Protein AF-0000000074106379 (afdb_homodimer)

Secondary structure (DSSP, 8-state):
-HHHHHHHHHHHHHHHHHHHHHHHS---HHHHHHHHHHHHHHHHHT-HHHHHHHHHHHHHHHHHTTTTS-HHHHH---HHHHHHHHHHHHHHHHHHHHHHHHHT------GGG--PPPPPS--GGG--TTS---PPPTTS--TTHHHHHHHHHHHHHHHHHHHHSSSSPPBHHHHHHHHHHHHHHHHTS-GGGSTT--S--S-THHHHHHHHHHHHHHHHHHHHHGGGTSGGGS----STTHHHHHHHHHHHHHHHHHHHHHHHHHHHHHHTTS-GGG--THHHHHHHHHHT-TTSTTHHHHHHHHHHHHHHHHHHHTT-HHHHHHHHHHHHHHHHHHHHTTPPPPPSSSS-S-------------TT-------HHHHHHHHHHHHHHHSPPPPHHHHH-HHHHT-GGGGTSB-THHHH-----HHHHHHS---HHHHHHHH-/-HHHHHHHHHHHHHHHHHHHHHHHS---HHHHHHHHHHHHHHHHHT-HHHHHHHHHHHHHHHHHTTTTS-HHHHH---HHHHHHHHHHHHHHHHHHHHHHHHHT------GGG--PPPPPS--GGG--TTS---PPPTTS--TTHHHHHHHHHHHHHHHHHHHHSSSSPPBHHHHHHHHHHHHHHHHTS-GGGSTTTTTT-S-THHHHHHHHHHHHHHHHHHHHHGGGTSGGGS----STTHHHHHHHHHHHHHHHHHHHHHHHHHHHHHHTTS-GGG--THHHHHHHHHHT-TTSTTHHHHHHHHHHHHHHHHHHTTT-HHHHHHHHHHHHHHHHHHHHTTPPPPPSSSS-S-------------TT-------HHHHHHHHHHHHHHHSPPPPHHHHH-HHHHT-GGGGTSB-GGGTS-----HHHHHHS---HHHHHHHH-

InterPro domains:
  IPR007219 Xylanolytic transcriptional activator, regulatory domain [PF04082] (18-172)
  IPR007219 Xylanolytic transcriptional activator, regulatory domain [SM00906] (51-125)

Organism: Thanatephorus cucumeris (strain AG1-IA) (NCBI:txid983506)

Solvent-accessible surface area (backbone atoms only — not comparable to full-atom values): 48900 Å² total; per-residue (Å²): 118,64,60,61,48,45,52,50,46,52,48,51,47,53,48,51,48,50,64,54,37,50,78,73,44,69,82,49,70,67,54,42,49,49,39,49,52,49,26,52,50,27,51,68,66,29,41,52,68,57,23,54,38,37,50,52,40,33,49,44,41,40,45,74,69,44,46,40,39,32,39,40,79,72,66,64,38,56,65,52,61,30,43,54,44,27,45,53,44,47,50,50,50,28,50,36,26,47,47,19,56,54,57,71,39,84,51,45,83,51,68,79,65,44,66,45,59,79,56,58,33,37,42,75,88,62,67,43,78,92,48,86,80,68,59,46,59,79,77,54,80,38,80,29,38,60,56,54,51,44,41,55,48,23,53,50,40,43,50,44,35,63,48,53,64,38,79,56,69,19,26,49,33,51,52,55,50,48,54,49,51,51,49,52,51,62,70,64,45,40,67,76,53,33,89,83,48,67,69,82,56,96,49,73,64,45,58,56,50,32,50,53,51,48,51,52,52,45,48,51,52,37,64,70,27,48,42,44,53,64,49,81,77,58,70,77,66,60,82,77,63,38,69,59,48,53,52,50,37,50,44,34,28,52,36,29,50,51,48,42,50,36,46,51,25,47,49,53,55,41,58,74,74,42,67,60,89,68,66,74,75,62,56,53,51,40,41,54,60,53,45,65,40,53,82,41,94,54,28,68,62,42,48,50,51,43,49,52,43,41,51,53,29,52,72,35,24,88,80,27,64,51,32,40,54,39,26,38,44,49,38,54,48,46,32,48,30,26,47,75,65,71,40,82,62,74,83,77,60,58,72,76,54,80,70,75,79,65,77,66,71,87,68,76,87,59,93,73,72,79,70,77,62,63,48,68,70,47,46,55,52,46,51,50,22,50,54,53,62,67,47,82,84,68,47,54,52,65,71,57,29,72,69,60,55,67,40,72,65,31,65,74,39,68,37,62,54,58,62,68,61,70,51,64,25,56,58,60,55,55,44,48,94,52,52,59,67,58,50,43,60,68,67,102,119,65,61,61,49,45,52,49,47,51,47,51,46,54,48,50,49,49,64,56,39,48,78,73,44,68,83,48,70,66,54,41,50,50,39,49,53,49,25,53,50,26,51,66,63,28,41,53,69,59,22,52,38,37,50,52,39,34,48,45,43,40,46,74,68,43,45,41,40,31,39,42,80,74,67,64,39,56,65,52,60,28,44,55,44,30,46,52,44,47,51,48,50,28,51,38,26,46,44,19,56,53,56,71,38,84,51,46,84,52,69,80,65,44,67,45,59,80,57,58,32,36,41,75,86,62,68,43,79,89,47,85,81,66,60,47,58,78,76,53,80,38,82,29,38,62,55,55,51,44,40,56,50,26,53,50,42,42,50,45,35,63,49,53,65,39,79,54,68,20,26,50,34,49,54,55,49,48,53,49,50,52,49,52,51,63,70,64,47,40,67,74,55,34,89,83,44,69,80,76,60,96,49,72,64,46,58,56,50,32,50,52,53,50,50,51,52,47,49,50,52,36,65,71,28,47,41,44,54,63,49,78,76,55,69,79,66,58,79,76,62,38,71,60,49,51,50,50,36,49,45,35,29,51,35,30,52,52,48,42,50,38,45,51,24,48,47,55,55,40,57,73,74,41,66,63,88,68,64,76,72,63,56,51,50,41,41,54,60,50,45,66,41,51,83,40,94,54,27,68,63,41,49,49,50,41,49,50,47,42,50,54,28,52,72,36,23,87,80,26,63,48,31,40,53,40,27,38,43,49,39,54,48,46,32,48,29,26,47,74,66,72,41,82,62,74,83,77,60,59,71,76,55,80,69,74,78,68,78,67,71,86,68,73,88,59,91,75,71,78,71,78,66,64,48,68,72,46,47,57,51,45,50,51,20,48,53,53,61,68,45,82,85,68,47,57,51,65,72,56,29,73,70,60,56,68,40,70,66,31,65,73,39,68,37,61,52,61,63,56,67,71,60,63,25,55,59,61,55,55,44,48,94,52,53,61,65,58,52,42,64,68,69,101

Foldseek 3Di:
DVVVVVVVVVLVVLVVCLVVCCVVDQQDPVSLVSLVVSLVVCVQQLVLVVNLVSLVVSLVSLVVVVLLEQCCVPVVDQPLVSLSSQLSNLSSLLSQLVSCLQQVDHGDDDNVSHDRDHHAQAEPVQSDRVDDDHHDDLLDHYPCSLSVLSSVVSVLSNVLSVQPQDPDFHFLLSLLVSLVVLVVSQVPHHLLLHPPNPDPPPDVCSVVSSLVVVLVSLLSLLVSLLLLLQCPPPPQDDPPCRVLVVLLSVLSLVLSLLSLLLSLLSLLVVVLPDPLSPRDPSLLVSLLSLLSCLPDPCNVVSLVSLLSSLVSLLVNVVPGVLSVLSNQLSLVSSQVSCVVVVHDRDDDSNNPDPPPPLPPPPDDPPVPDSPPSCDVVSVVSNVVSVVSNPDDRDDSCNSCDVVSSPPPVRNVHGPCSSVPAPLRSPSNCSSDPDDSVVSVVNVD/DVVVVVVVVVLVVLVVCLVVCCVVDQQDPVSLVSLVVSLVVCVQQLVLVVNLVSLVVSLVSLVVVVLLEQCCVPVVDQPLVSLSSQLSNLSSLLSQLVSCLQQVDHGDDDNVSHDRDHHAQAEPVQSDRVDDDHHDDLLDHYPCSLSVLSSVVSVLSNVLSVQPQDPDFHFLLSLLVSLVVLVVSQVPHHLLLHPPVCPDDPDNCSVVSSLVVVLVSLLSLLVSLLLLLQPPPDPQDPPPCRVLVVLLSVLSLVLSLLSLLLSLLSLLVVVLPDPLSPRDPSLLVSLLSLLSCLPDPCNVVSLVSLLSSLVSLLVSVVPGVLSVLSNQLSLVSSQVSCVVVVHDRDDDSNNPDPPPPQPPPPDDPPVDDSPPSQDPVSVVSNVVSVVSNPDDRDDSCNSCDVVSSPPPVRNVHGDCSSVQDPLRSPSNCSSDPDDSVVSVVSVD

Sequence (888 aa):
MDKDNLRRKMFDFARTMLAHSERIQGPTLERITAMILIAIYLENEGIVNEYYGTIGSAIRTAQSMGMHRDGEKKWCMNPVEAEQRRRLWWILYTHDRLQNFVLCRPYVIHDQHCDTDLPLNADQAELIEERELVSHPINQPTEHTFQLLEISWSQLLGQMSDSCFNIITPSYGAVIHMENQIRLFESGLPNAFKHGATEGSARPYIMFQTQLLNLQIYHARVLLLRPFIYKRDVPPYTEEHRALRETFDQHACDVCIQVCKRLLAFQQVMHSQIPRHQLRWFLLTLASVLVLQPHHPLADDIDYWIRAGQNLLRSVASFHHVASESVKALHTVRNRALAARGLPVVEGDGHNLTPISVNVPAQHYTHSQTHNLFDPLLTAELDRAHRTLGQSQILLADSLGSAEANNPVWEHISATMFETGVLPSSVEMLSGDFDAEELFERFLMDKDNLRRKMFDFARTMLAHSERIQGPTLERITAMILIAIYLENEGIVNEYYGTIGSAIRTAQSMGMHRDGEKKWCMNPVEAEQRRRLWWILYTHDRLQNFVLCRPYVIHDQHCDTDLPLNADQAELIEERELVSHPINQPTEHTFQLLEISWSQLLGQMSDSCFNIITPSYGAVIHMENQIRLFESGLPNAFKHGATEGSARPYIMFQTQLLNLQIYHARVLLLRPFIYKRDVPPYTEEHRALRETFDQHACDVCIQVCKRLLAFQQVMHSQIPRHQLRWFLLTLASVLVLQPHHPLADDIDYWIRAGQNLLRSVASFHHVASESVKALHTVRNRALAARGLPVVEGDGHNLTPISVNVPAQHYTHSQTHNLFDPLLTAELDRAHRTLGQSQILLADSLGSAEANNPVWEHISATMFETGVLPSSVEMLSGDFDAEELFERFL

Radius of gyration: 31.38 Å; Cα contacts (8 Å, |Δi|>4): 977; chains: 2; bounding box: 72×92×76 Å

Structure (mmCIF, N/CA/C/O backbone):
data_AF-0000000074106379-model_v1
#
loop_
_entity.id
_entity.type
_entity.pdbx_description
1 polymer 'Fungal specific transcription factor domain-containing protein'
#
loop_
_atom_site.group_PDB
_atom_site.id
_atom_site.type_symbol
_atom_site.label_atom_id
_atom_site.label_alt_id
_atom_site.label_comp_id
_atom_site.label_asym_id
_atom_site.label_entity_id
_atom_site.label_seq_id
_atom_site.pdbx_PDB_ins_code
_atom_site.Cartn_x
_atom_site.Cartn_y
_atom_site.Cartn_z
_atom_site.occupancy
_atom_site.B_iso_or_equiv
_atom_site.auth_seq_id
_atom_site.auth_comp_id
_atom_site.auth_asym_id
_atom_site.auth_atom_id
_atom_site.pdbx_PDB_model_num
ATOM 1 N N . MET A 1 1 ? 8.938 -35 17.109 1 43.28 1 MET A N 1
ATOM 2 C CA . MET A 1 1 ? 7.91 -34.312 17.875 1 43.28 1 MET A CA 1
ATOM 3 C C . MET A 1 1 ? 8.484 -33.094 18.578 1 43.28 1 MET A C 1
ATOM 5 O O . MET A 1 1 ? 7.863 -32.031 18.594 1 43.28 1 MET A O 1
ATOM 9 N N . ASP A 1 2 ? 9.758 -33.25 19.016 1 49.94 2 ASP A N 1
ATOM 10 C CA . ASP A 1 2 ? 10.469 -32.281 19.859 1 49.94 2 ASP A CA 1
ATOM 11 C C . ASP A 1 2 ? 11.031 -31.141 19.031 1 49.94 2 ASP A C 1
ATOM 13 O O . ASP A 1 2 ? 11.008 -29.984 19.469 1 49.94 2 ASP A O 1
ATOM 17 N N . LYS A 1 3 ? 11.484 -31.531 17.891 1 52.03 3 LYS A N 1
ATOM 18 C CA . LYS A 1 3 ? 12.109 -30.5 17.047 1 52.03 3 LYS A CA 1
ATOM 19 C C . LYS A 1 3 ? 11.07 -29.547 16.484 1 52.03 3 LYS A C 1
ATOM 21 O O . LYS A 1 3 ? 11.305 -28.344 16.391 1 52.03 3 LYS A O 1
ATOM 26 N N . ASP A 1 4 ? 9.969 -30.109 16.203 1 55.88 4 ASP A N 1
ATOM 27 C CA . ASP A 1 4 ? 8.898 -29.266 15.672 1 55.88 4 ASP A CA 1
ATOM 28 C C . ASP A 1 4 ? 8.414 -28.266 16.719 1 55.88 4 ASP A C 1
ATOM 30 O O . ASP A 1 4 ? 8.133 -27.109 16.406 1 55.88 4 ASP A O 1
ATOM 34 N N . ASN A 1 5 ? 8.422 -28.781 17.922 1 54.5 5 ASN A N 1
ATOM 35 C CA . ASN A 1 5 ? 8.047 -27.891 19.016 1 54.5 5 ASN A CA 1
ATOM 36 C C . ASN A 1 5 ? 9.094 -26.812 19.234 1 54.5 5 ASN A C 1
ATOM 38 O O . ASN A 1 5 ? 8.758 -25.656 19.516 1 54.5 5 ASN A O 1
ATOM 42 N N . LEU A 1 6 ? 10.258 -27.266 19.141 1 49.47 6 LEU A N 1
ATOM 43 C CA . LEU A 1 6 ? 11.336 -26.312 19.328 1 49.47 6 LEU A CA 1
ATOM 44 C C . LEU A 1 6 ? 11.344 -25.266 18.219 1 49.47 6 LEU A C 1
ATOM 46 O O . LEU A 1 6 ? 11.531 -24.078 18.469 1 49.47 6 LEU A O 1
ATOM 50 N N . ARG A 1 7 ? 11.195 -25.875 17.047 1 54.59 7 ARG A N 1
ATOM 51 C CA . ARG A 1 7 ? 11.141 -24.969 15.906 1 54.59 7 ARG A CA 1
ATOM 52 C C . ARG A 1 7 ? 10.031 -23.922 16.078 1 54.59 7 ARG A C 1
ATOM 54 O O . ARG A 1 7 ? 10.25 -22.734 15.859 1 54.59 7 ARG A O 1
ATOM 61 N N . ARG A 1 8 ? 8.977 -24.406 16.547 1 61.94 8 ARG A N 1
ATOM 62 C CA . ARG A 1 8 ? 7.855 -23.5 16.766 1 61.94 8 ARG A CA 1
ATOM 63 C C . ARG A 1 8 ? 8.156 -22.516 17.906 1 61.94 8 ARG A C 1
ATOM 65 O O . ARG A 1 8 ? 7.836 -21.328 17.812 1 61.94 8 ARG A O 1
ATOM 72 N N . LYS A 1 9 ? 8.781 -23.016 18.859 1 53.84 9 LYS A N 1
ATOM 73 C CA . LYS A 1 9 ? 9.109 -22.156 19.984 1 53.84 9 LYS A CA 1
ATOM 74 C C . LYS A 1 9 ? 10.109 -21.078 19.594 1 53.84 9 LYS A C 1
ATOM 76 O O . LYS A 1 9 ? 9.977 -19.922 20 1 53.84 9 LYS A O 1
ATOM 81 N N . MET A 1 10 ? 11.07 -21.484 18.844 1 50.97 10 MET A N 1
ATOM 82 C CA . MET A 1 10 ? 12.102 -20.531 18.438 1 50.97 10 MET A CA 1
ATOM 83 C C . MET A 1 10 ? 11.523 -19.5 17.484 1 50.97 10 MET A C 1
ATOM 85 O O . MET A 1 10 ? 11.867 -18.312 17.562 1 50.97 10 MET A O 1
ATOM 89 N N . PHE A 1 11 ? 10.711 -20.047 16.859 1 53.78 11 PHE A N 1
ATOM 90 C CA . PHE A 1 11 ? 10.047 -19.125 15.953 1 53.78 11 PHE A CA 1
ATOM 91 C C . PHE A 1 11 ? 9.195 -18.125 16.734 1 53.78 11 PHE A C 1
ATOM 93 O O . PHE A 1 11 ? 9.25 -16.922 16.469 1 53.78 11 PHE A O 1
ATOM 100 N N . ASP A 1 12 ? 8.5 -18.625 17.672 1 56.59 12 ASP A N 1
ATOM 101 C CA . ASP A 1 12 ? 7.648 -17.75 18.469 1 56.59 12 ASP A CA 1
ATOM 102 C C . ASP A 1 12 ? 8.484 -16.75 19.266 1 56.59 12 ASP A C 1
ATOM 104 O O . ASP A 1 12 ? 8.086 -15.586 19.422 1 56.59 12 ASP A O 1
ATOM 108 N N . PHE A 1 13 ? 9.562 -17.219 19.625 1 50.22 13 PHE A N 1
ATOM 109 C CA . PHE A 1 13 ? 10.477 -16.344 20.359 1 50.22 13 PHE A CA 1
ATOM 110 C C . PHE A 1 13 ? 11.008 -15.242 19.438 1 50.22 13 PHE A C 1
ATOM 112 O O . PHE A 1 13 ? 10.992 -14.062 19.797 1 50.22 13 PHE A O 1
ATOM 119 N N . ALA A 1 14 ? 11.469 -15.641 18.359 1 53.34 14 ALA A N 1
ATOM 120 C CA . ALA A 1 14 ? 12.031 -14.664 17.422 1 53.34 14 ALA A CA 1
ATOM 121 C C . ALA A 1 14 ? 10.984 -13.633 17.016 1 53.34 14 ALA A C 1
ATOM 123 O O . ALA A 1 14 ? 11.273 -12.438 16.953 1 53.34 14 ALA A O 1
ATOM 124 N N . ARG A 1 15 ? 9.883 -14.156 16.984 1 56.28 15 ARG A N 1
ATOM 125 C CA . ARG A 1 15 ? 8.781 -13.281 16.594 1 56.28 15 ARG A CA 1
ATOM 126 C C . ARG A 1 15 ? 8.469 -12.281 17.703 1 56.28 15 ARG A C 1
ATOM 128 O O . ARG A 1 15 ? 8.258 -11.094 17.422 1 56.28 15 ARG A O 1
ATOM 135 N N . THR A 1 16 ? 8.336 -12.773 18.797 1 54.22 16 THR A N 1
ATOM 136 C CA . THR A 1 16 ? 8.039 -11.914 19.953 1 54.22 16 THR A CA 1
ATOM 137 C C . THR A 1 16 ? 9.148 -10.891 20.156 1 54.22 16 THR A C 1
ATOM 139 O O . THR A 1 16 ? 8.883 -9.727 20.453 1 54.22 16 THR A O 1
ATOM 142 N N . MET A 1 17 ? 10.336 -11.359 19.922 1 49.31 17 MET A N 1
ATOM 143 C CA . MET A 1 17 ? 11.469 -10.453 20.109 1 49.31 17 MET A CA 1
ATOM 144 C C . MET A 1 17 ? 11.445 -9.344 19.062 1 49.31 17 MET A C 1
ATOM 146 O O . MET A 1 17 ? 11.766 -8.195 19.375 1 49.31 17 MET A O 1
ATOM 150 N N . LEU A 1 18 ? 11.047 -9.734 18.031 1 52.16 18 LEU A N 1
ATOM 151 C CA . LEU A 1 18 ? 10.992 -8.758 16.953 1 52.16 18 LEU A CA 1
ATOM 152 C C . LEU A 1 18 ? 9.93 -7.703 17.219 1 52.16 18 LEU A C 1
ATOM 154 O O . LEU A 1 18 ? 10.148 -6.512 16.984 1 52.16 18 LEU A O 1
ATOM 158 N N . ALA A 1 19 ? 8.859 -8.18 17.656 1 57.84 19 ALA A N 1
ATOM 159 C CA . ALA A 1 19 ? 7.77 -7.266 17.969 1 57.84 19 ALA A CA 1
ATOM 160 C C . ALA A 1 19 ? 8.148 -6.324 19.109 1 57.84 19 ALA A C 1
ATOM 162 O O . ALA A 1 19 ? 7.824 -5.133 19.078 1 57.84 19 ALA A O 1
ATOM 163 N N . HIS A 1 20 ? 8.891 -6.891 20 1 49.47 20 HIS A N 1
ATOM 164 C CA . HIS A 1 20 ? 9.281 -6.117 21.172 1 49.47 20 HIS A CA 1
ATOM 165 C C . HIS A 1 20 ? 10.422 -5.16 20.828 1 49.47 20 HIS A C 1
ATOM 167 O O . HIS A 1 20 ? 10.5 -4.062 21.391 1 49.47 20 HIS A O 1
ATOM 173 N N . SER A 1 21 ? 11.234 -5.602 20.062 1 48.19 21 SER A N 1
ATOM 174 C CA . SER A 1 21 ? 12.422 -4.816 19.75 1 48.19 21 SER A CA 1
ATOM 175 C C . SER A 1 21 ? 12.07 -3.576 18.938 1 48.19 21 SER A C 1
ATOM 177 O O . SER A 1 21 ? 12.828 -2.602 18.922 1 48.19 21 SER A O 1
ATOM 179 N N . GLU A 1 22 ? 11.062 -3.611 18.234 1 53.94 22 GLU A N 1
ATOM 180 C CA . GLU A 1 22 ? 10.719 -2.457 17.422 1 53.94 22 GLU A CA 1
ATOM 181 C C . GLU A 1 22 ? 10.609 -1.189 18.266 1 53.94 22 GLU A C 1
ATOM 183 O O . GLU A 1 22 ? 10.977 -0.104 17.812 1 53.94 22 GLU A O 1
ATOM 188 N N . ARG A 1 23 ? 10.156 -1.364 19.438 1 52 23 ARG A N 1
ATOM 189 C CA . ARG A 1 23 ? 9.984 -0.219 20.312 1 52 23 ARG A CA 1
ATOM 190 C C . ARG A 1 23 ? 11.328 0.36 20.734 1 52 23 ARG A C 1
ATOM 192 O O . ARG A 1 23 ? 11.477 1.578 20.859 1 52 23 ARG A O 1
ATOM 199 N N . ILE A 1 24 ? 12.117 -0.628 20.844 1 50.34 24 ILE A N 1
ATOM 200 C CA . ILE A 1 24 ? 13.352 -0.177 21.469 1 50.34 24 ILE A CA 1
ATOM 201 C C . ILE A 1 24 ? 14.336 0.294 20.406 1 50.34 24 ILE A C 1
ATOM 203 O O . ILE A 1 24 ? 15.008 1.312 20.578 1 50.34 24 ILE A O 1
ATOM 207 N N . GLN A 1 25 ? 14.297 -0.653 19.359 1 57.28 25 GLN A N 1
ATOM 208 C CA . GLN A 1 25 ? 15.312 -0.305 18.375 1 57.28 25 GLN A CA 1
ATOM 209 C C . GLN A 1 25 ? 14.68 0.113 17.047 1 57.28 25 GLN A C 1
ATOM 211 O O . GLN A 1 25 ? 13.742 -0.534 16.578 1 57.28 25 GLN A O 1
ATOM 216 N N . GLY A 1 26 ? 14.68 1.336 16.781 1 67.44 26 GLY A N 1
ATOM 217 C CA . GLY A 1 26 ? 14.289 1.894 15.492 1 67.44 26 GLY A CA 1
ATOM 218 C C . GLY A 1 26 ? 14.43 0.908 14.352 1 67.44 26 GLY A C 1
ATOM 219 O O . GLY A 1 26 ? 14.828 -0.241 14.555 1 67.44 26 GLY A O 1
ATOM 220 N N . PRO A 1 27 ? 13.984 1.073 13.203 1 77.56 27 PRO A N 1
ATOM 221 C CA . PRO A 1 27 ? 14.109 0.226 12.016 1 77.56 27 PRO A CA 1
ATOM 222 C C . PRO A 1 27 ? 15.562 0.014 11.586 1 77.56 27 PRO A C 1
ATOM 224 O O . PRO A 1 27 ? 16.344 0.962 11.578 1 77.56 27 PRO A O 1
ATOM 227 N N . THR A 1 28 ? 15.945 -1.289 11.43 1 84.31 28 THR A N 1
ATOM 228 C CA . THR A 1 28 ? 17.281 -1.645 10.953 1 84.31 28 THR A CA 1
ATOM 229 C C . THR A 1 28 ? 17.203 -2.664 9.82 1 84.31 28 THR A C 1
ATOM 231 O O . THR A 1 28 ? 16.156 -3.305 9.633 1 84.31 28 THR A O 1
ATOM 234 N N . LEU A 1 29 ? 18.328 -2.791 9.125 1 87.81 29 LEU A N 1
ATOM 235 C CA . LEU A 1 29 ? 18.406 -3.764 8.039 1 87.81 29 LEU A CA 1
ATOM 236 C C . LEU A 1 29 ? 18.281 -5.188 8.578 1 87.81 29 LEU A C 1
ATOM 238 O O . LEU A 1 29 ? 17.656 -6.039 7.941 1 87.81 29 LEU A O 1
ATOM 242 N N . GLU A 1 30 ? 18.844 -5.379 9.695 1 84.19 30 GLU A N 1
ATOM 243 C CA . GLU A 1 30 ? 18.812 -6.699 10.312 1 84.19 30 GLU A CA 1
ATOM 244 C C . GLU A 1 30 ? 17.375 -7.098 10.672 1 84.19 30 GLU A C 1
ATOM 246 O O . GLU A 1 30 ? 17 -8.258 10.523 1 84.19 30 GLU A O 1
ATOM 251 N N . ARG A 1 31 ? 16.672 -6.16 11.109 1 84.31 31 ARG A N 1
ATOM 252 C CA . ARG A 1 31 ? 15.273 -6.422 11.453 1 84.31 31 ARG A CA 1
ATOM 253 C C . ARG A 1 31 ? 14.461 -6.789 10.211 1 84.31 31 ARG A C 1
ATOM 255 O O . ARG A 1 31 ? 13.68 -7.738 10.234 1 84.31 31 ARG A O 1
ATOM 262 N N . ILE A 1 32 ? 14.648 -6.047 9.211 1 89.5 32 ILE A N 1
ATOM 263 C CA . ILE A 1 32 ? 13.945 -6.312 7.961 1 89.5 32 ILE A CA 1
ATOM 264 C C . ILE A 1 32 ? 14.305 -7.707 7.453 1 89.5 32 ILE A C 1
ATOM 266 O O . ILE A 1 32 ? 13.43 -8.477 7.047 1 89.5 32 ILE A O 1
ATOM 270 N N . THR A 1 33 ? 15.586 -8.023 7.566 1 89.06 33 THR A N 1
ATOM 271 C CA . THR A 1 33 ? 16.047 -9.336 7.129 1 89.06 33 THR A CA 1
ATOM 272 C C . THR A 1 33 ? 15.398 -10.438 7.957 1 89.06 33 THR A C 1
ATOM 274 O O . THR A 1 33 ? 14.945 -11.445 7.414 1 89.06 33 THR A O 1
ATOM 277 N N . ALA A 1 34 ? 15.352 -10.211 9.172 1 86.19 34 ALA A N 1
ATOM 278 C CA . ALA A 1 34 ? 14.719 -11.188 10.062 1 86.19 34 ALA A CA 1
ATOM 279 C C . ALA A 1 34 ? 13.242 -11.367 9.711 1 86.19 34 ALA A C 1
ATOM 281 O O . ALA A 1 34 ? 12.742 -12.492 9.68 1 86.19 34 ALA A O 1
ATOM 282 N N . MET A 1 35 ? 12.531 -10.289 9.461 1 87.38 35 MET A N 1
ATOM 283 C CA . MET A 1 35 ? 11.117 -10.344 9.102 1 87.38 35 MET A CA 1
ATOM 284 C C . MET A 1 35 ? 10.914 -11.125 7.801 1 87.38 35 MET A C 1
ATOM 286 O O . MET A 1 35 ? 9.969 -11.898 7.676 1 87.38 35 MET A O 1
ATOM 290 N N . ILE A 1 36 ? 11.82 -10.945 6.891 1 88.19 36 ILE A N 1
ATOM 291 C CA . ILE A 1 36 ? 11.742 -11.641 5.613 1 88.19 36 ILE A CA 1
ATOM 292 C C . ILE A 1 36 ? 11.922 -13.141 5.836 1 88.19 36 ILE A C 1
ATOM 294 O O . ILE A 1 36 ? 11.18 -13.953 5.285 1 88.19 36 ILE A O 1
ATOM 298 N N . LEU A 1 37 ? 12.906 -13.453 6.637 1 84.62 37 LEU A N 1
ATOM 299 C CA . LEU A 1 37 ? 13.156 -14.867 6.918 1 84.62 37 LEU A CA 1
ATOM 300 C C . LEU A 1 37 ? 11.969 -15.5 7.629 1 84.62 37 LEU A C 1
ATOM 302 O O . LEU A 1 37 ? 11.586 -16.641 7.328 1 84.62 37 LEU A O 1
ATOM 306 N N . ILE A 1 38 ? 11.375 -14.789 8.516 1 81.81 38 ILE A N 1
ATOM 307 C CA . ILE A 1 38 ? 10.172 -15.258 9.203 1 81.81 38 ILE A CA 1
ATOM 308 C C . ILE A 1 38 ? 9.039 -15.438 8.195 1 81.81 38 ILE A C 1
ATOM 310 O O . ILE A 1 38 ? 8.312 -16.438 8.242 1 81.81 38 ILE A O 1
ATOM 314 N N . ALA A 1 39 ? 8.922 -14.477 7.34 1 84.5 39 ALA A N 1
ATOM 315 C CA . ALA A 1 39 ? 7.867 -14.539 6.328 1 84.5 39 ALA A CA 1
ATOM 316 C C . ALA A 1 39 ? 8.031 -15.773 5.445 1 84.5 39 ALA A C 1
ATOM 318 O O . ALA A 1 39 ? 7.051 -16.453 5.117 1 84.5 39 ALA A O 1
ATOM 319 N N . ILE A 1 40 ? 9.258 -16.047 5.086 1 79.5 40 ILE A N 1
ATOM 320 C CA . ILE A 1 40 ? 9.531 -17.219 4.262 1 79.5 40 ILE A CA 1
ATOM 321 C C . ILE A 1 40 ? 9.133 -18.484 5.016 1 79.5 40 ILE A C 1
ATOM 323 O O . ILE A 1 40 ? 8.523 -19.391 4.441 1 79.5 40 ILE A O 1
ATOM 327 N N . TYR A 1 41 ? 9.477 -18.5 6.23 1 75.94 41 TYR A N 1
ATOM 328 C CA . TYR A 1 41 ? 9.094 -19.625 7.066 1 75.94 41 TYR A CA 1
ATOM 329 C C . TYR A 1 41 ? 7.582 -19.766 7.133 1 75.94 41 TYR A C 1
ATOM 331 O O . TYR A 1 41 ? 7.047 -20.875 6.992 1 75.94 41 TYR A O 1
ATOM 339 N N . LEU A 1 42 ? 6.828 -18.703 7.363 1 76.06 42 LEU A N 1
ATOM 340 C CA . LEU A 1 42 ? 5.371 -18.703 7.461 1 76.06 42 LEU A CA 1
ATOM 341 C C . LEU A 1 42 ? 4.738 -19.172 6.152 1 76.06 42 LEU A C 1
ATOM 343 O O . LEU A 1 42 ? 3.764 -19.922 6.16 1 76.06 42 LEU A O 1
ATOM 347 N N . GLU A 1 43 ? 5.301 -18.734 5.137 1 75.25 43 GLU A N 1
ATOM 348 C CA . GLU A 1 43 ? 4.816 -19.156 3.824 1 75.25 43 GLU A CA 1
ATOM 349 C C . GLU A 1 43 ? 4.934 -20.672 3.652 1 75.25 43 GLU A C 1
ATOM 351 O O . GLU A 1 43 ? 3.998 -21.328 3.186 1 75.25 43 GLU A O 1
ATOM 356 N N . ASN A 1 44 ? 6.035 -21.125 4.082 1 68.12 44 ASN A N 1
ATOM 357 C CA . ASN A 1 44 ? 6.293 -22.562 3.943 1 68.12 44 ASN A CA 1
ATOM 358 C C . ASN A 1 44 ? 5.387 -23.391 4.852 1 68.12 44 ASN A C 1
ATOM 360 O O . ASN A 1 44 ? 5.016 -24.516 4.512 1 68.12 44 ASN A O 1
ATOM 364 N N . GLU A 1 45 ? 5.012 -22.812 5.973 1 67.81 45 GLU A N 1
ATOM 365 C CA . GLU A 1 45 ? 4.152 -23.5 6.926 1 67.81 45 GLU A CA 1
ATOM 366 C C . GLU A 1 45 ? 2.68 -23.328 6.566 1 67.81 45 GLU A C 1
ATOM 368 O O . GLU A 1 45 ? 1.809 -23.953 7.176 1 67.81 45 GLU A O 1
ATOM 373 N N . GLY A 1 46 ? 2.439 -22.469 5.672 1 69 46 GLY A N 1
ATOM 374 C CA . GLY A 1 46 ? 1.074 -22.281 5.207 1 69 46 GLY A CA 1
ATOM 375 C C . GLY A 1 46 ? 0.283 -21.312 6.066 1 69 46 GLY A C 1
ATOM 376 O O . GLY A 1 46 ? -0.949 -21.312 6.035 1 69 46 GLY A O 1
ATOM 377 N N . ILE A 1 47 ? 0.942 -20.594 6.852 1 76.44 47 ILE A N 1
ATOM 378 C CA . ILE A 1 47 ? 0.271 -19.578 7.652 1 76.44 47 ILE A CA 1
ATOM 379 C C . ILE A 1 47 ? 0.186 -18.266 6.867 1 76.44 47 ILE A C 1
ATOM 381 O O . ILE A 1 47 ? 0.973 -17.344 7.098 1 76.44 47 ILE A O 1
ATOM 385 N N . VAL A 1 48 ? -0.772 -18.172 6.062 1 76.25 48 VAL A N 1
ATOM 386 C CA . VAL A 1 48 ? -0.831 -17.203 4.973 1 76.25 48 VAL A CA 1
ATOM 387 C C . VAL A 1 48 ? -1.125 -15.82 5.531 1 76.25 48 VAL A C 1
ATOM 389 O O . VAL A 1 48 ? -0.553 -14.828 5.078 1 76.25 48 VAL A O 1
ATOM 392 N N . ASN A 1 49 ? -2.025 -15.719 6.488 1 78.31 49 ASN A N 1
ATOM 393 C CA . ASN A 1 49 ? -2.4 -14.406 7.008 1 78.31 49 ASN A CA 1
ATOM 394 C C . ASN A 1 49 ? -1.227 -13.727 7.699 1 78.31 49 ASN A C 1
ATOM 396 O O . ASN A 1 49 ? -1 -12.523 7.508 1 78.31 49 ASN A O 1
ATOM 400 N N . GLU A 1 50 ? -0.542 -14.5 8.422 1 80.5 50 GLU A N 1
ATOM 401 C CA . GLU A 1 50 ? 0.63 -13.93 9.078 1 80.5 50 GLU A CA 1
ATOM 402 C C . GLU A 1 50 ? 1.73 -13.609 8.07 1 80.5 50 GLU A C 1
ATOM 404 O O . GLU A 1 50 ? 2.465 -12.633 8.234 1 80.5 50 GLU A O 1
ATOM 409 N N . TYR A 1 51 ? 1.873 -14.586 7.172 1 82.88 51 TYR A N 1
ATOM 410 C CA . TYR A 1 51 ? 2.809 -14.328 6.082 1 82.88 51 TYR A CA 1
ATOM 411 C C . TYR A 1 51 ? 2.508 -12.992 5.41 1 82.88 51 TYR A C 1
ATOM 413 O O . TYR A 1 51 ? 3.402 -12.164 5.238 1 82.88 51 TYR A O 1
ATOM 421 N N . TYR A 1 52 ? 1.242 -12.719 5.121 1 88.81 52 TYR A N 1
ATOM 422 C CA . TYR A 1 52 ? 0.764 -11.508 4.477 1 88.81 52 TYR A CA 1
ATOM 423 C C . TYR A 1 52 ? 1.05 -10.281 5.336 1 88.81 52 TYR A C 1
ATOM 425 O O . TYR A 1 52 ? 1.613 -9.297 4.855 1 88.81 52 TYR A O 1
ATOM 433 N N . GLY A 1 53 ? 0.747 -10.398 6.543 1 88.06 53 GLY A N 1
ATOM 434 C CA . GLY A 1 53 ? 0.938 -9.289 7.469 1 88.06 53 GLY A CA 1
ATOM 435 C C . GLY A 1 53 ? 2.398 -8.984 7.734 1 88.06 53 GLY A C 1
ATOM 436 O O . GLY A 1 53 ? 2.779 -7.816 7.852 1 88.06 53 GLY A O 1
ATOM 437 N N . THR A 1 54 ? 3.215 -9.953 7.797 1 88 54 THR A N 1
ATOM 438 C CA . THR A 1 54 ? 4.629 -9.781 8.109 1 88 54 THR A CA 1
ATOM 439 C C . THR A 1 54 ? 5.344 -9.039 6.98 1 88 54 THR A C 1
ATOM 441 O O . THR A 1 54 ? 6.141 -8.133 7.23 1 88 54 THR A O 1
ATOM 444 N N . ILE A 1 55 ? 5.066 -9.438 5.793 1 92.75 55 ILE A N 1
ATOM 445 C CA . ILE A 1 55 ? 5.668 -8.742 4.656 1 92.75 55 ILE A CA 1
ATOM 446 C C . ILE A 1 55 ? 5.211 -7.285 4.637 1 92.75 55 ILE A C 1
ATOM 448 O O . ILE A 1 55 ? 6.012 -6.383 4.395 1 92.75 55 ILE A O 1
ATOM 452 N N . GLY A 1 56 ? 3.918 -7.105 4.883 1 93.5 56 GLY A N 1
ATOM 453 C CA . GLY A 1 56 ? 3.432 -5.738 4.98 1 93.5 56 GLY A CA 1
ATOM 454 C C . GLY A 1 56 ? 4.18 -4.91 6.008 1 93.5 56 GLY A C 1
ATOM 455 O O . GLY A 1 56 ? 4.566 -3.771 5.73 1 93.5 56 GLY A O 1
ATOM 456 N N . SER A 1 57 ? 4.355 -5.488 7.121 1 89.88 57 SER A N 1
ATOM 457 C CA . SER A 1 57 ? 5.078 -4.809 8.188 1 89.88 57 SER A CA 1
ATOM 458 C C . SER A 1 57 ? 6.527 -4.543 7.797 1 89.88 57 SER A C 1
ATOM 460 O O . SER A 1 57 ? 7.074 -3.484 8.109 1 89.88 57 SER A O 1
ATOM 462 N N . ALA A 1 58 ? 7.137 -5.484 7.203 1 92.38 58 ALA A N 1
ATOM 463 C CA . ALA A 1 58 ? 8.516 -5.324 6.75 1 92.38 58 ALA A CA 1
ATOM 464 C C . ALA A 1 58 ? 8.633 -4.176 5.754 1 92.38 58 ALA A C 1
ATOM 466 O O . ALA A 1 58 ? 9.594 -3.396 5.805 1 92.38 58 ALA A O 1
ATOM 467 N N . ILE A 1 59 ? 7.703 -4.09 4.871 1 96.25 59 ILE A N 1
ATOM 468 C CA . ILE A 1 59 ? 7.707 -3.029 3.871 1 96.25 59 ILE A CA 1
ATOM 469 C C . ILE A 1 59 ? 7.586 -1.671 4.559 1 96.25 59 ILE A C 1
ATOM 471 O O . ILE A 1 59 ? 8.312 -0.732 4.223 1 96.25 59 ILE A O 1
ATOM 475 N N . ARG A 1 60 ? 6.691 -1.598 5.531 1 92.88 60 ARG A N 1
ATOM 476 C CA . ARG A 1 60 ? 6.527 -0.338 6.25 1 92.88 60 ARG A CA 1
ATOM 477 C C . ARG A 1 60 ? 7.805 0.041 6.992 1 92.88 60 ARG A C 1
ATOM 479 O O . ARG A 1 60 ? 8.18 1.215 7.031 1 92.88 60 ARG A O 1
ATOM 486 N N . THR A 1 61 ? 8.391 -0.906 7.57 1 89.31 61 THR A N 1
ATOM 487 C CA . THR A 1 61 ? 9.664 -0.667 8.25 1 89.31 61 THR A CA 1
ATOM 488 C C . THR A 1 61 ? 10.719 -0.173 7.266 1 89.31 61 THR A C 1
ATOM 490 O O . THR A 1 61 ? 11.453 0.774 7.559 1 89.31 61 THR A O 1
ATOM 493 N N . ALA A 1 62 ? 10.797 -0.808 6.156 1 94.25 62 ALA A N 1
ATOM 494 C CA . ALA A 1 62 ? 11.742 -0.391 5.121 1 94.25 62 ALA A CA 1
ATOM 495 C C . ALA A 1 62 ? 11.453 1.033 4.656 1 94.25 62 ALA A C 1
ATOM 497 O O . ALA A 1 62 ? 12.383 1.822 4.445 1 94.25 62 ALA A O 1
ATOM 498 N N . GLN A 1 63 ? 10.211 1.392 4.523 1 93.06 63 GLN A N 1
ATOM 499 C CA . GLN A 1 63 ? 9.82 2.732 4.102 1 93.06 63 GLN A CA 1
ATOM 500 C C . GLN A 1 63 ? 10.164 3.768 5.168 1 93.06 63 GLN A C 1
ATOM 502 O O . GLN A 1 63 ? 10.516 4.906 4.844 1 93.06 63 GLN A O 1
ATOM 507 N N . SER A 1 64 ? 10.023 3.293 6.387 1 87.38 64 SER A N 1
ATOM 508 C CA . SER A 1 64 ? 10.414 4.188 7.469 1 87.38 64 SER A CA 1
ATOM 509 C C . SER A 1 64 ? 11.898 4.516 7.41 1 87.38 64 SER A C 1
ATOM 511 O O . SER A 1 64 ? 12.328 5.582 7.859 1 87.38 64 SER A O 1
ATOM 513 N N . MET A 1 65 ? 12.648 3.637 6.789 1 87.56 65 MET A N 1
ATOM 514 C CA . MET A 1 65 ? 14.086 3.848 6.633 1 87.56 65 MET A CA 1
ATOM 515 C C . MET A 1 65 ? 14.398 4.543 5.312 1 87.56 65 MET A C 1
ATOM 517 O O . MET A 1 65 ? 15.562 4.773 4.98 1 87.56 65 MET A O 1
ATOM 521 N N . GLY A 1 66 ? 13.391 4.77 4.543 1 89.94 66 GLY A N 1
ATOM 522 C CA . GLY A 1 66 ? 13.562 5.461 3.277 1 89.94 66 GLY A CA 1
ATOM 523 C C . GLY A 1 66 ? 14.078 4.562 2.17 1 89.94 66 GLY A C 1
ATOM 524 O O . GLY A 1 66 ? 14.656 5.043 1.191 1 89.94 66 GLY A O 1
ATOM 525 N N . MET A 1 67 ? 13.867 3.287 2.246 1 94.25 67 MET A N 1
ATOM 526 C CA . MET A 1 67 ? 14.461 2.352 1.299 1 94.25 67 MET A CA 1
ATOM 527 C C . MET A 1 67 ? 13.734 2.395 -0.042 1 94.25 67 MET A C 1
ATOM 529 O O . MET A 1 67 ? 14.227 1.856 -1.036 1 94.25 67 MET A O 1
ATOM 533 N N . HIS A 1 68 ? 12.609 3.016 -0.114 1 94.62 68 HIS A N 1
ATOM 534 C CA . HIS A 1 68 ? 11.898 3.182 -1.374 1 94.62 68 HIS A CA 1
ATOM 535 C C . HIS A 1 68 ? 12.555 4.246 -2.244 1 94.62 68 HIS A C 1
ATOM 537 O O . HIS A 1 68 ? 12.203 4.398 -3.416 1 94.62 68 HIS A O 1
ATOM 543 N N . ARG A 1 69 ? 13.492 4.926 -1.64 1 92.44 69 ARG A N 1
ATOM 544 C CA . ARG A 1 69 ? 14.328 5.875 -2.361 1 92.44 69 ARG A CA 1
ATOM 545 C C . ARG A 1 69 ? 15.758 5.367 -2.473 1 92.44 69 ARG A C 1
ATOM 547 O O . ARG A 1 69 ? 16.281 4.758 -1.538 1 92.44 69 ARG A O 1
ATOM 554 N N . ASP A 1 70 ? 16.344 5.707 -3.559 1 93.62 70 ASP A N 1
ATOM 555 C CA . ASP A 1 70 ? 17.719 5.238 -3.713 1 93.62 70 ASP A CA 1
ATOM 556 C C . ASP A 1 70 ? 18.672 6.016 -2.803 1 93.62 70 ASP A C 1
ATOM 558 O O . ASP A 1 70 ? 18.828 7.23 -2.947 1 93.62 70 ASP A O 1
ATOM 562 N N . GLY A 1 71 ? 19.328 5.332 -1.98 1 88.62 71 GLY A N 1
ATOM 563 C CA . GLY A 1 71 ? 20.172 5.949 -0.967 1 88.62 71 GLY A CA 1
ATOM 564 C C . GLY A 1 71 ? 21.391 6.652 -1.545 1 88.62 71 GLY A C 1
ATOM 565 O O . GLY A 1 71 ? 21.844 7.66 -1.003 1 88.62 71 GLY A O 1
ATOM 566 N N . GLU A 1 72 ? 21.922 6.113 -2.576 1 89 72 GLU A N 1
ATOM 567 C CA . GLU A 1 72 ? 23.094 6.715 -3.199 1 89 72 GLU A CA 1
ATOM 568 C C . GLU A 1 72 ? 22.75 8.047 -3.863 1 89 72 GLU A C 1
ATOM 570 O O . GLU A 1 72 ? 23.484 9.031 -3.723 1 89 72 GLU A O 1
ATOM 575 N N . LYS A 1 73 ? 21.703 8.094 -4.449 1 84.75 73 LYS A N 1
ATOM 576 C CA . LYS A 1 73 ? 21.297 9.281 -5.199 1 84.75 73 LYS A CA 1
ATOM 577 C C . LYS A 1 73 ? 20.703 10.336 -4.273 1 84.75 73 LYS A C 1
ATOM 579 O O . LYS A 1 73 ? 20.969 11.531 -4.43 1 84.75 73 LYS A O 1
ATOM 584 N N . LYS A 1 74 ? 20 9.891 -3.359 1 80.5 74 LYS A N 1
ATOM 585 C CA . LYS A 1 74 ? 19.25 10.836 -2.535 1 80.5 74 LYS A CA 1
ATOM 586 C C . LYS A 1 74 ? 20.078 11.328 -1.362 1 80.5 74 LYS A C 1
ATOM 588 O O . LYS A 1 74 ? 20.078 12.516 -1.047 1 80.5 74 LYS A O 1
ATOM 593 N N . TRP A 1 75 ? 20.844 10.375 -0.734 1 79.44 75 TRP A N 1
ATOM 594 C CA . TRP A 1 75 ? 21.547 10.75 0.492 1 79.44 75 TRP A CA 1
ATOM 595 C C . TRP A 1 75 ? 23.047 10.547 0.347 1 79.44 75 TRP A C 1
ATOM 597 O O . TRP A 1 75 ? 23.781 10.57 1.338 1 79.44 75 TRP A O 1
ATOM 607 N N . CYS A 1 76 ? 23.516 10.242 -0.82 1 85.88 76 CYS A N 1
ATOM 608 C CA . CYS A 1 76 ? 24.938 10.039 -1.098 1 85.88 76 CYS A CA 1
ATOM 609 C C . CYS A 1 76 ? 25.516 8.953 -0.196 1 85.88 76 CYS A C 1
ATOM 611 O O . CYS A 1 76 ? 26.625 9.117 0.344 1 85.88 76 CYS A O 1
ATOM 613 N N . MET A 1 77 ? 24.781 7.977 -0.001 1 87.12 77 MET A N 1
ATOM 614 C CA . MET A 1 77 ? 25.203 6.832 0.802 1 87.12 77 MET A CA 1
ATOM 615 C C . MET A 1 77 ? 26.328 6.078 0.118 1 87.12 77 MET A C 1
ATOM 617 O O . MET A 1 77 ? 26.469 6.129 -1.105 1 87.12 77 MET A O 1
ATOM 621 N N . ASN A 1 78 ? 27.078 5.363 0.952 1 90.44 78 ASN A N 1
ATOM 622 C CA . ASN A 1 78 ? 28.094 4.457 0.419 1 90.44 78 ASN A CA 1
ATOM 623 C C . ASN A 1 78 ? 27.484 3.451 -0.556 1 90.44 78 ASN A C 1
ATOM 625 O O . ASN A 1 78 ? 26.438 2.869 -0.281 1 90.44 78 ASN A O 1
ATOM 629 N N . PRO A 1 79 ? 28.156 3.283 -1.656 1 91.75 79 PRO A N 1
ATOM 630 C CA . PRO A 1 79 ? 27.578 2.438 -2.707 1 91.75 79 PRO A CA 1
ATOM 631 C C . PRO A 1 79 ? 27.297 1.016 -2.23 1 91.75 79 PRO A C 1
ATOM 633 O O . PRO A 1 79 ? 26.312 0.403 -2.66 1 91.75 79 PRO A O 1
ATOM 636 N N . VAL A 1 80 ? 28.156 0.519 -1.427 1 92.62 80 VAL A N 1
ATOM 637 C CA . VAL A 1 80 ? 27.953 -0.847 -0.953 1 92.62 80 VAL A CA 1
ATOM 638 C C . VAL A 1 80 ? 26.719 -0.915 -0.065 1 92.62 80 VAL A C 1
ATOM 640 O O . VAL A 1 80 ? 25.906 -1.83 -0.196 1 92.62 80 VAL A O 1
ATOM 643 N N . GLU A 1 81 ? 26.594 0.028 0.801 1 90.5 81 GLU A N 1
ATOM 644 C CA . GLU A 1 81 ? 25.422 0.091 1.664 1 90.5 81 GLU A CA 1
ATOM 645 C C . GLU A 1 81 ? 24.141 0.312 0.849 1 90.5 81 GLU A C 1
ATOM 647 O O . GLU A 1 81 ? 23.109 -0.307 1.118 1 90.5 81 GLU A O 1
ATOM 652 N N . ALA A 1 82 ? 24.266 1.152 -0.1 1 94 82 ALA A N 1
ATOM 653 C CA . ALA A 1 82 ? 23.125 1.414 -0.979 1 94 82 ALA A CA 1
ATOM 654 C C . ALA A 1 82 ? 22.703 0.151 -1.727 1 94 82 ALA A C 1
ATOM 656 O O . ALA A 1 82 ? 21.516 -0.122 -1.877 1 94 82 ALA A O 1
ATOM 657 N N . GLU A 1 83 ? 23.703 -0.598 -2.145 1 95.5 83 GLU A N 1
ATOM 658 C CA . GLU A 1 83 ? 23.422 -1.833 -2.867 1 95.5 83 GLU A CA 1
ATOM 659 C C . GLU A 1 83 ? 22.719 -2.85 -1.972 1 95.5 83 GLU A C 1
ATOM 661 O O . GLU A 1 83 ? 21.797 -3.537 -2.41 1 95.5 83 GLU A O 1
ATOM 666 N N . GLN A 1 84 ? 23.141 -2.947 -0.79 1 93.31 84 GLN A N 1
ATOM 667 C CA . GLN A 1 84 ? 22.484 -3.844 0.156 1 93.31 84 GLN A CA 1
ATOM 668 C C . GLN A 1 84 ? 21.016 -3.453 0.363 1 93.31 84 GLN A C 1
ATOM 670 O O . GLN A 1 84 ? 20.141 -4.316 0.406 1 93.31 84 GLN A O 1
ATOM 675 N N . ARG A 1 85 ? 20.766 -2.182 0.465 1 95.62 85 ARG A N 1
ATOM 676 C CA . ARG A 1 85 ? 19.406 -1.677 0.625 1 95.62 85 ARG A CA 1
ATOM 677 C C . ARG A 1 85 ? 18.562 -1.966 -0.613 1 95.62 85 ARG A C 1
ATOM 679 O O . ARG A 1 85 ? 17.391 -2.34 -0.502 1 95.62 85 ARG A O 1
ATOM 686 N N . ARG A 1 86 ? 19.203 -1.805 -1.745 1 97.06 86 ARG A N 1
ATOM 687 C CA . ARG A 1 86 ? 18.5 -2.098 -2.992 1 97.06 86 ARG A CA 1
ATOM 688 C C . ARG A 1 86 ? 18.047 -3.553 -3.039 1 97.06 86 ARG A C 1
ATOM 690 O O . ARG A 1 86 ? 16.891 -3.838 -3.34 1 97.06 86 ARG A O 1
ATOM 697 N N . ARG A 1 87 ? 18.938 -4.383 -2.723 1 96.56 87 ARG A N 1
ATOM 698 C CA . ARG A 1 87 ? 18.656 -5.812 -2.779 1 96.56 87 ARG A CA 1
ATOM 699 C C . ARG A 1 87 ? 17.516 -6.188 -1.835 1 96.56 87 ARG A C 1
ATOM 701 O O . ARG A 1 87 ? 16.594 -6.906 -2.221 1 96.56 87 ARG A O 1
ATOM 708 N N . LEU A 1 88 ? 17.578 -5.676 -0.694 1 96.31 88 LEU A N 1
ATOM 709 C CA . LEU A 1 88 ? 16.547 -5.992 0.29 1 96.31 88 LEU A CA 1
ATOM 710 C C . LEU A 1 88 ? 15.203 -5.398 -0.118 1 96.31 88 LEU A C 1
ATOM 712 O O . LEU A 1 88 ? 14.172 -6.055 -0.004 1 96.31 88 LEU A O 1
ATOM 716 N N . TRP A 1 89 ? 15.188 -4.176 -0.557 1 98.12 89 TRP A N 1
ATOM 717 C CA . TRP A 1 89 ? 13.953 -3.518 -0.987 1 98.12 89 TRP A CA 1
ATOM 718 C C . TRP A 1 89 ? 13.258 -4.328 -2.072 1 98.12 89 TRP A C 1
ATOM 720 O O . TRP A 1 89 ? 12.055 -4.574 -1.994 1 98.12 89 TRP A O 1
ATOM 730 N N . TRP A 1 90 ? 14.031 -4.762 -2.955 1 98.31 90 TRP A N 1
ATOM 731 C CA . TRP A 1 90 ? 13.43 -5.434 -4.102 1 98.31 90 TRP A CA 1
ATOM 732 C C . TRP A 1 90 ? 13.016 -6.855 -3.744 1 98.31 90 TRP A C 1
ATOM 734 O O . TRP A 1 90 ? 12.164 -7.445 -4.41 1 98.31 90 TRP A O 1
ATOM 744 N N . ILE A 1 91 ? 13.641 -7.414 -2.744 1 97.62 91 ILE A N 1
ATOM 745 C CA . ILE A 1 91 ? 13.102 -8.664 -2.211 1 97.62 91 ILE A CA 1
ATOM 746 C C . ILE A 1 91 ? 11.703 -8.43 -1.659 1 97.62 91 ILE A C 1
ATOM 748 O O . ILE A 1 91 ? 10.789 -9.219 -1.918 1 97.62 91 ILE A O 1
ATOM 752 N N . LEU A 1 92 ? 11.531 -7.375 -0.948 1 97.81 92 LEU A N 1
ATOM 753 C CA . LEU A 1 92 ? 10.227 -7.027 -0.394 1 97.81 92 LEU A CA 1
ATOM 754 C C . LEU A 1 92 ? 9.219 -6.75 -1.505 1 97.81 92 LEU A C 1
ATOM 756 O O . LEU A 1 92 ? 8.07 -7.191 -1.431 1 97.81 92 LEU A O 1
ATOM 760 N N . TYR A 1 93 ? 9.68 -6.062 -2.48 1 98.25 93 TYR A N 1
ATOM 761 C CA . TYR A 1 93 ? 8.828 -5.785 -3.633 1 98.25 93 TYR A CA 1
ATOM 762 C C . TYR A 1 93 ? 8.32 -7.074 -4.262 1 98.25 93 TYR A C 1
ATOM 764 O O . TYR A 1 93 ? 7.133 -7.203 -4.562 1 98.25 93 TYR A O 1
ATOM 772 N N . THR A 1 94 ? 9.188 -7.961 -4.438 1 97.5 94 THR A N 1
ATOM 773 C CA . THR A 1 94 ? 8.844 -9.234 -5.062 1 97.5 94 THR A CA 1
ATOM 774 C C . THR A 1 94 ? 7.828 -10 -4.211 1 97.5 94 THR A C 1
ATOM 776 O O . THR A 1 94 ? 6.84 -10.516 -4.73 1 97.5 94 THR A O 1
ATOM 779 N N . HIS A 1 95 ? 8.047 -10.055 -2.99 1 95.38 95 HIS A N 1
ATOM 780 C CA . HIS A 1 95 ? 7.105 -10.734 -2.107 1 95.38 95 HIS A CA 1
ATOM 781 C C . HIS A 1 95 ? 5.746 -10.047 -2.115 1 95.38 95 HIS A C 1
ATOM 783 O O . HIS A 1 95 ? 4.707 -10.703 -2.051 1 95.38 95 HIS A O 1
ATOM 789 N N . ASP A 1 96 ? 5.758 -8.781 -2.158 1 96.69 96 ASP A N 1
ATOM 790 C CA . ASP A 1 96 ? 4.523 -8 -2.18 1 96.69 96 ASP A CA 1
ATOM 791 C C . ASP A 1 96 ? 3.66 -8.375 -3.383 1 96.69 96 ASP A C 1
ATOM 793 O O . ASP A 1 96 ? 2.459 -8.609 -3.242 1 96.69 96 ASP A O 1
ATOM 797 N N . ARG A 1 97 ? 4.297 -8.461 -4.5 1 95.81 97 ARG A N 1
ATOM 798 C CA . ARG A 1 97 ? 3.568 -8.781 -5.727 1 95.81 97 ARG A CA 1
ATOM 799 C C . ARG A 1 97 ? 3.176 -10.258 -5.758 1 95.81 97 ARG A C 1
ATOM 801 O O . ARG A 1 97 ? 2.092 -10.602 -6.23 1 95.81 97 ARG A O 1
ATOM 808 N N . LEU A 1 98 ? 4.078 -11.023 -5.266 1 90.38 98 LEU A N 1
ATOM 809 C CA . LEU A 1 98 ? 3.777 -12.453 -5.234 1 90.38 98 LEU A CA 1
ATOM 810 C C . LEU A 1 98 ? 2.576 -12.742 -4.34 1 90.38 98 LEU A C 1
ATOM 812 O O . LEU A 1 98 ? 1.678 -13.492 -4.719 1 90.38 98 LEU A O 1
ATOM 816 N N . GLN A 1 99 ? 2.539 -12.125 -3.191 1 89.38 99 GLN A N 1
ATOM 817 C CA . GLN A 1 99 ? 1.397 -12.289 -2.297 1 89.38 99 GLN A CA 1
ATOM 818 C C . GLN A 1 99 ? 0.11 -11.797 -2.951 1 89.38 99 GLN A C 1
ATOM 820 O O . GLN A 1 99 ? -0.944 -12.422 -2.805 1 89.38 99 GLN A O 1
ATOM 825 N N . ASN A 1 100 ? 0.243 -10.664 -3.545 1 90.44 100 ASN A N 1
ATOM 826 C CA . ASN A 1 100 ? -0.907 -10.125 -4.258 1 90.44 100 ASN A CA 1
ATOM 827 C C . ASN A 1 100 ? -1.462 -11.117 -5.27 1 90.44 100 ASN A C 1
ATOM 829 O O . ASN A 1 100 ? -2.668 -11.375 -5.301 1 90.44 100 ASN A O 1
ATOM 833 N N . PHE A 1 101 ? -0.608 -11.703 -5.969 1 85 101 PHE A N 1
ATOM 834 C CA . PHE A 1 101 ? -1.012 -12.602 -7.047 1 85 101 PHE A CA 1
ATOM 835 C C . PHE A 1 101 ? -1.566 -13.906 -6.492 1 85 101 PHE A C 1
ATOM 837 O O . PHE A 1 101 ? -2.609 -14.383 -6.945 1 85 101 PHE A O 1
ATOM 844 N N . VAL A 1 102 ? -0.906 -14.445 -5.523 1 78.12 102 VAL A N 1
ATOM 845 C CA . VAL A 1 102 ? -1.251 -15.773 -5.027 1 78.12 102 VAL A CA 1
ATOM 846 C C . VAL A 1 102 ? -2.465 -15.68 -4.105 1 78.12 102 VAL A C 1
ATOM 848 O O . VAL A 1 102 ? -3.32 -16.562 -4.105 1 78.12 102 VAL A O 1
ATOM 851 N N . LEU A 1 103 ? -2.582 -14.641 -3.355 1 79.94 103 LEU A N 1
ATOM 852 C CA . LEU A 1 103 ? -3.652 -14.523 -2.369 1 79.94 103 LEU A CA 1
ATOM 853 C C . LEU A 1 103 ? -4.797 -13.672 -2.906 1 79.94 103 LEU A C 1
ATOM 855 O O . LEU A 1 103 ? -5.875 -13.625 -2.309 1 79.94 103 LEU A O 1
ATOM 859 N N . CYS A 1 104 ? -4.531 -12.977 -4.004 1 80.62 104 CYS A N 1
ATOM 860 C CA . CYS A 1 104 ? -5.516 -12.07 -4.59 1 80.62 104 CYS A CA 1
ATOM 861 C C . CYS A 1 104 ? -5.867 -10.945 -3.617 1 80.62 104 CYS A C 1
ATOM 863 O O . CYS A 1 104 ? -7.043 -10.633 -3.428 1 80.62 104 CYS A O 1
ATOM 865 N N . ARG A 1 105 ? -4.926 -10.516 -2.951 1 87.62 105 ARG A N 1
ATOM 866 C CA . ARG A 1 105 ? -5.023 -9.367 -2.057 1 87.62 105 ARG A CA 1
ATOM 867 C C . ARG A 1 105 ? -4.191 -8.203 -2.572 1 87.62 105 ARG A C 1
ATOM 869 O O . ARG A 1 105 ? -3.225 -8.398 -3.314 1 87.62 105 ARG A O 1
ATOM 876 N N . PRO A 1 106 ? -4.574 -7.004 -2.197 1 92.62 106 PRO A N 1
ATOM 877 C CA . PRO A 1 106 ? -3.85 -5.855 -2.746 1 92.62 106 PRO A CA 1
ATOM 878 C C . PRO A 1 106 ? -2.385 -5.824 -2.316 1 92.62 106 PRO A C 1
ATOM 880 O O . PRO A 1 106 ? -2.057 -6.23 -1.199 1 92.62 106 PRO A O 1
ATOM 883 N N . TYR A 1 107 ? -1.559 -5.422 -3.211 1 95.38 107 TYR A N 1
ATOM 884 C CA . TYR A 1 107 ? -0.185 -5.121 -2.824 1 95.38 107 TYR A CA 1
ATOM 885 C C . TYR A 1 107 ? -0.079 -3.721 -2.232 1 95.38 107 TYR A C 1
ATOM 887 O O . TYR A 1 107 ? -1.001 -2.914 -2.365 1 95.38 107 TYR A O 1
ATOM 895 N N . VAL A 1 108 ? 1.052 -3.395 -1.588 1 95.62 108 VAL A N 1
ATOM 896 C CA . VAL A 1 108 ? 1.086 -2.16 -0.81 1 95.62 108 VAL A CA 1
ATOM 897 C C . VAL A 1 108 ? 2.092 -1.19 -1.425 1 95.62 108 VAL A C 1
ATOM 899 O O . VAL A 1 108 ? 1.985 0.024 -1.24 1 95.62 108 VAL A O 1
ATOM 902 N N . ILE A 1 109 ? 3.094 -1.654 -2.105 1 97.12 109 ILE A N 1
ATOM 903 C CA . ILE A 1 109 ? 4.121 -0.767 -2.639 1 97.12 109 ILE A CA 1
ATOM 904 C C . ILE A 1 109 ? 3.604 -0.077 -3.898 1 97.12 109 ILE A C 1
ATOM 906 O O . ILE A 1 109 ? 3.223 -0.74 -4.867 1 97.12 109 ILE A O 1
ATOM 910 N N . HIS A 1 110 ? 3.559 1.192 -3.887 1 95.06 110 HIS A N 1
ATOM 911 C CA . HIS A 1 110 ? 3.246 2.002 -5.059 1 95.06 110 HIS A CA 1
ATOM 912 C C . HIS A 1 110 ? 4.496 2.281 -5.883 1 95.06 110 HIS A C 1
ATOM 914 O O . HIS A 1 110 ? 5.453 2.885 -5.387 1 95.06 110 HIS A O 1
ATOM 920 N N . ASP A 1 111 ? 4.414 1.936 -7.117 1 93.44 111 ASP A N 1
ATOM 921 C CA . ASP A 1 111 ? 5.578 2.148 -7.973 1 93.44 111 ASP A CA 1
ATOM 922 C C . ASP A 1 111 ? 5.895 3.635 -8.117 1 93.44 111 ASP A C 1
ATOM 924 O O . ASP A 1 111 ? 7.059 4.02 -8.227 1 93.44 111 ASP A O 1
ATOM 928 N N . GLN A 1 112 ? 4.941 4.441 -8.039 1 90.88 112 GLN A N 1
ATOM 929 C CA . GLN A 1 112 ? 5.125 5.875 -8.234 1 90.88 112 GLN A CA 1
ATOM 930 C C . GLN A 1 112 ? 5.879 6.5 -7.062 1 90.88 112 GLN A C 1
ATOM 932 O O . GLN A 1 112 ? 6.379 7.621 -7.168 1 90.88 112 GLN A O 1
ATOM 937 N N . HIS A 1 113 ? 5.891 5.77 -5.98 1 92.31 113 HIS A N 1
ATOM 938 C CA . HIS A 1 113 ? 6.566 6.289 -4.797 1 92.31 113 HIS A CA 1
ATOM 939 C C . HIS A 1 113 ? 7.973 5.711 -4.664 1 92.31 113 HIS A C 1
ATOM 941 O O . HIS A 1 113 ? 8.641 5.926 -3.65 1 92.31 113 HIS A O 1
ATOM 947 N N . CYS A 1 114 ? 8.406 4.957 -5.645 1 93.56 114 CYS A N 1
ATOM 948 C CA . CYS A 1 114 ? 9.68 4.258 -5.559 1 93.56 114 CYS A CA 1
ATOM 949 C C . CYS A 1 114 ? 10.617 4.691 -6.68 1 93.56 114 CYS A C 1
ATOM 951 O O . CYS A 1 114 ? 10.234 4.699 -7.848 1 93.56 114 CYS A O 1
ATOM 953 N N . ASP A 1 115 ? 11.867 5.109 -6.34 1 93.38 115 ASP A N 1
ATOM 954 C CA . ASP A 1 115 ? 12.875 5.398 -7.355 1 93.38 115 ASP A CA 1
ATOM 955 C C . ASP A 1 115 ? 14.18 4.668 -7.051 1 93.38 115 ASP A C 1
ATOM 957 O O . ASP A 1 115 ? 15.258 5.102 -7.477 1 93.38 115 ASP A O 1
ATOM 961 N N . THR A 1 116 ? 14.031 3.676 -6.27 1 96 116 THR A N 1
ATOM 962 C CA . THR A 1 116 ? 15.188 2.84 -5.977 1 96 116 THR A CA 1
ATOM 963 C C . THR A 1 116 ? 15.656 2.1 -7.23 1 96 116 THR A C 1
ATOM 965 O O . THR A 1 116 ? 14.844 1.463 -7.914 1 96 116 THR A O 1
ATOM 968 N N . ASP A 1 117 ? 16.906 2.182 -7.457 1 96.56 117 ASP A N 1
ATOM 969 C CA . ASP A 1 117 ? 17.453 1.498 -8.625 1 96.56 117 ASP A CA 1
ATOM 970 C C . ASP A 1 117 ? 17.422 -0.017 -8.438 1 96.56 117 ASP A C 1
ATOM 972 O O . ASP A 1 117 ? 17.375 -0.509 -7.309 1 96.56 117 ASP A O 1
ATOM 976 N N . LEU A 1 118 ? 17.469 -0.702 -9.516 1 97.56 118 LEU A N 1
ATOM 977 C CA . LEU A 1 118 ? 17.578 -2.156 -9.469 1 97.56 118 LEU A CA 1
ATOM 978 C C . LEU A 1 118 ? 18.922 -2.582 -8.898 1 97.56 118 LEU A C 1
ATOM 980 O O . LEU A 1 118 ? 19.922 -1.865 -9.039 1 97.56 118 LEU A O 1
ATOM 984 N N . PRO A 1 119 ? 18.953 -3.695 -8.219 1 97.25 119 PRO A N 1
ATOM 985 C CA . PRO A 1 119 ? 20.234 -4.211 -7.746 1 97.25 119 PRO A CA 1
ATOM 986 C C . PRO A 1 119 ? 21.203 -4.539 -8.883 1 97.25 119 PRO A C 1
ATOM 988 O O . PRO A 1 119 ? 20.766 -4.82 -10.008 1 97.25 119 PRO A O 1
ATOM 991 N N . LEU A 1 120 ? 22.406 -4.562 -8.539 1 96.62 120 LEU A N 1
ATOM 992 C CA . LEU A 1 120 ? 23.438 -4.906 -9.508 1 96.62 120 LEU A CA 1
ATOM 993 C C . LEU A 1 120 ? 23.484 -6.414 -9.75 1 96.62 120 LEU A C 1
ATOM 995 O O . LEU A 1 120 ? 23.312 -7.199 -8.82 1 96.62 120 LEU A O 1
ATOM 999 N N . ASN A 1 121 ? 23.688 -6.73 -11.031 1 96.94 121 ASN A N 1
ATOM 1000 C CA . ASN A 1 121 ? 24.031 -8.117 -11.32 1 96.94 121 ASN A CA 1
ATOM 1001 C C . ASN A 1 121 ? 25.484 -8.422 -10.961 1 96.94 121 ASN A C 1
ATOM 1003 O O . ASN A 1 121 ? 26.359 -8.422 -11.836 1 96.94 121 ASN A O 1
ATOM 1007 N N . ALA A 1 122 ? 25.734 -8.695 -9.727 1 95.38 122 ALA A N 1
ATOM 1008 C CA . ALA A 1 122 ? 27.094 -8.922 -9.203 1 95.38 122 ALA A CA 1
ATOM 1009 C C . ALA A 1 122 ? 27.078 -9.938 -8.07 1 95.38 122 ALA A C 1
ATOM 1011 O O . ALA A 1 122 ? 26.078 -10.07 -7.359 1 95.38 122 ALA A O 1
ATOM 1012 N N . ASP A 1 123 ? 28.172 -10.594 -7.984 1 92.88 123 ASP A N 1
ATOM 1013 C CA . ASP A 1 123 ? 28.328 -11.508 -6.855 1 92.88 123 ASP A CA 1
ATOM 1014 C C . ASP A 1 123 ? 28.594 -10.742 -5.562 1 92.88 123 ASP A C 1
ATOM 1016 O O . ASP A 1 123 ? 29.125 -9.625 -5.594 1 92.88 123 ASP A O 1
ATOM 1020 N N . GLN A 1 124 ? 28.203 -11.383 -4.504 1 89.44 124 GLN A N 1
ATOM 1021 C CA . GLN A 1 124 ? 28.391 -10.75 -3.197 1 89.44 124 GLN A CA 1
ATOM 1022 C C . GLN A 1 124 ? 29.844 -10.391 -2.957 1 89.44 124 GLN A C 1
ATOM 1024 O O . GLN A 1 124 ? 30.141 -9.352 -2.365 1 89.44 124 GLN A O 1
ATOM 1029 N N . ALA A 1 125 ? 30.719 -11.172 -3.434 1 88.25 125 ALA A N 1
ATOM 1030 C CA . ALA A 1 125 ? 32.156 -10.984 -3.223 1 88.25 125 ALA A CA 1
ATOM 1031 C C . ALA A 1 125 ? 32.656 -9.75 -3.955 1 88.25 125 ALA A C 1
ATOM 1033 O O . ALA A 1 125 ? 33.719 -9.203 -3.615 1 88.25 125 ALA A O 1
ATOM 1034 N N . GLU A 1 126 ? 31.906 -9.344 -4.84 1 90.75 126 GLU A N 1
ATOM 1035 C CA . GLU A 1 126 ? 32.344 -8.211 -5.648 1 90.75 126 GLU A CA 1
ATOM 1036 C C . GLU A 1 126 ? 31.922 -6.887 -5.004 1 90.75 126 GLU A C 1
ATOM 1038 O O . GLU A 1 126 ? 32.344 -5.816 -5.441 1 90.75 126 GLU A O 1
ATOM 1043 N N . LEU A 1 127 ? 31.062 -6.941 -3.986 1 90.19 127 LEU A N 1
ATOM 1044 C CA . LEU A 1 127 ? 30.625 -5.734 -3.295 1 90.19 127 LEU A CA 1
ATOM 1045 C C . LEU A 1 127 ? 31.672 -5.266 -2.295 1 90.19 127 LEU A C 1
ATOM 1047 O O . LEU A 1 127 ? 31.531 -5.461 -1.088 1 90.19 127 LEU A O 1
ATOM 1051 N N . ILE A 1 128 ? 32.688 -4.602 -2.859 1 83.12 128 ILE A N 1
ATOM 1052 C CA . ILE A 1 128 ? 33.812 -4.102 -2.055 1 83.12 128 ILE A CA 1
ATOM 1053 C C . ILE A 1 128 ? 33.812 -2.576 -2.092 1 83.12 128 ILE A C 1
ATOM 1055 O O . ILE A 1 128 ? 33.75 -1.973 -3.164 1 83.12 128 ILE A O 1
ATOM 1059 N N . GLU A 1 129 ? 33.875 -1.947 -0.958 1 78.81 129 GLU A N 1
ATOM 1060 C CA . GLU A 1 129 ? 33.75 -0.502 -0.782 1 78.81 129 GLU A CA 1
ATOM 1061 C C . GLU A 1 129 ? 34.844 0.231 -1.576 1 78.81 129 GLU A C 1
ATOM 1063 O O . GLU A 1 129 ? 34.594 1.312 -2.115 1 78.81 129 GLU A O 1
ATOM 1068 N N . GLU A 1 130 ? 35.938 -0.249 -1.737 1 71.19 130 GLU A N 1
ATOM 1069 C CA . GLU A 1 130 ? 37.062 0.446 -2.318 1 71.19 130 GLU A CA 1
ATOM 1070 C C . GLU A 1 130 ? 37 0.432 -3.842 1 71.19 130 GLU A C 1
ATOM 1072 O O . GLU A 1 130 ? 37.781 1.124 -4.508 1 71.19 130 GLU A O 1
ATOM 1077 N N . ARG A 1 131 ? 36 -0.196 -4.305 1 72.25 131 ARG A N 1
ATOM 1078 C CA . ARG A 1 131 ? 35.969 -0.334 -5.758 1 72.25 131 ARG A CA 1
ATOM 1079 C C . ARG A 1 131 ? 34.656 0.188 -6.316 1 72.25 131 ARG A C 1
ATOM 1081 O O . ARG A 1 131 ? 33.656 0.284 -5.594 1 72.25 131 ARG A O 1
ATOM 1088 N N . GLU A 1 132 ? 34.719 0.581 -7.496 1 84.62 132 GLU A N 1
ATOM 1089 C CA . GLU A 1 132 ? 33.5 0.922 -8.211 1 84.62 132 GLU A CA 1
ATOM 1090 C C . GLU A 1 132 ? 32.656 -0.316 -8.461 1 84.62 132 GLU A C 1
ATOM 1092 O O . GLU A 1 132 ? 33.156 -1.354 -8.891 1 84.62 132 GLU A O 1
ATOM 1097 N N . LEU A 1 133 ? 31.453 -0.263 -8.094 1 90.06 133 LEU A N 1
ATOM 1098 C CA . LEU A 1 133 ? 30.547 -1.39 -8.289 1 90.06 133 LEU A CA 1
ATOM 1099 C C . LEU A 1 133 ? 30.031 -1.431 -9.727 1 90.06 133 LEU A C 1
ATOM 1101 O O . LEU A 1 133 ? 29.531 -0.429 -10.234 1 90.06 133 LEU A O 1
ATOM 1105 N N . VAL A 1 134 ? 30.25 -2.553 -10.328 1 90.12 134 VAL A N 1
ATOM 1106 C CA . VAL A 1 134 ? 29.859 -2.699 -11.727 1 90.12 134 VAL A CA 1
ATOM 1107 C C . VAL A 1 134 ? 28.828 -3.83 -11.852 1 90.12 134 VAL A C 1
ATOM 1109 O O . VAL A 1 134 ? 28.969 -4.871 -11.211 1 90.12 134 VAL A O 1
ATOM 1112 N N . SER A 1 135 ? 27.844 -3.596 -12.625 1 94.5 135 SER A N 1
ATOM 1113 C CA . SER A 1 135 ? 26.828 -4.605 -12.898 1 94.5 135 SER A CA 1
ATOM 1114 C C . SER A 1 135 ? 27.188 -5.426 -14.141 1 94.5 135 SER A C 1
ATOM 1116 O O . SER A 1 135 ? 27.422 -4.863 -15.211 1 94.5 135 SER A O 1
ATOM 1118 N N . HIS A 1 136 ? 27.219 -6.695 -14.039 1 95.19 136 HIS A N 1
ATOM 1119 C CA . HIS A 1 136 ? 27.438 -7.562 -15.188 1 95.19 136 HIS A CA 1
ATOM 1120 C C . HIS A 1 136 ? 26.188 -7.645 -16.062 1 95.19 136 HIS A C 1
ATOM 1122 O O . HIS A 1 136 ? 25.078 -7.418 -15.594 1 95.19 136 HIS A O 1
ATOM 1128 N N . PRO A 1 137 ? 26.438 -7.902 -17.344 1 94.38 137 PRO A N 1
ATOM 1129 C CA . PRO A 1 137 ? 25.266 -8.125 -18.188 1 94.38 137 PRO A CA 1
ATOM 1130 C C . PRO A 1 137 ? 24.391 -9.281 -17.719 1 94.38 137 PRO A C 1
ATOM 1132 O O . PRO A 1 137 ? 24.891 -10.219 -17.078 1 94.38 137 PRO A O 1
ATOM 1135 N N . ILE A 1 138 ? 23.172 -9.273 -18.062 1 92.88 138 ILE A N 1
ATOM 1136 C CA . ILE A 1 138 ? 22.188 -10.211 -17.547 1 92.88 138 ILE A CA 1
ATOM 1137 C C . ILE A 1 138 ? 22.5 -11.617 -18.047 1 92.88 138 ILE A C 1
ATOM 1139 O O . ILE A 1 138 ? 22.109 -12.609 -17.422 1 92.88 138 ILE A O 1
ATOM 1143 N N . ASN A 1 139 ? 23.219 -11.719 -19.141 1 90.38 139 ASN A N 1
ATOM 1144 C CA . ASN A 1 139 ? 23.562 -13.008 -19.719 1 90.38 139 ASN A CA 1
ATOM 1145 C C . ASN A 1 139 ? 24.75 -13.656 -19.016 1 90.38 139 ASN A C 1
ATOM 1147 O O . ASN A 1 139 ? 25.062 -14.828 -19.25 1 90.38 139 ASN A O 1
ATOM 1151 N N . GLN A 1 140 ? 25.406 -12.914 -18.125 1 91.06 140 GLN A N 1
ATOM 1152 C CA . GLN A 1 140 ? 26.422 -13.469 -17.234 1 91.06 140 GLN A CA 1
ATOM 1153 C C . GLN A 1 140 ? 25.859 -13.727 -15.836 1 91.06 140 GLN A C 1
ATOM 1155 O O . GLN A 1 140 ? 25.812 -12.82 -15.008 1 91.06 140 GLN A O 1
ATOM 1160 N N . PRO A 1 141 ? 25.578 -14.945 -15.602 1 91.19 141 PRO A N 1
ATOM 1161 C CA . PRO A 1 141 ? 24.891 -15.266 -14.344 1 91.19 141 PRO A CA 1
ATOM 1162 C C . PRO A 1 141 ? 25.734 -14.961 -13.109 1 91.19 141 PRO A C 1
ATOM 1164 O O . PRO A 1 141 ? 26.953 -15.211 -13.117 1 91.19 141 PRO A O 1
ATOM 1167 N N . THR A 1 142 ? 25.141 -14.297 -12.211 1 92.88 142 THR A N 1
ATOM 1168 C CA . THR A 1 142 ? 25.703 -14.047 -10.883 1 92.88 142 THR A CA 1
ATOM 1169 C C . THR A 1 142 ? 24.719 -14.508 -9.805 1 92.88 142 THR A C 1
ATOM 1171 O O . THR A 1 142 ? 23.656 -15.055 -10.109 1 92.88 142 THR A O 1
ATOM 1174 N N . GLU A 1 143 ? 25.062 -14.344 -8.586 1 91.19 143 GLU A N 1
ATOM 1175 C CA . GLU A 1 143 ? 24.203 -14.719 -7.469 1 91.19 143 GLU A CA 1
ATOM 1176 C C . GLU A 1 143 ? 22.922 -13.883 -7.457 1 91.19 143 GLU A C 1
ATOM 1178 O O . GLU A 1 143 ? 21.922 -14.281 -6.844 1 91.19 143 GLU A O 1
ATOM 1183 N N . HIS A 1 144 ? 22.922 -12.805 -8.219 1 94.06 144 HIS A N 1
ATOM 1184 C CA . HIS A 1 144 ? 21.781 -11.898 -8.117 1 94.06 144 HIS A CA 1
ATOM 1185 C C . HIS A 1 144 ? 21.031 -11.805 -9.438 1 94.06 144 HIS A C 1
ATOM 1187 O O . HIS A 1 144 ? 20.094 -11.016 -9.57 1 94.06 144 HIS A O 1
ATOM 1193 N N . THR A 1 145 ? 21.438 -12.602 -10.375 1 94.88 145 THR A N 1
ATOM 1194 C CA . THR A 1 145 ? 20.719 -12.633 -11.648 1 94.88 145 THR A CA 1
ATOM 1195 C C . THR A 1 145 ? 19.266 -13.062 -11.438 1 94.88 145 THR A C 1
ATOM 1197 O O . THR A 1 145 ? 18.344 -12.461 -12 1 94.88 145 THR A O 1
ATOM 1200 N N . PHE A 1 146 ? 19.125 -14.055 -10.578 1 94.88 146 PHE A N 1
ATOM 1201 C CA . PHE A 1 146 ? 17.781 -14.555 -10.305 1 94.88 146 PHE A CA 1
ATOM 1202 C C . PHE A 1 146 ? 16.922 -13.469 -9.688 1 94.88 146 PHE A C 1
ATOM 1204 O O . PHE A 1 146 ? 15.734 -13.336 -10.023 1 94.88 146 PHE A O 1
ATOM 1211 N N . GLN A 1 147 ? 17.453 -12.758 -8.797 1 96.25 147 GLN A N 1
ATOM 1212 C CA . GLN A 1 147 ? 16.688 -11.68 -8.18 1 96.25 147 GLN A CA 1
ATOM 1213 C C . GLN A 1 147 ? 16.188 -10.68 -9.219 1 96.25 147 GLN A C 1
ATOM 1215 O O . GLN A 1 147 ? 15.047 -10.242 -9.172 1 96.25 147 GLN A O 1
ATOM 1220 N N . LEU A 1 148 ? 17.016 -10.344 -10.102 1 97.88 148 LEU A N 1
ATOM 1221 C CA . LEU A 1 148 ? 16.641 -9.406 -11.156 1 97.88 148 LEU A CA 1
ATOM 1222 C C . LEU A 1 148 ? 15.5 -9.969 -11.992 1 97.88 148 LEU A C 1
ATOM 1224 O O . LEU A 1 148 ? 14.562 -9.242 -12.336 1 97.88 148 LEU A O 1
ATOM 1228 N N . LEU A 1 149 ? 15.609 -11.172 -12.305 1 97.06 149 LEU A N 1
ATOM 1229 C CA . LEU A 1 149 ? 14.555 -11.812 -13.07 1 97.06 149 LEU A CA 1
ATOM 1230 C C . LEU A 1 149 ? 13.258 -11.867 -12.273 1 97.06 149 LEU A C 1
ATOM 1232 O O . LEU A 1 149 ? 12.172 -11.648 -12.828 1 97.06 149 LEU A O 1
ATOM 1236 N N . GLU A 1 150 ? 13.398 -12.148 -11 1 96.81 150 GLU A N 1
ATOM 1237 C CA . GLU A 1 150 ? 12.234 -12.188 -10.125 1 96.81 150 GLU A CA 1
ATOM 1238 C C . GLU A 1 150 ? 11.547 -10.828 -10.047 1 96.81 150 GLU A C 1
ATOM 1240 O O . GLU A 1 150 ? 10.32 -10.742 -9.953 1 96.81 150 GLU A O 1
ATOM 1245 N N . ILE A 1 151 ? 12.344 -9.836 -10.008 1 97.94 151 ILE A N 1
ATOM 1246 C CA . ILE A 1 151 ? 11.789 -8.484 -9.977 1 97.94 151 ILE A CA 1
ATOM 1247 C C . ILE A 1 151 ? 10.961 -8.242 -11.242 1 97.94 151 ILE A C 1
ATOM 1249 O O . ILE A 1 151 ? 9.812 -7.801 -11.156 1 97.94 151 ILE A O 1
ATOM 1253 N N . SER A 1 152 ? 11.539 -8.531 -12.336 1 97.81 152 SER A N 1
ATOM 1254 C CA . SER A 1 152 ? 10.836 -8.359 -13.602 1 97.81 152 SER A CA 1
ATOM 1255 C C . SER A 1 152 ? 9.562 -9.195 -13.648 1 97.81 152 SER A C 1
ATOM 1257 O O . SER A 1 152 ? 8.516 -8.719 -14.086 1 97.81 152 SER A O 1
ATOM 1259 N N . TRP A 1 153 ? 9.688 -10.375 -13.219 1 97.62 153 TRP A N 1
ATOM 1260 C CA . TRP A 1 153 ? 8.531 -11.258 -13.172 1 97.62 153 TRP A CA 1
ATOM 1261 C C . TRP A 1 153 ? 7.457 -10.703 -12.242 1 97.62 153 TRP A C 1
ATOM 1263 O O . TRP A 1 153 ? 6.273 -10.695 -12.586 1 97.62 153 TRP A O 1
ATOM 1273 N N . SER A 1 154 ? 7.891 -10.242 -11.125 1 97.5 154 SER A N 1
ATOM 1274 C CA . SER A 1 154 ? 6.957 -9.695 -10.156 1 97.5 154 SER A CA 1
ATOM 1275 C C . SER A 1 154 ? 6.246 -8.461 -10.703 1 97.5 154 SER A C 1
ATOM 1277 O O . SER A 1 154 ? 5.074 -8.227 -10.398 1 97.5 154 SER A O 1
ATOM 1279 N N . GLN A 1 155 ? 6.922 -7.676 -11.422 1 97.31 155 GLN A N 1
ATOM 1280 C CA . GLN A 1 155 ? 6.289 -6.535 -12.07 1 97.31 155 GLN A CA 1
ATOM 1281 C C . GLN A 1 155 ? 5.195 -6.984 -13.031 1 97.31 155 GLN A C 1
ATOM 1283 O O . GLN A 1 155 ? 4.113 -6.395 -13.07 1 97.31 155 GLN A O 1
ATOM 1288 N N . LEU A 1 156 ? 5.484 -7.984 -13.711 1 97.69 156 LEU A N 1
ATOM 1289 C CA . LEU A 1 156 ? 4.492 -8.539 -14.625 1 97.69 156 LEU A CA 1
ATOM 1290 C C . LEU A 1 156 ? 3.295 -9.094 -13.859 1 97.69 156 LEU A C 1
ATOM 1292 O O . LEU A 1 156 ? 2.148 -8.906 -14.273 1 97.69 156 LEU A O 1
ATOM 1296 N N . LEU A 1 157 ? 3.57 -9.773 -12.773 1 95.75 157 LEU A N 1
ATOM 1297 C CA . LEU A 1 157 ? 2.49 -10.289 -11.938 1 95.75 157 LEU A CA 1
ATOM 1298 C C . LEU A 1 157 ? 1.603 -9.148 -11.445 1 95.75 157 LEU A C 1
ATOM 1300 O O . LEU A 1 157 ? 0.377 -9.289 -11.406 1 95.75 157 LEU A O 1
ATOM 1304 N N . GLY A 1 158 ? 2.27 -8.102 -11.07 1 94.69 158 GLY A N 1
ATOM 1305 C CA . GLY A 1 158 ? 1.495 -6.941 -10.656 1 94.69 158 GLY A CA 1
ATOM 1306 C C . GLY A 1 158 ? 0.582 -6.414 -11.75 1 94.69 158 GLY A C 1
ATOM 1307 O O . GLY A 1 158 ? -0.583 -6.102 -11.492 1 94.69 158 GLY A O 1
ATOM 1308 N N . GLN A 1 159 ? 1.025 -6.367 -12.906 1 95.38 159 GLN A N 1
ATOM 1309 C CA . GLN A 1 159 ? 0.231 -5.922 -14.039 1 95.38 159 GLN A CA 1
ATOM 1310 C C . GLN A 1 159 ? -0.935 -6.871 -14.305 1 95.38 159 GLN A C 1
ATOM 1312 O O . GLN A 1 159 ? -2.045 -6.43 -14.609 1 95.38 159 GLN A O 1
ATOM 1317 N N . MET A 1 160 ? -0.613 -8.086 -14.188 1 94.31 160 MET A N 1
ATOM 1318 C CA . MET A 1 160 ? -1.654 -9.094 -14.391 1 94.31 160 MET A CA 1
ATOM 1319 C C . MET A 1 160 ? -2.756 -8.953 -13.344 1 94.31 160 MET A C 1
ATOM 1321 O O . MET A 1 160 ? -3.939 -9.039 -13.664 1 94.31 160 MET A O 1
ATOM 1325 N N . SER A 1 161 ? -2.34 -8.773 -12.172 1 91.75 161 SER A N 1
ATOM 1326 C CA . SER A 1 161 ? -3.307 -8.594 -11.094 1 91.75 161 SER A CA 1
ATOM 1327 C C . SER A 1 161 ? -4.18 -7.371 -11.336 1 91.75 161 SER A C 1
ATOM 1329 O O . SER A 1 161 ? -5.398 -7.422 -11.148 1 91.75 161 SER A O 1
ATOM 1331 N N . ASP A 1 162 ? -3.615 -6.332 -11.82 1 92.69 162 ASP A N 1
ATOM 1332 C CA . ASP A 1 162 ? -4.336 -5.082 -12.039 1 92.69 162 ASP A CA 1
ATOM 1333 C C . ASP A 1 162 ? -5.258 -5.188 -13.25 1 92.69 162 ASP A C 1
ATOM 1335 O O . ASP A 1 162 ? -6.328 -4.574 -13.281 1 92.69 162 ASP A O 1
ATOM 1339 N N . SER A 1 163 ? -4.906 -5.977 -14.156 1 92 163 SER A N 1
ATOM 1340 C CA . SER A 1 163 ? -5.648 -6.031 -15.414 1 92 163 SER A CA 1
ATOM 1341 C C . SER A 1 163 ? -6.719 -7.117 -15.383 1 92 163 SER A C 1
ATOM 1343 O O . SER A 1 163 ? -7.766 -6.98 -16.016 1 92 163 SER A O 1
ATOM 1345 N N . CYS A 1 164 ? -6.438 -8.164 -14.586 1 90.12 164 CYS A N 1
ATOM 1346 C CA . CYS A 1 164 ? -7.328 -9.312 -14.734 1 90.12 164 CYS A CA 1
ATOM 1347 C C . CYS A 1 164 ? -7.984 -9.672 -13.406 1 90.12 164 CYS A C 1
ATOM 1349 O O . CYS A 1 164 ? -9.031 -10.32 -13.383 1 90.12 164 CYS A O 1
ATOM 1351 N N . PHE A 1 165 ? -7.391 -9.32 -12.391 1 84.19 165 PHE A N 1
ATOM 1352 C CA . PHE A 1 165 ? -7.898 -9.82 -11.117 1 84.19 165 PHE A CA 1
ATOM 1353 C C . PHE A 1 165 ? -8.289 -8.672 -10.195 1 84.19 165 PHE A C 1
ATOM 1355 O O . PHE A 1 165 ? -8.484 -8.867 -9 1 84.19 165 PHE A O 1
ATOM 1362 N N . ASN A 1 166 ? -8.312 -7.562 -10.688 1 78.81 166 ASN A N 1
ATOM 1363 C CA . ASN A 1 166 ? -8.68 -6.383 -9.906 1 78.81 166 ASN A CA 1
ATOM 1364 C C . ASN A 1 166 ? -10.195 -6.27 -9.742 1 78.81 166 ASN A C 1
ATOM 1366 O O . ASN A 1 166 ? -10.922 -7.234 -9.977 1 78.81 166 ASN A O 1
ATOM 1370 N N . ILE A 1 167 ? -10.672 -5.164 -9.367 1 82.94 167 ILE A N 1
ATOM 1371 C CA . ILE A 1 167 ? -12.07 -4.867 -9.102 1 82.94 167 ILE A CA 1
ATOM 1372 C C . ILE A 1 167 ? -12.852 -4.848 -10.414 1 82.94 167 ILE A C 1
ATOM 1374 O O . ILE A 1 167 ? -13.992 -5.32 -10.469 1 82.94 167 ILE A O 1
ATOM 1378 N N . ILE A 1 168 ? -12.227 -4.484 -11.414 1 83.12 168 ILE A N 1
ATOM 1379 C CA . ILE A 1 168 ? -12.898 -4.363 -12.703 1 83.12 168 ILE A CA 1
ATOM 1380 C C . ILE A 1 168 ? -12.766 -5.676 -13.477 1 83.12 168 ILE A C 1
ATOM 1382 O O . ILE A 1 168 ? -11.68 -6.254 -13.539 1 83.12 168 ILE A O 1
ATOM 1386 N N . THR A 1 169 ? -13.867 -6.148 -13.961 1 85.88 169 THR A N 1
ATOM 1387 C CA . THR A 1 169 ? -13.852 -7.355 -14.789 1 85.88 169 THR A CA 1
ATOM 1388 C C . THR A 1 169 ? -13.008 -7.145 -16.047 1 85.88 169 THR A C 1
ATOM 1390 O O . THR A 1 169 ? -13.18 -6.152 -16.75 1 85.88 169 THR A O 1
ATOM 1393 N N . PRO A 1 170 ? -12.164 -8.047 -16.25 1 92.31 170 PRO A N 1
ATOM 1394 C CA . PRO A 1 170 ? -11.312 -7.887 -17.438 1 92.31 170 PRO A CA 1
ATOM 1395 C C . PRO A 1 170 ? -12.039 -8.203 -18.734 1 92.31 170 PRO A C 1
ATOM 1397 O O . PRO A 1 170 ? -13.07 -8.883 -18.734 1 92.31 170 PRO A O 1
ATOM 1400 N N . SER A 1 171 ? -11.5 -7.68 -19.766 1 93.56 171 SER A N 1
ATOM 1401 C CA . SER A 1 171 ? -11.961 -8.055 -21.094 1 93.56 171 SER A CA 1
ATOM 1402 C C . SER A 1 171 ? -11.258 -9.312 -21.594 1 93.56 171 SER A C 1
ATOM 1404 O O . SER A 1 171 ? -10.219 -9.703 -21.047 1 93.56 171 SER A O 1
ATOM 1406 N N . TYR A 1 172 ? -11.859 -10 -22.578 1 93.56 172 TYR A N 1
ATOM 1407 C CA . TYR A 1 172 ? -11.18 -11.125 -23.219 1 93.56 172 TYR A CA 1
ATOM 1408 C C . TYR A 1 172 ? -9.844 -10.695 -23.797 1 93.56 172 TYR A C 1
ATOM 1410 O O . TYR A 1 172 ? -8.875 -11.453 -23.766 1 93.56 172 TYR A O 1
ATOM 1418 N N . GLY A 1 173 ? -9.828 -9.453 -24.234 1 94.62 173 GLY A N 1
ATOM 1419 C CA . GLY A 1 173 ? -8.594 -8.914 -24.781 1 94.62 173 GLY A CA 1
ATOM 1420 C C . GLY A 1 173 ? -7.484 -8.797 -23.766 1 94.62 173 GLY A C 1
ATOM 1421 O O . GLY A 1 173 ? -6.312 -9.008 -24.078 1 94.62 173 GLY A O 1
ATOM 1422 N N . ALA A 1 174 ? -7.852 -8.453 -22.562 1 95.62 174 ALA A N 1
ATOM 1423 C CA . ALA A 1 174 ? -6.863 -8.344 -21.5 1 95.62 174 ALA A CA 1
ATOM 1424 C C . ALA A 1 174 ? -6.211 -9.695 -21.219 1 95.62 174 ALA A C 1
ATOM 1426 O O . ALA A 1 174 ? -5.016 -9.758 -20.906 1 95.62 174 ALA A O 1
ATOM 1427 N N . VAL A 1 175 ? -6.941 -10.758 -21.312 1 94.81 175 VAL A N 1
ATOM 1428 C CA . VAL A 1 175 ? -6.43 -12.102 -21.062 1 94.81 175 VAL A CA 1
ATOM 1429 C C . VAL A 1 175 ? -5.414 -12.477 -22.141 1 94.81 175 VAL A C 1
ATOM 1431 O O . VAL A 1 175 ? -4.324 -12.961 -21.844 1 94.81 175 VAL A O 1
ATOM 1434 N N . ILE A 1 176 ? -5.781 -12.195 -23.359 1 95.06 176 ILE A N 1
ATOM 1435 C CA . ILE A 1 176 ? -4.883 -12.477 -24.469 1 95.06 176 ILE A CA 1
ATOM 1436 C C . ILE A 1 176 ? -3.594 -11.672 -24.312 1 95.06 176 ILE A C 1
ATOM 1438 O O . ILE A 1 176 ? -2.496 -12.203 -24.484 1 95.06 176 ILE A O 1
ATOM 1442 N N . HIS A 1 177 ? -3.809 -10.469 -23.938 1 95.44 177 HIS A N 1
ATOM 1443 C CA . HIS A 1 177 ? -2.662 -9.578 -23.781 1 95.44 177 HIS A CA 1
ATOM 1444 C C . HIS A 1 177 ? -1.72 -10.094 -22.703 1 95.44 177 HIS A C 1
ATOM 1446 O O . HIS A 1 177 ? -0.503 -10.133 -22.891 1 95.44 177 HIS A O 1
ATOM 1452 N N . MET A 1 178 ? -2.236 -10.477 -21.594 1 95.62 178 MET A N 1
ATOM 1453 C CA . MET A 1 178 ? -1.402 -10.93 -20.484 1 95.62 178 MET A CA 1
ATOM 1454 C C . MET A 1 178 ? -0.703 -12.242 -20.844 1 95.62 178 MET A C 1
ATOM 1456 O O . MET A 1 178 ? 0.447 -12.461 -20.453 1 95.62 178 MET A O 1
ATOM 1460 N N . GLU A 1 179 ? -1.333 -13.109 -21.484 1 94.81 179 GLU A N 1
ATOM 1461 C CA . GLU A 1 179 ? -0.675 -14.336 -21.922 1 94.81 179 GLU A CA 1
ATOM 1462 C C . GLU A 1 179 ? 0.518 -14.031 -22.828 1 94.81 179 GLU A C 1
ATOM 1464 O O . GLU A 1 179 ? 1.564 -14.672 -22.719 1 94.81 179 GLU A O 1
ATOM 1469 N N . ASN A 1 180 ? 0.246 -13.109 -23.656 1 94.12 180 ASN A N 1
ATOM 1470 C CA . ASN A 1 180 ? 1.336 -12.703 -24.547 1 94.12 180 ASN A CA 1
ATOM 1471 C C . ASN A 1 180 ? 2.496 -12.102 -23.75 1 94.12 180 ASN A C 1
ATOM 1473 O O . ASN A 1 180 ? 3.66 -12.312 -24.094 1 94.12 180 ASN A O 1
ATOM 1477 N N . GLN A 1 181 ? 2.156 -11.32 -22.75 1 96.75 181 GLN A N 1
ATOM 1478 C CA . GLN A 1 181 ? 3.211 -10.742 -21.922 1 96.75 181 GLN A CA 1
ATOM 1479 C C . GLN A 1 181 ? 4.023 -11.828 -21.234 1 96.75 181 GLN A C 1
ATOM 1481 O O . GLN A 1 181 ? 5.242 -11.703 -21.094 1 96.75 181 GLN A O 1
ATOM 1486 N N . ILE A 1 182 ? 3.395 -12.883 -20.812 1 96.19 182 ILE A N 1
ATOM 1487 C CA . ILE A 1 182 ? 4.098 -14.008 -20.203 1 96.19 182 ILE A CA 1
ATOM 1488 C C . ILE A 1 182 ? 5.039 -14.648 -21.203 1 96.19 182 ILE A C 1
ATOM 1490 O O . ILE A 1 182 ? 6.191 -14.945 -20.891 1 96.19 182 ILE A O 1
ATOM 1494 N N . ARG A 1 183 ? 4.582 -14.766 -22.375 1 93.56 183 ARG A N 1
ATOM 1495 C CA . ARG A 1 183 ? 5.406 -15.344 -23.438 1 93.56 183 ARG A CA 1
ATOM 1496 C C . ARG A 1 183 ? 6.637 -14.484 -23.703 1 93.56 183 ARG A C 1
ATOM 1498 O O . ARG A 1 183 ? 7.742 -15.008 -23.875 1 93.56 183 ARG A O 1
ATOM 1505 N N . LEU A 1 184 ? 6.363 -13.219 -23.766 1 95.12 184 LEU A N 1
ATOM 1506 C CA . LEU A 1 184 ? 7.469 -12.297 -24 1 95.12 184 LEU A CA 1
ATOM 1507 C C . LEU A 1 184 ? 8.492 -12.367 -22.875 1 95.12 184 LEU A C 1
ATOM 1509 O O . LEU A 1 184 ? 9.703 -12.32 -23.125 1 95.12 184 LEU A O 1
ATOM 1513 N N . PHE A 1 185 ? 8.078 -12.508 -21.719 1 96.56 185 PHE A N 1
ATOM 1514 C CA . PHE A 1 185 ? 8.984 -12.656 -20.578 1 96.56 185 PHE A CA 1
ATOM 1515 C C . PHE A 1 185 ? 9.812 -13.93 -20.719 1 96.56 185 PHE A C 1
ATOM 1517 O O . PHE A 1 185 ? 11.031 -13.906 -20.547 1 96.56 185 PHE A O 1
ATOM 1524 N N . GLU A 1 186 ? 9.18 -15.016 -21.031 1 92.75 186 GLU A N 1
ATOM 1525 C CA . GLU A 1 186 ? 9.859 -16.297 -21.188 1 92.75 186 GLU A CA 1
ATOM 1526 C C . GLU A 1 186 ? 10.898 -16.25 -22.312 1 92.75 186 GLU A C 1
ATOM 1528 O O . GLU A 1 186 ? 12 -16.781 -22.172 1 92.75 186 GLU A O 1
ATOM 1533 N N . SER A 1 187 ? 10.5 -15.578 -23.344 1 91.62 187 SER A N 1
ATOM 1534 C CA . SER A 1 187 ? 11.398 -15.492 -24.484 1 91.62 187 SER A CA 1
ATOM 1535 C C . SER A 1 187 ? 12.594 -14.594 -24.188 1 91.62 187 SER A C 1
ATOM 1537 O O . SER A 1 187 ? 13.656 -14.758 -24.781 1 91.62 187 SER A O 1
ATOM 1539 N N . GLY A 1 188 ? 12.367 -13.727 -23.266 1 92.81 188 GLY A N 1
ATOM 1540 C CA . GLY A 1 188 ? 13.422 -12.766 -22.938 1 92.81 188 GLY A CA 1
ATOM 1541 C C . GLY A 1 188 ? 14.352 -13.258 -21.844 1 92.81 188 GLY A C 1
ATOM 1542 O O . GLY A 1 188 ? 15.305 -12.562 -21.484 1 92.81 188 GLY A O 1
ATOM 1543 N N . LEU A 1 189 ? 14.156 -14.445 -21.375 1 93.81 189 LEU A N 1
ATOM 1544 C CA . LEU A 1 189 ? 15 -14.969 -20.312 1 93.81 189 LEU A CA 1
ATOM 1545 C C . LEU A 1 189 ? 16.422 -15.211 -20.812 1 93.81 189 LEU A C 1
ATOM 1547 O O . LEU A 1 189 ? 16.609 -15.625 -21.953 1 93.81 189 LEU A O 1
ATOM 1551 N N . PRO A 1 190 ? 17.391 -14.914 -19.969 1 92.69 19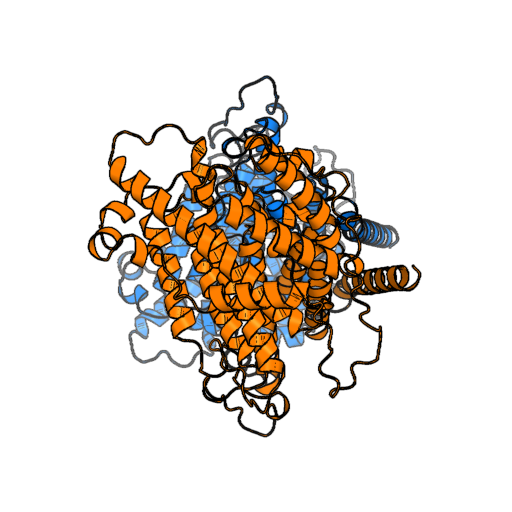0 PRO A N 1
ATOM 1552 C CA . PRO A 1 190 ? 18.766 -15.242 -20.359 1 92.69 190 PRO A CA 1
ATOM 1553 C C . PRO A 1 190 ? 18.969 -16.734 -20.594 1 92.69 190 PRO A C 1
ATOM 1555 O O . PRO A 1 190 ? 18.219 -17.562 -20.062 1 92.69 190 PRO A O 1
ATOM 1558 N N . ASN A 1 191 ? 19.969 -17.094 -21.297 1 87.38 191 ASN A N 1
ATOM 1559 C CA . ASN A 1 191 ? 20.219 -18.469 -21.734 1 87.38 191 ASN A CA 1
ATOM 1560 C C . ASN A 1 191 ? 20.328 -19.422 -20.547 1 87.38 191 ASN A C 1
ATOM 1562 O O . ASN A 1 191 ? 19.844 -20.562 -20.609 1 87.38 191 ASN A O 1
ATOM 1566 N N . ALA A 1 192 ? 20.922 -18.938 -19.562 1 86 192 ALA A N 1
ATOM 1567 C CA . ALA A 1 192 ? 21.141 -19.797 -18.391 1 86 192 ALA A CA 1
ATOM 1568 C C . ALA A 1 192 ? 19.812 -20.172 -17.734 1 86 192 ALA A C 1
ATOM 1570 O O . ALA A 1 192 ? 19.734 -21.156 -16.984 1 86 192 ALA A O 1
ATOM 1571 N N . PHE A 1 193 ? 18.734 -19.406 -18.031 1 88.38 193 PHE A N 1
ATOM 1572 C CA . PHE A 1 193 ? 17.469 -19.609 -17.344 1 88.38 193 PHE A CA 1
ATOM 1573 C C . PHE A 1 193 ? 16.406 -20.141 -18.312 1 88.38 193 PHE A C 1
ATOM 1575 O O . PHE A 1 193 ? 15.242 -20.266 -17.953 1 88.38 193 PHE A O 1
ATOM 1582 N N . LYS A 1 194 ? 16.844 -20.406 -19.453 1 80.44 194 LYS A N 1
ATOM 1583 C CA . LYS A 1 194 ? 15.906 -21 -20.406 1 80.44 194 LYS A CA 1
ATOM 1584 C C . LYS A 1 194 ? 15.75 -22.5 -20.172 1 80.44 194 LYS A C 1
ATOM 1586 O O . LYS A 1 194 ? 16.656 -23.141 -19.625 1 80.44 194 LYS A O 1
ATOM 1591 N N . HIS A 1 195 ? 14.516 -22.922 -20.469 1 65.94 195 HIS A N 1
ATOM 1592 C CA . HIS A 1 195 ? 14.172 -24.328 -20.281 1 65.94 195 HIS A CA 1
ATOM 1593 C C . HIS A 1 195 ? 15.188 -25.25 -20.969 1 65.94 195 HIS A C 1
ATOM 1595 O O . HIS A 1 195 ? 15.531 -25.031 -22.125 1 65.94 195 HIS A O 1
ATOM 1601 N N . GLY A 1 196 ? 15.578 -26.266 -20.219 1 60.38 196 GLY A N 1
ATOM 1602 C CA . GLY A 1 196 ? 16.5 -27.234 -20.781 1 60.38 196 GLY A CA 1
ATOM 1603 C C . GLY A 1 196 ? 17.953 -26.828 -20.641 1 60.38 196 GLY A C 1
ATOM 1604 O O . GLY A 1 196 ? 18.859 -27.562 -21.047 1 60.38 196 GLY A O 1
ATOM 1605 N N . ALA A 1 197 ? 18.094 -25.594 -20.188 1 59.88 197 ALA A N 1
ATOM 1606 C CA . ALA A 1 197 ? 19.469 -25.141 -20.016 1 59.88 197 ALA A CA 1
ATOM 1607 C C . ALA A 1 197 ? 20.203 -25.984 -18.984 1 59.88 197 ALA A C 1
ATOM 1609 O O . ALA A 1 197 ? 19.812 -26.016 -17.812 1 59.88 197 ALA A O 1
ATOM 1610 N N . THR A 1 198 ? 20.109 -27.328 -18.953 1 53.03 198 THR A N 1
ATOM 1611 C CA . THR A 1 198 ? 20.781 -28.25 -18.047 1 53.03 198 THR A CA 1
ATOM 1612 C C . THR A 1 198 ? 22.25 -27.859 -17.844 1 53.03 198 THR A C 1
ATOM 1614 O O . THR A 1 198 ? 23 -28.562 -17.172 1 53.03 198 THR A O 1
ATOM 1617 N N . GLU A 1 199 ? 22.719 -27.219 -18.828 1 49.72 199 GLU A N 1
ATOM 1618 C CA . GLU A 1 199 ? 24.156 -27.453 -18.891 1 49.72 199 GLU A CA 1
ATOM 1619 C C . GLU A 1 199 ? 24.828 -27.078 -17.578 1 49.72 199 GLU A C 1
ATOM 1621 O O . GLU A 1 199 ? 24.266 -26.328 -16.781 1 49.72 199 GLU A O 1
ATOM 1626 N N . GLY A 1 200 ? 26.031 -27.609 -17.312 1 50.31 200 GLY A N 1
ATOM 1627 C CA . GLY A 1 200 ? 27.234 -27.641 -16.484 1 50.31 200 GLY A CA 1
ATOM 1628 C C . GLY A 1 200 ? 27.516 -26.328 -15.797 1 50.31 200 GLY A C 1
ATOM 1629 O O . GLY A 1 200 ? 28.672 -25.984 -15.547 1 50.31 200 GLY A O 1
ATOM 1630 N N . SER A 1 201 ? 26.422 -25.484 -15.812 1 57.88 201 SER A N 1
ATOM 1631 C CA . SER A 1 201 ? 26.969 -24.203 -15.414 1 57.88 201 SER A CA 1
ATOM 1632 C C . SER A 1 201 ? 27.719 -24.297 -14.086 1 57.88 201 SER A C 1
ATOM 1634 O O . SER A 1 201 ? 27.453 -25.188 -13.281 1 57.88 201 SER A O 1
ATOM 1636 N N . ALA A 1 202 ? 28.766 -23.703 -14.031 1 65.38 202 ALA A N 1
ATOM 1637 C CA . ALA A 1 202 ? 29.688 -23.438 -12.93 1 65.38 202 ALA A CA 1
ATOM 1638 C C . ALA A 1 202 ? 28.938 -23.047 -11.664 1 65.38 202 ALA A C 1
ATOM 1640 O O . ALA A 1 202 ? 29.5 -23.078 -10.562 1 65.38 202 ALA A O 1
ATOM 1641 N N . ARG A 1 203 ? 27.516 -22.969 -11.891 1 81.44 203 ARG A N 1
ATOM 1642 C CA . ARG A 1 203 ? 26.766 -22.531 -10.719 1 81.44 203 ARG A CA 1
ATOM 1643 C C . ARG A 1 203 ? 25.531 -23.391 -10.5 1 81.44 203 ARG A C 1
ATOM 1645 O O . ARG A 1 203 ? 24.469 -23.141 -11.094 1 81.44 203 ARG A O 1
ATOM 1652 N N . PRO A 1 204 ? 25.531 -24.328 -9.656 1 75.19 204 PRO A N 1
ATOM 1653 C CA . PRO A 1 204 ? 24.484 -25.344 -9.461 1 75.19 204 PRO A CA 1
ATOM 1654 C C . PRO A 1 204 ? 23.156 -24.734 -9.023 1 75.19 204 PRO A C 1
ATOM 1656 O O . PRO A 1 204 ? 22.094 -25.281 -9.305 1 75.19 204 PRO A O 1
ATOM 1659 N N . TYR A 1 205 ? 23.156 -23.641 -8.383 1 79.5 205 TYR A N 1
ATOM 1660 C CA . TYR A 1 205 ? 21.922 -23.062 -7.863 1 79.5 205 TYR A CA 1
ATOM 1661 C C . TYR A 1 205 ? 21.062 -22.516 -9 1 79.5 205 TYR A C 1
ATOM 1663 O O . TYR A 1 205 ? 19.859 -22.281 -8.82 1 79.5 205 TYR A O 1
ATOM 1671 N N . ILE A 1 206 ? 21.578 -22.344 -10.148 1 84.5 206 ILE A N 1
ATOM 1672 C CA . ILE A 1 206 ? 20.859 -21.781 -11.281 1 84.5 206 ILE A CA 1
ATOM 1673 C C . ILE A 1 206 ? 19.766 -22.75 -11.727 1 84.5 206 ILE A C 1
ATOM 1675 O O . ILE A 1 206 ? 18.672 -22.328 -12.125 1 84.5 206 ILE A O 1
ATOM 1679 N N . MET A 1 207 ? 20.094 -23.969 -11.641 1 80 207 MET A N 1
ATOM 1680 C CA . MET A 1 207 ? 19.094 -24.969 -12.016 1 80 207 MET A CA 1
ATOM 1681 C C . MET A 1 207 ? 17.859 -24.859 -11.133 1 80 207 MET A C 1
ATOM 1683 O O . MET A 1 207 ? 16.734 -24.859 -11.633 1 80 207 MET A O 1
ATOM 1687 N N . PHE A 1 208 ? 18.141 -24.719 -9.891 1 79.75 208 PHE A N 1
ATOM 1688 C CA . PHE A 1 208 ? 17.047 -24.578 -8.945 1 79.75 208 PHE A CA 1
ATOM 1689 C C . PHE A 1 208 ? 16.266 -23.297 -9.195 1 79.75 208 PHE A C 1
ATOM 1691 O O . PHE A 1 208 ? 15.039 -23.281 -9.164 1 79.75 208 PHE A O 1
ATOM 1698 N N . GLN A 1 209 ? 16.922 -22.312 -9.461 1 85.62 209 GLN A N 1
ATOM 1699 C CA . GLN A 1 209 ? 16.328 -21 -9.703 1 85.62 209 GLN A CA 1
ATOM 1700 C C . GLN A 1 209 ? 15.484 -21.016 -10.977 1 85.62 209 GLN A C 1
ATOM 1702 O O . GLN A 1 209 ? 14.406 -20.422 -11.023 1 85.62 209 GLN A O 1
ATOM 1707 N N . THR A 1 210 ? 15.992 -21.672 -11.906 1 84.94 210 THR A N 1
ATOM 1708 C CA . THR A 1 210 ? 15.266 -21.797 -13.164 1 84.94 210 THR A CA 1
ATOM 1709 C C . THR A 1 210 ? 13.969 -22.578 -12.961 1 84.94 210 THR A C 1
ATOM 1711 O O . THR A 1 210 ? 12.922 -22.203 -13.5 1 84.94 210 THR A O 1
ATOM 1714 N N . GLN A 1 211 ? 14.07 -23.594 -12.227 1 81.62 211 GLN A N 1
ATOM 1715 C CA . GLN A 1 211 ? 12.883 -24.391 -11.945 1 81.62 211 GLN A CA 1
ATOM 1716 C C . GLN A 1 211 ? 11.844 -23.578 -11.172 1 81.62 211 GLN A C 1
ATOM 1718 O O . GLN A 1 211 ? 10.648 -23.672 -11.453 1 81.62 211 GLN A O 1
ATOM 1723 N N . LEU A 1 212 ? 12.32 -22.844 -10.242 1 83.25 212 LEU A N 1
ATOM 1724 C CA . LEU A 1 212 ? 11.414 -22.016 -9.461 1 83.25 212 LEU A CA 1
ATOM 1725 C C . LEU A 1 212 ? 10.711 -20.984 -10.344 1 83.25 212 LEU A C 1
ATOM 1727 O O . LEU A 1 212 ? 9.508 -20.781 -10.227 1 83.25 212 LEU A O 1
ATOM 1731 N N . LEU A 1 213 ? 11.445 -20.391 -11.164 1 88.56 213 LEU A N 1
ATOM 1732 C CA . LEU A 1 213 ? 10.883 -19.406 -12.07 1 88.56 213 LEU A CA 1
ATOM 1733 C C . LEU A 1 213 ? 9.852 -20.031 -13 1 88.56 213 LEU A C 1
ATOM 1735 O O . LEU A 1 213 ? 8.766 -19.484 -13.195 1 88.56 213 LEU A O 1
ATOM 1739 N N . ASN A 1 214 ? 10.164 -21.172 -13.492 1 85.81 214 ASN A N 1
ATOM 1740 C CA . ASN A 1 214 ? 9.242 -21.875 -14.391 1 85.81 214 ASN A CA 1
ATOM 1741 C C . ASN A 1 214 ? 7.957 -22.266 -13.672 1 85.81 214 ASN A C 1
ATOM 1743 O O . ASN A 1 214 ? 6.867 -22.172 -14.242 1 85.81 214 ASN A O 1
ATOM 1747 N N . LEU A 1 215 ? 8.156 -22.672 -12.539 1 83.5 215 LEU A N 1
ATOM 1748 C CA . LEU A 1 215 ? 6.98 -23.031 -11.75 1 83.5 215 LEU A CA 1
ATOM 1749 C C . LEU A 1 215 ? 6.062 -21.828 -11.578 1 83.5 215 LEU A C 1
ATOM 1751 O O . LEU A 1 215 ? 4.84 -21.953 -11.695 1 83.5 215 LEU A O 1
ATOM 1755 N N . GLN A 1 216 ? 6.625 -20.75 -11.312 1 86.62 216 GLN A N 1
ATOM 1756 C CA . GLN A 1 216 ? 5.836 -19.531 -11.141 1 86.62 216 GLN A CA 1
ATOM 1757 C C . GLN A 1 216 ? 5.133 -19.141 -12.438 1 86.62 216 GLN A C 1
ATOM 1759 O O . GLN A 1 216 ? 3.977 -18.719 -12.422 1 86.62 216 GLN A O 1
ATOM 1764 N N . ILE A 1 217 ? 5.797 -19.312 -13.461 1 89.69 217 ILE A N 1
ATOM 1765 C CA . ILE A 1 217 ? 5.238 -18.953 -14.758 1 89.69 217 ILE A CA 1
ATOM 1766 C C . ILE A 1 217 ? 4.051 -19.859 -15.078 1 89.69 217 ILE A C 1
ATOM 1768 O O . ILE A 1 217 ? 2.988 -19.375 -15.484 1 89.69 217 ILE A O 1
ATOM 1772 N N . TYR A 1 218 ? 4.211 -21.141 -14.859 1 86.5 218 TYR A N 1
ATOM 1773 C CA . TYR A 1 218 ? 3.105 -22.062 -15.086 1 86.5 218 TYR A CA 1
ATOM 1774 C C . TYR A 1 218 ? 1.921 -21.719 -14.195 1 86.5 218 TYR A C 1
ATOM 1776 O O . TYR A 1 218 ? 0.772 -21.734 -14.641 1 86.5 218 TYR A O 1
ATOM 1784 N N . HIS A 1 219 ? 2.25 -21.438 -13.047 1 84.06 219 HIS A N 1
ATOM 1785 C CA . HIS A 1 219 ? 1.19 -21.109 -12.102 1 84.06 219 HIS A CA 1
ATOM 1786 C C . HIS A 1 219 ? 0.419 -19.875 -12.547 1 84.06 219 HIS A C 1
ATOM 1788 O O . HIS A 1 219 ? -0.809 -19.828 -12.438 1 84.06 219 HIS A O 1
ATOM 1794 N N . ALA A 1 220 ? 1.107 -18.953 -12.953 1 89.12 220 ALA A N 1
ATOM 1795 C CA . ALA A 1 220 ? 0.468 -17.719 -13.406 1 89.12 220 ALA A CA 1
ATOM 1796 C C . ALA A 1 220 ? -0.439 -17.984 -14.602 1 89.12 220 ALA A C 1
ATOM 1798 O O . ALA A 1 220 ? -1.532 -17.422 -14.695 1 89.12 220 ALA A O 1
ATOM 1799 N N . ARG A 1 221 ? 0.02 -18.828 -15.43 1 89.75 221 ARG A N 1
ATOM 1800 C CA . ARG A 1 221 ? -0.788 -19.188 -16.594 1 89.75 221 ARG A CA 1
ATOM 1801 C C . ARG A 1 221 ? -2.078 -19.875 -16.172 1 89.75 221 ARG A C 1
ATOM 1803 O O . ARG A 1 221 ? -3.146 -19.594 -16.734 1 89.75 221 ARG A O 1
ATOM 1810 N N . VAL A 1 222 ? -1.948 -20.703 -15.273 1 85.5 222 VAL A N 1
ATOM 1811 C CA . VAL A 1 222 ? -3.117 -21.438 -14.789 1 85.5 222 VAL A CA 1
ATOM 1812 C C . VAL A 1 222 ? -4.105 -20.469 -14.156 1 85.5 222 VAL A C 1
ATOM 1814 O O . VAL A 1 222 ? -5.305 -20.516 -14.438 1 85.5 222 VAL A O 1
ATOM 1817 N N . LEU A 1 223 ? -3.59 -19.641 -13.391 1 83.75 223 LEU A N 1
ATOM 1818 C CA . LEU A 1 223 ? -4.465 -18.688 -12.703 1 83.75 223 LEU A CA 1
ATOM 1819 C C . LEU A 1 223 ? -5.168 -17.781 -13.703 1 83.75 223 LEU A C 1
ATOM 1821 O O . LEU A 1 223 ? -6.324 -17.391 -13.5 1 83.75 223 LEU A O 1
ATOM 1825 N N . LEU A 1 224 ? -4.504 -17.438 -14.68 1 87.62 224 LEU A N 1
ATOM 1826 C CA . LEU A 1 224 ? -5.059 -16.562 -15.703 1 87.62 224 LEU A CA 1
ATOM 1827 C C . LEU A 1 224 ? -6.195 -17.25 -16.453 1 87.62 224 LEU A C 1
ATOM 1829 O O . LEU A 1 224 ? -7.188 -16.609 -16.812 1 87.62 224 LEU A O 1
ATOM 1833 N N . LEU A 1 225 ? -6.113 -18.547 -16.609 1 86.81 225 LEU A N 1
ATOM 1834 C CA . LEU A 1 225 ? -7.035 -19.234 -17.5 1 86.81 225 LEU A CA 1
ATOM 1835 C C . LEU A 1 225 ? -8.055 -20.047 -16.703 1 86.81 225 LEU A C 1
ATOM 1837 O O . LEU A 1 225 ? -9.078 -20.469 -17.25 1 86.81 225 LEU A O 1
ATOM 1841 N N . ARG A 1 226 ? -7.855 -20.234 -15.508 1 83.12 226 ARG A N 1
ATOM 1842 C CA . ARG A 1 226 ? -8.68 -21.062 -14.648 1 83.12 226 ARG A CA 1
ATOM 1843 C C . ARG A 1 226 ? -10.133 -20.594 -14.656 1 83.12 226 ARG A C 1
ATOM 1845 O O . ARG A 1 226 ? -11.055 -21.422 -14.656 1 83.12 226 ARG A O 1
ATOM 1852 N N . PRO A 1 227 ? -10.398 -19.344 -14.703 1 81.44 227 PRO A N 1
ATOM 1853 C CA . PRO A 1 227 ? -11.797 -18.906 -14.688 1 81.44 227 PRO A CA 1
ATOM 1854 C C . PRO A 1 227 ? -12.609 -19.469 -15.844 1 81.44 227 PRO A C 1
ATOM 1856 O O . PRO A 1 227 ? -13.828 -19.625 -15.734 1 81.44 227 PRO A O 1
ATOM 1859 N N . PHE A 1 228 ? -12.008 -19.859 -16.859 1 83.75 228 PHE A N 1
ATOM 1860 C CA . PHE A 1 228 ? -12.711 -20.359 -18.047 1 83.75 228 PHE A CA 1
ATOM 1861 C C . PHE A 1 228 ? -13.094 -21.828 -17.875 1 83.75 228 PHE A C 1
ATOM 1863 O O . PHE A 1 228 ? -13.906 -22.344 -18.625 1 83.75 228 PHE A O 1
ATOM 1870 N N . ILE A 1 229 ? -12.555 -22.375 -16.906 1 77.94 229 ILE A N 1
ATOM 1871 C CA . ILE A 1 229 ? -12.898 -23.75 -16.625 1 77.94 229 ILE A CA 1
ATOM 1872 C C . ILE A 1 229 ? -14.211 -23.812 -15.844 1 77.94 229 ILE A C 1
ATOM 1874 O O . ILE A 1 229 ? -14.992 -24.75 -15.984 1 77.94 229 ILE A O 1
ATOM 1878 N N . TYR A 1 230 ? -14.5 -22.766 -15.047 1 65 230 TYR A N 1
ATOM 1879 C CA . TYR A 1 230 ? -15.664 -22.719 -14.164 1 65 230 TYR A CA 1
ATOM 1880 C C . TYR A 1 230 ? -16.922 -22.328 -14.938 1 65 230 TYR A C 1
ATOM 1882 O O . TYR A 1 230 ? -18.031 -22.453 -14.43 1 65 230 TYR A O 1
ATOM 1890 N N . LYS A 1 231 ? -16.984 -22.094 -16.25 1 59.78 231 LYS A N 1
ATOM 1891 C CA . LYS A 1 231 ? -18.094 -21.531 -17.016 1 59.78 231 LYS A CA 1
ATOM 1892 C C . LYS A 1 231 ? -19.359 -22.375 -16.859 1 59.78 231 LYS A C 1
ATOM 1894 O O . LYS A 1 231 ? -20.453 -21.969 -17.266 1 59.78 231 LYS A O 1
ATOM 1899 N N . ARG A 1 232 ? -19.359 -23.484 -16.281 1 51.41 232 ARG A N 1
ATOM 1900 C CA . ARG A 1 232 ? -20.531 -24.312 -16.469 1 51.41 232 ARG A CA 1
ATOM 1901 C C . ARG A 1 232 ? -21.797 -23.562 -16.078 1 51.41 232 ARG A C 1
ATOM 1903 O O . ARG A 1 232 ? -22.844 -23.734 -16.719 1 51.41 232 ARG A O 1
ATOM 1910 N N . ASP A 1 233 ? -21.766 -22.812 -14.938 1 48.12 233 ASP A N 1
ATOM 1911 C CA . ASP A 1 233 ? -23.078 -22.391 -14.492 1 48.12 233 ASP A CA 1
ATOM 1912 C C . ASP A 1 233 ? -23.391 -20.953 -14.953 1 48.12 233 ASP A C 1
ATOM 1914 O O . ASP A 1 233 ? -24.266 -20.297 -14.391 1 48.12 233 ASP A O 1
ATOM 1918 N N . VAL A 1 234 ? -22.516 -20.375 -15.703 1 51.12 234 VAL A N 1
ATOM 1919 C CA . VAL A 1 234 ? -22.875 -19 -16.062 1 51.12 234 VAL A CA 1
ATOM 1920 C C . VAL A 1 234 ? -23.984 -19 -17.109 1 51.12 234 VAL A C 1
ATOM 1922 O O . VAL A 1 234 ? -23.922 -19.781 -18.078 1 51.12 234 VAL A O 1
ATOM 1925 N N . PRO A 1 235 ? -25.094 -18.453 -16.734 1 52.94 235 PRO A N 1
ATOM 1926 C CA . PRO A 1 235 ? -26.172 -18.391 -17.703 1 52.94 235 PRO A CA 1
ATOM 1927 C C . PRO A 1 235 ? -25.688 -18.094 -19.125 1 52.94 235 PRO A C 1
ATOM 1929 O O . PRO A 1 235 ? -24.609 -17.531 -19.297 1 52.94 235 PRO A O 1
ATOM 1932 N N . PRO A 1 236 ? -26.5 -18.703 -19.969 1 53.28 236 PRO A N 1
ATOM 1933 C CA . PRO A 1 236 ? -26.266 -18.562 -21.406 1 53.28 236 PRO A CA 1
ATOM 1934 C C . PRO A 1 236 ? -25.859 -17.141 -21.812 1 53.28 236 PRO A C 1
ATOM 1936 O O . PRO A 1 236 ? -26.344 -16.172 -21.234 1 53.28 236 PRO A O 1
ATOM 1939 N N . TYR A 1 237 ? -24.625 -17.047 -22.375 1 57.88 237 TYR A N 1
ATOM 1940 C CA . TYR A 1 237 ? -24.109 -15.836 -23 1 57.88 237 TYR A CA 1
ATOM 1941 C C . TYR A 1 237 ? -25.219 -15 -23.609 1 57.88 237 TYR A C 1
ATOM 1943 O O . TYR A 1 237 ? -26.234 -15.539 -24.047 1 57.88 237 TYR A O 1
ATOM 1951 N N . THR A 1 238 ? -25.297 -13.828 -23.172 1 59.62 238 THR A N 1
ATOM 1952 C CA . THR A 1 238 ? -26.172 -12.984 -23.984 1 59.62 238 THR A CA 1
ATOM 1953 C C . THR A 1 238 ? -25.969 -13.266 -25.469 1 59.62 238 THR A C 1
ATOM 1955 O O . THR A 1 238 ? -24.906 -13.758 -25.875 1 59.62 238 THR A O 1
ATOM 1958 N N . GLU A 1 239 ? -26.859 -13.102 -26.156 1 65.25 239 GLU A N 1
ATOM 1959 C CA . GLU A 1 239 ? -27 -13.406 -27.578 1 65.25 239 GLU A CA 1
ATOM 1960 C C . GLU A 1 239 ? -25.891 -12.734 -28.391 1 65.25 239 GLU A C 1
ATOM 1962 O O . GLU A 1 239 ? -25.406 -13.305 -29.375 1 65.25 239 GLU A O 1
ATOM 1967 N N . GLU A 1 240 ? -25.188 -11.648 -27.734 1 74.75 240 GLU A N 1
ATOM 1968 C CA . GLU A 1 240 ? -24.219 -10.961 -28.578 1 74.75 240 GLU A CA 1
ATOM 1969 C C . GLU A 1 240 ? -22.859 -11.672 -28.547 1 74.75 240 GLU A C 1
ATOM 1971 O O . GLU A 1 240 ? -22.297 -11.914 -27.484 1 74.75 240 GLU A O 1
ATOM 1976 N N . HIS A 1 241 ? -22.344 -12.141 -29.734 1 81.44 241 HIS A N 1
ATOM 1977 C CA . HIS A 1 241 ? -21.062 -12.781 -30.016 1 81.44 241 HIS A CA 1
ATOM 1978 C C . HIS A 1 241 ? -20.938 -14.125 -29.297 1 81.44 241 HIS A C 1
ATOM 1980 O O . HIS A 1 241 ? -19.859 -14.508 -28.859 1 81.44 241 HIS A O 1
ATOM 1986 N N . ARG A 1 242 ? -22.031 -14.758 -29.125 1 84.06 242 ARG A N 1
ATOM 1987 C CA . ARG A 1 242 ? -22.109 -16 -28.375 1 84.06 242 ARG A CA 1
ATOM 1988 C C . ARG A 1 242 ? -21.156 -17.047 -28.953 1 84.06 242 ARG A C 1
ATOM 1990 O O . ARG A 1 242 ? -20.391 -17.672 -28.219 1 84.06 242 ARG A O 1
ATOM 1997 N N . ALA A 1 243 ? -21.188 -17.219 -30.25 1 83.62 243 ALA A N 1
ATOM 1998 C CA . ALA A 1 243 ? -20.359 -18.25 -30.891 1 83.62 243 ALA A CA 1
ATOM 1999 C C . ALA A 1 243 ? -18.875 -17.969 -30.672 1 83.62 243 ALA A C 1
ATOM 2001 O O . ALA A 1 243 ? -18.109 -18.891 -30.391 1 83.62 243 ALA A O 1
ATOM 2002 N N . LEU A 1 244 ? -18.562 -16.734 -30.797 1 86.69 244 LEU A N 1
ATOM 2003 C CA . LEU A 1 244 ? -17.172 -16.344 -30.609 1 86.69 244 LEU A CA 1
ATOM 2004 C C . LEU A 1 244 ? -16.719 -16.594 -29.188 1 86.69 244 LEU A C 1
ATOM 2006 O O . LEU A 1 244 ? -15.625 -17.109 -28.953 1 86.69 244 LEU A O 1
ATOM 2010 N N . ARG A 1 245 ? -17.531 -16.281 -28.25 1 87.88 245 ARG A N 1
ATOM 2011 C CA . ARG A 1 245 ? -17.188 -16.438 -26.844 1 87.88 245 ARG A CA 1
ATOM 2012 C C . ARG A 1 245 ? -17.062 -17.906 -26.469 1 87.88 245 ARG A C 1
ATOM 2014 O O . ARG A 1 245 ? -16.156 -18.297 -25.734 1 87.88 245 ARG A O 1
ATOM 2021 N N . GLU A 1 246 ? -17.953 -18.656 -26.984 1 85.62 246 GLU A N 1
ATOM 2022 C CA . GLU A 1 246 ? -17.922 -20.094 -26.703 1 85.62 246 GLU A CA 1
ATOM 2023 C C . GLU A 1 246 ? -16.641 -20.734 -27.234 1 85.62 246 GLU A C 1
ATOM 2025 O O . GLU A 1 246 ? -16.031 -21.578 -26.578 1 85.62 246 GLU A O 1
ATOM 2030 N N . THR A 1 247 ? -16.297 -20.297 -28.391 1 87 247 THR A N 1
ATOM 2031 C CA . THR A 1 247 ? -15.062 -20.812 -28.969 1 87 247 THR A CA 1
ATOM 2032 C C . THR A 1 247 ? -13.852 -20.406 -28.125 1 87 247 THR A C 1
ATOM 2034 O O . THR A 1 247 ? -12.969 -21.219 -27.859 1 87 247 THR A O 1
ATOM 2037 N N . PHE A 1 248 ? -13.852 -19.172 -27.75 1 91.06 248 PHE A N 1
ATOM 2038 C CA . PHE A 1 248 ? -12.773 -18.688 -26.906 1 91.06 248 PHE A CA 1
ATOM 2039 C C . PHE A 1 248 ? -12.703 -19.469 -25.609 1 91.06 248 PHE A C 1
ATOM 2041 O O . PHE A 1 248 ? -11.625 -19.922 -25.203 1 91.06 248 PHE A O 1
ATOM 2048 N N . ASP A 1 249 ? -13.836 -19.625 -25.047 1 87.69 249 ASP A N 1
ATOM 2049 C CA . ASP A 1 249 ? -13.898 -20.312 -23.75 1 87.69 249 ASP A CA 1
ATOM 2050 C C . ASP A 1 249 ? -13.406 -21.75 -23.875 1 87.69 249 ASP A C 1
ATOM 2052 O O . ASP A 1 249 ? -12.711 -22.25 -22.984 1 87.69 249 ASP A O 1
ATOM 2056 N N . GLN A 1 250 ? -13.766 -22.344 -24.891 1 86 250 GLN A N 1
ATOM 2057 C CA . GLN A 1 250 ? -13.336 -23.719 -25.109 1 86 250 GLN A CA 1
ATOM 2058 C C . GLN A 1 250 ? -11.82 -23.812 -25.281 1 86 250 GLN A C 1
ATOM 2060 O O . GLN A 1 250 ? -11.164 -24.656 -24.688 1 86 250 GLN A O 1
ATOM 2065 N N . HIS A 1 251 ? -11.336 -22.938 -26.109 1 90.31 251 HIS A N 1
ATOM 2066 C CA . HIS A 1 251 ? -9.898 -22.938 -26.328 1 90.31 251 HIS A CA 1
ATOM 2067 C C . HIS A 1 251 ? -9.148 -22.609 -25.047 1 90.31 251 HIS A C 1
ATOM 2069 O O . HIS A 1 251 ? -8.117 -23.203 -24.75 1 90.31 251 HIS A O 1
ATOM 2075 N N . ALA A 1 252 ? -9.641 -21.625 -24.328 1 90.88 252 ALA A N 1
ATOM 2076 C CA . ALA A 1 252 ? -9.016 -21.234 -23.062 1 90.88 252 ALA A CA 1
ATOM 2077 C C . ALA A 1 252 ? -9.008 -22.406 -22.078 1 90.88 252 ALA A C 1
ATOM 2079 O O . ALA A 1 252 ? -8.008 -22.625 -21.391 1 90.88 252 ALA A O 1
ATOM 2080 N N . CYS A 1 253 ? -10.062 -23.094 -22.062 1 86 253 CYS A N 1
ATOM 2081 C CA . CYS A 1 253 ? -10.148 -24.266 -21.203 1 86 253 CYS A CA 1
ATOM 2082 C C . CYS A 1 253 ? -9.133 -25.328 -21.609 1 86 253 CYS A C 1
ATOM 2084 O O . CYS A 1 253 ? -8.422 -25.859 -20.766 1 86 253 CYS A O 1
ATOM 2086 N N . ASP A 1 254 ? -9.055 -25.594 -22.859 1 87 254 ASP A N 1
ATOM 2087 C CA . ASP A 1 254 ? -8.133 -26.594 -23.359 1 87 254 ASP A CA 1
ATOM 2088 C C . ASP A 1 254 ? -6.688 -26.219 -23.047 1 87 254 ASP A C 1
ATOM 2090 O O . ASP A 1 254 ? -5.895 -27.062 -22.625 1 87 254 ASP A O 1
ATOM 2094 N N . VAL A 1 255 ? -6.426 -25.016 -23.281 1 91.06 255 VAL A N 1
ATOM 2095 C CA . VAL A 1 255 ? -5.066 -24.547 -23.031 1 91.06 255 VAL A CA 1
ATOM 2096 C C . VAL A 1 255 ? -4.762 -24.641 -21.531 1 91.06 255 VAL A C 1
ATOM 2098 O O . VAL A 1 255 ? -3.658 -25.016 -21.141 1 91.06 255 VAL A O 1
ATOM 2101 N N . CYS A 1 256 ? -5.699 -24.266 -20.75 1 89.25 256 CYS A N 1
ATOM 2102 C CA . CYS A 1 256 ? -5.5 -24.344 -19.297 1 89.25 256 CYS A CA 1
ATOM 2103 C C . CYS A 1 256 ? -5.188 -25.781 -18.875 1 89.25 256 CYS A C 1
ATOM 2105 O O . CYS A 1 256 ? -4.277 -26 -18.078 1 89.25 256 CYS A O 1
ATOM 2107 N N . ILE A 1 257 ? -5.891 -26.672 -19.406 1 85.69 257 ILE A N 1
ATOM 2108 C CA . ILE A 1 257 ? -5.68 -28.078 -19.078 1 85.69 257 ILE A CA 1
ATOM 2109 C C . ILE A 1 257 ? -4.281 -28.516 -19.516 1 85.69 257 ILE A C 1
ATOM 2111 O O . ILE A 1 257 ? -3.574 -29.188 -18.766 1 85.69 257 ILE A O 1
ATOM 2115 N N . GLN A 1 258 ? -3.928 -28.094 -20.672 1 87.94 258 GLN A N 1
ATOM 2116 C CA . GLN A 1 258 ? -2.6 -28.438 -21.172 1 87.94 258 GLN A CA 1
ATOM 2117 C C . GLN A 1 258 ? -1.51 -27.844 -20.281 1 87.94 258 GLN A C 1
ATOM 2119 O O . GLN A 1 258 ? -0.501 -28.5 -20.016 1 87.94 258 GLN A O 1
ATOM 2124 N N . VAL A 1 259 ? -1.726 -26.656 -19.875 1 89.31 259 VAL A N 1
ATOM 2125 C CA . VAL A 1 259 ? -0.75 -26.016 -19 1 89.31 259 VAL A CA 1
ATOM 2126 C C . VAL A 1 259 ? -0.675 -26.75 -17.672 1 89.31 259 VAL A C 1
ATOM 2128 O O . VAL A 1 259 ? 0.412 -26.938 -17.125 1 89.31 259 VAL A O 1
ATOM 2131 N N . CYS A 1 260 ? -1.778 -27.109 -17.172 1 86.88 260 CYS A N 1
ATOM 2132 C CA . CYS A 1 260 ? -1.803 -27.844 -15.914 1 86.88 260 CYS A CA 1
ATOM 2133 C C . CYS A 1 260 ? -1.041 -29.156 -16.047 1 86.88 260 CYS A C 1
ATOM 2135 O O . CYS A 1 260 ? -0.275 -29.531 -15.148 1 86.88 260 CYS A O 1
ATOM 2137 N N . LYS A 1 261 ? -1.269 -29.844 -17.109 1 85 261 LYS A N 1
ATOM 2138 C CA . LYS A 1 261 ? -0.553 -31.078 -17.359 1 85 261 LYS A CA 1
ATOM 2139 C C . LYS A 1 261 ? 0.953 -30.859 -17.438 1 85 261 LYS A C 1
ATOM 2141 O O . LYS A 1 261 ? 1.734 -31.625 -16.859 1 85 261 LYS A O 1
ATOM 2146 N N . ARG A 1 262 ? 1.295 -29.859 -18.094 1 87.19 262 ARG A N 1
ATOM 2147 C CA . ARG A 1 262 ? 2.713 -29.547 -18.219 1 87.19 262 ARG A CA 1
ATOM 2148 C C . ARG A 1 262 ? 3.314 -29.188 -16.859 1 87.19 262 ARG A C 1
ATOM 2150 O O . ARG A 1 262 ? 4.449 -29.578 -16.562 1 87.19 262 ARG A O 1
ATOM 2157 N N . LEU A 1 263 ? 2.584 -28.453 -16.141 1 85.88 263 LEU A N 1
ATOM 2158 C CA . LEU A 1 263 ? 3.039 -28.109 -14.797 1 85.88 263 LEU A CA 1
ATOM 2159 C C . LEU A 1 263 ? 3.264 -29.344 -13.953 1 85.88 263 LEU A C 1
ATOM 2161 O O . LEU A 1 263 ? 4.277 -29.469 -13.266 1 85.88 263 LEU A O 1
ATOM 2165 N N . LEU A 1 264 ? 2.363 -30.219 -14.016 1 83.19 264 LEU A N 1
ATOM 2166 C CA . LEU A 1 264 ? 2.496 -31.469 -13.25 1 83.19 264 LEU A CA 1
ATOM 2167 C C . LEU A 1 264 ? 3.664 -32.312 -13.766 1 83.19 264 LEU A C 1
ATOM 2169 O O . LEU A 1 264 ? 4.406 -32.875 -12.984 1 83.19 264 LEU A O 1
ATOM 2173 N N . ALA A 1 265 ? 3.734 -32.344 -15.07 1 84.06 265 ALA A N 1
ATOM 2174 C CA . ALA A 1 265 ? 4.863 -33.031 -15.664 1 84.06 265 ALA A CA 1
ATOM 2175 C C . ALA A 1 265 ? 6.191 -32.438 -15.219 1 84.06 265 ALA A C 1
ATOM 2177 O O . ALA A 1 265 ? 7.125 -33.156 -14.867 1 84.06 265 ALA A O 1
ATOM 2178 N N . PHE A 1 266 ? 6.211 -31.219 -15.211 1 83.75 266 PHE A N 1
ATOM 2179 C CA . PHE A 1 266 ? 7.41 -30.516 -14.797 1 83.75 266 PHE A CA 1
ATOM 2180 C C . PHE A 1 266 ? 7.746 -30.812 -13.336 1 83.75 266 PHE A C 1
ATOM 2182 O O . PHE A 1 266 ? 8.906 -31.016 -12.992 1 83.75 266 PHE A O 1
ATOM 2189 N N . GLN A 1 267 ? 6.801 -30.766 -12.555 1 80.69 267 GLN A N 1
ATOM 2190 C CA . GLN A 1 267 ? 7.004 -31.047 -11.141 1 80.69 267 GLN A CA 1
ATOM 2191 C C . GLN A 1 267 ? 7.512 -32.469 -10.922 1 80.69 267 GLN A C 1
ATOM 2193 O O . GLN A 1 267 ? 8.305 -32.719 -10.016 1 80.69 267 GLN A O 1
ATOM 2198 N N . GLN A 1 268 ? 7.055 -33.312 -11.711 1 78.56 268 GLN A N 1
ATOM 2199 C CA . GLN A 1 268 ? 7.535 -34.688 -11.633 1 78.56 268 GLN A CA 1
ATOM 2200 C C . GLN A 1 268 ? 9.023 -34.781 -11.969 1 78.56 268 GLN A C 1
ATOM 2202 O O . GLN A 1 268 ? 9.781 -35.469 -11.289 1 78.56 268 GLN A O 1
ATOM 2207 N N . VAL A 1 269 ? 9.312 -34.094 -12.93 1 78.31 269 VAL A N 1
ATOM 2208 C CA . VAL A 1 269 ? 10.711 -34.094 -13.344 1 78.31 269 VAL A CA 1
ATOM 2209 C C . VAL A 1 269 ? 11.562 -33.406 -12.281 1 78.31 269 VAL A C 1
ATOM 2211 O O . VAL A 1 269 ? 12.641 -33.875 -11.93 1 78.31 269 VAL A O 1
ATOM 2214 N N . MET A 1 270 ? 11.07 -32.344 -11.766 1 76.62 270 MET A N 1
ATOM 2215 C CA . MET A 1 270 ? 11.797 -31.594 -10.75 1 76.62 270 MET A CA 1
ATOM 2216 C C . MET A 1 270 ? 11.977 -32.438 -9.484 1 76.62 270 MET A C 1
ATOM 2218 O O . MET A 1 270 ? 13.023 -32.344 -8.828 1 76.62 270 MET A O 1
ATOM 2222 N N . HIS A 1 271 ? 10.914 -33.031 -9.094 1 71.5 271 HIS A N 1
ATOM 2223 C CA . HIS A 1 271 ? 10.953 -33.875 -7.902 1 71.5 271 HIS A CA 1
ATOM 2224 C C . HIS A 1 271 ? 12.055 -34.906 -8 1 71.5 271 HIS A C 1
ATOM 2226 O O . HIS A 1 271 ? 12.609 -35.312 -6.98 1 71.5 271 HIS A O 1
ATOM 2232 N N . SER A 1 272 ? 12.305 -35.188 -9.164 1 64.62 272 SER A N 1
ATOM 2233 C CA . SER A 1 272 ? 13.352 -36.188 -9.359 1 64.62 272 SER A CA 1
ATOM 2234 C C . SER A 1 272 ? 14.734 -35.562 -9.242 1 64.62 272 SER A C 1
ATOM 2236 O O . SER A 1 272 ? 15.727 -36.25 -9.039 1 64.62 272 SER A O 1
ATOM 2238 N N . GLN A 1 273 ? 14.719 -34.188 -9.25 1 64.88 273 GLN A N 1
ATOM 2239 C CA . GLN A 1 273 ? 16.016 -33.5 -9.32 1 64.88 273 GLN A CA 1
ATOM 2240 C C . GLN A 1 273 ? 16.297 -32.719 -8.047 1 64.88 273 GLN A C 1
ATOM 2242 O O . GLN A 1 273 ? 17.438 -32.438 -7.719 1 64.88 273 GLN A O 1
ATOM 2247 N N . ILE A 1 274 ? 15.164 -32.25 -7.383 1 61.5 274 ILE A N 1
ATOM 2248 C CA . ILE A 1 274 ? 15.344 -31.312 -6.266 1 61.5 274 ILE A CA 1
ATOM 2249 C C . ILE A 1 274 ? 14.82 -31.953 -4.98 1 61.5 274 ILE A C 1
ATOM 2251 O O . ILE A 1 274 ? 13.875 -32.75 -5.012 1 61.5 274 ILE A O 1
ATOM 2255 N N . PRO A 1 275 ? 15.516 -31.516 -3.973 1 54.91 275 PRO A N 1
ATOM 2256 C CA . PRO A 1 275 ? 15.023 -32.031 -2.691 1 54.91 275 PRO A CA 1
ATOM 2257 C C . PRO A 1 275 ? 13.562 -31.688 -2.438 1 54.91 275 PRO A C 1
ATOM 2259 O O . PRO A 1 275 ? 13.109 -30.594 -2.777 1 54.91 275 PRO A O 1
ATOM 2262 N N . ARG A 1 276 ? 12.898 -32.594 -1.937 1 56.97 276 ARG A N 1
ATOM 2263 C CA . ARG A 1 276 ? 11.445 -32.625 -1.753 1 56.97 276 ARG A CA 1
ATOM 2264 C C . ARG A 1 276 ? 10.977 -31.438 -0.922 1 56.97 276 ARG A C 1
ATOM 2266 O O . ARG A 1 276 ? 9.867 -30.938 -1.118 1 56.97 276 ARG A O 1
ATOM 2273 N N . HIS A 1 277 ? 11.844 -31.078 -0.106 1 49.66 277 HIS A N 1
ATOM 2274 C CA . HIS A 1 277 ? 11.43 -30.062 0.837 1 49.66 277 HIS A CA 1
ATOM 2275 C C . HIS A 1 277 ? 11.266 -28.703 0.145 1 49.66 277 HIS A C 1
ATOM 2277 O O . HIS A 1 277 ? 10.664 -27.781 0.699 1 49.66 277 HIS A O 1
ATOM 2283 N N . GLN A 1 278 ? 11.68 -28.781 -1.099 1 50.22 278 GLN A N 1
ATOM 2284 C CA . GLN A 1 278 ? 11.641 -27.5 -1.812 1 50.22 278 GLN A CA 1
ATOM 2285 C C . GLN A 1 278 ? 10.414 -27.422 -2.719 1 50.22 278 GLN A C 1
ATOM 2287 O O . GLN A 1 278 ? 10.125 -26.359 -3.287 1 50.22 278 GLN A O 1
ATOM 2292 N N . LEU A 1 279 ? 9.742 -28.625 -2.773 1 51.59 279 LEU A N 1
ATOM 2293 C CA . LEU A 1 279 ? 8.617 -28.656 -3.703 1 51.59 279 LEU A CA 1
ATOM 2294 C C . LEU A 1 279 ? 7.422 -27.906 -3.131 1 51.59 279 LEU A C 1
ATOM 2296 O O . LEU A 1 279 ? 7.129 -28 -1.938 1 51.59 279 LEU A O 1
ATOM 2300 N N . ARG A 1 280 ? 6.906 -26.828 -3.879 1 55.53 280 ARG A N 1
ATOM 2301 C CA . ARG A 1 280 ? 5.859 -25.906 -3.428 1 55.53 280 ARG A CA 1
ATOM 2302 C C . ARG A 1 280 ? 4.48 -26.406 -3.848 1 55.53 280 ARG A C 1
ATOM 2304 O O . ARG A 1 280 ? 4.367 -27.312 -4.68 1 55.53 280 ARG A O 1
ATOM 2311 N N . TRP A 1 281 ? 3.279 -26 -3.262 1 54.75 281 TRP A N 1
ATOM 2312 C CA . TRP A 1 281 ? 1.85 -26.281 -3.168 1 54.75 281 TRP A CA 1
ATOM 2313 C C . TRP A 1 281 ? 1.148 -25.984 -4.488 1 54.75 281 TRP A C 1
ATOM 2315 O O . TRP A 1 281 ? -0.071 -26.125 -4.598 1 54.75 281 TRP A O 1
ATOM 2325 N N . PHE A 1 282 ? 1.783 -25.812 -5.527 1 58.06 282 PHE A N 1
ATOM 2326 C CA . PHE A 1 282 ? 1.117 -25.484 -6.777 1 58.06 282 PHE A CA 1
ATOM 2327 C C . PHE A 1 282 ? 0.3 -26.656 -7.293 1 58.06 282 PHE A C 1
ATOM 2329 O O . PHE A 1 282 ? -0.693 -26.469 -7.996 1 58.06 282 PHE A O 1
ATOM 2336 N N . LEU A 1 283 ? 0.547 -27.75 -6.742 1 59.44 283 LEU A N 1
ATOM 2337 C CA . LEU A 1 283 ? -0.092 -28.969 -7.25 1 59.44 283 LEU A CA 1
ATOM 2338 C C . LEU A 1 283 ? -1.575 -28.984 -6.895 1 59.44 283 LEU A C 1
ATOM 2340 O O . LEU A 1 283 ? -2.402 -29.438 -7.691 1 59.44 283 LEU A O 1
ATOM 2344 N N . LEU A 1 284 ? -1.892 -28.406 -5.797 1 59.62 284 LEU A N 1
ATOM 2345 C CA . LEU A 1 284 ? -3.299 -28.406 -5.41 1 59.62 284 LEU A CA 1
ATOM 2346 C C . LEU A 1 284 ? -4.121 -27.531 -6.348 1 59.62 284 LEU A C 1
ATOM 2348 O O . LEU A 1 284 ? -5.191 -27.938 -6.801 1 59.62 284 LEU A O 1
ATOM 2352 N N . THR A 1 285 ? -3.605 -26.422 -6.562 1 61.5 285 THR A N 1
ATOM 2353 C CA . THR A 1 285 ? -4.348 -25.516 -7.445 1 61.5 285 THR A CA 1
ATOM 2354 C C . THR A 1 285 ? -4.539 -26.156 -8.82 1 61.5 285 THR A C 1
ATOM 2356 O O . THR A 1 285 ? -5.637 -26.109 -9.383 1 61.5 285 THR A O 1
ATOM 2359 N N . LEU A 1 286 ? -3.617 -26.812 -9.125 1 64.25 286 LEU A N 1
ATOM 2360 C CA . LEU A 1 286 ? -3.633 -27.422 -10.453 1 64.25 286 LEU A CA 1
ATOM 2361 C C . LEU A 1 286 ? -4.629 -28.578 -10.516 1 64.25 286 LEU A C 1
ATOM 2363 O O . LEU A 1 286 ? -5.438 -28.656 -11.438 1 64.25 286 LEU A O 1
ATOM 2367 N N . ALA A 1 287 ? -4.559 -29.297 -9.547 1 63.56 287 ALA A N 1
ATOM 2368 C CA . ALA A 1 287 ? -5.445 -30.453 -9.516 1 63.56 287 ALA A CA 1
ATOM 2369 C C . ALA A 1 287 ? -6.906 -30.016 -9.422 1 63.56 287 ALA A C 1
ATOM 2371 O O . ALA A 1 287 ? -7.777 -30.625 -10.062 1 63.56 287 ALA A O 1
ATOM 2372 N N . SER A 1 288 ? -7.078 -28.984 -8.844 1 64.25 288 SER A N 1
ATOM 2373 C CA . SER A 1 288 ? -8.445 -28.484 -8.719 1 64.25 288 SER A CA 1
ATOM 2374 C C . SER A 1 288 ? -9 -28.047 -10.07 1 64.25 288 SER A C 1
ATOM 2376 O O . SER A 1 288 ? -10.164 -28.312 -10.383 1 64.25 288 SER A O 1
ATOM 2378 N N . VAL A 1 289 ? -8.164 -27.562 -10.859 1 68.12 289 VAL A N 1
ATOM 2379 C CA . VAL A 1 289 ? -8.578 -27.094 -12.18 1 68.12 289 VAL A CA 1
ATOM 2380 C C . VAL A 1 289 ? -8.898 -28.281 -13.07 1 68.12 289 VAL A C 1
ATOM 2382 O O . VAL A 1 289 ? -9.891 -28.266 -13.805 1 68.12 289 VAL A O 1
ATOM 2385 N N . LEU A 1 290 ? -8.219 -29.328 -12.898 1 72.31 290 LEU A N 1
ATOM 2386 C CA . LEU A 1 290 ? -8.383 -30.5 -13.742 1 72.31 290 LEU A CA 1
ATOM 2387 C C . LEU A 1 290 ? -9.641 -31.266 -13.359 1 72.31 290 LEU A C 1
ATOM 2389 O O . LEU A 1 290 ? -10.32 -31.828 -14.227 1 72.31 290 LEU A O 1
ATOM 2393 N N . VAL A 1 291 ? -10.094 -31.078 -12.141 1 67.31 291 VAL A N 1
ATOM 2394 C CA . VAL A 1 291 ? -11.211 -31.859 -11.641 1 67.31 291 VAL A CA 1
ATOM 2395 C C . VAL A 1 291 ? -12.531 -31.188 -11.992 1 67.31 291 VAL A C 1
ATOM 2397 O O . VAL A 1 291 ? -13.586 -31.812 -12.008 1 67.31 291 VAL A O 1
ATOM 2400 N N . LEU A 1 292 ? -12.445 -29.984 -12.453 1 69.44 292 LEU A N 1
ATOM 2401 C CA . LEU A 1 292 ? -13.656 -29.234 -12.781 1 69.44 292 LEU A CA 1
ATOM 2402 C C . LEU A 1 292 ? -14.18 -29.625 -14.156 1 69.44 292 LEU A C 1
ATOM 2404 O O . LEU A 1 292 ? -15.289 -29.25 -14.531 1 69.44 292 LEU A O 1
ATOM 2408 N N . GLN A 1 293 ? -13.477 -30.531 -14.844 1 72.44 293 GLN A N 1
ATOM 2409 C CA . GLN A 1 293 ? -13.922 -30.969 -16.156 1 72.44 293 GLN A CA 1
ATOM 2410 C C . GLN A 1 293 ? -14.031 -32.5 -16.234 1 72.44 293 GLN A C 1
ATOM 2412 O O . GLN A 1 293 ? -13.328 -33.125 -17.016 1 72.44 293 GLN A O 1
ATOM 2417 N N . PRO A 1 294 ? -15.008 -33 -15.453 1 71.38 294 PRO A N 1
ATOM 2418 C CA . PRO A 1 294 ? -15.078 -34.438 -15.43 1 71.38 294 PRO A CA 1
ATOM 2419 C C . PRO A 1 294 ? -15.547 -35.031 -16.75 1 71.38 294 PRO A C 1
ATOM 2421 O O . PRO A 1 294 ? -15.234 -36.188 -17.062 1 71.38 294 PRO A O 1
ATOM 2424 N N . HIS A 1 295 ? -16.266 -34.25 -17.531 1 74.75 295 HIS A N 1
ATOM 2425 C CA . HIS A 1 295 ? -16.828 -34.812 -18.75 1 74.75 295 HIS A CA 1
ATOM 2426 C C . HIS A 1 295 ? -16.047 -34.344 -19.969 1 74.75 295 HIS A C 1
ATOM 2428 O O . HIS A 1 295 ? -16.531 -34.5 -21.109 1 74.75 295 HIS A O 1
ATOM 2434 N N . HIS A 1 296 ? -14.938 -33.844 -19.734 1 77.06 296 HIS A N 1
ATOM 2435 C CA . HIS A 1 296 ? -14.086 -33.469 -20.844 1 77.06 296 HIS A CA 1
ATOM 2436 C C . HIS A 1 296 ? -13.578 -34.688 -21.625 1 77.06 296 HIS A C 1
ATOM 2438 O O . HIS A 1 296 ? -13.406 -35.75 -21.047 1 77.06 296 HIS A O 1
ATOM 2444 N N . PRO A 1 297 ? -13.375 -34.469 -22.875 1 79.5 297 PRO A N 1
ATOM 2445 C CA . PRO A 1 297 ? -12.883 -35.594 -23.672 1 79.5 297 PRO A CA 1
ATOM 2446 C C . PRO A 1 297 ? -11.57 -36.188 -23.156 1 79.5 297 PRO A C 1
ATOM 2448 O O . PRO A 1 297 ? -11.273 -37.344 -23.359 1 79.5 297 PRO A O 1
ATOM 2451 N N . LEU A 1 298 ? -10.867 -35.438 -22.484 1 80.19 298 LEU A N 1
ATOM 2452 C CA . LEU A 1 298 ? -9.586 -35.875 -21.938 1 80.19 298 LEU A CA 1
ATOM 2453 C C . LEU A 1 298 ? -9.727 -36.281 -20.484 1 80.19 298 LEU A C 1
ATOM 2455 O O . LEU A 1 298 ? -8.773 -36.219 -19.703 1 80.19 298 LEU A O 1
ATOM 2459 N N . ALA A 1 299 ? -10.852 -36.688 -20.109 1 78.25 299 ALA A N 1
ATOM 2460 C CA . ALA A 1 299 ? -11.156 -36.969 -18.703 1 78.25 299 ALA A CA 1
ATOM 2461 C C . ALA A 1 299 ? -10.234 -38.062 -18.141 1 78.25 299 ALA A C 1
ATOM 2463 O O . ALA A 1 299 ? -9.773 -37.938 -17 1 78.25 299 ALA A O 1
ATOM 2464 N N . ASP A 1 300 ? -9.953 -39.094 -18.953 1 80 300 ASP A N 1
ATOM 2465 C CA . ASP A 1 300 ? -9.078 -40.188 -18.484 1 80 300 ASP A CA 1
ATOM 2466 C C . ASP A 1 300 ? -7.656 -39.688 -18.281 1 80 300 ASP A C 1
ATOM 2468 O O . ASP A 1 300 ? -7 -40.031 -17.297 1 80 300 ASP A O 1
ATOM 2472 N N . ASP A 1 301 ? -7.258 -38.938 -19.281 1 83.56 301 ASP A N 1
ATOM 2473 C CA . ASP A 1 301 ? -5.926 -38.344 -19.172 1 83.56 301 ASP A CA 1
ATOM 2474 C C . ASP A 1 301 ? -5.844 -37.406 -17.953 1 83.56 301 ASP A C 1
ATOM 2476 O O . ASP A 1 301 ? -4.832 -37.406 -17.25 1 83.56 301 ASP A O 1
ATOM 2480 N N . ILE A 1 302 ? -6.887 -36.656 -17.734 1 82.06 302 ILE A N 1
ATOM 2481 C CA . ILE A 1 302 ? -6.98 -35.75 -16.609 1 82.06 302 ILE A CA 1
ATOM 2482 C C . ILE A 1 302 ? -6.902 -36.531 -15.305 1 82.06 302 ILE A C 1
ATOM 2484 O O . ILE A 1 302 ? -6.195 -36.125 -14.375 1 82.06 302 ILE A O 1
ATOM 2488 N N . ASP A 1 303 ? -7.535 -37.594 -15.281 1 81.69 303 ASP A N 1
ATOM 2489 C CA . ASP A 1 303 ? -7.527 -38.406 -14.078 1 81.69 303 ASP A CA 1
ATOM 2490 C C . ASP A 1 303 ? -6.121 -38.906 -13.773 1 81.69 303 ASP A C 1
ATOM 2492 O O . ASP A 1 303 ? -5.727 -39.031 -12.609 1 81.69 303 ASP A O 1
ATOM 2496 N N . TYR A 1 304 ? -5.48 -39.344 -14.789 1 82.94 304 TYR A N 1
ATOM 2497 C CA . TYR A 1 304 ? -4.098 -39.781 -14.602 1 82.94 304 TYR A CA 1
ATOM 2498 C C . TYR A 1 304 ? -3.279 -38.688 -13.922 1 82.94 304 TYR A C 1
ATOM 2500 O O . TYR A 1 304 ? -2.537 -38.938 -12.969 1 82.94 304 TYR A O 1
ATOM 2508 N N . TRP A 1 305 ? -3.387 -37.562 -14.453 1 83.94 305 TRP A N 1
ATOM 2509 C CA . TRP A 1 305 ? -2.574 -36.469 -13.945 1 83.94 305 TRP A CA 1
ATOM 2510 C C . TRP A 1 305 ? -3.002 -36.062 -12.531 1 83.94 305 TRP A C 1
ATOM 2512 O O . TRP A 1 305 ? -2.17 -35.656 -11.711 1 83.94 305 TRP A O 1
ATOM 2522 N N . ILE A 1 306 ? -4.25 -36.125 -12.25 1 80.81 306 ILE A N 1
ATOM 2523 C CA . ILE A 1 306 ? -4.707 -35.906 -10.883 1 80.81 306 ILE A CA 1
ATOM 2524 C C . ILE A 1 306 ? -4.059 -36.906 -9.938 1 80.81 306 ILE A C 1
ATOM 2526 O O . ILE A 1 306 ? -3.572 -36.531 -8.867 1 80.81 306 ILE A O 1
ATOM 2530 N N . ARG A 1 307 ? -3.998 -38.094 -10.367 1 81 307 ARG A N 1
ATOM 2531 C CA . ARG A 1 307 ? -3.381 -39.156 -9.555 1 81 307 ARG A CA 1
ATOM 2532 C C . ARG A 1 307 ? -1.884 -38.906 -9.406 1 81 307 ARG A C 1
ATOM 2534 O O . ARG A 1 307 ? -1.326 -39.094 -8.32 1 81 307 ARG A O 1
ATOM 2541 N N . ALA A 1 308 ? -1.351 -38.562 -10.516 1 79.19 308 ALA A N 1
ATOM 2542 C CA . ALA A 1 308 ? 0.076 -38.25 -10.461 1 79.19 308 ALA A CA 1
ATOM 2543 C C . ALA A 1 308 ? 0.354 -37.125 -9.492 1 79.19 308 ALA A C 1
ATOM 2545 O O . ALA A 1 308 ? 1.343 -37.156 -8.758 1 79.19 308 ALA A O 1
ATOM 2546 N N . GLY A 1 309 ? -0.461 -36.125 -9.539 1 78.94 309 GLY A N 1
ATOM 2547 C CA . GLY A 1 309 ? -0.334 -35 -8.609 1 78.94 309 GLY A CA 1
ATOM 2548 C C . GLY A 1 309 ? -0.541 -35.406 -7.164 1 78.94 309 GLY A C 1
ATOM 2549 O O . GLY A 1 309 ? 0.182 -34.969 -6.273 1 78.94 309 GLY A O 1
ATOM 2550 N N . GLN A 1 310 ? -1.493 -36.25 -6.965 1 78.25 310 GLN A N 1
ATOM 2551 C CA . GLN A 1 310 ? -1.742 -36.75 -5.625 1 78.25 310 GLN A CA 1
ATOM 2552 C C . GLN A 1 310 ? -0.534 -37.531 -5.098 1 78.25 310 GLN A C 1
ATOM 2554 O O . GLN A 1 310 ? -0.177 -37.406 -3.924 1 78.25 310 GLN A O 1
ATOM 2559 N N . ASN A 1 311 ? -0.009 -38.281 -5.922 1 78 311 ASN A N 1
ATOM 2560 C CA . ASN A 1 311 ? 1.166 -39.062 -5.539 1 78 311 ASN A CA 1
ATOM 2561 C C . ASN A 1 311 ? 2.338 -38.156 -5.168 1 78 311 ASN A C 1
ATOM 2563 O O . ASN A 1 311 ? 3.061 -38.406 -4.207 1 78 311 ASN A O 1
ATOM 2567 N N . LEU A 1 312 ? 2.461 -37.219 -5.953 1 77.69 312 LEU A N 1
ATOM 2568 C CA . LEU A 1 312 ? 3.523 -36.25 -5.668 1 77.69 312 LEU A CA 1
ATOM 2569 C C . LEU A 1 312 ? 3.301 -35.562 -4.316 1 77.69 312 LEU A C 1
ATOM 2571 O O . LEU A 1 312 ? 4.238 -35.438 -3.527 1 77.69 312 LEU A O 1
ATOM 2575 N N . LEU A 1 313 ? 2.104 -35.094 -4.07 1 77.62 313 LEU A N 1
ATOM 2576 C CA . LEU A 1 313 ? 1.771 -34.469 -2.805 1 77.62 313 LEU A CA 1
ATOM 2577 C C . LEU A 1 313 ? 1.977 -35.406 -1.635 1 77.62 313 LEU A C 1
ATOM 2579 O O . LEU A 1 313 ? 2.455 -35 -0.573 1 77.62 313 LEU A O 1
ATOM 2583 N N . ARG A 1 314 ? 1.646 -36.594 -1.813 1 77.25 314 ARG A N 1
ATOM 2584 C CA . ARG A 1 314 ? 1.797 -37.625 -0.771 1 77.25 314 ARG A CA 1
ATOM 2585 C C . ARG A 1 314 ? 3.266 -37.812 -0.414 1 77.25 314 ARG A C 1
ATOM 2587 O O . ARG A 1 314 ? 3.602 -38.031 0.751 1 77.25 314 ARG A O 1
ATOM 2594 N N . SER A 1 315 ? 4.023 -37.75 -1.364 1 74 315 SER A N 1
ATOM 2595 C CA . SER A 1 315 ? 5.449 -37.969 -1.145 1 74 315 SER A CA 1
ATOM 2596 C C . SER A 1 315 ? 6.055 -36.875 -0.29 1 74 315 SER A C 1
ATOM 2598 O O . SER A 1 315 ? 7.082 -37.094 0.365 1 74 315 SER A O 1
ATOM 2600 N N . VAL A 1 316 ? 5.402 -35.781 -0.3 1 72.38 316 VAL A N 1
ATOM 2601 C CA . VAL A 1 316 ? 5.973 -34.656 0.45 1 72.38 316 VAL A CA 1
ATOM 2602 C C . VAL A 1 316 ? 5.125 -34.375 1.688 1 72.38 316 VAL A C 1
ATOM 2604 O O . VAL A 1 316 ? 5.477 -33.531 2.512 1 72.38 316 VAL A O 1
ATOM 2607 N N . ALA A 1 317 ? 4.117 -35.094 1.85 1 71.44 317 ALA A N 1
ATOM 2608 C CA . ALA A 1 317 ? 3.139 -34.844 2.906 1 71.44 317 ALA A CA 1
ATOM 2609 C C . ALA A 1 317 ? 3.77 -35 4.285 1 71.44 317 ALA A C 1
ATOM 2611 O O . ALA A 1 317 ? 3.344 -34.344 5.25 1 71.44 317 ALA A O 1
ATOM 2612 N N . SER A 1 318 ? 4.742 -35.812 4.344 1 67.56 318 SER A N 1
ATOM 2613 C CA . SER A 1 318 ? 5.375 -36.031 5.641 1 67.56 318 SER A CA 1
ATOM 2614 C C . SER A 1 318 ? 6.172 -34.812 6.09 1 67.56 318 SER A C 1
ATOM 2616 O O . SER A 1 318 ? 6.406 -34.625 7.285 1 67.56 318 SER A O 1
ATOM 2618 N N . PHE A 1 319 ? 6.477 -33.969 5.121 1 63.31 319 PHE A N 1
ATOM 2619 C CA . PHE A 1 319 ? 7.363 -32.844 5.445 1 63.31 319 PHE A CA 1
ATOM 2620 C C . PHE A 1 319 ? 6.609 -31.531 5.41 1 63.31 319 PHE A C 1
ATOM 2622 O O . PHE A 1 319 ? 7.074 -30.531 5.957 1 63.31 319 PHE A O 1
ATOM 2629 N N . HIS A 1 320 ? 5.602 -31.625 4.746 1 66.12 320 HIS A N 1
ATOM 2630 C CA . HIS A 1 320 ? 4.898 -30.359 4.539 1 66.12 320 HIS A CA 1
ATOM 2631 C C . HIS A 1 320 ? 3.426 -30.484 4.918 1 66.12 320 HIS A C 1
ATOM 2633 O O . HIS A 1 320 ? 2.691 -31.281 4.324 1 66.12 320 HIS A O 1
ATOM 2639 N N . HIS A 1 321 ? 3.061 -29.641 5.742 1 66.19 321 HIS A N 1
ATOM 2640 C CA . HIS A 1 321 ? 1.694 -29.672 6.254 1 66.19 321 HIS A CA 1
ATOM 2641 C C . HIS A 1 321 ? 0.684 -29.391 5.148 1 66.19 321 HIS A C 1
ATOM 2643 O O . HIS A 1 321 ? -0.337 -30.078 5.039 1 66.19 321 HIS A O 1
ATOM 2649 N N . VAL A 1 322 ? 0.917 -28.469 4.355 1 67.38 322 VAL A N 1
ATOM 2650 C CA . VAL A 1 322 ? -0.012 -28.078 3.303 1 67.38 322 VAL A CA 1
ATOM 2651 C C . VAL A 1 322 ? -0.166 -29.219 2.299 1 67.38 322 VAL A C 1
ATOM 2653 O O . VAL A 1 322 ? -1.262 -29.469 1.787 1 67.38 322 VAL A O 1
ATOM 2656 N N . ALA A 1 323 ? 0.914 -29.906 2.082 1 71.25 323 ALA A N 1
ATOM 2657 C CA . ALA A 1 323 ? 0.849 -31.031 1.163 1 71.25 323 ALA A CA 1
ATOM 2658 C C . ALA A 1 323 ? -0.038 -32.156 1.722 1 71.25 323 ALA A C 1
ATOM 2660 O O . ALA A 1 323 ? -0.835 -32.75 0.992 1 71.25 323 ALA A O 1
ATOM 2661 N N . SER A 1 324 ? 0.103 -32.344 2.99 1 72.56 324 SER A N 1
ATOM 2662 C CA . SER A 1 324 ? -0.696 -33.375 3.637 1 72.56 324 SER A CA 1
ATOM 2663 C C . SER A 1 324 ? -2.186 -33.062 3.547 1 72.56 324 SER A C 1
ATOM 2665 O O . SER A 1 324 ? -2.992 -33.938 3.219 1 72.56 324 SER A O 1
ATOM 2667 N N . GLU A 1 325 ? -2.512 -31.859 3.801 1 71.62 325 GLU A N 1
ATOM 2668 C CA . GLU A 1 325 ? -3.91 -31.438 3.73 1 71.62 325 GLU A CA 1
ATOM 2669 C C . GLU A 1 325 ? -4.414 -31.453 2.291 1 71.62 325 GLU A C 1
ATOM 2671 O O . GLU A 1 325 ? -5.586 -31.75 2.041 1 71.62 325 GLU A O 1
ATOM 2676 N N . SER A 1 326 ? -3.543 -31.156 1.383 1 73.5 326 SER A N 1
ATOM 2677 C CA . SER A 1 326 ? -3.92 -31.109 -0.026 1 73.5 326 SER A CA 1
ATOM 2678 C C . SER A 1 326 ? -4.215 -32.5 -0.569 1 73.5 326 SER A C 1
ATOM 2680 O O . SER A 1 326 ? -5.07 -32.656 -1.444 1 73.5 326 SER A O 1
ATOM 2682 N N . VAL A 1 327 ? -3.535 -33.469 0.039 1 76 327 VAL A N 1
ATOM 2683 C CA . VAL A 1 327 ? -3.795 -34.812 -0.389 1 76 327 VAL A CA 1
ATOM 2684 C C . VAL A 1 327 ? -5.238 -35.219 -0.063 1 76 327 VAL A C 1
ATOM 2686 O O . VAL A 1 327 ? -5.945 -35.75 -0.905 1 76 327 VAL A O 1
ATOM 2689 N N . LYS A 1 328 ? -5.605 -34.844 1.045 1 74.75 328 LYS A N 1
ATOM 2690 C CA . LYS A 1 328 ? -6.969 -35.156 1.474 1 74.75 328 LYS A CA 1
ATOM 2691 C C . LYS A 1 328 ? -7.992 -34.406 0.605 1 74.75 328 LYS A C 1
ATOM 2693 O O . LYS A 1 328 ? -8.977 -35 0.168 1 74.75 328 LYS A O 1
ATOM 2698 N N . ALA A 1 329 ? -7.711 -33.188 0.369 1 73.62 329 ALA A N 1
ATOM 2699 C CA . ALA A 1 329 ? -8.625 -32.375 -0.411 1 73.62 329 ALA A CA 1
ATOM 2700 C C . ALA A 1 329 ? -8.734 -32.875 -1.846 1 73.62 329 ALA A C 1
ATOM 2702 O O . ALA A 1 329 ? -9.844 -33 -2.385 1 73.62 329 ALA A O 1
ATOM 2703 N N . LEU A 1 330 ? -7.664 -33.219 -2.393 1 76.75 330 LEU A N 1
ATOM 2704 C CA . LEU A 1 330 ? -7.66 -33.688 -3.777 1 76.75 330 LEU A CA 1
ATOM 2705 C C . LEU A 1 330 ? -8.344 -35.031 -3.898 1 76.75 330 LEU A C 1
ATOM 2707 O O . LEU A 1 330 ? -8.984 -35.312 -4.906 1 76.75 330 LEU A O 1
ATOM 2711 N N . HIS A 1 331 ? -8.156 -35.719 -2.867 1 77.69 331 HIS A N 1
ATOM 2712 C CA . HIS A 1 331 ? -8.805 -37.031 -2.863 1 77.69 331 HIS A CA 1
ATOM 2713 C C . HIS A 1 331 ? -10.328 -36.875 -2.867 1 77.69 331 HIS A C 1
ATOM 2715 O O . HIS A 1 331 ? -11.016 -37.594 -3.611 1 77.69 331 HIS A O 1
ATOM 2721 N N . THR A 1 332 ? -10.742 -36.031 -2.109 1 75.31 332 THR A N 1
ATOM 2722 C CA . THR A 1 332 ? -12.18 -35.812 -2.031 1 75.31 332 THR A CA 1
ATOM 2723 C C . THR A 1 332 ? -12.711 -35.25 -3.355 1 75.31 332 THR A C 1
ATOM 2725 O O . THR A 1 332 ? -13.75 -35.719 -3.838 1 75.31 332 THR A O 1
ATOM 2728 N N . VAL A 1 333 ? -12.016 -34.406 -3.93 1 73.19 333 VAL A N 1
ATOM 2729 C CA . VAL A 1 333 ? -12.445 -33.812 -5.18 1 73.19 333 VAL A CA 1
ATOM 2730 C C . VAL A 1 333 ? -12.391 -34.812 -6.309 1 73.19 333 VAL A C 1
ATOM 2732 O O . VAL A 1 333 ? -13.258 -34.844 -7.18 1 73.19 333 VAL A O 1
ATOM 2735 N N . ARG A 1 334 ? -11.383 -35.594 -6.281 1 78.62 334 ARG A N 1
ATOM 2736 C CA . ARG A 1 334 ? -11.273 -36.625 -7.305 1 78.62 334 ARG A CA 1
ATOM 2737 C C . ARG A 1 334 ? -12.438 -37.625 -7.215 1 78.62 334 ARG A C 1
ATOM 2739 O O . ARG A 1 334 ? -13.008 -38 -8.242 1 78.62 334 ARG A O 1
ATOM 2746 N N . ASN A 1 335 ? -12.75 -37.969 -6.07 1 78.88 335 ASN A N 1
ATOM 2747 C CA . ASN A 1 335 ? -13.859 -38.875 -5.879 1 78.88 335 ASN A CA 1
ATOM 2748 C C . ASN A 1 335 ? -15.18 -38.312 -6.387 1 78.88 335 ASN A C 1
ATOM 2750 O O . ASN A 1 335 ? -16 -39.031 -6.949 1 78.88 335 ASN A O 1
ATOM 2754 N N . ARG A 1 336 ? -15.289 -37.156 -6.258 1 73.81 336 ARG A N 1
ATOM 2755 C CA . ARG A 1 336 ? -16.484 -36.531 -6.777 1 73.81 336 ARG A CA 1
ATOM 2756 C C . ARG A 1 336 ? -16.5 -36.531 -8.305 1 73.81 336 ARG A C 1
ATOM 2758 O O . ARG A 1 336 ? -17.547 -36.688 -8.922 1 73.81 336 ARG A O 1
ATOM 2765 N N . ALA A 1 337 ? -15.367 -36.219 -8.805 1 74.56 337 ALA A N 1
ATOM 2766 C CA . ALA A 1 337 ? -15.25 -36.219 -10.266 1 74.56 337 ALA A CA 1
ATOM 2767 C C . ALA A 1 337 ? -15.516 -37.625 -10.812 1 74.56 337 ALA A C 1
ATOM 2769 O O . ALA A 1 337 ? -16.156 -37.781 -11.852 1 74.56 337 ALA A O 1
ATOM 2770 N N . LEU A 1 338 ? -15.07 -38.562 -10.062 1 80.06 338 LEU A N 1
ATOM 2771 C CA . LEU A 1 338 ? -15.305 -39.938 -10.469 1 80.06 338 LEU A CA 1
ATOM 2772 C C . LEU A 1 338 ? -16.781 -40.312 -10.352 1 80.06 338 LEU A C 1
ATOM 2774 O O . LEU A 1 338 ? -17.344 -40.938 -11.266 1 80.06 338 LEU A O 1
ATOM 2778 N N . ALA A 1 339 ? -17.281 -39.812 -9.312 1 79.62 339 ALA A N 1
ATOM 2779 C CA . ALA A 1 339 ? -18.703 -40.094 -9.109 1 79.62 339 ALA A CA 1
ATOM 2780 C C . ALA A 1 339 ? -19.547 -39.438 -10.211 1 79.62 339 ALA A C 1
ATOM 2782 O O . ALA A 1 339 ? -20.516 -40.031 -10.672 1 79.62 339 ALA A O 1
ATOM 2783 N N . ALA A 1 340 ? -19.141 -38.344 -10.57 1 75.38 340 ALA A N 1
ATOM 2784 C CA . ALA A 1 340 ? -19.875 -37.594 -11.617 1 75.38 340 ALA A CA 1
ATOM 2785 C C . ALA A 1 340 ? -19.781 -38.344 -12.945 1 75.38 340 ALA A C 1
ATOM 2787 O O . ALA A 1 340 ? -20.688 -38.219 -13.781 1 75.38 340 ALA A O 1
ATOM 2788 N N . ARG A 1 341 ? -18.75 -39.156 -13.078 1 80.06 341 ARG A N 1
ATOM 2789 C CA . ARG A 1 341 ? -18.547 -39.906 -14.312 1 80.06 341 ARG A CA 1
ATOM 2790 C C . ARG A 1 341 ? -19.109 -41.312 -14.195 1 80.06 341 ARG A C 1
ATOM 2792 O O . ARG A 1 341 ? -19.016 -42.125 -15.133 1 80.06 341 ARG A O 1
ATOM 2799 N N . GLY A 1 342 ? -19.594 -41.562 -13.055 1 80.19 342 GLY A N 1
ATOM 2800 C CA . GLY A 1 342 ? -20.141 -42.906 -12.828 1 80.19 342 GLY A CA 1
ATOM 2801 C C . GLY A 1 342 ? -19.062 -43.938 -12.57 1 80.19 342 GLY A C 1
ATOM 2802 O O . GLY A 1 342 ? -19.281 -45.125 -12.836 1 80.19 342 GLY A O 1
ATOM 2803 N N . LEU A 1 343 ? -17.938 -43.531 -12.18 1 84.06 343 LEU A N 1
ATOM 2804 C CA . LEU A 1 343 ? -16.828 -44.438 -11.898 1 84.06 343 LEU A CA 1
ATOM 2805 C C . LEU A 1 343 ? -16.734 -44.719 -10.398 1 84.06 343 LEU A C 1
ATOM 2807 O O . LEU A 1 343 ? -17.219 -43.938 -9.586 1 84.06 343 LEU A O 1
ATOM 2811 N N . PRO A 1 344 ? -16.109 -45.781 -10.078 1 85.81 344 PRO A N 1
ATOM 2812 C CA . PRO A 1 344 ? -15.984 -46.094 -8.656 1 85.81 344 PRO A CA 1
ATOM 2813 C C . PRO A 1 344 ? -15.055 -45.156 -7.914 1 85.81 344 PRO A C 1
ATOM 2815 O O . PRO A 1 344 ? -14.031 -44.719 -8.453 1 85.81 344 PRO A O 1
ATOM 2818 N N . VAL A 1 345 ? -15.523 -44.844 -6.75 1 85.25 345 VAL A N 1
ATOM 2819 C CA . VAL A 1 345 ? -14.742 -43.938 -5.898 1 85.25 345 VAL A CA 1
ATOM 2820 C C . VAL A 1 345 ? -13.633 -44.75 -5.207 1 85.25 345 VAL A C 1
ATOM 2822 O O . VAL A 1 345 ? -13.727 -45.969 -5.066 1 85.25 345 VAL A O 1
ATOM 2825 N N . VAL A 1 346 ? -12.617 -44.062 -4.926 1 81.5 346 VAL A N 1
ATOM 2826 C CA . VAL A 1 346 ? -11.484 -44.688 -4.246 1 81.5 346 VAL A CA 1
ATOM 2827 C C . VAL A 1 346 ? -11.633 -44.5 -2.736 1 81.5 346 VAL A C 1
ATOM 2829 O O . VAL A 1 346 ? -11.812 -43.406 -2.24 1 81.5 346 VAL A O 1
ATOM 2832 N N . GLU A 1 347 ? -11.547 -45.625 -2.061 1 79.5 347 GLU A N 1
ATOM 2833 C CA . GLU A 1 347 ? -11.734 -45.594 -0.612 1 79.5 347 GLU A CA 1
ATOM 2834 C C . GLU A 1 347 ? -10.508 -45.031 0.093 1 79.5 347 GLU A C 1
ATOM 2836 O O . GLU A 1 347 ? -9.406 -45.062 -0.463 1 79.5 347 GLU A O 1
ATOM 2841 N N . GLY A 1 348 ? -10.695 -44.469 1.263 1 77.69 348 GLY A N 1
ATOM 2842 C CA . GLY A 1 348 ? -9.625 -43.969 2.102 1 77.69 348 GLY A CA 1
ATOM 2843 C C . GLY A 1 348 ? -9.531 -42.438 2.102 1 77.69 348 GLY A C 1
ATOM 2844 O O . GLY A 1 348 ? -10.477 -41.75 1.715 1 77.69 348 GLY A O 1
ATOM 2845 N N . ASP A 1 349 ? -8.508 -41.969 2.828 1 71.19 349 ASP A N 1
ATOM 2846 C CA . ASP A 1 349 ? -8.312 -40.531 2.945 1 71.19 349 ASP A CA 1
ATOM 2847 C C . ASP A 1 349 ? -7.262 -40.031 1.957 1 71.19 349 ASP A C 1
ATOM 2849 O O . ASP A 1 349 ? -6.863 -38.875 1.998 1 71.19 349 ASP A O 1
ATOM 2853 N N . GLY A 1 350 ? -6.961 -40.969 1.063 1 72.69 350 GLY A N 1
ATOM 2854 C CA . GLY A 1 350 ? -5.992 -40.594 0.045 1 72.69 350 GLY A CA 1
ATOM 2855 C C . GLY A 1 350 ? -4.559 -40.844 0.452 1 72.69 350 GLY A C 1
ATOM 2856 O O . GLY A 1 350 ? -3.656 -40.844 -0.387 1 72.69 350 GLY A O 1
ATOM 2857 N N . HIS A 1 351 ? -4.328 -40.969 1.824 1 73.06 351 HIS A N 1
ATOM 2858 C CA . HIS A 1 351 ? -2.971 -41.188 2.303 1 73.06 351 HIS A CA 1
ATOM 2859 C C . HIS A 1 351 ? -2.586 -42.656 2.188 1 73.06 351 HIS A C 1
ATOM 2861 O O . HIS A 1 351 ? -1.402 -43 2.076 1 73.06 351 HIS A O 1
ATOM 2867 N N . ASN A 1 352 ? -3.547 -43.531 2.684 1 59.81 352 ASN A N 1
ATOM 2868 C CA . ASN A 1 352 ? -3.268 -44.969 2.824 1 59.81 352 ASN A CA 1
ATOM 2869 C C . ASN A 1 352 ? -3.107 -45.656 1.466 1 59.81 352 ASN A C 1
ATOM 2871 O O . ASN A 1 352 ? -3.295 -46.875 1.346 1 59.81 352 ASN A O 1
ATOM 2875 N N . LEU A 1 353 ? -3.086 -45.031 0.524 1 51.34 353 LEU A N 1
ATOM 2876 C CA . LEU A 1 353 ? -2.848 -45.875 -0.628 1 51.34 353 LEU A CA 1
ATOM 2877 C C . LEU A 1 353 ? -1.499 -46.594 -0.514 1 51.34 353 LEU A C 1
ATOM 2879 O O . LEU A 1 353 ? -0.592 -46.094 0.159 1 51.34 353 LEU A O 1
ATOM 2883 N N . THR A 1 354 ? -1.385 -47.906 -0.821 1 43.03 354 THR A N 1
ATOM 2884 C CA . THR A 1 354 ? -0.206 -48.781 -0.793 1 43.03 354 THR A CA 1
ATOM 2885 C C . THR A 1 354 ? 1.058 -47.969 -1.079 1 43.03 354 THR A C 1
ATOM 2887 O O . THR A 1 354 ? 1.144 -47.281 -2.1 1 43.03 354 THR A O 1
ATOM 2890 N N . PRO A 1 355 ? 1.79 -47.75 0.04 1 39.94 355 PRO A N 1
ATOM 2891 C CA . PRO A 1 355 ? 3.057 -47.031 -0.06 1 39.94 355 PRO A CA 1
ATOM 2892 C C . PRO A 1 355 ? 3.838 -47.375 -1.324 1 39.94 355 PRO A C 1
ATOM 2894 O O . PRO A 1 355 ? 3.98 -48.562 -1.661 1 39.94 355 PRO A O 1
ATOM 2897 N N . ILE A 1 356 ? 3.803 -46.781 -2.293 1 35.12 356 ILE A N 1
ATOM 2898 C CA . ILE A 1 356 ? 4.969 -47.062 -3.121 1 35.12 356 ILE A CA 1
ATOM 2899 C C . ILE A 1 356 ? 6.242 -46.938 -2.283 1 35.12 356 ILE A C 1
ATOM 2901 O O . ILE A 1 356 ? 6.535 -45.875 -1.757 1 35.12 356 ILE A O 1
ATOM 2905 N N . SER A 1 357 ? 6.68 -47.969 -1.527 1 31.2 357 SER A N 1
ATOM 2906 C CA . SER A 1 357 ? 7.914 -48.031 -0.751 1 31.2 357 SER A CA 1
ATOM 2907 C C . SER A 1 357 ? 9.023 -47.219 -1.4 1 31.2 357 SER A C 1
ATOM 2909 O O . SER A 1 357 ? 9.633 -47.656 -2.377 1 31.2 357 SER A O 1
ATOM 2911 N N . VAL A 1 358 ? 8.891 -46 -1.547 1 32.91 358 VAL A N 1
ATOM 2912 C CA . VAL A 1 358 ? 10.125 -45.312 -1.903 1 32.91 358 VAL A CA 1
ATOM 2913 C C . VAL A 1 358 ? 11.109 -45.375 -0.736 1 32.91 358 VAL A C 1
ATOM 2915 O O . VAL A 1 358 ? 10.844 -44.812 0.333 1 32.91 358 VAL A O 1
ATOM 2918 N N . ASN A 1 359 ? 11.789 -46.406 -0.414 1 29.06 359 ASN A N 1
ATOM 2919 C CA . ASN A 1 359 ? 12.969 -46.469 0.439 1 29.06 359 ASN A CA 1
ATOM 2920 C C . ASN A 1 359 ? 13.898 -45.281 0.187 1 29.06 359 ASN A C 1
ATOM 2922 O O . ASN A 1 359 ? 14.828 -45.375 -0.612 1 29.06 359 ASN A O 1
ATOM 2926 N N . VAL A 1 360 ? 13.43 -44.125 0.196 1 33.47 360 VAL A N 1
ATOM 2927 C CA . VAL A 1 360 ? 14.438 -43.062 0.175 1 33.47 360 VAL A CA 1
ATOM 2928 C C . VAL A 1 360 ? 15.273 -43.125 1.448 1 33.47 360 VAL A C 1
ATOM 2930 O O . VAL A 1 360 ? 14.758 -42.938 2.551 1 33.47 360 VAL A O 1
ATOM 2933 N N . PRO A 1 361 ? 16.344 -43.781 1.492 1 28.91 361 PRO A N 1
ATOM 2934 C CA . PRO A 1 361 ? 17.219 -43.688 2.666 1 28.91 361 PRO A CA 1
ATOM 2935 C C . PRO A 1 361 ? 17.438 -42.25 3.123 1 28.91 361 PRO A C 1
ATOM 2937 O O . PRO A 1 361 ? 17.469 -41.344 2.297 1 28.91 361 PRO A O 1
ATOM 2940 N N . ALA A 1 362 ? 17.094 -41.844 4.277 1 32 362 ALA A N 1
ATOM 2941 C CA . ALA A 1 362 ? 17.5 -40.625 4.996 1 32 362 ALA A CA 1
ATOM 2942 C C . ALA A 1 362 ? 18.969 -40.312 4.738 1 32 362 ALA A C 1
ATOM 2944 O O . ALA A 1 362 ? 19.625 -39.656 5.551 1 32 362 ALA A O 1
ATOM 2945 N N . GLN A 1 363 ? 19.828 -41.031 3.861 1 30.09 363 GLN A N 1
ATOM 2946 C CA . GLN A 1 363 ? 21.266 -40.781 3.812 1 30.09 363 GLN A CA 1
ATOM 2947 C C . GLN A 1 363 ? 21.531 -39.312 3.455 1 30.09 363 GLN A C 1
ATOM 2949 O O . GLN A 1 363 ? 20.75 -38.688 2.748 1 30.09 363 GLN A O 1
ATOM 2954 N N . HIS A 1 364 ? 22.594 -38.656 4.18 1 30.67 364 HIS A N 1
ATOM 2955 C CA . HIS A 1 364 ? 23.359 -37.438 3.941 1 30.67 364 HIS A CA 1
ATOM 2956 C C . HIS A 1 364 ? 23.562 -37.219 2.449 1 30.67 364 HIS A C 1
ATOM 2958 O O . HIS A 1 364 ? 23.781 -38.156 1.686 1 30.67 364 HIS A O 1
ATOM 2964 N N . TYR A 1 365 ? 23.125 -36.156 1.929 1 29.38 365 TYR A N 1
ATOM 2965 C CA . TYR A 1 365 ? 23.312 -35.656 0.572 1 29.38 365 TYR A CA 1
ATOM 2966 C C . TYR A 1 365 ? 24.766 -35.844 0.125 1 29.38 365 TYR A C 1
ATOM 2968 O O . TYR A 1 365 ? 25.641 -35.062 0.502 1 29.38 365 TYR A O 1
ATOM 2976 N N . THR A 1 366 ? 25.359 -37.062 0.27 1 29.77 366 THR A N 1
ATOM 2977 C CA . THR A 1 366 ? 26.594 -37.125 -0.52 1 29.77 366 THR A CA 1
ATOM 2978 C C . THR A 1 366 ? 26.281 -36.906 -2 1 29.77 366 THR A C 1
ATOM 2980 O O . THR A 1 366 ? 25.25 -37.344 -2.496 1 29.77 366 THR A O 1
ATOM 2983 N N . HIS A 1 367 ? 26.969 -35.938 -2.764 1 31.98 367 HIS A N 1
ATOM 2984 C CA . HIS A 1 367 ? 26.922 -35.5 -4.156 1 31.98 367 HIS A CA 1
ATOM 2985 C C . HIS A 1 367 ? 26.672 -36.688 -5.09 1 31.98 367 HIS A C 1
ATOM 2987 O O . HIS A 1 367 ? 26.281 -36.469 -6.242 1 31.98 367 HIS A O 1
ATOM 2993 N N . SER A 1 368 ? 27.359 -37.844 -4.836 1 30.84 368 SER A N 1
ATOM 2994 C CA . SER A 1 368 ? 27.578 -38.844 -5.887 1 30.84 368 SER A CA 1
ATOM 2995 C C . SER A 1 368 ? 26.312 -39.625 -6.219 1 30.84 368 SER A C 1
ATOM 2997 O O . SER A 1 368 ? 26.219 -40.25 -7.262 1 30.84 368 SER A O 1
ATOM 2999 N N . GLN A 1 369 ? 25.609 -40.281 -5.23 1 30.53 369 GLN A N 1
ATOM 3000 C CA . GLN A 1 369 ? 24.75 -41.406 -5.59 1 30.53 369 GLN A CA 1
ATOM 3001 C C . GLN A 1 369 ? 23.469 -40.938 -6.262 1 30.53 369 GLN A C 1
ATOM 3003 O O . GLN A 1 369 ? 22.719 -40.125 -5.691 1 30.53 369 GLN A O 1
ATOM 3008 N N . THR A 1 370 ? 23.391 -40.844 -7.574 1 33.16 370 THR A N 1
ATOM 3009 C CA . THR A 1 370 ? 22.266 -40.844 -8.5 1 33.16 370 THR A CA 1
ATOM 3010 C C . THR A 1 370 ? 21.125 -41.688 -7.949 1 33.16 370 THR A C 1
ATOM 3012 O O . THR A 1 370 ? 21.25 -42.938 -7.84 1 33.16 370 THR A O 1
ATOM 3015 N N . HIS A 1 371 ? 20.578 -41.469 -6.816 1 32.78 371 HIS A N 1
ATOM 3016 C CA . HIS A 1 371 ? 19.531 -42.188 -6.066 1 32.78 371 HIS A CA 1
ATOM 3017 C C . HIS A 1 371 ? 18.531 -42.844 -7.004 1 32.78 371 HIS A C 1
ATOM 3019 O O . HIS A 1 371 ? 18.016 -42.188 -7.926 1 32.78 371 HIS A O 1
ATOM 3025 N N . ASN A 1 372 ? 18.688 -44.062 -7.309 1 33.84 372 ASN A N 1
ATOM 3026 C CA . ASN A 1 372 ? 17.797 -45.062 -7.879 1 33.84 372 ASN A CA 1
ATOM 3027 C C . ASN A 1 372 ? 16.375 -44.906 -7.332 1 33.84 372 ASN A C 1
ATOM 3029 O O . ASN A 1 372 ? 15.891 -45.781 -6.625 1 33.84 372 ASN A O 1
ATOM 3033 N N . LEU A 1 373 ? 16.141 -43.938 -6.746 1 36.5 373 LEU A N 1
ATOM 3034 C CA . LEU A 1 373 ? 14.82 -43.75 -6.148 1 36.5 373 LEU A CA 1
ATOM 3035 C C . LEU A 1 373 ? 13.727 -44.062 -7.164 1 36.5 373 LEU A C 1
ATOM 3037 O O . LEU A 1 373 ? 12.547 -43.781 -6.902 1 36.5 373 LEU A O 1
ATOM 3041 N N . PHE A 1 374 ? 14.07 -44.25 -8.461 1 36.56 374 PHE A N 1
ATOM 3042 C CA . PHE A 1 374 ? 13 -44.344 -9.453 1 36.56 374 PHE A CA 1
ATOM 3043 C C . PHE A 1 374 ? 12.281 -45.688 -9.352 1 36.56 374 PHE A C 1
ATOM 3045 O O . PHE A 1 374 ? 12.844 -46.719 -9.68 1 36.56 374 PHE A O 1
ATOM 3052 N N . ASP A 1 375 ? 11.445 -45.875 -8.539 1 38.59 375 ASP A N 1
ATOM 3053 C CA . ASP A 1 375 ? 10.422 -46.906 -8.703 1 38.59 375 ASP A CA 1
ATOM 3054 C C . ASP A 1 375 ? 9.945 -46.969 -10.148 1 38.59 375 ASP A C 1
ATOM 3056 O O . ASP A 1 375 ? 9.891 -45.969 -10.852 1 38.59 375 ASP A O 1
ATOM 3060 N N . PRO A 1 376 ? 9.969 -48.156 -10.758 1 43.75 376 PRO A N 1
ATOM 3061 C CA . PRO A 1 376 ? 9.508 -48.312 -12.141 1 43.75 376 PRO A CA 1
ATOM 3062 C C . PRO A 1 376 ? 8.297 -47.438 -12.469 1 43.75 376 PRO A C 1
ATOM 3064 O O . PRO A 1 376 ? 8.156 -46.969 -13.602 1 43.75 376 PRO A O 1
ATOM 3067 N N . LEU A 1 377 ? 7.332 -47.438 -11.633 1 43.69 377 LEU A N 1
ATOM 3068 C CA . LEU A 1 377 ? 6.164 -46.562 -11.836 1 43.69 377 LEU A CA 1
ATOM 3069 C C . LEU A 1 377 ? 6.578 -45.125 -11.984 1 43.69 377 LEU A C 1
ATOM 3071 O O . LEU A 1 377 ? 5.973 -44.375 -12.758 1 43.69 377 LEU A O 1
ATOM 3075 N N . LEU A 1 378 ? 7.688 -44.844 -11.359 1 56.34 378 LEU A N 1
ATOM 3076 C CA . LEU A 1 378 ? 8.25 -43.5 -11.453 1 56.34 378 LEU A CA 1
ATOM 3077 C C . LEU A 1 378 ? 8.891 -43.281 -12.82 1 56.34 378 LEU A C 1
ATOM 3079 O O . LEU A 1 378 ? 8.82 -42.156 -13.359 1 56.34 378 LEU A O 1
ATOM 3083 N N . THR A 1 379 ? 9.234 -44.5 -13.406 1 62.25 379 THR A N 1
ATOM 3084 C CA . THR A 1 379 ? 9.883 -44.344 -14.703 1 62.25 379 THR A CA 1
ATOM 3085 C C . THR A 1 379 ? 8.852 -44.031 -15.789 1 62.25 379 THR A C 1
ATOM 3087 O O . THR A 1 379 ? 9.078 -43.188 -16.656 1 62.25 379 THR A O 1
ATOM 3090 N N . ALA A 1 380 ? 7.711 -44.812 -15.703 1 69.81 380 ALA A N 1
ATOM 3091 C CA . ALA A 1 380 ? 6.672 -44.562 -16.703 1 69.81 380 ALA A CA 1
ATOM 3092 C C . ALA A 1 380 ? 6.094 -43.156 -16.547 1 69.81 380 ALA A C 1
ATOM 3094 O O . ALA A 1 380 ? 5.816 -42.5 -17.531 1 69.81 380 ALA A O 1
ATOM 3095 N N . GLU A 1 381 ? 6.012 -42.844 -15.336 1 76.06 381 GLU A N 1
ATOM 3096 C CA . GLU A 1 381 ? 5.5 -41.5 -15.07 1 76.06 381 GLU A CA 1
ATOM 3097 C C . GLU A 1 381 ? 6.477 -40.438 -15.555 1 76.06 381 GLU A C 1
ATOM 3099 O O . GLU A 1 381 ? 6.059 -39.406 -16.094 1 76.06 381 GLU A O 1
ATOM 3104 N N . LEU A 1 382 ? 7.699 -40.75 -15.461 1 81.38 382 LEU A N 1
ATOM 3105 C CA . LEU A 1 382 ? 8.719 -39.812 -15.883 1 81.38 382 LEU A CA 1
ATOM 3106 C C . LEU A 1 382 ? 8.773 -39.719 -17.406 1 81.38 382 LEU A C 1
ATOM 3108 O O . LEU A 1 382 ? 8.984 -38.625 -17.953 1 81.38 382 LEU A O 1
ATOM 3112 N N . ASP A 1 383 ? 8.578 -40.906 -18 1 84.69 383 ASP A N 1
ATOM 3113 C CA . ASP A 1 383 ? 8.555 -40.906 -19.453 1 84.69 383 ASP A CA 1
ATOM 3114 C C . ASP A 1 383 ? 7.379 -40.094 -19.984 1 84.69 383 ASP A C 1
ATOM 3116 O O . ASP A 1 383 ? 7.523 -39.344 -20.938 1 84.69 383 ASP A O 1
ATOM 3120 N N . ARG A 1 384 ? 6.312 -40.312 -19.359 1 86.19 384 ARG A N 1
ATOM 3121 C CA . ARG A 1 384 ? 5.141 -39.531 -19.766 1 86.19 384 ARG A CA 1
ATOM 3122 C C . ARG A 1 384 ? 5.348 -38.031 -19.516 1 86.19 384 ARG A C 1
ATOM 3124 O O . ARG A 1 384 ? 4.918 -37.219 -20.328 1 86.19 384 ARG A O 1
ATOM 3131 N N . ALA A 1 385 ? 5.93 -37.75 -18.422 1 86.94 385 ALA A N 1
ATOM 3132 C CA . ALA A 1 385 ? 6.219 -36.344 -18.109 1 86.94 385 ALA A CA 1
ATOM 3133 C C . ALA A 1 385 ? 7.145 -35.719 -19.141 1 86.94 385 ALA A C 1
ATOM 3135 O O . ALA A 1 385 ? 6.898 -34.625 -19.625 1 86.94 385 ALA A O 1
ATOM 3136 N N . HIS A 1 386 ? 8.109 -36.438 -19.578 1 86 386 HIS A N 1
ATOM 3137 C CA . HIS A 1 386 ? 9.047 -35.938 -20.578 1 86 386 HIS A CA 1
ATOM 3138 C C . HIS A 1 386 ? 8.367 -35.75 -21.922 1 86 386 HIS A C 1
ATOM 3140 O O . HIS A 1 386 ? 8.648 -34.781 -22.641 1 86 386 HIS A O 1
ATOM 3146 N N . ARG A 1 387 ? 7.496 -36.656 -22.219 1 88.81 387 ARG A N 1
ATOM 3147 C CA . ARG A 1 387 ? 6.762 -36.562 -23.469 1 88.81 387 ARG A CA 1
ATOM 3148 C C . ARG A 1 387 ? 5.855 -35.312 -23.469 1 88.81 387 ARG A C 1
ATOM 3150 O O . ARG A 1 387 ? 5.758 -34.625 -24.469 1 88.81 387 ARG A O 1
ATOM 3157 N N . THR A 1 388 ? 5.238 -35.156 -22.328 1 88.81 388 THR A N 1
ATOM 3158 C CA . THR A 1 388 ? 4.348 -34.031 -22.219 1 88.81 388 THR A CA 1
ATOM 3159 C C . THR A 1 388 ? 5.129 -32.719 -22.328 1 88.81 388 THR A C 1
ATOM 3161 O O . THR A 1 388 ? 4.691 -31.781 -23 1 88.81 388 THR A O 1
ATOM 3164 N N . LEU A 1 389 ? 6.273 -32.625 -21.734 1 87.62 389 LEU A N 1
ATOM 3165 C CA . LEU A 1 389 ? 7.09 -31.422 -21.734 1 87.62 389 LEU A CA 1
ATOM 3166 C C . LEU A 1 389 ? 7.746 -31.219 -23.094 1 87.62 389 LEU A C 1
ATOM 3168 O O . LEU A 1 389 ? 8.125 -30.094 -23.438 1 87.62 389 LEU A O 1
ATOM 3172 N N . GLY A 1 390 ? 7.902 -32.281 -23.781 1 85 390 GLY A N 1
ATOM 3173 C CA . GLY A 1 390 ? 8.508 -32.188 -25.109 1 85 390 GLY A CA 1
ATOM 3174 C C . GLY A 1 390 ? 7.574 -31.625 -26.156 1 85 390 GLY A C 1
ATOM 3175 O O . GLY A 1 390 ? 8.023 -31.156 -27.203 1 85 390 GLY A O 1
ATOM 3176 N N . GLN A 1 391 ? 6.336 -31.656 -25.828 1 84.75 391 GLN A N 1
ATOM 3177 C CA . GLN A 1 391 ? 5.367 -31.078 -26.75 1 84.75 391 GLN A CA 1
ATOM 3178 C C . GLN A 1 391 ? 5.406 -29.547 -26.688 1 84.75 391 GLN A C 1
ATOM 3180 O O . GLN A 1 391 ? 5.68 -28.969 -25.641 1 84.75 391 GLN A O 1
ATOM 3185 N N . SER A 1 392 ? 5.199 -28.938 -27.875 1 82.62 392 SER A N 1
ATOM 3186 C CA . SER A 1 392 ? 5.203 -27.469 -27.922 1 82.62 392 SER A CA 1
ATOM 3187 C C . SER A 1 392 ? 4.062 -26.891 -27.094 1 82.62 392 SER A C 1
ATOM 3189 O O . SER A 1 392 ? 2.963 -27.438 -27.062 1 82.62 392 SER A O 1
ATOM 3191 N N . GLN A 1 393 ? 4.41 -25.875 -26.406 1 82.88 393 GLN A N 1
ATOM 3192 C CA . GLN A 1 393 ? 3.395 -25.188 -25.609 1 82.88 393 GLN A CA 1
ATOM 3193 C C . GLN A 1 393 ? 2.5 -24.328 -26.5 1 82.88 393 GLN A C 1
ATOM 3195 O O . GLN A 1 393 ? 2.992 -23.5 -27.266 1 82.88 393 GLN A O 1
ATOM 3200 N N . ILE A 1 394 ? 1.227 -24.594 -26.406 1 84.06 394 ILE A N 1
ATOM 3201 C CA . ILE A 1 394 ? 0.259 -23.828 -27.188 1 84.06 394 ILE A CA 1
ATOM 3202 C C . ILE A 1 394 ? -0.374 -22.75 -26.312 1 84.06 394 ILE A C 1
ATOM 3204 O O . ILE A 1 394 ? -0.816 -23.031 -25.203 1 84.06 394 ILE A O 1
ATOM 3208 N N . LEU A 1 395 ? -0.336 -21.625 -26.859 1 88.44 395 LEU A N 1
ATOM 3209 C CA . LEU A 1 395 ? -0.986 -20.5 -26.172 1 88.44 395 LEU A CA 1
ATOM 3210 C C . LEU A 1 395 ? -2.402 -20.297 -26.703 1 88.44 395 LEU A C 1
ATOM 3212 O O . LEU A 1 395 ? -2.773 -20.859 -27.734 1 88.44 395 LEU A O 1
ATOM 3216 N N . LEU A 1 396 ? -3.104 -19.594 -25.969 1 92 396 LEU A N 1
ATOM 3217 C CA . LEU A 1 396 ? -4.48 -19.281 -26.344 1 92 396 LEU A CA 1
ATOM 3218 C C . LEU A 1 396 ? -4.531 -18.609 -27.719 1 92 396 LEU A C 1
ATOM 3220 O O . LEU A 1 396 ? -5.348 -18.969 -28.562 1 92 396 LEU A O 1
ATOM 3224 N N . ALA A 1 397 ? -3.643 -17.688 -27.875 1 89.75 397 ALA A N 1
ATOM 3225 C CA . ALA A 1 397 ? -3.609 -16.969 -29.141 1 89.75 397 ALA A CA 1
ATOM 3226 C C . ALA A 1 397 ? -3.32 -17.922 -30.297 1 89.75 397 ALA A C 1
ATOM 3228 O O . ALA A 1 397 ? -3.863 -17.766 -31.406 1 89.75 397 ALA A O 1
ATOM 3229 N N . ASP A 1 398 ? -2.49 -18.875 -30.016 1 90.25 398 ASP A N 1
ATOM 3230 C CA . ASP A 1 398 ? -2.164 -19.875 -31.031 1 90.25 398 ASP A CA 1
ATOM 3231 C C . ASP A 1 398 ? -3.371 -20.75 -31.344 1 90.25 398 ASP A C 1
ATOM 3233 O O . ASP A 1 398 ? -3.604 -21.109 -32.5 1 90.25 398 ASP A O 1
ATOM 3237 N N . SER A 1 399 ? -4.125 -21.078 -30.375 1 90.19 399 SER A N 1
ATOM 3238 C CA . SER A 1 399 ? -5.301 -21.938 -30.547 1 90.19 399 SER A CA 1
ATOM 3239 C C . SER A 1 399 ? -6.422 -21.188 -31.266 1 90.19 399 SER A C 1
ATOM 3241 O O . SER A 1 399 ? -7.191 -21.797 -32 1 90.19 399 SER A O 1
ATOM 3243 N N . LEU A 1 400 ? -6.516 -19.938 -31.031 1 91.25 400 LEU A N 1
ATOM 3244 C CA . LEU A 1 400 ? -7.543 -19.125 -31.656 1 91.25 400 LEU A CA 1
ATOM 3245 C C . LEU A 1 400 ? -7.172 -18.812 -33.094 1 91.25 400 LEU A C 1
ATOM 3247 O O . LEU A 1 400 ? -8.055 -18.672 -33.969 1 91.25 400 LEU A O 1
ATOM 3251 N N . GLY A 1 401 ? -5.945 -18.781 -33.344 1 89.5 401 GLY A N 1
ATOM 3252 C CA . GLY A 1 401 ? -5.477 -18.328 -34.656 1 89.5 401 GLY A CA 1
ATOM 3253 C C . GLY A 1 401 ? -5.234 -16.828 -34.719 1 89.5 401 GLY A C 1
ATOM 3254 O O . GLY A 1 401 ? -5.832 -16.078 -33.938 1 89.5 401 GLY A O 1
ATOM 3255 N N . SER A 1 402 ? -4.438 -16.391 -35.594 1 87.81 402 SER A N 1
ATOM 3256 C CA . SER A 1 402 ? -3.992 -15.008 -35.688 1 87.81 402 SER A CA 1
ATOM 3257 C C . SER A 1 402 ? -5.164 -14.062 -35.938 1 87.81 402 SER A C 1
ATOM 3259 O O . SER A 1 402 ? -5.258 -13.008 -35.312 1 87.81 402 SER A O 1
ATOM 3261 N N . ALA A 1 403 ? -6.109 -14.461 -36.688 1 88.69 403 ALA A N 1
ATOM 3262 C CA . ALA A 1 403 ? -7.234 -13.602 -37.031 1 88.69 403 ALA A CA 1
ATOM 3263 C C . ALA A 1 403 ? -8.156 -13.398 -35.844 1 88.69 403 ALA A C 1
ATOM 3265 O O . ALA A 1 403 ? -8.555 -12.273 -35.531 1 88.69 403 ALA A O 1
ATOM 3266 N N . GLU A 1 404 ? -8.383 -14.492 -35.219 1 90 404 GLU A N 1
ATOM 3267 C CA . GLU A 1 404 ? -9.305 -14.422 -34.062 1 90 404 GLU A CA 1
ATOM 3268 C C . GLU A 1 404 ? -8.633 -13.805 -32.844 1 90 404 GLU A C 1
ATOM 3270 O O . GLU A 1 404 ? -9.281 -13.102 -32.062 1 90 404 GLU A O 1
ATOM 3275 N N . ALA A 1 405 ? -7.422 -14 -32.688 1 91.44 405 ALA A N 1
ATOM 3276 C CA . ALA A 1 405 ? -6.703 -13.484 -31.547 1 91.44 405 ALA A CA 1
ATOM 3277 C C . ALA A 1 405 ? -6.59 -11.961 -31.609 1 91.44 405 ALA A C 1
ATOM 3279 O O . ALA A 1 405 ? -6.559 -11.289 -30.562 1 91.44 405 ALA A O 1
ATOM 3280 N N . ASN A 1 406 ? -6.551 -11.422 -32.844 1 91.12 406 ASN A N 1
ATOM 3281 C CA . ASN A 1 406 ? -6.371 -9.977 -33 1 91.12 406 ASN A CA 1
ATOM 3282 C C . ASN A 1 406 ? -7.695 -9.281 -33.25 1 91.12 406 ASN A C 1
ATOM 3284 O O . ASN A 1 406 ? -7.715 -8.117 -33.688 1 91.12 406 ASN A O 1
ATOM 3288 N N . ASN A 1 407 ? -8.773 -10.055 -33.094 1 92.44 407 ASN A N 1
ATOM 3289 C CA . ASN A 1 407 ? -10.094 -9.445 -33.281 1 92.44 407 ASN A CA 1
ATOM 3290 C C . ASN A 1 407 ? -10.336 -8.344 -32.25 1 92.44 407 ASN A C 1
ATOM 3292 O O . ASN A 1 407 ? -10.32 -8.602 -31.047 1 92.44 407 ASN A O 1
ATOM 3296 N N . PRO A 1 408 ? -10.578 -7.137 -32.656 1 92.06 408 PRO A N 1
ATOM 3297 C CA . PRO A 1 408 ? -10.742 -6.012 -31.734 1 92.06 408 PRO A CA 1
ATOM 3298 C C . PRO A 1 408 ? -11.969 -6.152 -30.828 1 92.06 408 PRO A C 1
ATOM 3300 O O . PRO A 1 408 ? -12.078 -5.461 -29.812 1 92.06 408 PRO A O 1
ATOM 3303 N N . VAL A 1 409 ? -12.844 -7.082 -31.172 1 92.12 409 VAL A N 1
ATOM 3304 C CA . VAL A 1 409 ? -14.078 -7.258 -30.422 1 92.12 409 VAL A CA 1
ATOM 3305 C C . VAL A 1 409 ? -13.75 -7.699 -29 1 92.12 409 VAL A C 1
ATOM 3307 O O . VAL A 1 409 ? -14.5 -7.414 -28.062 1 92.12 409 VAL A O 1
ATOM 3310 N N . TRP A 1 410 ? -12.594 -8.328 -28.844 1 93.69 410 TRP A N 1
ATOM 3311 C CA . TRP A 1 410 ? -12.234 -8.898 -27.547 1 93.69 410 TRP A CA 1
ATOM 3312 C C . TRP A 1 410 ? -11.977 -7.801 -26.516 1 93.69 410 TRP A C 1
ATOM 3314 O O . TRP A 1 410 ? -12.07 -8.039 -25.312 1 93.69 410 TRP A O 1
ATOM 3324 N N . GLU A 1 411 ? -11.688 -6.574 -26.984 1 92.81 411 GLU A N 1
ATOM 3325 C CA . GLU A 1 411 ? -11.398 -5.473 -26.078 1 92.81 411 GLU A CA 1
ATOM 3326 C C . GLU A 1 411 ? -12.664 -4.941 -25.422 1 92.81 411 GLU A C 1
ATOM 3328 O O . GLU A 1 411 ? -12.609 -4.324 -24.359 1 92.81 411 GLU A O 1
ATOM 3333 N N . HIS A 1 412 ? -13.734 -5.293 -25.984 1 91.31 412 HIS A N 1
ATOM 3334 C CA . HIS A 1 412 ? -14.977 -4.676 -25.531 1 91.31 412 HIS A CA 1
ATOM 3335 C C . HIS A 1 412 ? -15.875 -5.691 -24.844 1 91.31 412 HIS A C 1
ATOM 3337 O O . HIS A 1 412 ? -16.906 -5.328 -24.266 1 91.31 412 HIS A O 1
ATOM 3343 N N . ILE A 1 413 ? -15.539 -6.988 -24.969 1 91 413 ILE A N 1
ATOM 3344 C CA . ILE A 1 413 ? -16.344 -8 -24.297 1 91 413 ILE A CA 1
ATOM 3345 C C . ILE A 1 413 ? -15.766 -8.312 -22.922 1 91 413 ILE A C 1
ATOM 3347 O O . ILE A 1 413 ? -14.586 -8.664 -22.812 1 91 413 ILE A O 1
ATOM 3351 N N . SER A 1 414 ? -16.609 -8.203 -21.906 1 89.31 414 SER A N 1
ATOM 3352 C CA . SER A 1 414 ? -16.172 -8.492 -20.547 1 89.31 414 SER A CA 1
ATOM 3353 C C . SER A 1 414 ? -16.172 -9.992 -20.266 1 89.31 414 SER A C 1
ATOM 3355 O O . SER A 1 414 ? -17.109 -10.695 -20.641 1 89.31 414 SER A O 1
ATOM 3357 N N . ALA A 1 415 ? -15.094 -10.414 -19.688 1 88.19 415 ALA A N 1
ATOM 3358 C CA . ALA A 1 415 ? -15.008 -11.805 -19.281 1 88.19 415 ALA A CA 1
ATOM 3359 C C . ALA A 1 415 ? -15.609 -12 -17.891 1 88.19 415 ALA A C 1
ATOM 3361 O O . ALA A 1 415 ? -14.883 -12.078 -16.891 1 88.19 415 ALA A O 1
ATOM 3362 N N . THR A 1 416 ? -16.812 -12.234 -17.75 1 81.25 416 THR A N 1
ATOM 3363 C CA . THR A 1 416 ? -17.594 -12.219 -16.531 1 81.25 416 THR A CA 1
ATOM 3364 C C . THR A 1 416 ? -17.234 -13.406 -15.641 1 81.25 416 THR A C 1
ATOM 3366 O O . THR A 1 416 ? -17.562 -13.414 -14.445 1 81.25 416 THR A O 1
ATOM 3369 N N . MET A 1 417 ? -16.594 -14.383 -16.234 1 79.75 417 MET A N 1
ATOM 3370 C CA . MET A 1 417 ? -16.203 -15.547 -15.445 1 79.75 417 MET A CA 1
ATOM 3371 C C . MET A 1 417 ? -15.195 -15.164 -14.367 1 79.75 417 MET A C 1
ATOM 3373 O O . MET A 1 417 ? -15 -15.898 -13.398 1 79.75 417 MET A O 1
ATOM 3377 N N . PHE A 1 418 ? -14.617 -14.039 -14.555 1 79.75 418 PHE A N 1
ATOM 3378 C CA . PHE A 1 418 ? -13.648 -13.578 -13.578 1 79.75 418 PHE A CA 1
ATOM 3379 C C . PHE A 1 418 ? -14.344 -13.031 -12.336 1 79.75 418 PHE A C 1
ATOM 3381 O O . PHE A 1 418 ? -13.711 -12.836 -11.297 1 79.75 418 PHE A O 1
ATOM 3388 N N . GLU A 1 419 ? -15.664 -12.586 -12.484 1 68.69 419 GLU A N 1
ATOM 3389 C CA . GLU A 1 419 ? -16.422 -12.062 -11.352 1 68.69 419 GLU A CA 1
ATOM 3390 C C . GLU A 1 419 ? -16.734 -13.156 -10.344 1 68.69 419 GLU A C 1
ATOM 3392 O O . GLU A 1 419 ? -16.906 -12.883 -9.156 1 68.69 419 GLU A O 1
ATOM 3397 N N . THR A 1 420 ? -17.406 -14.023 -11.055 1 53.69 420 THR A N 1
ATOM 3398 C CA . THR A 1 420 ? -17.938 -15.078 -10.195 1 53.69 420 THR A CA 1
ATOM 3399 C C . THR A 1 420 ? -16.891 -15.523 -9.18 1 53.69 420 THR A C 1
ATOM 3401 O O . THR A 1 420 ? -17.203 -15.664 -7.988 1 53.69 420 THR A O 1
ATOM 3404 N N . GLY A 1 421 ? -15.992 -16.297 -9.094 1 48.66 421 GLY A N 1
ATOM 3405 C CA . GLY A 1 421 ? -15.359 -17.109 -8.07 1 48.66 421 GLY A CA 1
ATOM 3406 C C . GLY A 1 421 ? -13.938 -16.688 -7.766 1 48.66 421 GLY A C 1
ATOM 3407 O O . GLY A 1 421 ? -13.016 -16.984 -8.531 1 48.66 421 GLY A O 1
ATOM 3408 N N . VAL A 1 422 ? -13.719 -15.422 -7.363 1 46.41 422 VAL A N 1
ATOM 3409 C CA . VAL A 1 422 ? -12.391 -15.398 -6.758 1 46.41 422 VAL A CA 1
ATOM 3410 C C . VAL A 1 422 ? -12.141 -16.719 -6.02 1 46.41 422 VAL A C 1
ATOM 3412 O O . VAL A 1 422 ? -12.789 -17 -5.016 1 46.41 422 VAL A O 1
ATOM 3415 N N . LEU A 1 423 ? -12.156 -17.766 -6.598 1 45.81 423 LEU A N 1
ATOM 3416 C CA . LEU A 1 423 ? -11.648 -18.891 -5.828 1 45.81 423 LEU A CA 1
ATOM 3417 C C . LEU A 1 423 ? -10.539 -18.453 -4.883 1 45.81 423 LEU A C 1
ATOM 3419 O O . LEU A 1 423 ? -9.609 -17.75 -5.293 1 45.81 423 LEU A O 1
ATOM 3423 N N . PRO A 1 424 ? -11.062 -18.188 -3.666 1 45.09 424 PRO A N 1
ATOM 3424 C CA . PRO A 1 424 ? -9.898 -17.969 -2.803 1 45.09 424 PRO A CA 1
ATOM 3425 C C . PRO A 1 424 ? -8.633 -18.641 -3.336 1 45.09 424 PRO A C 1
ATOM 3427 O O . PRO A 1 424 ? -8.719 -19.688 -3.98 1 45.09 424 PRO A O 1
ATOM 3430 N N . SER A 1 425 ? -7.758 -17.875 -3.576 1 48.41 425 SER A N 1
ATOM 3431 C CA . SER A 1 425 ? -6.512 -18.516 -3.965 1 48.41 425 SER A CA 1
ATOM 3432 C C . SER A 1 425 ? -6.301 -19.828 -3.195 1 48.41 425 SER A C 1
ATOM 3434 O O . SER A 1 425 ? -6.723 -19.938 -2.043 1 48.41 425 SER A O 1
ATOM 3436 N N . SER A 1 426 ? -6.207 -20.875 -3.885 1 49.72 426 SER A N 1
ATOM 3437 C CA . SER A 1 426 ? -6.004 -22.25 -3.41 1 49.72 426 SER A CA 1
ATOM 3438 C C . SER A 1 426 ? -5.188 -22.266 -2.123 1 49.72 426 SER A C 1
ATOM 3440 O O . SER A 1 426 ? -5.473 -23.047 -1.212 1 49.72 426 SER A O 1
ATOM 3442 N N . VAL A 1 427 ? -4.383 -21.234 -2.025 1 50.97 427 VAL A N 1
ATOM 3443 C CA . VAL A 1 427 ? -3.477 -21.328 -0.887 1 50.97 427 VAL A CA 1
ATOM 3444 C C . VAL A 1 427 ? -4.219 -20.969 0.397 1 50.97 427 VAL A C 1
ATOM 3446 O O . VAL A 1 427 ? -4.027 -21.609 1.434 1 50.97 427 VAL A O 1
ATOM 3449 N N . GLU A 1 428 ? -5.031 -19.984 0.236 1 55.72 428 GLU A N 1
ATOM 3450 C CA . GLU A 1 428 ? -5.762 -19.562 1.427 1 55.72 428 GLU A CA 1
ATOM 3451 C C . GLU A 1 428 ? -6.754 -20.641 1.872 1 55.72 428 GLU A C 1
ATOM 3453 O O . GLU A 1 428 ? -6.961 -20.828 3.07 1 55.72 428 GLU A O 1
ATOM 3458 N N . MET A 1 429 ? -7.199 -21.203 0.905 1 52.31 429 MET A N 1
ATOM 3459 C CA . MET A 1 429 ? -8.172 -22.25 1.193 1 52.31 429 MET A CA 1
ATOM 3460 C C . MET A 1 429 ? -7.512 -23.438 1.887 1 52.31 429 MET A C 1
ATOM 3462 O O . MET A 1 429 ? -8.141 -24.109 2.701 1 52.31 429 MET A O 1
ATOM 3466 N N . LEU A 1 430 ? -6.336 -23.562 1.566 1 48.66 430 LEU A N 1
ATOM 3467 C CA . LEU A 1 430 ? -5.625 -24.734 2.062 1 48.66 430 LEU A CA 1
ATOM 3468 C C . LEU A 1 430 ? -4.961 -24.438 3.404 1 48.66 430 LEU A C 1
ATOM 3470 O O . LEU A 1 430 ? -4.559 -25.359 4.117 1 48.66 430 LEU A O 1
ATOM 3474 N N . SER A 1 431 ? -4.676 -23.234 3.674 1 47 431 SER A N 1
ATOM 3475 C CA . SER A 1 431 ? -3.945 -22.859 4.883 1 47 431 SER A CA 1
ATOM 3476 C C . SER A 1 431 ? -4.859 -22.875 6.105 1 47 431 SER A C 1
ATOM 3478 O O . SER A 1 431 ? -4.387 -23.016 7.238 1 47 431 SER A O 1
ATOM 3480 N N . GLY A 1 432 ? -6.188 -22.703 5.965 1 46.06 432 GLY A N 1
ATOM 3481 C CA . GLY A 1 432 ? -7.055 -22.703 7.129 1 46.06 432 GLY A CA 1
ATOM 3482 C C . GLY A 1 432 ? -7.66 -24.078 7.418 1 46.06 432 GLY A C 1
ATOM 3483 O O . GLY A 1 432 ? -7.391 -25.047 6.699 1 46.06 432 GLY A O 1
ATOM 3484 N N . ASP A 1 433 ? -8.109 -24.297 8.68 1 45.62 433 ASP A N 1
ATOM 3485 C CA . ASP A 1 433 ? -8.852 -25.484 9.062 1 45.62 433 ASP A CA 1
ATOM 3486 C C . ASP A 1 433 ? -10.07 -25.688 8.156 1 45.62 433 ASP A C 1
ATOM 3488 O O . ASP A 1 433 ? -11.141 -25.125 8.414 1 45.62 433 ASP A O 1
ATOM 3492 N N . PHE A 1 434 ? -9.812 -25.703 7.051 1 44.25 434 PHE A N 1
ATOM 3493 C CA . PHE A 1 434 ? -10.969 -25.766 6.164 1 44.25 434 PHE A CA 1
ATOM 3494 C C . PHE A 1 434 ? -11.547 -27.172 6.117 1 44.25 434 PHE A C 1
ATOM 3496 O O . PHE A 1 434 ? -10.805 -28.156 6.184 1 44.25 434 PHE A O 1
ATOM 3503 N N . ASP A 1 435 ? -12.766 -27.109 6.461 1 48.03 435 ASP A N 1
ATOM 3504 C CA . ASP A 1 435 ? -13.547 -28.281 6.121 1 48.03 435 ASP A CA 1
ATOM 3505 C C . ASP A 1 435 ? -13.531 -28.547 4.613 1 48.03 435 ASP A C 1
ATOM 3507 O O . ASP A 1 435 ? -13.977 -27.703 3.832 1 48.03 435 ASP A O 1
ATOM 3511 N N . ALA A 1 436 ? -12.781 -29.5 4.223 1 46.84 436 ALA A N 1
ATOM 3512 C CA . ALA A 1 436 ? -12.602 -29.891 2.828 1 46.84 436 ALA A CA 1
ATOM 3513 C C . ALA A 1 436 ? -13.922 -29.812 2.062 1 46.84 436 ALA A C 1
ATOM 3515 O O . ALA A 1 436 ? -13.953 -29.406 0.9 1 46.84 436 ALA A O 1
ATOM 3516 N N . GLU A 1 437 ? -14.945 -30.156 2.781 1 47.25 437 GLU A N 1
ATOM 3517 C CA . GLU A 1 437 ? -16.25 -30.172 2.139 1 47.25 437 GLU A CA 1
ATOM 3518 C C . GLU A 1 437 ? -16.734 -28.75 1.831 1 47.25 437 GLU A C 1
ATOM 3520 O O . GLU A 1 437 ? -17.266 -28.5 0.751 1 47.25 437 GLU A O 1
ATOM 3525 N N . GLU A 1 438 ? -16.562 -27.953 2.732 1 50.56 438 GLU A N 1
ATOM 3526 C CA . GLU A 1 438 ? -17.031 -26.578 2.566 1 50.56 438 GLU A CA 1
ATOM 3527 C C . GLU A 1 438 ? -16.219 -25.844 1.505 1 50.56 438 GLU A C 1
ATOM 3529 O O . GLU A 1 438 ? -16.766 -25.031 0.744 1 50.56 438 GLU A O 1
ATOM 3534 N N . LEU A 1 439 ? -15.109 -26.172 1.523 1 48.34 439 LEU A N 1
ATOM 3535 C CA . LEU A 1 439 ? -14.203 -25.578 0.535 1 48.34 439 LEU A CA 1
ATOM 3536 C C . LEU A 1 439 ? -14.695 -25.875 -0.881 1 48.34 439 LEU A C 1
ATOM 3538 O O . LEU A 1 439 ? -14.672 -24.984 -1.741 1 48.34 439 LEU A O 1
ATOM 3542 N N . PHE A 1 440 ? -15.039 -27.094 -1.014 1 46.28 440 PHE A N 1
ATOM 3543 C CA . PHE A 1 440 ? -15.484 -27.547 -2.326 1 46.28 440 PHE A CA 1
ATOM 3544 C C . PHE A 1 440 ? -16.797 -26.875 -2.719 1 46.28 440 PHE A C 1
ATOM 3546 O O . PHE A 1 440 ? -16.984 -26.5 -3.877 1 46.28 440 PHE A O 1
ATOM 3553 N N . GLU A 1 441 ? -17.547 -26.797 -1.691 1 48.56 441 GLU A N 1
ATOM 3554 C CA . GLU A 1 441 ? -18.797 -26.141 -2.035 1 48.56 441 GLU A CA 1
ATOM 3555 C C . GLU A 1 441 ? -18.562 -24.703 -2.516 1 48.56 441 GLU A C 1
ATOM 3557 O O . GLU A 1 441 ? -19.25 -24.234 -3.428 1 48.56 441 GLU A O 1
ATOM 3562 N N . ARG A 1 442 ? -17.609 -24.25 -1.953 1 48.69 442 ARG A N 1
ATOM 3563 C CA . ARG A 1 442 ? -17.297 -22.875 -2.316 1 48.69 442 ARG A CA 1
ATOM 3564 C C . ARG A 1 442 ? -16.531 -22.812 -3.633 1 48.69 442 ARG A C 1
ATOM 3566 O O . ARG A 1 442 ? -16.609 -21.812 -4.355 1 48.69 442 ARG A O 1
ATOM 3573 N N . PHE A 1 443 ? -15.766 -23.844 -3.781 1 46.59 443 PHE A N 1
ATOM 3574 C CA . PHE A 1 443 ? -15 -23.969 -5.02 1 46.59 443 PHE A CA 1
ATOM 3575 C C . PHE A 1 443 ? -15.922 -24.281 -6.191 1 46.59 443 PHE A C 1
ATOM 3577 O O . PHE A 1 443 ? -15.633 -23.906 -7.332 1 46.59 443 PHE A O 1
ATOM 3584 N N . LEU A 1 444 ? -16.969 -25.109 -5.902 1 42.03 444 LEU A N 1
ATOM 3585 C CA . LEU A 1 444 ? -17.922 -25.5 -6.938 1 42.03 444 LEU A CA 1
ATOM 3586 C C . LEU A 1 444 ? -18.969 -24.406 -7.16 1 42.03 444 LEU A C 1
ATOM 3588 O O . LEU A 1 444 ? -19.547 -24.312 -8.242 1 42.03 444 LEU A O 1
ATOM 3592 N N . MET B 1 1 ? 3.328 9.586 38.5 1 43.47 1 MET B N 1
ATOM 3593 C CA . MET B 1 1 ? 4.426 8.703 38.125 1 43.47 1 MET B CA 1
ATOM 3594 C C . MET B 1 1 ? 3.916 7.293 37.844 1 43.47 1 MET B C 1
ATOM 3596 O O . MET B 1 1 ? 4.332 6.656 36.875 1 43.47 1 MET B O 1
ATOM 3600 N N . ASP B 1 2 ? 2.906 6.914 38.656 1 50.34 2 ASP B N 1
ATOM 3601 C CA . ASP B 1 2 ? 2.381 5.555 38.719 1 50.34 2 ASP B CA 1
ATOM 3602 C C . ASP B 1 2 ? 1.4 5.297 37.594 1 50.34 2 ASP B C 1
ATOM 3604 O O . ASP B 1 2 ? 1.389 4.211 37 1 50.34 2 ASP B O 1
ATOM 3608 N N . LYS B 1 3 ? 0.673 6.324 37.312 1 52.06 3 LYS B N 1
ATOM 3609 C CA . LYS B 1 3 ? -0.343 6.156 36.281 1 52.06 3 LYS B CA 1
ATOM 3610 C C . LYS B 1 3 ? 0.292 6.082 34.875 1 52.06 3 LYS B C 1
ATOM 3612 O O . LYS B 1 3 ? -0.153 5.312 34.031 1 52.06 3 LYS B O 1
ATOM 3617 N N . ASP B 1 4 ? 1.317 6.812 34.75 1 55.66 4 ASP B N 1
ATOM 3618 C CA . ASP B 1 4 ? 2.014 6.785 33.469 1 55.66 4 ASP B CA 1
ATOM 3619 C C . ASP B 1 4 ? 2.645 5.422 33.219 1 55.66 4 ASP B C 1
ATOM 3621 O O . ASP B 1 4 ? 2.629 4.922 32.094 1 55.66 4 ASP B O 1
ATOM 3625 N N . ASN B 1 5 ? 3.107 4.887 34.312 1 54.44 5 ASN B N 1
ATOM 3626 C CA . ASN B 1 5 ? 3.67 3.545 34.188 1 54.44 5 ASN B CA 1
ATOM 3627 C C . ASN B 1 5 ? 2.59 2.508 33.906 1 54.44 5 ASN B C 1
ATOM 3629 O O . ASN B 1 5 ? 2.811 1.585 33.125 1 54.44 5 ASN B O 1
ATOM 3633 N N . LEU B 1 6 ? 1.552 2.736 34.562 1 48.75 6 LEU B N 1
ATOM 3634 C CA . LEU B 1 6 ? 0.454 1.803 34.344 1 48.75 6 LEU B CA 1
ATOM 3635 C C . LEU B 1 6 ? -0.072 1.92 32.906 1 48.75 6 LEU B C 1
ATOM 3637 O O . LEU B 1 6 ? -0.348 0.908 32.281 1 48.75 6 LEU B O 1
ATOM 3641 N N . ARG B 1 7 ? -0.218 3.191 32.594 1 54.78 7 ARG B N 1
ATOM 3642 C CA . ARG B 1 7 ? -0.675 3.422 31.219 1 54.78 7 ARG B CA 1
ATOM 3643 C C . ARG B 1 7 ? 0.251 2.75 30.219 1 54.78 7 ARG B C 1
ATOM 3645 O O . ARG B 1 7 ? -0.212 2.084 29.281 1 54.78 7 ARG B O 1
ATOM 3652 N N . ARG B 1 8 ? 1.45 2.865 30.5 1 62.22 8 ARG B N 1
ATOM 3653 C CA . ARG B 1 8 ? 2.434 2.252 29.609 1 62.22 8 ARG B CA 1
ATOM 3654 C C . ARG B 1 8 ? 2.363 0.73 29.672 1 62.22 8 ARG B C 1
ATOM 3656 O O . ARG B 1 8 ? 2.453 0.05 28.656 1 62.22 8 ARG B O 1
ATOM 3663 N N . LYS B 1 9 ? 2.154 0.285 30.812 1 52.91 9 LYS B N 1
ATOM 3664 C CA . LYS B 1 9 ? 2.084 -1.163 30.984 1 52.91 9 LYS B CA 1
ATOM 3665 C C . LYS B 1 9 ? 0.852 -1.739 30.297 1 52.91 9 LYS B C 1
ATOM 3667 O O . LYS B 1 9 ? 0.927 -2.793 29.656 1 52.91 9 LYS B O 1
ATOM 3672 N N . MET B 1 10 ? -0.218 -1.021 30.453 1 50.91 10 MET B N 1
ATOM 3673 C CA . MET B 1 10 ? -1.459 -1.507 29.859 1 50.91 10 MET B CA 1
ATOM 3674 C C . MET B 1 10 ? -1.394 -1.436 28.328 1 50.91 10 MET B C 1
ATOM 3676 O O . MET B 1 10 ? -1.876 -2.338 27.641 1 50.91 10 MET B O 1
ATOM 3680 N N . PHE B 1 11 ? -0.746 -0.503 28.109 1 54.19 11 PHE B N 1
ATOM 3681 C CA . PHE B 1 11 ? -0.556 -0.371 26.672 1 54.19 11 PHE B CA 1
ATOM 3682 C C . PHE B 1 11 ? 0.328 -1.491 26.125 1 54.19 11 PHE B C 1
ATOM 3684 O O . PHE B 1 11 ? 0.005 -2.115 25.125 1 54.19 11 PHE B O 1
ATOM 3691 N N . ASP B 1 12 ? 1.367 -1.755 26.828 1 56.62 12 ASP B N 1
ATOM 3692 C CA . ASP B 1 12 ? 2.285 -2.807 26.391 1 56.62 12 ASP B CA 1
ATOM 3693 C C . ASP B 1 12 ? 1.602 -4.172 26.422 1 56.62 12 ASP B C 1
ATOM 3695 O O . ASP B 1 12 ? 1.839 -5 25.531 1 56.62 12 ASP B O 1
ATOM 3699 N N . PHE B 1 13 ? 0.77 -4.27 27.328 1 49.56 13 PHE B N 1
ATOM 3700 C CA . PHE B 1 13 ? 0.016 -5.516 27.422 1 49.56 13 PHE B CA 1
ATOM 3701 C C . PHE B 1 13 ? -0.946 -5.656 26.25 1 49.56 13 PHE B C 1
ATOM 3703 O O . PHE B 1 13 ? -1 -6.711 25.609 1 49.56 13 PHE B O 1
ATOM 3710 N N . ALA B 1 14 ? -1.674 -4.652 26.016 1 52.94 14 ALA B N 1
ATOM 3711 C CA . ALA B 1 14 ? -2.646 -4.699 24.938 1 52.94 14 ALA B CA 1
ATOM 3712 C C . ALA B 1 14 ? -1.96 -4.949 23.594 1 52.94 14 ALA B C 1
ATOM 3714 O O . ALA B 1 14 ? -2.441 -5.742 22.781 1 52.94 14 ALA B O 1
ATOM 3715 N N . ARG B 1 15 ? -0.864 -4.449 23.594 1 56.31 15 ARG B N 1
ATOM 3716 C CA . ARG B 1 15 ? -0.093 -4.598 22.359 1 56.31 15 ARG B CA 1
ATOM 3717 C C . ARG B 1 15 ? 0.402 -6.031 22.203 1 56.31 15 ARG B C 1
ATOM 3719 O O . ARG B 1 15 ? 0.326 -6.598 21.109 1 56.31 15 ARG B O 1
ATOM 3726 N N . THR B 1 16 ? 0.963 -6.484 23.188 1 54.03 16 THR B N 1
ATOM 3727 C CA . THR B 1 16 ? 1.479 -7.848 23.156 1 54.03 16 THR B CA 1
ATOM 3728 C C . THR B 1 16 ? 0.355 -8.844 22.906 1 54.03 16 THR B C 1
ATOM 3730 O O . THR B 1 16 ? 0.529 -9.805 22.156 1 54.03 16 THR B O 1
ATOM 3733 N N . MET B 1 17 ? -0.734 -8.531 23.516 1 48.88 17 MET B N 1
ATOM 3734 C CA . MET B 1 17 ? -1.867 -9.438 23.344 1 48.88 17 MET B CA 1
ATOM 3735 C C . MET B 1 17 ? -2.357 -9.43 21.891 1 48.88 17 MET B C 1
ATOM 3737 O O . MET B 1 17 ? -2.729 -10.469 21.344 1 48.88 17 MET B O 1
ATOM 3741 N N . LEU B 1 18 ? -2.273 -8.352 21.422 1 52.16 18 LEU B N 1
ATOM 3742 C CA . LEU B 1 18 ? -2.727 -8.227 20.031 1 52.16 18 LEU B CA 1
ATOM 3743 C C . LEU B 1 18 ? -1.797 -8.969 19.094 1 52.16 18 LEU B C 1
ATOM 3745 O O . LEU B 1 18 ? -2.256 -9.633 18.156 1 52.16 18 LEU B O 1
ATOM 3749 N N . ALA B 1 19 ? -0.576 -8.812 19.344 1 57.91 19 ALA B N 1
ATOM 3750 C CA . ALA B 1 19 ? 0.413 -9.492 18.516 1 57.91 19 ALA B CA 1
ATOM 3751 C C . ALA B 1 19 ? 0.292 -11.008 18.641 1 57.91 19 ALA B C 1
ATOM 3753 O O . ALA B 1 19 ? 0.401 -11.734 17.656 1 57.91 19 ALA B O 1
ATOM 3754 N N . HIS B 1 20 ? -0.027 -11.383 19.828 1 49.16 20 HIS B N 1
ATOM 3755 C CA . HIS B 1 20 ? -0.131 -12.805 20.109 1 49.16 20 HIS B CA 1
ATOM 3756 C C . HIS B 1 20 ? -1.445 -13.375 19.578 1 49.16 20 HIS B C 1
ATOM 3758 O O . HIS B 1 20 ? -1.496 -14.531 19.141 1 49.16 20 HIS B O 1
ATOM 3764 N N . SER B 1 21 ? -2.379 -12.633 19.703 1 47.91 21 SER B N 1
ATOM 3765 C CA . SER B 1 21 ? -3.703 -13.117 19.328 1 47.91 21 SER B CA 1
ATOM 3766 C C . SER B 1 21 ? -3.816 -13.297 17.812 1 47.91 21 SER B C 1
ATOM 3768 O O . SER B 1 21 ? -4.656 -14.07 17.328 1 47.91 21 SER B O 1
ATOM 3770 N N . GLU B 1 22 ? -3.098 -12.617 17.078 1 54.22 22 GLU B N 1
ATOM 3771 C CA . GLU B 1 22 ? -3.205 -12.734 15.633 1 54.22 22 GLU B CA 1
ATOM 3772 C C . GLU B 1 22 ? -3.006 -14.18 15.18 1 54.22 22 GLU B C 1
ATOM 3774 O O . GLU B 1 22 ? -3.656 -14.641 14.242 1 54.22 22 GLU B O 1
ATOM 3779 N N . ARG B 1 23 ? -2.193 -14.844 15.852 1 52.25 23 ARG B N 1
ATOM 3780 C CA . ARG B 1 23 ? -1.895 -16.219 15.492 1 52.25 23 ARG B CA 1
ATOM 3781 C C . ARG B 1 23 ? -3.09 -17.125 15.766 1 52.25 23 ARG B C 1
ATOM 3783 O O . ARG B 1 23 ? -3.363 -18.047 15 1 52.25 23 ARG B O 1
ATOM 3790 N N . ILE B 1 24 ? -3.637 -16.656 16.812 1 50.53 24 ILE B N 1
ATOM 3791 C CA . ILE B 1 24 ? -4.645 -17.609 17.281 1 50.53 24 ILE B CA 1
ATOM 3792 C C . ILE B 1 24 ? -5.984 -17.312 16.609 1 50.53 24 ILE B C 1
ATOM 3794 O O . ILE B 1 24 ? -6.703 -18.219 16.203 1 50.53 24 ILE B O 1
ATOM 3798 N N . GLN B 1 25 ? -6.137 -15.891 16.656 1 57.66 25 GLN B N 1
ATOM 3799 C CA . GLN B 1 25 ? -7.469 -15.57 16.156 1 57.66 25 GLN B CA 1
ATOM 3800 C C . GLN B 1 25 ? -7.387 -14.797 14.836 1 57.66 25 GLN B C 1
ATOM 3802 O O . GLN B 1 25 ? -6.59 -13.867 14.703 1 57.66 25 GLN B O 1
ATOM 3807 N N . GLY B 1 26 ? -7.68 -15.438 13.797 1 67.56 26 GLY B N 1
ATOM 3808 C CA . GLY B 1 26 ? -7.844 -14.828 12.484 1 67.56 26 GLY B CA 1
ATOM 3809 C C . GLY B 1 26 ? -8.203 -13.359 12.555 1 67.56 26 GLY B C 1
ATOM 3810 O O . GLY B 1 26 ? -8.336 -12.797 13.641 1 67.56 26 GLY B O 1
ATOM 3811 N N . PRO B 1 27 ? -8.18 -12.562 11.602 1 77.56 27 PRO B N 1
ATOM 3812 C CA . PRO B 1 27 ? -8.555 -11.148 11.539 1 77.56 27 PRO B CA 1
ATOM 3813 C C . PRO B 1 27 ? -10.016 -10.914 11.914 1 77.56 27 PRO B C 1
ATOM 3815 O O . PRO B 1 27 ? -10.898 -11.664 11.484 1 77.56 27 PRO B O 1
ATOM 3818 N N . THR B 1 28 ? -10.234 -9.984 12.898 1 84.44 28 THR B N 1
ATOM 3819 C CA . THR B 1 28 ? -11.578 -9.602 13.305 1 84.44 28 THR B CA 1
ATOM 3820 C C . THR B 1 28 ? -11.727 -8.078 13.336 1 84.44 28 THR B C 1
ATOM 3822 O O . THR B 1 28 ? -10.727 -7.355 13.344 1 84.44 28 THR B O 1
ATOM 3825 N N . LEU B 1 29 ? -12.992 -7.652 13.375 1 87.94 29 LEU B N 1
ATOM 3826 C CA . LEU B 1 29 ? -13.266 -6.223 13.445 1 87.94 29 LEU B CA 1
ATOM 3827 C C . LEU B 1 29 ? -12.766 -5.637 14.758 1 87.94 29 LEU B C 1
ATOM 3829 O O . LEU B 1 29 ? -12.266 -4.508 14.797 1 87.94 29 LEU B O 1
ATOM 3833 N N . GLU B 1 30 ? -12.898 -6.398 15.766 1 84.38 30 GLU B N 1
ATOM 3834 C CA . GLU B 1 30 ? -12.461 -5.953 17.094 1 84.38 30 GLU B CA 1
ATOM 3835 C C . GLU B 1 30 ? -10.945 -5.73 17.125 1 84.38 30 GLU B C 1
ATOM 3837 O O . GLU B 1 30 ? -10.469 -4.785 17.75 1 84.38 30 GLU B O 1
ATOM 3842 N N . ARG B 1 31 ? -10.281 -6.566 16.484 1 84.44 31 ARG B N 1
ATOM 3843 C CA . ARG B 1 31 ? -8.828 -6.426 16.422 1 84.44 31 ARG B CA 1
ATOM 3844 C C . ARG B 1 31 ? -8.438 -5.16 15.664 1 84.44 31 ARG B C 1
ATOM 3846 O O . ARG B 1 31 ? -7.555 -4.422 16.109 1 84.44 31 ARG B O 1
ATOM 3853 N N . ILE B 1 32 ? -9.047 -4.965 14.586 1 89.62 32 ILE B N 1
ATOM 3854 C CA . ILE B 1 32 ? -8.766 -3.775 13.789 1 89.62 32 ILE B CA 1
ATOM 3855 C C . ILE B 1 32 ? -9.062 -2.523 14.609 1 89.62 32 ILE B C 1
ATOM 3857 O O . ILE B 1 32 ? -8.266 -1.582 14.633 1 89.62 32 ILE B O 1
ATOM 3861 N N . THR B 1 33 ? -10.172 -2.588 15.336 1 88.75 33 THR B N 1
ATOM 3862 C CA . THR B 1 33 ? -10.547 -1.456 16.172 1 88.75 33 THR B CA 1
ATOM 3863 C C . THR B 1 33 ? -9.508 -1.219 17.266 1 88.75 33 THR B C 1
ATOM 3865 O O . THR B 1 33 ? -9.117 -0.078 17.516 1 88.75 33 THR B O 1
ATOM 3868 N N . ALA B 1 34 ? -9.102 -2.236 17.828 1 86.06 34 ALA B N 1
ATOM 3869 C CA . ALA B 1 34 ? -8.07 -2.133 18.859 1 86.06 34 ALA B CA 1
ATOM 3870 C C . ALA B 1 34 ? -6.785 -1.536 18.281 1 86.06 34 ALA B C 1
ATOM 3872 O O . ALA B 1 34 ? -6.152 -0.688 18.922 1 86.06 34 ALA B O 1
ATOM 3873 N N . MET B 1 35 ? -6.359 -1.98 17.125 1 87.25 35 MET B N 1
ATOM 3874 C CA . MET B 1 35 ? -5.148 -1.467 16.484 1 87.25 35 MET B CA 1
ATOM 3875 C C . MET B 1 35 ? -5.277 0.026 16.188 1 87.25 35 MET B C 1
ATOM 3877 O O . MET B 1 35 ? -4.316 0.78 16.359 1 87.25 35 MET B O 1
ATOM 3881 N N . ILE B 1 36 ? -6.445 0.434 15.812 1 88.19 36 ILE B N 1
ATOM 3882 C CA . ILE B 1 36 ? -6.688 1.844 15.523 1 88.19 36 ILE B CA 1
ATOM 3883 C C . ILE B 1 36 ? -6.562 2.66 16.812 1 88.19 36 ILE B C 1
ATOM 3885 O O . ILE B 1 36 ? -5.926 3.719 16.828 1 88.19 36 ILE B O 1
ATOM 3889 N N . LEU B 1 37 ? -7.168 2.145 17.844 1 84.56 37 LEU B N 1
ATOM 3890 C CA . LEU B 1 37 ? -7.094 2.85 19.125 1 84.56 37 LEU B CA 1
ATOM 3891 C C . LEU B 1 37 ? -5.652 2.936 19.609 1 84.56 37 LEU B C 1
ATOM 3893 O O . LEU B 1 37 ? -5.23 3.971 20.141 1 84.56 37 LEU B O 1
ATOM 3897 N N . ILE B 1 38 ? -4.906 1.897 19.438 1 81.75 38 ILE B N 1
ATOM 3898 C CA . ILE B 1 38 ? -3.492 1.895 19.781 1 81.75 38 ILE B CA 1
ATOM 3899 C C . ILE B 1 38 ? -2.742 2.916 18.938 1 81.75 38 ILE B C 1
ATOM 3901 O O . ILE B 1 38 ? -1.9 3.66 19.438 1 81.75 38 ILE B O 1
ATOM 3905 N N . ALA B 1 39 ? -3.07 2.914 17.688 1 84.31 39 ALA B N 1
ATOM 3906 C CA . ALA B 1 39 ? -2.416 3.85 16.766 1 84.31 39 ALA B CA 1
ATOM 3907 C C . ALA B 1 39 ? -2.674 5.293 17.188 1 84.31 39 ALA B C 1
ATOM 3909 O O . ALA B 1 39 ? -1.767 6.129 17.156 1 84.31 39 ALA B O 1
ATOM 3910 N N . ILE B 1 40 ? -3.887 5.57 17.578 1 79.19 40 ILE B N 1
ATOM 3911 C CA . ILE B 1 40 ? -4.234 6.914 18.031 1 79.19 40 ILE B CA 1
ATOM 3912 C C . ILE B 1 40 ? -3.422 7.27 19.266 1 79.19 40 ILE B C 1
ATOM 3914 O O . ILE B 1 40 ? -2.906 8.383 19.391 1 79.19 40 ILE B O 1
ATOM 3918 N N . TYR B 1 41 ? -3.332 6.332 20.125 1 75.88 41 TYR B N 1
ATOM 3919 C CA . TYR B 1 41 ? -2.525 6.539 21.328 1 75.88 41 TYR B CA 1
ATOM 3920 C C . TYR B 1 41 ? -1.071 6.812 20.969 1 75.88 41 TYR B C 1
ATOM 3922 O O . TYR B 1 41 ? -0.453 7.734 21.5 1 75.88 41 TYR B O 1
ATOM 3930 N N . LEU B 1 42 ? -0.457 6.051 20.078 1 76.12 42 LEU B N 1
ATOM 3931 C CA . LEU B 1 42 ? 0.932 6.199 19.656 1 76.12 42 LEU B CA 1
ATOM 3932 C C . LEU B 1 42 ? 1.158 7.551 19 1 76.12 42 LEU B C 1
ATOM 3934 O O . LEU B 1 42 ? 2.186 8.195 19.219 1 76.12 42 LEU B O 1
ATOM 3938 N N . GLU B 1 43 ? 0.226 7.918 18.266 1 75.19 43 GLU B N 1
ATOM 3939 C CA . GLU B 1 43 ? 0.304 9.227 17.625 1 75.19 43 GLU B CA 1
ATOM 3940 C C . GLU B 1 43 ? 0.37 10.344 18.656 1 75.19 43 GLU B C 1
ATOM 3942 O O . GLU B 1 43 ? 1.186 11.266 18.531 1 75.19 43 GLU B O 1
ATOM 3947 N N . ASN B 1 44 ? -0.435 10.18 19.609 1 68.19 44 ASN B N 1
ATOM 3948 C CA . ASN B 1 44 ? -0.503 11.203 20.656 1 68.19 44 ASN B CA 1
ATOM 3949 C C . ASN B 1 44 ? 0.766 11.219 21.5 1 68.19 44 ASN B C 1
ATOM 3951 O O . ASN B 1 44 ? 1.168 12.273 22 1 68.19 44 ASN B O 1
ATOM 3955 N N . GLU B 1 45 ? 1.388 10.062 21.641 1 68 45 GLU B N 1
ATOM 3956 C CA . GLU B 1 45 ? 2.609 9.961 22.422 1 68 45 GLU B CA 1
ATOM 3957 C C . GLU B 1 45 ? 3.836 10.336 21.594 1 68 45 GLU B C 1
ATOM 3959 O O . GLU B 1 45 ? 4.941 10.438 22.125 1 68 45 GLU B O 1
ATOM 3964 N N . GLY B 1 46 ? 3.639 10.461 20.359 1 68.94 46 GLY B N 1
ATOM 3965 C CA . GLY B 1 46 ? 4.73 10.875 19.5 1 68.94 46 GLY B CA 1
ATOM 3966 C C . GLY B 1 46 ? 5.605 9.719 19.047 1 68.94 46 GLY B C 1
ATOM 3967 O O . GLY B 1 46 ? 6.75 9.922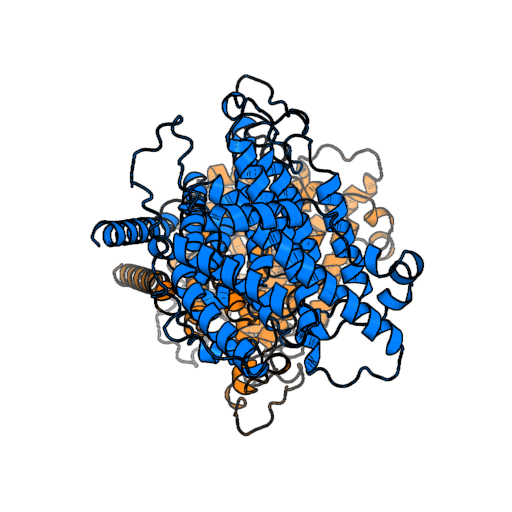 18.641 1 68.94 46 GLY B O 1
ATOM 3968 N N . ILE B 1 47 ? 5.145 8.555 19.188 1 76.44 47 ILE B N 1
ATOM 3969 C CA . ILE B 1 47 ? 5.883 7.391 18.719 1 76.44 47 ILE B CA 1
ATOM 3970 C C . ILE B 1 47 ? 5.508 7.098 17.266 1 76.44 47 ILE B C 1
ATOM 3972 O O . ILE B 1 47 ? 4.707 6.203 17 1 76.44 47 ILE B O 1
ATOM 3976 N N . VAL B 1 48 ? 6.125 7.758 16.406 1 76.25 48 VAL B N 1
ATOM 3977 C CA . VAL B 1 48 ? 5.68 7.91 15.023 1 76.25 48 VAL B CA 1
ATOM 3978 C C . VAL B 1 48 ? 5.926 6.609 14.258 1 76.25 48 VAL B C 1
ATOM 3980 O O . VAL B 1 48 ? 5.086 6.184 13.461 1 76.25 48 VAL B O 1
ATOM 3983 N N . ASN B 1 49 ? 7.062 5.98 14.445 1 78.12 49 ASN B N 1
ATOM 3984 C CA . ASN B 1 49 ? 7.383 4.777 13.68 1 78.12 49 ASN B CA 1
ATOM 3985 C C . ASN B 1 49 ? 6.414 3.643 13.992 1 78.12 49 ASN B C 1
ATOM 3987 O O . ASN B 1 49 ? 5.957 2.943 13.086 1 78.12 49 ASN B O 1
ATOM 3991 N N . GLU B 1 50 ? 6.137 3.535 15.211 1 80.31 50 GLU B N 1
ATOM 3992 C CA . GLU B 1 50 ? 5.172 2.504 15.586 1 80.31 50 GLU B CA 1
ATOM 3993 C C . GLU B 1 50 ? 3.768 2.863 15.109 1 80.31 50 GLU B C 1
ATOM 3995 O O . GLU B 1 50 ? 2.988 1.982 14.742 1 80.31 50 GLU B O 1
ATOM 4000 N N . TYR B 1 51 ? 3.486 4.152 15.336 1 82.38 51 TYR B N 1
ATOM 4001 C CA . TYR B 1 51 ? 2.215 4.633 14.805 1 82.38 51 TYR B CA 1
ATOM 4002 C C . TYR B 1 51 ? 2.068 4.273 13.336 1 82.38 51 TYR B C 1
ATOM 4004 O O . TYR B 1 51 ? 1.052 3.707 12.922 1 82.38 51 TYR B O 1
ATOM 4012 N N . TYR B 1 52 ? 3.107 4.484 12.539 1 88.81 52 TYR B N 1
ATOM 4013 C CA . TYR B 1 52 ? 3.15 4.211 11.109 1 88.81 52 TYR B CA 1
ATOM 4014 C C . TYR B 1 52 ? 2.986 2.721 10.828 1 88.81 52 TYR B C 1
ATOM 4016 O O . TYR B 1 52 ? 2.152 2.324 10.016 1 88.81 52 TYR B O 1
ATOM 4024 N N . GLY B 1 53 ? 3.688 1.967 11.539 1 88.25 53 GLY B N 1
ATOM 4025 C CA . GLY B 1 53 ? 3.648 0.525 11.352 1 88.25 53 GLY B CA 1
ATOM 4026 C C . GLY B 1 53 ? 2.328 -0.094 11.773 1 88.25 53 GLY B C 1
ATOM 4027 O O . GLY B 1 53 ? 1.834 -1.016 11.117 1 88.25 53 GLY B O 1
ATOM 4028 N N . THR B 1 54 ? 1.738 0.391 12.789 1 88.12 54 THR B N 1
ATOM 4029 C CA . THR B 1 54 ? 0.496 -0.162 13.32 1 88.12 54 THR B CA 1
ATOM 4030 C C . THR B 1 54 ? -0.654 0.06 12.336 1 88.12 54 THR B C 1
ATOM 4032 O O . THR B 1 54 ? -1.453 -0.847 12.094 1 88.12 54 THR B O 1
ATOM 4035 N N . ILE B 1 55 ? -0.729 1.219 11.812 1 92.75 55 ILE B N 1
ATOM 4036 C CA . ILE B 1 55 ? -1.769 1.493 10.828 1 92.75 55 ILE B CA 1
ATOM 4037 C C . ILE B 1 55 ? -1.57 0.6 9.602 1 92.75 55 ILE B C 1
ATOM 4039 O O . ILE B 1 55 ? -2.533 0.047 9.07 1 92.75 55 ILE B O 1
ATOM 4043 N N . GLY B 1 56 ? -0.317 0.5 9.188 1 93.56 56 GLY B N 1
ATOM 4044 C CA . GLY B 1 56 ? -0.04 -0.413 8.094 1 93.56 56 GLY B CA 1
ATOM 4045 C C . GLY B 1 56 ? -0.522 -1.827 8.352 1 93.56 56 GLY B C 1
ATOM 4046 O O . GLY B 1 56 ? -1.151 -2.445 7.492 1 93.56 56 GLY B O 1
ATOM 4047 N N . SER B 1 57 ? -0.232 -2.268 9.508 1 89.94 57 SER B N 1
ATOM 4048 C CA . SER B 1 57 ? -0.655 -3.609 9.898 1 89.94 57 SER B CA 1
ATOM 4049 C C . SER B 1 57 ? -2.176 -3.715 9.953 1 89.94 57 SER B C 1
ATOM 4051 O O . SER B 1 57 ? -2.746 -4.734 9.555 1 89.94 57 SER B O 1
ATOM 4053 N N . ALA B 1 58 ? -2.787 -2.744 10.484 1 92.44 58 ALA B N 1
ATOM 4054 C CA . ALA B 1 58 ? -4.246 -2.732 10.555 1 92.44 58 ALA B CA 1
ATOM 4055 C C . ALA B 1 58 ? -4.863 -2.797 9.156 1 92.44 58 ALA B C 1
ATOM 4057 O O . ALA B 1 58 ? -5.852 -3.5 8.945 1 92.44 58 ALA B O 1
ATOM 4058 N N . ILE B 1 59 ? -4.312 -2.08 8.258 1 96.19 59 ILE B N 1
ATOM 4059 C CA . ILE B 1 59 ? -4.809 -2.066 6.891 1 96.19 59 ILE B CA 1
ATOM 4060 C C . ILE B 1 59 ? -4.672 -3.459 6.277 1 96.19 59 ILE B C 1
ATOM 4062 O O . ILE B 1 59 ? -5.598 -3.955 5.637 1 96.19 59 ILE B O 1
ATOM 4066 N N . ARG B 1 60 ? -3.518 -4.078 6.508 1 92.94 60 ARG B N 1
ATOM 4067 C CA . ARG B 1 60 ? -3.314 -5.418 5.969 1 92.94 60 ARG B CA 1
ATOM 4068 C C . ARG B 1 60 ? -4.316 -6.402 6.562 1 92.94 60 ARG B C 1
ATOM 4070 O O . ARG B 1 60 ? -4.824 -7.277 5.859 1 92.94 60 ARG B O 1
ATOM 4077 N N . THR B 1 61 ? -4.527 -6.277 7.797 1 89.25 61 THR B N 1
ATOM 4078 C CA . THR B 1 61 ? -5.52 -7.121 8.453 1 89.25 61 THR B CA 1
ATOM 4079 C C . THR B 1 61 ? -6.906 -6.895 7.848 1 89.25 61 THR B C 1
ATOM 4081 O O . THR B 1 61 ? -7.637 -7.852 7.578 1 89.25 61 THR B O 1
ATOM 4084 N N . ALA B 1 62 ? -7.258 -5.672 7.664 1 94.19 62 ALA B N 1
ATOM 4085 C CA . ALA B 1 62 ? -8.539 -5.344 7.051 1 94.19 62 ALA B CA 1
ATOM 4086 C C . ALA B 1 62 ? -8.641 -5.918 5.641 1 94.19 62 ALA B C 1
ATOM 4088 O O . ALA B 1 62 ? -9.688 -6.438 5.246 1 94.19 62 ALA B O 1
ATOM 4089 N N . GLN B 1 63 ? -7.586 -5.875 4.887 1 92.94 63 GLN B N 1
ATOM 4090 C CA . GLN B 1 63 ? -7.559 -6.406 3.529 1 92.94 63 GLN B CA 1
ATOM 4091 C C . GLN B 1 63 ? -7.684 -7.926 3.531 1 92.94 63 GLN B C 1
ATOM 4093 O O . GLN B 1 63 ? -8.289 -8.508 2.625 1 92.94 63 GLN B O 1
ATOM 4098 N N . SER B 1 64 ? -7.07 -8.477 4.559 1 87.38 64 SER B N 1
ATOM 4099 C CA . SER B 1 64 ? -7.207 -9.922 4.684 1 87.38 64 SER B CA 1
ATOM 4100 C C . SER B 1 64 ? -8.656 -10.328 4.902 1 87.38 64 SER B C 1
ATOM 4102 O O . SER B 1 64 ? -9.062 -11.43 4.539 1 87.38 64 SER B O 1
ATOM 4104 N N . MET B 1 65 ? -9.438 -9.406 5.422 1 87.5 65 MET B N 1
ATOM 4105 C CA . MET B 1 65 ? -10.859 -9.648 5.652 1 87.5 65 MET B CA 1
ATOM 4106 C C . MET B 1 65 ? -11.695 -9.203 4.453 1 87.5 65 MET B C 1
ATOM 4108 O O . MET B 1 65 ? -12.922 -9.297 4.477 1 87.5 65 MET B O 1
ATOM 4112 N N . GLY B 1 66 ? -11.055 -8.648 3.486 1 89.88 66 GLY B N 1
ATOM 4113 C CA . GLY B 1 66 ? -11.734 -8.219 2.277 1 89.88 66 GLY B CA 1
ATOM 4114 C C . GLY B 1 66 ? -12.453 -6.891 2.439 1 89.88 66 GLY B C 1
ATOM 4115 O O . GLY B 1 66 ? -13.391 -6.59 1.697 1 89.88 66 GLY B O 1
ATOM 4116 N N . MET B 1 67 ? -12.023 -6.051 3.342 1 94.06 67 MET B N 1
ATOM 4117 C CA . MET B 1 67 ? -12.758 -4.824 3.648 1 94.06 67 MET B CA 1
ATOM 4118 C C . MET B 1 67 ? -12.531 -3.77 2.57 1 94.06 67 MET B C 1
ATOM 4120 O O . MET B 1 67 ? -13.242 -2.762 2.525 1 94.06 67 MET B O 1
ATOM 4124 N N . HIS B 1 68 ? -11.602 -3.955 1.7 1 94.44 68 HIS B N 1
ATOM 4125 C CA . HIS B 1 68 ? -11.375 -3.043 0.584 1 94.44 68 HIS B CA 1
ATOM 4126 C C . HIS B 1 68 ? -12.43 -3.229 -0.5 1 94.44 68 HIS B C 1
ATOM 4128 O O . HIS B 1 68 ? -12.516 -2.43 -1.436 1 94.44 68 HIS B O 1
ATOM 4134 N N . ARG B 1 69 ? -13.211 -4.262 -0.311 1 92.38 69 ARG B N 1
ATOM 4135 C CA . ARG B 1 69 ? -14.367 -4.504 -1.163 1 92.38 69 ARG B CA 1
ATOM 4136 C C . ARG B 1 69 ? -15.664 -4.297 -0.391 1 92.38 69 ARG B C 1
ATOM 4138 O O . ARG B 1 69 ? -15.758 -4.648 0.788 1 92.38 69 ARG B O 1
ATOM 4145 N N . ASP B 1 70 ? -16.625 -3.828 -1.096 1 93.44 70 ASP B N 1
ATOM 4146 C CA . ASP B 1 70 ? -17.891 -3.605 -0.396 1 93.44 70 ASP B CA 1
ATOM 4147 C C . ASP B 1 70 ? -18.594 -4.926 -0.091 1 93.44 70 ASP B C 1
ATOM 4149 O O . ASP B 1 70 ? -18.953 -5.668 -1.005 1 93.44 70 ASP B O 1
ATOM 4153 N N . GLY B 1 71 ? -18.828 -5.16 1.129 1 88.38 71 GLY B N 1
ATOM 4154 C CA . GLY B 1 71 ? -19.375 -6.434 1.578 1 88.38 71 GLY B CA 1
ATOM 4155 C C . GLY B 1 71 ? -20.797 -6.668 1.116 1 88.38 71 GLY B C 1
ATOM 4156 O O . GLY B 1 71 ? -21.203 -7.809 0.866 1 88.38 71 GLY B O 1
ATOM 4157 N N . GLU B 1 72 ? -21.562 -5.637 1.044 1 88.62 72 GLU B N 1
ATOM 4158 C CA . GLU B 1 72 ? -22.9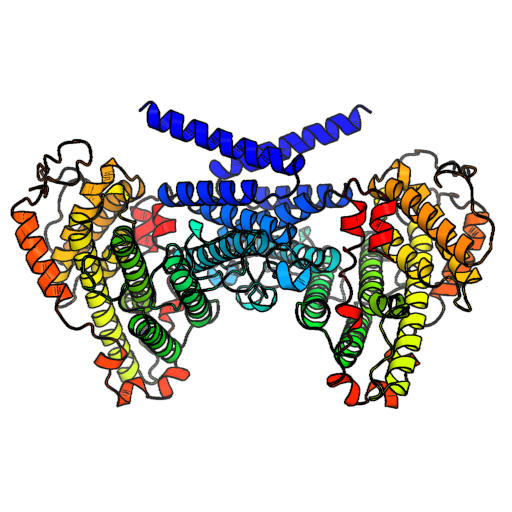53 -5.77 0.615 1 88.62 72 GLU B CA 1
ATOM 4159 C C . GLU B 1 72 ? -23.047 -6.125 -0.866 1 88.62 72 GLU B C 1
ATOM 4161 O O . GLU B 1 72 ? -23.828 -6.996 -1.256 1 88.62 72 GLU B O 1
ATOM 4166 N N . LYS B 1 73 ? -22.266 -5.578 -1.607 1 84.5 73 LYS B N 1
ATOM 4167 C CA . LYS B 1 73 ? -22.312 -5.77 -3.055 1 84.5 73 LYS B CA 1
ATOM 4168 C C . LYS B 1 73 ? -21.609 -7.059 -3.461 1 84.5 73 LYS B C 1
ATOM 4170 O O . LYS B 1 73 ? -22.094 -7.789 -4.332 1 84.5 73 LYS B O 1
ATOM 4175 N N . LYS B 1 74 ? -20.578 -7.324 -2.809 1 80.44 74 LYS B N 1
ATOM 4176 C CA . LYS B 1 74 ? -19.734 -8.445 -3.246 1 80.44 74 LYS B CA 1
ATOM 4177 C C . LYS B 1 74 ? -20.203 -9.75 -2.611 1 80.44 74 LYS B C 1
ATOM 4179 O O . LYS B 1 74 ? -20.266 -10.781 -3.281 1 80.44 74 LYS B O 1
ATOM 4184 N N . TRP B 1 75 ? -20.562 -9.672 -1.286 1 79.06 75 TRP B N 1
ATOM 4185 C CA . TRP B 1 75 ? -20.844 -10.914 -0.582 1 79.06 75 TRP B CA 1
ATOM 4186 C C . TRP B 1 75 ? -22.266 -10.906 -0.025 1 79.06 75 TRP B C 1
ATOM 4188 O O . TRP B 1 75 ? -22.625 -11.75 0.803 1 79.06 75 TRP B O 1
ATOM 4198 N N . CYS B 1 76 ? -23.047 -9.938 -0.358 1 85.56 76 CYS B N 1
ATOM 4199 C CA . CYS B 1 76 ? -24.438 -9.82 0.087 1 85.56 76 CYS B CA 1
ATOM 4200 C C . CYS B 1 76 ? -24.531 -9.844 1.608 1 85.56 76 CYS B C 1
ATOM 4202 O O . CYS B 1 76 ? -25.391 -10.516 2.176 1 85.56 76 CYS B O 1
ATOM 4204 N N . MET B 1 77 ? -23.625 -9.211 2.207 1 87.12 77 MET B N 1
ATOM 4205 C CA . MET B 1 77 ? -23.594 -9.094 3.662 1 87.12 77 MET B CA 1
ATOM 4206 C C . MET B 1 77 ? -24.766 -8.258 4.172 1 87.12 77 MET B C 1
ATOM 4208 O O . MET B 1 77 ? -25.297 -7.426 3.439 1 87.12 77 MET B O 1
ATOM 4212 N N . ASN B 1 78 ? -25.078 -8.492 5.426 1 90.5 78 ASN B N 1
ATOM 4213 C CA . ASN B 1 78 ? -26.062 -7.648 6.098 1 90.5 78 ASN B CA 1
ATOM 4214 C C . ASN B 1 78 ? -25.656 -6.176 6.035 1 90.5 78 ASN B C 1
ATOM 4216 O O . ASN B 1 78 ? -24.5 -5.828 6.281 1 90.5 78 ASN B O 1
ATOM 4220 N N . PRO B 1 79 ? -26.625 -5.363 5.707 1 91.81 79 PRO B N 1
ATOM 4221 C CA . PRO B 1 79 ? -26.312 -3.947 5.5 1 91.81 79 PRO B CA 1
ATOM 4222 C C . PRO B 1 79 ? -25.672 -3.299 6.723 1 91.81 79 PRO B C 1
ATOM 4224 O O . PRO B 1 79 ? -24.797 -2.43 6.586 1 91.81 79 PRO B O 1
ATOM 4227 N N . VAL B 1 80 ? -26.141 -3.689 7.855 1 92.75 80 VAL B N 1
ATOM 4228 C CA . VAL B 1 80 ? -25.594 -3.088 9.07 1 92.75 80 VAL B CA 1
ATOM 4229 C C . VAL B 1 80 ? -24.141 -3.5 9.242 1 92.75 80 VAL B C 1
ATOM 4231 O O . VAL B 1 80 ? -23.281 -2.67 9.562 1 92.75 80 VAL B O 1
ATOM 4234 N N . GLU B 1 81 ? -23.859 -4.742 9.031 1 90.56 81 GLU B N 1
ATOM 4235 C CA . GLU B 1 81 ? -22.484 -5.234 9.117 1 90.56 81 GLU B CA 1
ATOM 4236 C C . GLU B 1 81 ? -21.609 -4.598 8.047 1 90.56 81 GLU B C 1
ATOM 4238 O O . GLU B 1 81 ? -20.469 -4.223 8.32 1 90.56 81 GLU B O 1
ATOM 4243 N N . ALA B 1 82 ? -22.172 -4.492 6.902 1 94 82 ALA B N 1
ATOM 4244 C CA . ALA B 1 82 ? -21.438 -3.854 5.809 1 94 82 ALA B CA 1
ATOM 4245 C C . ALA B 1 82 ? -21.109 -2.402 6.141 1 94 82 ALA B C 1
ATOM 4247 O O . ALA B 1 82 ? -20 -1.926 5.855 1 94 82 ALA B O 1
ATOM 4248 N N . GLU B 1 83 ? -22.062 -1.746 6.762 1 95.5 83 GLU B N 1
ATOM 4249 C CA . GLU B 1 83 ? -21.859 -0.35 7.133 1 95.5 83 GLU B CA 1
ATOM 4250 C C . GLU B 1 83 ? -20.75 -0.216 8.18 1 95.5 83 GLU B C 1
ATOM 4252 O O . GLU B 1 83 ? -19.938 0.704 8.109 1 95.5 83 GLU B O 1
ATOM 4257 N N . GLN B 1 84 ? -20.734 -1.076 9.102 1 93.25 84 GLN B N 1
ATOM 4258 C CA . GLN B 1 84 ? -19.672 -1.062 10.109 1 93.2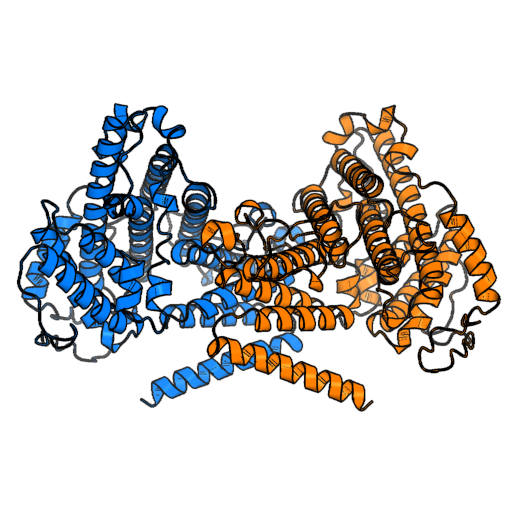5 84 GLN B CA 1
ATOM 4259 C C . GLN B 1 84 ? -18.297 -1.251 9.469 1 93.25 84 GLN B C 1
ATOM 4261 O O . GLN B 1 84 ? -17.344 -0.571 9.836 1 93.25 84 GLN B O 1
ATOM 4266 N N . ARG B 1 85 ? -18.234 -2.125 8.516 1 95.56 85 ARG B N 1
ATOM 4267 C CA . ARG B 1 85 ? -16.984 -2.377 7.801 1 95.56 85 ARG B CA 1
ATOM 4268 C C . ARG B 1 85 ? -16.562 -1.158 6.984 1 95.56 85 ARG B C 1
ATOM 4270 O O . ARG B 1 85 ? -15.383 -0.813 6.938 1 95.56 85 ARG B O 1
ATOM 4277 N N . ARG B 1 86 ? -17.562 -0.536 6.387 1 97 86 ARG B N 1
ATOM 4278 C CA . ARG B 1 86 ? -17.281 0.672 5.617 1 97 86 ARG B CA 1
ATOM 4279 C C . ARG B 1 86 ? -16.656 1.749 6.5 1 97 86 ARG B C 1
ATOM 4281 O O . ARG B 1 86 ? -15.633 2.338 6.145 1 97 86 ARG B O 1
ATOM 4288 N N . ARG B 1 87 ? -17.234 1.934 7.59 1 96.5 87 ARG B N 1
ATOM 4289 C CA . ARG B 1 87 ? -16.781 2.975 8.508 1 96.5 87 ARG B CA 1
ATOM 4290 C C . ARG B 1 87 ? -15.359 2.709 8.969 1 96.5 87 ARG B C 1
ATOM 4292 O O . ARG B 1 87 ? -14.516 3.611 8.953 1 96.5 87 ARG B O 1
ATOM 4299 N N . LEU B 1 88 ? -15.117 1.522 9.305 1 96.31 88 LEU B N 1
ATOM 4300 C CA . LEU B 1 88 ? -13.789 1.173 9.789 1 96.31 88 LEU B CA 1
ATOM 4301 C C . LEU B 1 88 ? -12.758 1.274 8.664 1 96.31 88 LEU B C 1
ATOM 4303 O O . LEU B 1 88 ? -11.656 1.789 8.875 1 96.31 88 LEU B O 1
ATOM 4307 N N . TRP B 1 89 ? -13.07 0.789 7.5 1 98.06 89 TRP B N 1
ATOM 4308 C CA . TRP B 1 89 ? -12.164 0.848 6.359 1 98.06 89 TRP B CA 1
ATOM 4309 C C . TRP B 1 89 ? -11.75 2.285 6.066 1 98.06 89 TRP B C 1
ATOM 4311 O O . TRP B 1 89 ? -10.562 2.574 5.895 1 98.06 89 TRP B O 1
ATOM 4321 N N . TRP B 1 90 ? -12.695 3.1 6.102 1 98.25 90 TRP B N 1
ATOM 4322 C CA . TRP B 1 90 ? -12.414 4.477 5.703 1 98.25 90 TRP B CA 1
ATOM 4323 C C . TRP B 1 90 ? -11.695 5.23 6.816 1 98.25 90 TRP B C 1
ATOM 4325 O O . TRP B 1 90 ? -11.023 6.234 6.562 1 98.25 90 TRP B O 1
ATOM 4335 N N . ILE B 1 91 ? -11.852 4.785 8.039 1 97.56 91 ILE B N 1
ATOM 4336 C CA . ILE B 1 91 ? -11 5.316 9.086 1 97.56 91 ILE B CA 1
ATOM 4337 C C . ILE B 1 91 ? -9.539 4.973 8.789 1 97.56 91 ILE B C 1
ATOM 4339 O O . ILE B 1 91 ? -8.656 5.828 8.906 1 97.56 91 ILE B O 1
ATOM 4343 N N . LEU B 1 92 ? -9.305 3.775 8.398 1 97.81 92 LEU B N 1
ATOM 4344 C CA . LEU B 1 92 ? -7.961 3.338 8.047 1 97.81 92 LEU B CA 1
ATOM 4345 C C . LEU B 1 92 ? -7.43 4.109 6.844 1 97.81 92 LEU B C 1
ATOM 4347 O O . LEU B 1 92 ? -6.27 4.523 6.828 1 97.81 92 LEU B O 1
ATOM 4351 N N . TYR B 1 93 ? -8.289 4.289 5.902 1 98.25 93 TYR B N 1
ATOM 4352 C CA . TYR B 1 93 ? -7.922 5.062 4.723 1 98.25 93 TYR B CA 1
ATOM 4353 C C . TYR B 1 93 ? -7.461 6.461 5.109 1 98.25 93 TYR B C 1
ATOM 4355 O O . TYR B 1 93 ? -6.434 6.941 4.625 1 98.25 93 TYR B O 1
ATOM 4363 N N . THR B 1 94 ? -8.188 7.055 5.938 1 97.5 94 THR B N 1
ATOM 4364 C CA . THR B 1 94 ? -7.875 8.414 6.367 1 97.5 94 THR B CA 1
ATOM 4365 C C . THR B 1 94 ? -6.539 8.461 7.102 1 97.5 94 THR B C 1
ATOM 4367 O O . THR B 1 94 ? -5.711 9.336 6.84 1 97.5 94 THR B O 1
ATOM 4370 N N . HIS B 1 95 ? -6.324 7.566 7.953 1 95.31 95 HIS B N 1
ATOM 4371 C CA . HIS B 1 95 ? -5.055 7.52 8.672 1 95.31 95 HIS B CA 1
ATOM 4372 C C . HIS B 1 95 ? -3.893 7.266 7.715 1 95.31 95 HIS B C 1
ATOM 4374 O O . HIS B 1 95 ? -2.805 7.816 7.895 1 95.31 95 HIS B O 1
ATOM 4380 N N . ASP B 1 96 ? -4.121 6.453 6.773 1 96.62 96 ASP B N 1
ATOM 4381 C CA . ASP B 1 96 ? -3.1 6.125 5.785 1 96.62 96 ASP B CA 1
ATOM 4382 C C . ASP B 1 96 ? -2.633 7.375 5.043 1 96.62 96 ASP B C 1
ATOM 4384 O O . ASP B 1 96 ? -1.43 7.605 4.898 1 96.62 96 ASP B O 1
ATOM 4388 N N . ARG B 1 97 ? -3.576 8.172 4.648 1 95.69 97 ARG B N 1
ATOM 4389 C CA . ARG B 1 97 ? -3.252 9.383 3.902 1 95.69 97 ARG B CA 1
ATOM 4390 C C . ARG B 1 97 ? -2.68 10.453 4.824 1 95.69 97 ARG B C 1
ATOM 4392 O O . ARG B 1 97 ? -1.773 11.195 4.434 1 95.69 97 ARG B O 1
ATOM 4399 N N . LEU B 1 98 ? -3.232 10.477 5.973 1 90.25 98 LEU B N 1
ATOM 4400 C CA . LEU B 1 98 ? -2.732 11.461 6.93 1 90.25 98 LEU B CA 1
ATOM 4401 C C . LEU B 1 98 ? -1.275 11.188 7.281 1 90.25 98 LEU B C 1
ATOM 4403 O O . LEU B 1 98 ? -0.454 12.102 7.312 1 90.25 98 LEU B O 1
ATOM 4407 N N . GLN B 1 99 ? -0.948 9.938 7.512 1 89.31 99 GLN B N 1
ATOM 4408 C CA . GLN B 1 99 ? 0.435 9.57 7.797 1 89.31 99 GLN B CA 1
ATOM 4409 C C . GLN B 1 99 ? 1.349 9.906 6.621 1 89.31 99 GLN B C 1
ATOM 4411 O O . GLN B 1 99 ? 2.473 10.375 6.816 1 89.31 99 GLN B O 1
ATOM 4416 N N . ASN B 1 100 ? 0.85 9.555 5.48 1 90.25 100 ASN B N 1
ATOM 4417 C CA . ASN B 1 100 ? 1.607 9.883 4.273 1 90.25 100 ASN B CA 1
ATOM 4418 C C . ASN B 1 100 ? 1.942 11.367 4.207 1 90.25 100 ASN B C 1
ATOM 4420 O O . ASN B 1 100 ? 3.094 11.742 3.977 1 90.25 100 ASN B O 1
ATOM 4424 N N . PHE B 1 101 ? 1 12.141 4.504 1 84.62 101 PHE B N 1
ATOM 4425 C CA . PHE B 1 101 ? 1.152 13.586 4.375 1 84.62 101 PHE B CA 1
ATOM 4426 C C . PHE B 1 101 ? 2.049 14.133 5.48 1 84.62 101 PHE B C 1
ATOM 4428 O O . PHE B 1 101 ? 2.953 14.93 5.215 1 84.62 101 PHE B O 1
ATOM 4435 N N . VAL B 1 102 ? 1.833 13.703 6.672 1 78.06 102 VAL B N 1
ATOM 4436 C CA . VAL B 1 102 ? 2.514 14.281 7.828 1 78.06 102 VAL B CA 1
ATOM 4437 C C . VAL B 1 102 ? 3.934 13.734 7.922 1 78.06 102 VAL B C 1
ATOM 4439 O O . VAL B 1 102 ? 4.863 14.445 8.297 1 78.06 102 VAL B O 1
ATOM 4442 N N . LEU B 1 103 ? 4.145 12.508 7.562 1 79.94 103 LEU B N 1
ATOM 4443 C CA . LEU B 1 103 ? 5.449 11.867 7.727 1 79.94 103 LEU B CA 1
ATOM 4444 C C . LEU B 1 103 ? 6.215 11.859 6.41 1 79.94 103 LEU B C 1
ATOM 4446 O O . LEU B 1 103 ? 7.41 11.555 6.387 1 79.94 103 LEU B O 1
ATOM 4450 N N . CYS B 1 104 ? 5.508 12.148 5.316 1 80.69 104 CYS B N 1
ATOM 4451 C CA . CYS B 1 104 ? 6.102 12.109 3.986 1 80.69 104 CYS B CA 1
ATOM 4452 C C . CYS B 1 104 ? 6.578 10.703 3.643 1 80.69 104 CYS B C 1
ATOM 4454 O O . CYS B 1 104 ? 7.695 10.523 3.152 1 80.69 104 CYS B O 1
ATOM 4456 N N . ARG B 1 105 ? 5.852 9.805 4.031 1 87.69 105 ARG B N 1
ATOM 4457 C CA . ARG B 1 105 ? 6.062 8.398 3.707 1 87.69 105 ARG B CA 1
ATOM 4458 C C . ARG B 1 105 ? 4.941 7.859 2.826 1 87.69 105 ARG B C 1
ATOM 4460 O O . ARG B 1 105 ? 3.824 8.383 2.846 1 87.69 105 ARG B O 1
ATOM 4467 N N . PRO B 1 106 ? 5.246 6.836 2.057 1 92.75 106 PRO B N 1
ATOM 4468 C CA . PRO B 1 106 ? 4.215 6.352 1.134 1 92.75 106 PRO B CA 1
ATOM 4469 C C . PRO B 1 106 ? 2.986 5.801 1.855 1 92.75 106 PRO B C 1
ATOM 4471 O O . PRO B 1 106 ? 3.111 5.219 2.934 1 92.75 106 PRO B O 1
ATOM 4474 N N . TYR B 1 107 ? 1.857 6.062 1.286 1 95.5 107 TYR B N 1
ATOM 4475 C CA . TYR B 1 107 ? 0.659 5.379 1.758 1 95.5 107 TYR B CA 1
ATOM 4476 C C . TYR B 1 107 ? 0.543 3.99 1.139 1 95.5 107 TYR B C 1
ATOM 4478 O O . TYR B 1 107 ? 1.232 3.678 0.164 1 95.5 107 TYR B O 1
ATOM 4486 N N . VAL B 1 108 ? -0.332 3.135 1.68 1 95.62 108 VAL B N 1
ATOM 4487 C CA . VAL B 1 108 ? -0.302 1.733 1.271 1 95.62 108 VAL B CA 1
ATOM 4488 C C . VAL B 1 108 ? -1.581 1.39 0.511 1 95.62 108 VAL B C 1
ATOM 4490 O O . VAL B 1 108 ? -1.591 0.48 -0.322 1 95.62 108 VAL B O 1
ATOM 4493 N N . ILE B 1 109 ? -2.684 2.039 0.768 1 97.12 109 ILE B N 1
ATOM 4494 C CA . ILE B 1 109 ? -3.947 1.679 0.135 1 97.12 109 ILE B CA 1
ATOM 4495 C C . ILE B 1 109 ? -3.979 2.211 -1.297 1 97.12 109 ILE B C 1
ATOM 4497 O O . ILE B 1 109 ? -3.836 3.414 -1.521 1 97.12 109 ILE B O 1
ATOM 4501 N N . HIS B 1 110 ? -4.129 1.361 -2.234 1 95.12 110 HIS B N 1
ATOM 4502 C CA . HIS B 1 110 ? -4.344 1.72 -3.633 1 95.12 110 HIS B CA 1
ATOM 4503 C C . HIS B 1 110 ? -5.824 1.945 -3.922 1 95.12 110 HIS B C 1
ATOM 4505 O O . HIS B 1 110 ? -6.641 1.039 -3.744 1 95.12 110 HIS B O 1
ATOM 4511 N N . ASP B 1 111 ? -6.098 3.086 -4.441 1 93.44 111 ASP B N 1
ATOM 4512 C CA . ASP B 1 111 ? -7.496 3.391 -4.727 1 93.44 111 ASP B CA 1
ATOM 4513 C C . ASP B 1 111 ? -8.055 2.449 -5.789 1 93.44 111 ASP B C 1
ATOM 4515 O O . ASP B 1 111 ? -9.234 2.096 -5.754 1 93.44 111 ASP B O 1
ATOM 4519 N N . GLN B 1 112 ? -7.273 1.995 -6.652 1 90.88 112 GLN B N 1
ATOM 4520 C CA . GLN B 1 112 ? -7.727 1.146 -7.75 1 90.88 112 GLN B CA 1
ATOM 4521 C C . GLN B 1 112 ? -8.133 -0.236 -7.246 1 90.88 112 GLN B C 1
ATOM 4523 O O . GLN B 1 112 ? -8.797 -0.99 -7.957 1 90.88 112 GLN B O 1
ATOM 4528 N N . HIS B 1 113 ? -7.672 -0.544 -6.059 1 92.31 113 HIS B N 1
ATOM 4529 C CA . HIS B 1 113 ? -7.988 -1.854 -5.496 1 92.31 113 HIS B CA 1
ATOM 4530 C C . HIS B 1 113 ? -9.164 -1.771 -4.531 1 92.31 113 HIS B C 1
ATOM 4532 O O . HIS B 1 113 ? -9.492 -2.75 -3.855 1 92.31 113 HIS B O 1
ATOM 4538 N N . CYS B 1 114 ? -9.773 -0.619 -4.426 1 93.44 114 CYS B N 1
ATOM 4539 C CA . CYS B 1 114 ? -10.836 -0.403 -3.443 1 93.44 114 CYS B CA 1
ATOM 4540 C C . CYS B 1 114 ? -12.141 -0.025 -4.125 1 93.44 114 CYS B C 1
ATOM 4542 O O . CYS B 1 114 ? -12.172 0.875 -4.965 1 93.44 114 CYS B O 1
ATOM 4544 N N . ASP B 1 115 ? -13.258 -0.735 -3.807 1 93.19 115 ASP B N 1
ATOM 4545 C CA . ASP B 1 115 ? -14.578 -0.345 -4.297 1 93.19 115 ASP B CA 1
ATOM 4546 C C . ASP B 1 115 ? -15.586 -0.268 -3.152 1 93.19 115 ASP B C 1
ATOM 4548 O O . ASP B 1 115 ? -16.797 -0.42 -3.369 1 93.19 115 ASP B O 1
ATOM 4552 N N . THR B 1 116 ? -15.055 -0.143 -2.023 1 95.81 116 THR B N 1
ATOM 4553 C CA . THR B 1 116 ? -15.914 0.033 -0.858 1 95.81 116 THR B CA 1
ATOM 4554 C C . THR B 1 116 ? -16.656 1.368 -0.924 1 95.81 116 THR B C 1
ATOM 4556 O O . THR B 1 116 ? -16.031 2.412 -1.144 1 95.81 116 THR B O 1
ATOM 4559 N N . ASP B 1 117 ? -17.891 1.298 -0.698 1 96.5 117 ASP B N 1
ATOM 4560 C CA . ASP B 1 117 ? -18.688 2.52 -0.721 1 96.5 117 ASP B CA 1
ATOM 4561 C C . ASP B 1 117 ? -18.375 3.406 0.482 1 96.5 117 ASP B C 1
ATOM 4563 O O . ASP B 1 117 ? -17.875 2.922 1.502 1 96.5 117 ASP B O 1
ATOM 4567 N N . LEU B 1 118 ? -18.688 4.633 0.342 1 97.56 118 LEU B N 1
ATOM 4568 C CA . LEU B 1 118 ? -18.547 5.551 1.465 1 97.56 118 LEU B CA 1
ATOM 4569 C C . LEU B 1 118 ? -19.547 5.219 2.566 1 97.56 118 LEU B C 1
ATOM 4571 O O . LEU B 1 118 ? -20.625 4.68 2.291 1 97.56 118 LEU B O 1
ATOM 4575 N N . PRO B 1 119 ? -19.188 5.473 3.789 1 97.25 119 PRO B N 1
ATOM 4576 C CA . PRO B 1 119 ? -20.156 5.281 4.879 1 97.25 119 PRO B CA 1
ATOM 4577 C C . PRO B 1 119 ? -21.375 6.18 4.742 1 97.25 119 PRO B C 1
ATOM 4579 O O . PRO B 1 119 ? -21.312 7.246 4.129 1 97.25 119 PRO B O 1
ATOM 4582 N N . LEU B 1 120 ? -22.375 5.766 5.359 1 96.62 120 LEU B N 1
ATOM 4583 C CA . LEU B 1 120 ? -23.609 6.543 5.363 1 96.62 120 LEU B CA 1
ATOM 4584 C C . LEU B 1 120 ? -23.5 7.727 6.32 1 96.62 120 LEU B C 1
ATOM 4586 O O . LEU B 1 120 ? -22.922 7.609 7.398 1 96.62 120 LEU B O 1
ATOM 4590 N N . ASN B 1 121 ? -24.078 8.836 5.855 1 96.94 121 ASN B N 1
ATOM 4591 C CA . ASN B 1 121 ? -24.281 9.93 6.797 1 96.94 121 ASN B CA 1
ATOM 4592 C C . ASN B 1 121 ? -25.469 9.648 7.715 1 96.94 121 ASN B C 1
ATOM 4594 O O . ASN B 1 121 ? -26.562 10.164 7.488 1 96.94 121 ASN B O 1
ATOM 4598 N N . ALA B 1 122 ? -25.266 8.898 8.75 1 95.38 122 ALA B N 1
ATOM 4599 C CA . ALA B 1 122 ? -26.312 8.469 9.672 1 95.38 122 ALA B CA 1
ATOM 4600 C C . ALA B 1 122 ? -25.766 8.32 11.086 1 95.38 122 ALA B C 1
ATOM 4602 O O . ALA B 1 122 ? -24.578 8.047 11.281 1 95.38 122 ALA B O 1
ATOM 4603 N N . ASP B 1 123 ? -26.656 8.531 11.977 1 92.88 123 ASP B N 1
ATOM 4604 C CA . ASP B 1 123 ? -26.297 8.297 13.367 1 92.88 123 ASP B CA 1
ATOM 4605 C C . ASP B 1 123 ? -26.234 6.809 13.68 1 92.88 123 ASP B C 1
ATOM 4607 O O . ASP B 1 123 ? -26.891 6.004 13.023 1 92.88 123 ASP B O 1
ATOM 4611 N N . GLN B 1 124 ? -25.438 6.504 14.664 1 89.44 124 GLN B N 1
ATOM 4612 C CA . GLN B 1 124 ? -25.266 5.109 15.062 1 89.44 124 GLN B CA 1
ATOM 4613 C C . GLN B 1 124 ? -26.609 4.477 15.422 1 89.44 124 GLN B C 1
ATOM 4615 O O . GLN B 1 124 ? -26.859 3.307 15.125 1 89.44 124 GLN B O 1
ATOM 4620 N N . ALA B 1 125 ? -27.469 5.242 15.984 1 88.31 125 ALA B N 1
ATOM 4621 C CA . ALA B 1 125 ? -28.766 4.754 16.453 1 88.31 125 ALA B CA 1
ATOM 4622 C C . ALA B 1 125 ? -29.656 4.379 15.273 1 88.31 125 ALA B C 1
ATOM 4624 O O . ALA B 1 125 ? -30.609 3.609 15.43 1 88.31 125 ALA B O 1
ATOM 4625 N N . GLU B 1 126 ? -29.312 4.863 14.195 1 90.56 126 GLU B N 1
ATOM 4626 C CA . GLU B 1 126 ? -30.141 4.621 13.023 1 90.56 126 GLU B CA 1
ATOM 4627 C C . GLU B 1 126 ? -29.734 3.328 12.32 1 90.56 126 GLU B C 1
ATOM 4629 O O . GLU B 1 126 ? -30.438 2.861 11.422 1 90.56 126 GLU B O 1
ATOM 4634 N N . LEU B 1 127 ? -28.594 2.752 12.695 1 90.19 127 LEU B N 1
ATOM 4635 C CA . LEU B 1 127 ? -28.125 1.507 12.094 1 90.19 127 LEU B CA 1
ATOM 4636 C C . LEU B 1 127 ? -28.844 0.308 12.703 1 90.19 127 LEU B C 1
ATOM 4638 O O . LEU B 1 127 ? -28.266 -0.413 13.523 1 90.19 127 LEU B O 1
ATOM 4642 N N . ILE B 1 128 ? -30.078 0.144 12.234 1 83.44 128 ILE B N 1
ATOM 4643 C CA . ILE B 1 128 ? -30.922 -0.94 12.727 1 83.44 128 ILE B CA 1
ATOM 4644 C C . ILE B 1 128 ? -31.156 -1.947 11.609 1 83.44 128 ILE B C 1
ATOM 4646 O O . ILE B 1 128 ? -31.547 -1.568 10.492 1 83.44 128 ILE B O 1
ATOM 4650 N N . GLU B 1 129 ? -30.891 -3.186 11.844 1 79.56 129 GLU B N 1
ATOM 4651 C CA . GLU B 1 129 ? -30.953 -4.266 10.867 1 79.56 129 GLU B CA 1
ATOM 4652 C C . GLU B 1 129 ? -32.344 -4.34 10.211 1 79.56 129 GLU B C 1
ATOM 4654 O O . GLU B 1 129 ? -32.438 -4.625 9.023 1 79.56 129 GLU B O 1
ATOM 4659 N N . GLU B 1 130 ? -33.312 -4.039 10.836 1 71.69 130 GLU B N 1
ATOM 4660 C CA . GLU B 1 130 ? -34.688 -4.254 10.359 1 71.69 130 GLU B CA 1
ATOM 4661 C C . GLU B 1 130 ? -35.125 -3.127 9.438 1 71.69 130 GLU B C 1
ATOM 4663 O O . GLU B 1 130 ? -36.156 -3.234 8.773 1 71.69 130 GLU B O 1
ATOM 4668 N N . ARG B 1 131 ? -34.312 -2.232 9.328 1 73.62 131 ARG B N 1
ATOM 4669 C CA . ARG B 1 131 ? -34.719 -1.073 8.539 1 73.62 131 ARG B CA 1
ATOM 4670 C C . ARG B 1 131 ? -33.781 -0.827 7.379 1 73.62 131 ARG B C 1
ATOM 4672 O O . ARG B 1 131 ? -32.625 -1.274 7.406 1 73.62 131 ARG B O 1
ATOM 4679 N N . GLU B 1 132 ? -34.312 -0.26 6.422 1 84.75 132 GLU B N 1
ATOM 4680 C CA . GLU B 1 132 ? -33.469 0.205 5.328 1 84.75 132 GLU B CA 1
ATOM 4681 C C . GLU B 1 132 ? -32.531 1.341 5.781 1 84.75 132 GLU B C 1
ATOM 4683 O O . GLU B 1 132 ? -33 2.275 6.445 1 84.75 132 GLU B O 1
ATOM 4688 N N . LEU B 1 133 ? -31.312 1.223 5.551 1 90.25 133 LEU B N 1
ATOM 4689 C CA . LEU B 1 133 ? -30.359 2.252 5.941 1 90.25 133 LEU B CA 1
ATOM 4690 C C . LEU B 1 133 ? -30.344 3.396 4.934 1 90.25 133 LEU B C 1
ATOM 4692 O O . LEU B 1 133 ? -30.188 3.168 3.73 1 90.25 133 LEU B O 1
ATOM 4696 N N . VAL B 1 134 ? -30.578 4.535 5.441 1 90.19 134 VAL B N 1
ATOM 4697 C CA . VAL B 1 134 ? -30.641 5.707 4.574 1 90.19 134 VAL B CA 1
ATOM 4698 C C . VAL B 1 134 ? -29.562 6.711 4.977 1 90.19 134 VAL B C 1
ATOM 4700 O O . VAL B 1 134 ? -29.328 6.922 6.168 1 90.19 134 VAL B O 1
ATOM 4703 N N . SER B 1 135 ? -28.953 7.27 4.02 1 94.5 135 SER B N 1
ATOM 4704 C CA . SER B 1 135 ? -27.953 8.305 4.246 1 94.5 135 SER B CA 1
ATOM 4705 C C . SER B 1 135 ? -28.578 9.695 4.207 1 94.5 135 SER B C 1
ATOM 4707 O O . SER B 1 135 ? -29.25 10.055 3.24 1 94.5 135 SER B O 1
ATOM 4709 N N . HIS B 1 136 ? -28.375 10.484 5.188 1 95 136 HIS B N 1
ATOM 4710 C CA . HIS B 1 136 ? -28.844 11.867 5.191 1 95 136 HIS B CA 1
ATOM 4711 C C . HIS B 1 136 ? -27.953 12.742 4.312 1 95 136 HIS B C 1
ATOM 4713 O O . HIS B 1 136 ? -26.797 12.414 4.062 1 95 136 HIS B O 1
ATOM 4719 N N . PRO B 1 137 ? -28.562 13.797 3.807 1 94.31 137 PRO B N 1
ATOM 4720 C CA . PRO B 1 137 ? -27.719 14.742 3.066 1 94.31 137 PRO B CA 1
ATOM 4721 C C . PRO B 1 137 ? -26.578 15.297 3.914 1 94.31 137 PRO B C 1
ATOM 4723 O O . PRO B 1 137 ? -26.703 15.391 5.137 1 94.31 137 PRO B O 1
ATOM 4726 N N . ILE B 1 138 ? -25.547 15.727 3.291 1 92.75 138 ILE B N 1
ATOM 4727 C CA . ILE B 1 138 ? -24.328 16.125 3.963 1 92.75 138 ILE B CA 1
ATOM 4728 C C . ILE B 1 138 ? -24.578 17.391 4.789 1 92.75 138 ILE B C 1
ATOM 4730 O O . ILE B 1 138 ? -23.859 17.656 5.754 1 92.75 138 ILE B O 1
ATOM 4734 N N . ASN B 1 139 ? -25.609 18.125 4.441 1 90.25 139 ASN B N 1
ATOM 4735 C CA . ASN B 1 139 ? -25.906 19.375 5.141 1 90.25 139 ASN B CA 1
ATOM 4736 C C . ASN B 1 139 ? -26.688 19.109 6.43 1 90.25 139 ASN B C 1
ATOM 4738 O O . ASN B 1 139 ? -26.891 20.016 7.234 1 90.25 139 ASN B O 1
ATOM 4742 N N . GLN B 1 140 ? -27.125 17.891 6.645 1 90.69 140 GLN B N 1
ATOM 4743 C CA . GLN B 1 140 ? -27.688 17.469 7.914 1 90.69 140 GLN B CA 1
ATOM 4744 C C . GLN B 1 140 ? -26.672 16.703 8.75 1 90.69 140 GLN B C 1
ATOM 4746 O O . GLN B 1 140 ? -26.5 15.492 8.586 1 90.69 140 GLN B O 1
ATOM 4751 N N . PRO B 1 141 ? -26.109 17.375 9.672 1 91.19 141 PRO B N 1
ATOM 4752 C CA . PRO B 1 141 ? -25.016 16.781 10.422 1 91.19 141 PRO B CA 1
ATOM 4753 C C . PRO B 1 141 ? -25.438 15.555 11.234 1 91.19 141 PRO B C 1
ATOM 4755 O O . PRO B 1 141 ? -26.516 15.555 11.828 1 91.19 141 PRO B O 1
ATOM 4758 N N . THR B 1 142 ? -24.688 14.555 11.102 1 92.75 142 THR B N 1
ATOM 4759 C CA . THR B 1 142 ? -24.797 13.344 11.906 1 92.75 142 THR B CA 1
ATOM 4760 C C . THR B 1 142 ? -23.469 13.016 12.578 1 92.75 142 THR B C 1
ATOM 4762 O O . THR B 1 142 ? -22.5 13.766 12.438 1 92.75 142 THR B O 1
ATOM 4765 N N . GLU B 1 143 ? -23.406 11.969 13.305 1 91.19 143 GLU B N 1
ATOM 4766 C CA . GLU B 1 143 ? -22.172 11.539 13.961 1 91.19 143 GLU B CA 1
ATOM 4767 C C . GLU B 1 143 ? -21.094 11.164 12.945 1 91.19 143 GLU B C 1
ATOM 4769 O O . GLU B 1 143 ? -19.906 11.141 13.266 1 91.19 143 GLU B O 1
ATOM 4774 N N . HIS B 1 144 ? -21.5 10.984 11.695 1 94 144 HIS B N 1
ATOM 4775 C CA . HIS B 1 144 ? -20.547 10.477 10.727 1 94 144 HIS B CA 1
ATOM 4776 C C . HIS B 1 144 ? -20.297 11.484 9.609 1 94 144 HIS B C 1
ATOM 4778 O O . HIS B 1 144 ? -19.578 11.195 8.656 1 94 144 HIS B O 1
ATOM 4784 N N . THR B 1 145 ? -20.875 12.648 9.758 1 94.75 145 THR B N 1
ATOM 4785 C CA . THR B 1 145 ? -20.609 13.695 8.781 1 94.75 145 THR B CA 1
ATOM 4786 C C . THR B 1 145 ? -19.125 14.047 8.734 1 94.75 145 THR B C 1
ATOM 4788 O O . THR B 1 145 ? -18.547 14.195 7.66 1 94.75 145 THR B O 1
ATOM 4791 N N . PHE B 1 146 ? -18.562 14.109 9.938 1 94.88 146 PHE B N 1
ATOM 4792 C CA . PHE B 1 146 ? -17.141 14.445 10.023 1 94.88 146 PHE B CA 1
ATOM 4793 C C . PHE B 1 146 ? -16.297 13.398 9.32 1 94.88 146 PHE B C 1
ATOM 4795 O O . PHE B 1 146 ? -15.328 13.734 8.641 1 94.88 146 PHE B O 1
ATOM 4802 N N . GLN B 1 147 ? -16.609 12.203 9.508 1 96.25 147 GLN B N 1
ATOM 4803 C CA . GLN B 1 147 ? -15.859 11.141 8.852 1 96.25 147 GLN B CA 1
ATOM 4804 C C . GLN B 1 147 ? -15.891 11.297 7.336 1 96.25 147 GLN B C 1
ATOM 4806 O O . GLN B 1 147 ? -14.867 11.141 6.668 1 96.25 147 GLN B O 1
ATOM 4811 N N . LEU B 1 148 ? -17.016 11.578 6.836 1 97.81 148 LEU B N 1
ATOM 4812 C CA . LEU B 1 148 ? -17.156 11.766 5.395 1 97.81 148 LEU B CA 1
ATOM 4813 C C . LEU B 1 148 ? -16.281 12.93 4.918 1 97.81 148 LEU B C 1
ATOM 4815 O O . LEU B 1 148 ? -15.633 12.828 3.873 1 97.81 148 LEU B O 1
ATOM 4819 N N . LEU B 1 149 ? -16.297 13.938 5.637 1 96.94 149 LEU B N 1
ATOM 4820 C CA . LEU B 1 149 ? -15.477 15.094 5.289 1 96.94 149 LEU B CA 1
ATOM 4821 C C . LEU B 1 149 ? -13.992 14.742 5.379 1 96.94 149 LEU B C 1
ATOM 4823 O O . LEU B 1 149 ? -13.203 15.164 4.535 1 96.94 149 LEU B O 1
ATOM 4827 N N . GLU B 1 150 ? -13.656 13.992 6.398 1 96.81 150 GLU B N 1
ATOM 4828 C CA . GLU B 1 150 ? -12.273 13.562 6.57 1 96.81 150 GLU B CA 1
ATOM 4829 C C . GLU B 1 150 ? -11.82 12.695 5.402 1 96.81 150 GLU B C 1
ATOM 4831 O O . GLU B 1 150 ? -10.656 12.75 4.992 1 96.81 150 GLU B O 1
ATOM 4836 N N . ILE B 1 151 ? -12.695 11.883 4.961 1 97.94 151 ILE B N 1
ATOM 4837 C CA . ILE B 1 151 ? -12.375 11.039 3.816 1 97.94 151 ILE B CA 1
ATOM 4838 C C . ILE B 1 151 ? -12.055 11.914 2.604 1 97.94 151 ILE B C 1
ATOM 4840 O O . ILE B 1 151 ? -11.023 11.727 1.951 1 97.94 151 ILE B O 1
ATOM 4844 N N . SER B 1 152 ? -12.906 12.82 2.355 1 97.81 152 SER B N 1
ATOM 4845 C CA . SER B 1 152 ? -12.703 13.734 1.235 1 97.81 152 SER B CA 1
ATOM 4846 C C . SER B 1 152 ? -11.406 14.516 1.396 1 97.81 152 SER B C 1
ATOM 4848 O O . SER B 1 152 ? -10.641 14.672 0.439 1 97.81 152 SER B O 1
ATOM 4850 N N . TRP B 1 153 ? -11.195 14.969 2.559 1 97.56 153 TRP B N 1
ATOM 4851 C CA . TRP B 1 153 ? -9.969 15.703 2.848 1 97.56 153 TRP B CA 1
ATOM 4852 C C . TRP B 1 153 ? -8.75 14.812 2.648 1 97.56 153 TRP B C 1
ATOM 4854 O O . TRP B 1 153 ? -7.758 15.234 2.047 1 97.56 153 TRP B O 1
ATOM 4864 N N . SER B 1 154 ? -8.844 13.633 3.123 1 97.5 154 SER B N 1
ATOM 4865 C CA . SER B 1 154 ? -7.734 12.695 3.004 1 97.5 154 SER B CA 1
ATOM 4866 C C . SER B 1 154 ? -7.438 12.375 1.543 1 97.5 154 SER B C 1
ATOM 4868 O O . SER B 1 154 ? -6.281 12.172 1.169 1 97.5 154 SER B O 1
ATOM 4870 N N . GLN B 1 155 ? -8.422 12.273 0.759 1 97.31 155 GLN B N 1
ATOM 4871 C CA . GLN B 1 155 ? -8.219 12.078 -0.672 1 97.31 155 GLN B CA 1
ATOM 4872 C C . GLN B 1 155 ? -7.441 13.242 -1.28 1 97.31 155 GLN B C 1
ATOM 4874 O O . GLN B 1 155 ? -6.531 13.031 -2.086 1 97.31 155 GLN B O 1
ATOM 4879 N N . LEU B 1 156 ? -7.793 14.359 -0.872 1 97.69 156 LEU B N 1
ATOM 4880 C CA . LEU B 1 156 ? -7.086 15.547 -1.342 1 97.69 156 LEU B CA 1
ATOM 4881 C C . LEU B 1 156 ? -5.637 15.539 -0.872 1 97.69 156 LEU B C 1
ATOM 4883 O O . LEU B 1 156 ? -4.73 15.891 -1.634 1 97.69 156 LEU B O 1
ATOM 4887 N N . LEU B 1 157 ? -5.43 15.172 0.368 1 95.69 157 LEU B N 1
ATOM 4888 C CA . LEU B 1 157 ? -4.07 15.07 0.889 1 95.69 157 LEU B CA 1
ATOM 4889 C C . LEU B 1 157 ? -3.246 14.078 0.07 1 95.69 157 LEU B C 1
ATOM 4891 O O . LEU B 1 157 ? -2.07 14.328 -0.209 1 95.69 157 LEU B O 1
ATOM 4895 N N . GLY B 1 158 ? -3.908 13.008 -0.248 1 94.69 158 GLY B N 1
ATOM 4896 C CA . GLY B 1 158 ? -3.223 12.039 -1.096 1 94.69 158 GLY B CA 1
ATOM 4897 C C . GLY B 1 158 ? -2.812 12.617 -2.438 1 94.69 158 GLY B C 1
ATOM 4898 O O . GLY B 1 158 ? -1.688 12.398 -2.895 1 94.69 158 GLY B O 1
ATOM 4899 N N . GLN B 1 159 ? -3.615 13.359 -3.031 1 95.31 159 GLN B N 1
ATOM 4900 C CA . GLN B 1 159 ? -3.318 14.008 -4.305 1 95.31 159 GLN B CA 1
ATOM 4901 C C . GLN B 1 159 ? -2.176 15.008 -4.156 1 95.31 159 GLN B C 1
ATOM 4903 O O . GLN B 1 159 ? -1.305 15.094 -5.023 1 95.31 159 GLN B O 1
ATOM 4908 N N . MET B 1 160 ? -2.25 15.695 -3.092 1 94.25 160 MET B N 1
ATOM 4909 C CA . MET B 1 160 ? -1.201 16.672 -2.828 1 94.25 160 MET B CA 1
ATOM 4910 C C . MET B 1 160 ? 0.152 15.992 -2.656 1 94.25 160 MET B C 1
ATOM 4912 O O . MET B 1 160 ? 1.162 16.469 -3.176 1 94.25 160 MET B O 1
ATOM 4916 N N . SER B 1 161 ? 0.128 14.961 -1.935 1 91.69 161 SER B N 1
ATOM 4917 C CA . SER B 1 161 ? 1.359 14.203 -1.73 1 91.69 161 SER B CA 1
ATOM 4918 C C . SER B 1 161 ? 1.916 13.688 -3.053 1 91.69 161 SER B C 1
ATOM 4920 O O . SER B 1 161 ? 3.123 13.758 -3.293 1 91.69 161 SER B O 1
ATOM 4922 N N . ASP B 1 162 ? 1.069 13.25 -3.91 1 92.62 162 ASP B N 1
ATOM 4923 C CA . ASP B 1 162 ? 1.482 12.68 -5.188 1 92.62 162 ASP B CA 1
ATOM 4924 C C . ASP B 1 162 ? 1.96 13.766 -6.148 1 92.62 162 ASP B C 1
ATOM 4926 O O . ASP B 1 162 ? 2.855 13.531 -6.961 1 92.62 162 ASP B O 1
ATOM 4930 N N . SER B 1 163 ? 1.445 14.906 -6.016 1 92 163 SER B N 1
ATOM 4931 C CA . SER B 1 163 ? 1.728 15.961 -6.984 1 92 163 SER B CA 1
ATOM 4932 C C . SER B 1 163 ? 2.896 16.828 -6.527 1 92 163 SER B C 1
ATOM 4934 O O . SER B 1 163 ? 3.643 17.359 -7.355 1 92 163 SER B O 1
ATOM 4936 N N . CYS B 1 164 ? 3.057 16.906 -5.191 1 90.19 164 CYS B N 1
ATOM 4937 C CA . CYS B 1 164 ? 4 17.922 -4.742 1 90.19 164 CYS B CA 1
ATOM 4938 C C . CYS B 1 164 ? 5.109 17.312 -3.896 1 90.19 164 CYS B C 1
ATOM 4940 O O . CYS B 1 164 ? 6.184 17.891 -3.752 1 90.19 164 CYS B O 1
ATOM 4942 N N . PHE B 1 165 ? 4.848 16.25 -3.348 1 84 165 PHE B N 1
ATOM 4943 C CA . PHE B 1 165 ? 5.82 15.734 -2.387 1 84 165 PHE B CA 1
ATOM 4944 C C . PHE B 1 165 ? 6.316 14.359 -2.799 1 84 165 PHE B C 1
ATOM 4946 O O . PHE B 1 165 ? 6.934 13.648 -1.998 1 84 165 PHE B O 1
ATOM 4953 N N . ASN B 1 166 ? 6.016 13.969 -3.906 1 79.06 166 ASN B N 1
ATOM 4954 C CA . ASN B 1 166 ? 6.438 12.664 -4.41 1 79.06 166 ASN B CA 1
ATOM 4955 C C . ASN B 1 166 ? 7.883 12.695 -4.898 1 79.06 166 ASN B C 1
ATOM 4957 O O . ASN B 1 166 ? 8.633 13.617 -4.582 1 79.06 166 ASN B O 1
ATOM 4961 N N . ILE B 1 167 ? 8.281 11.75 -5.629 1 82.94 167 ILE B N 1
ATOM 4962 C CA . ILE B 1 167 ? 9.633 11.562 -6.152 1 82.94 167 ILE B CA 1
ATOM 4963 C C . ILE B 1 167 ? 9.93 12.625 -7.207 1 82.94 167 ILE B C 1
ATOM 4965 O O . ILE B 1 167 ? 11.039 13.156 -7.266 1 82.94 167 ILE B O 1
ATOM 4969 N N . ILE B 1 168 ? 8.969 13.016 -7.875 1 83.06 168 ILE B N 1
ATOM 4970 C CA . ILE B 1 168 ? 9.148 13.977 -8.953 1 83.06 168 ILE B CA 1
ATOM 4971 C C . ILE B 1 168 ? 8.961 15.398 -8.414 1 83.06 168 ILE B C 1
ATOM 4973 O O . ILE B 1 168 ? 8.016 15.664 -7.672 1 83.06 168 ILE B O 1
ATOM 4977 N N . THR B 1 169 ? 9.883 16.234 -8.734 1 85.81 169 THR B N 1
ATOM 4978 C CA . THR B 1 169 ? 9.781 17.641 -8.352 1 85.81 169 THR B CA 1
ATOM 4979 C C . THR B 1 169 ? 8.547 18.281 -8.977 1 85.81 169 THR B C 1
ATOM 4981 O O . THR B 1 169 ? 8.328 18.172 -10.188 1 85.81 169 THR B O 1
ATOM 4984 N N . PRO B 1 170 ? 7.828 18.906 -8.172 1 92.25 170 PRO B N 1
ATOM 4985 C CA . PRO B 1 170 ? 6.617 19.531 -8.719 1 92.25 170 PRO B CA 1
ATOM 4986 C C . PRO B 1 170 ? 6.914 20.797 -9.516 1 92.25 170 PRO B C 1
ATOM 4988 O O . PRO B 1 170 ? 7.973 21.406 -9.352 1 92.25 170 PRO B O 1
ATOM 4991 N N . SER B 1 171 ? 5.984 21.125 -10.328 1 93.5 171 SER B N 1
ATOM 4992 C CA . SER B 1 171 ? 6.031 22.406 -11.008 1 93.5 171 SER B CA 1
ATOM 4993 C C . SER B 1 171 ? 5.395 23.5 -10.164 1 93.5 171 SER B C 1
ATOM 4995 O O . SER B 1 171 ? 4.664 23.219 -9.211 1 93.5 171 SER B O 1
ATOM 4997 N N . TYR B 1 172 ? 5.715 24.766 -10.469 1 93.44 172 TYR B N 1
ATOM 4998 C CA . TYR B 1 172 ? 5.035 25.875 -9.812 1 93.44 172 TYR B CA 1
ATOM 4999 C C . TYR B 1 172 ? 3.529 25.812 -10.039 1 93.44 172 TYR B C 1
ATOM 5001 O O . TYR B 1 172 ? 2.748 26.156 -9.148 1 93.44 172 TYR B O 1
ATOM 5009 N N . GLY B 1 173 ? 3.188 25.297 -11.195 1 94.5 173 GLY B N 1
ATOM 5010 C CA . GLY B 1 173 ? 1.778 25.141 -11.516 1 94.5 173 GLY B CA 1
ATOM 5011 C C . GLY B 1 173 ? 1.066 24.141 -10.609 1 94.5 173 GLY B C 1
ATOM 5012 O O . GLY B 1 173 ? -0.1 24.344 -10.266 1 94.5 173 GLY B O 1
ATOM 5013 N N . ALA B 1 174 ? 1.759 23.109 -10.266 1 95.5 174 ALA B N 1
ATOM 5014 C CA . ALA B 1 174 ? 1.181 22.094 -9.375 1 95.5 174 ALA B CA 1
ATOM 5015 C C . ALA B 1 174 ? 0.866 22.703 -8.008 1 95.5 174 ALA B C 1
ATOM 5017 O O . ALA B 1 174 ? -0.134 22.344 -7.383 1 95.5 174 ALA B O 1
ATOM 5018 N N . VAL B 1 175 ? 1.677 23.609 -7.539 1 94.69 175 VAL B N 1
ATOM 5019 C CA . VAL B 1 175 ? 1.481 24.25 -6.242 1 94.69 175 VAL B CA 1
ATOM 5020 C C . VAL B 1 175 ? 0.233 25.125 -6.285 1 94.69 175 VAL B C 1
ATOM 5022 O O . VAL B 1 175 ? -0.61 25.062 -5.387 1 94.69 175 VAL B O 1
ATOM 5025 N N . ILE B 1 176 ? 0.122 25.875 -7.348 1 94.88 176 ILE B N 1
ATOM 5026 C CA . ILE B 1 176 ? -1.044 26.734 -7.516 1 94.88 176 ILE B CA 1
ATOM 5027 C C . ILE B 1 176 ? -2.309 25.891 -7.574 1 94.88 176 ILE B C 1
ATOM 5029 O O . ILE B 1 176 ? -3.312 26.203 -6.93 1 94.88 176 ILE B O 1
ATOM 5033 N N . HIS B 1 177 ? -2.162 24.844 -8.305 1 95.31 177 HIS B N 1
ATOM 5034 C CA . HIS B 1 177 ? -3.307 23.953 -8.469 1 95.31 177 HIS B CA 1
ATOM 5035 C C . HIS B 1 177 ? -3.75 23.375 -7.133 1 95.31 177 HIS B C 1
ATOM 5037 O O . HIS B 1 177 ? -4.945 23.359 -6.824 1 95.31 177 HIS B O 1
ATOM 5043 N N . MET B 1 178 ? -2.852 22.906 -6.363 1 95.5 178 MET B N 1
ATOM 5044 C CA . MET B 1 178 ? -3.193 22.281 -5.086 1 95.5 178 MET B CA 1
ATOM 5045 C C . MET B 1 178 ? -3.77 23.312 -4.117 1 95.5 178 MET B C 1
ATOM 5047 O O . MET B 1 178 ? -4.676 23 -3.344 1 95.5 178 MET B O 1
ATOM 5051 N N . GLU B 1 179 ? -3.27 24.469 -4.086 1 94.62 179 GLU B N 1
ATOM 5052 C CA . GLU B 1 179 ? -3.848 25.516 -3.248 1 94.62 179 GLU B CA 1
ATOM 5053 C C . GLU B 1 179 ? -5.301 25.781 -3.621 1 94.62 179 GLU B C 1
ATOM 5055 O O . GLU B 1 179 ? -6.145 25.984 -2.746 1 94.62 179 GLU B O 1
ATOM 5060 N N . ASN B 1 180 ? -5.457 25.797 -4.887 1 94.06 180 ASN B N 1
ATOM 5061 C CA . ASN B 1 180 ? -6.824 26 -5.3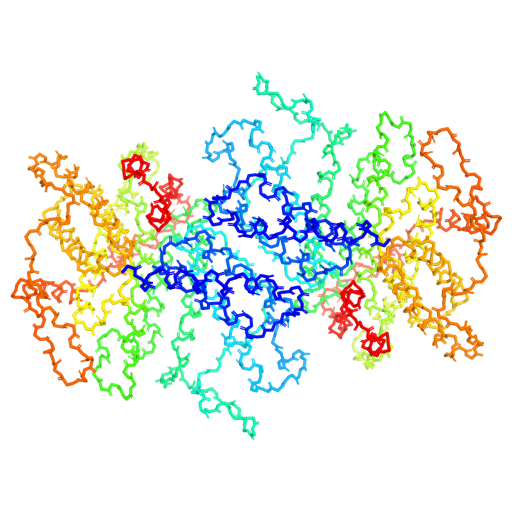55 1 94.06 180 ASN B CA 1
ATOM 5062 C C . ASN B 1 180 ? -7.734 24.844 -4.934 1 94.06 180 ASN B C 1
ATOM 5064 O O . ASN B 1 180 ? -8.898 25.062 -4.602 1 94.06 180 ASN B O 1
ATOM 5068 N N . GLN B 1 181 ? -7.207 23.641 -5 1 96.69 181 GLN B N 1
ATOM 5069 C CA . GLN B 1 181 ? -8 22.484 -4.574 1 96.69 181 GLN B CA 1
ATOM 5070 C C . GLN B 1 181 ? -8.367 22.594 -3.098 1 96.69 181 GLN B C 1
ATOM 5072 O O . GLN B 1 181 ? -9.477 22.219 -2.701 1 96.69 181 GLN B O 1
ATOM 5077 N N . ILE B 1 182 ? -7.484 23.094 -2.287 1 96.12 182 ILE B N 1
ATOM 5078 C CA . ILE B 1 182 ? -7.766 23.297 -0.869 1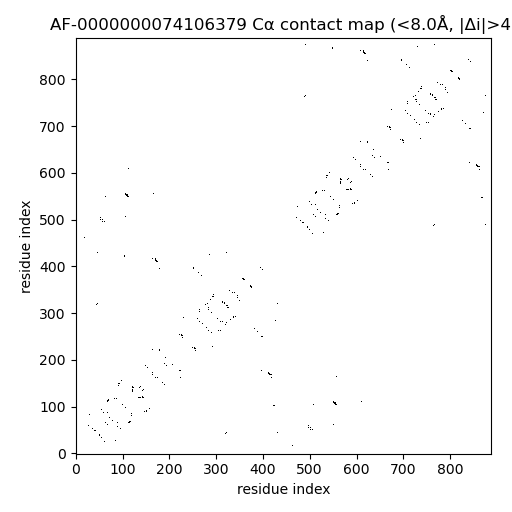 96.12 182 ILE B CA 1
ATOM 5079 C C . ILE B 1 182 ? -8.891 24.312 -0.705 1 96.12 182 ILE B C 1
ATOM 5081 O O . ILE B 1 182 ? -9.812 24.109 0.088 1 96.12 182 ILE B O 1
ATOM 5085 N N . ARG B 1 183 ? -8.836 25.328 -1.464 1 93.5 183 ARG B N 1
ATOM 5086 C CA . ARG B 1 183 ? -9.867 26.359 -1.416 1 93.5 183 ARG B CA 1
ATOM 5087 C C . ARG B 1 183 ? -11.227 25.781 -1.797 1 93.5 183 ARG B C 1
ATOM 5089 O O . ARG B 1 183 ? -12.242 26.094 -1.156 1 93.5 183 ARG B O 1
ATOM 5096 N N . LEU B 1 184 ? -11.188 25 -2.84 1 95.06 184 LEU B N 1
ATOM 5097 C CA . LEU B 1 184 ? -12.438 24.391 -3.291 1 95.06 184 LEU B CA 1
ATOM 5098 C C . LEU B 1 184 ? -13.008 23.469 -2.223 1 95.06 184 LEU B C 1
ATOM 5100 O O . LEU B 1 184 ? -14.227 23.438 -2.014 1 95.06 184 LEU B O 1
ATOM 5104 N N . PHE B 1 185 ? -12.203 22.781 -1.551 1 96.5 185 PHE B N 1
ATOM 5105 C CA . PHE B 1 185 ? -12.641 21.922 -0.457 1 96.5 185 PHE B CA 1
ATOM 5106 C C . PHE B 1 185 ? -13.273 22.75 0.657 1 96.5 185 PHE B C 1
ATOM 5108 O O . PHE B 1 185 ? -14.359 22.422 1.143 1 96.5 185 PHE B O 1
ATOM 5115 N N . GLU B 1 186 ? -12.633 23.812 1.034 1 92.69 186 GLU B N 1
ATOM 5116 C CA . GLU B 1 186 ? -13.125 24.688 2.102 1 92.69 186 GLU B CA 1
ATOM 5117 C C . GLU B 1 186 ? -14.469 25.297 1.73 1 92.69 186 GLU B C 1
ATOM 5119 O O . GLU B 1 186 ? -15.367 25.406 2.57 1 92.69 186 GLU B O 1
ATOM 5124 N N . SER B 1 187 ? -14.547 25.672 0.486 1 91.5 187 SER B N 1
ATOM 5125 C CA . SER B 1 187 ? -15.773 26.312 0.026 1 91.5 187 SER B CA 1
ATOM 5126 C C . SER B 1 187 ? -16.922 25.312 -0.05 1 91.5 187 SER B C 1
ATOM 5128 O O . SER B 1 187 ? -18.094 25.688 0.057 1 91.5 187 SER B O 1
ATOM 5130 N N . GLY B 1 188 ? -16.547 24.094 -0.205 1 92.81 188 GLY B N 1
ATOM 5131 C CA . GLY B 1 188 ? -17.547 23.047 -0.354 1 92.81 188 GLY B CA 1
ATOM 5132 C C . GLY B 1 188 ? -17.984 22.453 0.968 1 92.81 188 GLY B C 1
ATOM 5133 O O . GLY B 1 188 ? -18.844 21.562 1.001 1 92.81 188 GLY B O 1
ATOM 5134 N N . LEU B 1 189 ? -17.453 22.906 2.059 1 93.75 189 LEU B N 1
ATOM 5135 C CA . LEU B 1 189 ? -17.812 22.359 3.365 1 93.75 189 LEU B CA 1
ATOM 5136 C C . LEU B 1 189 ? -19.266 22.688 3.703 1 93.75 189 LEU B C 1
ATOM 5138 O O . LEU B 1 189 ? -19.766 23.766 3.371 1 93.75 189 LEU B O 1
ATOM 5142 N N . PRO B 1 190 ? -19.938 21.734 4.312 1 92.81 190 PRO B N 1
ATOM 5143 C CA . PRO B 1 190 ? -21.297 22.031 4.773 1 92.81 190 PRO B CA 1
ATOM 5144 C C . PRO B 1 190 ? -21.344 23.188 5.773 1 92.81 190 PRO B C 1
ATOM 5146 O O . PRO B 1 190 ? -20.359 23.469 6.445 1 92.81 190 PRO B O 1
ATOM 5149 N N . ASN B 1 191 ? -22.484 23.766 5.957 1 87.38 191 ASN B N 1
ATOM 5150 C CA . ASN B 1 191 ? -22.656 24.984 6.762 1 87.38 191 ASN B CA 1
ATOM 5151 C C . ASN B 1 191 ? -22.234 24.75 8.211 1 87.38 191 ASN B C 1
ATOM 5153 O O . ASN B 1 191 ? -21.641 25.625 8.836 1 87.38 191 ASN B O 1
ATOM 5157 N N . ALA B 1 192 ? -22.516 23.625 8.648 1 85.88 192 ALA B N 1
ATOM 5158 C CA . ALA B 1 192 ? -22.203 23.312 10.047 1 85.88 192 ALA B CA 1
ATOM 5159 C C . ALA B 1 192 ? -20.703 23.297 10.289 1 85.88 192 ALA B C 1
ATOM 5161 O O . ALA B 1 192 ? -20.25 23.438 11.43 1 85.88 192 ALA B O 1
ATOM 5162 N N . PHE B 1 193 ? -19.906 23.156 9.195 1 88.06 193 PHE B N 1
ATOM 5163 C CA . PHE B 1 193 ? -18.469 23 9.352 1 88.06 193 PHE B CA 1
ATOM 5164 C C . PHE B 1 193 ? -17.734 24.219 8.82 1 88.06 193 PHE B C 1
ATOM 5166 O O . PHE B 1 193 ? -16.5 24.234 8.75 1 88.06 193 PHE B O 1
ATOM 5173 N N . LYS B 1 194 ? -18.5 25.156 8.453 1 80.06 194 LYS B N 1
ATOM 5174 C CA . LYS B 1 194 ? -17.859 26.391 8.016 1 80.06 194 LYS B CA 1
ATOM 5175 C C . LYS B 1 194 ? -17.453 27.25 9.211 1 80.06 194 LYS B C 1
ATOM 5177 O O . LYS B 1 194 ? -18.047 27.141 10.289 1 80.06 194 LYS B O 1
ATOM 5182 N N . HIS B 1 195 ? -16.359 27.906 9.023 1 65.5 195 HIS B N 1
ATOM 5183 C CA . HIS B 1 195 ? -15.789 28.75 10.07 1 65.5 195 HIS B CA 1
ATOM 5184 C C . HIS B 1 195 ? -16.844 29.688 10.641 1 65.5 195 HIS B C 1
ATOM 5186 O O . HIS B 1 195 ? -17.578 30.344 9.891 1 65.5 195 HIS B O 1
ATOM 5192 N N . GLY B 1 196 ? -16.875 29.719 11.961 1 59.5 196 GLY B N 1
ATOM 5193 C CA . GLY B 1 196 ? -17.781 30.641 12.633 1 59.5 196 GLY B CA 1
ATOM 5194 C C . GLY B 1 196 ? -19.156 30.047 12.859 1 59.5 196 GLY B C 1
ATOM 5195 O O . GLY B 1 196 ? -20.016 30.688 13.461 1 59.5 196 GLY B O 1
ATOM 5196 N N . ALA B 1 197 ? -19.422 28.828 12.328 1 59.06 197 ALA B N 1
ATOM 5197 C CA . ALA B 1 197 ? -20.75 28.219 12.469 1 59.06 197 ALA B CA 1
ATOM 5198 C C . ALA B 1 197 ? -21.031 27.859 13.922 1 59.06 197 ALA B C 1
ATOM 5200 O O . ALA B 1 197 ? -21.953 27.078 14.203 1 59.06 197 ALA B O 1
ATOM 5201 N N . THR B 1 198 ? -20.297 28.438 14.836 1 53.81 198 THR B N 1
ATOM 5202 C CA . THR B 1 198 ? -20.359 28.109 16.25 1 53.81 198 THR B CA 1
ATOM 5203 C C . THR B 1 198 ? -21.797 27.828 16.688 1 53.81 198 THR B C 1
ATOM 5205 O O . THR B 1 198 ? -22.016 27.141 17.688 1 53.81 198 THR B O 1
ATOM 5208 N N . GLU B 1 199 ? -22.609 28.844 16.484 1 45.78 199 GLU B N 1
ATOM 5209 C CA . GLU B 1 199 ? -23.75 29.188 17.328 1 45.78 199 GLU B CA 1
ATOM 5210 C C . GLU B 1 199 ? -24.891 28.172 17.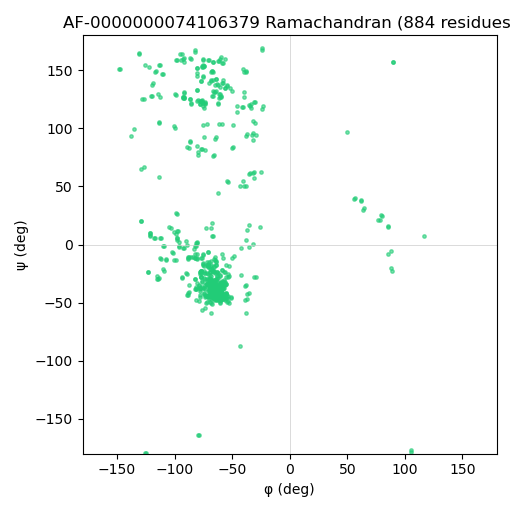141 1 45.78 199 GLU B C 1
ATOM 5212 O O . GLU B 1 199 ? -25.266 27.875 16 1 45.78 199 GLU B O 1
ATOM 5217 N N . GLY B 1 200 ? -25.156 27.219 18.047 1 49.91 200 GLY B N 1
ATOM 5218 C CA . GLY B 1 200 ? -26.422 26.656 18.469 1 49.91 200 GLY B CA 1
ATOM 5219 C C . GLY B 1 200 ? -26.547 25.172 18.141 1 49.91 200 GLY B C 1
ATOM 5220 O O . GLY B 1 200 ? -27.656 24.672 17.969 1 49.91 200 GLY B O 1
ATOM 5221 N N . SER B 1 201 ? -25.391 24.641 17.656 1 56.5 201 SER B N 1
ATOM 5222 C CA . SER B 1 201 ? -25.781 23.375 17.047 1 56.5 201 SER B CA 1
ATOM 5223 C C . SER B 1 201 ? -26.109 22.328 18.109 1 56.5 201 SER B C 1
ATOM 5225 O O . SER B 1 201 ? -25.594 22.391 19.219 1 56.5 201 SER B O 1
ATOM 5227 N N . ALA B 1 202 ? -27.188 21.781 18.141 1 65.69 202 ALA B N 1
ATOM 5228 C CA . ALA B 1 202 ? -27.734 20.625 18.844 1 65.69 202 ALA B CA 1
ATOM 5229 C C . ALA B 1 202 ? -26.688 19.531 19 1 65.69 202 ALA B C 1
ATOM 5231 O O . ALA B 1 202 ? -26.828 18.641 19.844 1 65.69 202 ALA B O 1
ATOM 5232 N N . ARG B 1 203 ? -25.484 19.781 18.438 1 82 203 ARG B N 1
ATOM 5233 C CA . ARG B 1 203 ? -24.453 18.75 18.5 1 82 203 ARG B CA 1
ATOM 5234 C C . ARG B 1 203 ? -23.094 19.344 18.828 1 82 203 ARG B C 1
ATOM 5236 O O . ARG B 1 203 ? -22.344 19.75 17.938 1 82 203 ARG B O 1
ATOM 5243 N N . PRO B 1 204 ? -22.688 19.406 20.047 1 75.19 204 PRO B N 1
ATOM 5244 C CA . PRO B 1 204 ? -21.5 20.094 20.531 1 75.19 204 PRO B CA 1
ATOM 5245 C C . PRO B 1 204 ? -20.203 19.562 19.922 1 75.19 204 PRO B C 1
ATOM 5247 O O . PRO B 1 204 ? -19.219 20.281 19.797 1 75.19 204 PRO B O 1
ATOM 5250 N N . TYR B 1 205 ? -20.188 18.328 19.531 1 79.38 205 TYR B N 1
ATOM 5251 C CA . TYR B 1 205 ? -18.969 17.734 19.016 1 79.38 205 TYR B CA 1
ATOM 5252 C C . TYR B 1 205 ? -18.609 18.312 17.656 1 79.38 205 TYR B C 1
ATOM 5254 O O . TYR B 1 205 ? -17.469 18.203 17.188 1 79.38 205 TYR B O 1
ATOM 5262 N N . ILE B 1 206 ? -19.516 18.969 17.016 1 84.56 206 ILE B N 1
ATOM 5263 C CA . ILE B 1 206 ? -19.297 19.516 15.688 1 84.56 206 ILE B CA 1
ATOM 5264 C C . ILE B 1 206 ? -18.266 20.656 15.766 1 84.56 206 ILE B C 1
ATOM 5266 O O . ILE B 1 206 ? -17.453 20.828 14.859 1 84.56 206 ILE B O 1
ATOM 5270 N N . MET B 1 207 ? -18.359 21.344 16.828 1 80.19 207 MET B N 1
ATOM 5271 C CA . MET B 1 207 ? -17.406 22.438 17 1 80.19 207 MET B CA 1
ATOM 5272 C C . MET B 1 207 ? -15.977 21.906 17.031 1 80.19 207 MET B C 1
ATOM 5274 O O . MET B 1 207 ? -15.094 22.438 16.359 1 80.19 207 MET B O 1
ATOM 5278 N N . PHE B 1 208 ? -15.836 20.859 17.766 1 79.75 208 PHE B N 1
ATOM 5279 C CA . PHE B 1 208 ? -14.516 20.25 17.859 1 79.75 208 PHE B CA 1
ATOM 5280 C C . PHE B 1 208 ? -14.07 19.688 16.516 1 79.75 208 PHE B C 1
ATOM 5282 O O . PHE B 1 208 ? -12.914 19.844 16.125 1 79.75 208 PHE B O 1
ATOM 5289 N N . GLN B 1 209 ? -14.938 19.125 15.875 1 85.75 209 GLN B N 1
ATOM 5290 C CA . GLN B 1 209 ? -14.648 18.516 14.586 1 85.75 209 GLN B CA 1
ATOM 5291 C C . GLN B 1 209 ? -14.289 19.578 13.547 1 85.75 209 GLN B C 1
ATOM 5293 O O . GLN B 1 209 ? -13.383 19.375 12.734 1 85.75 209 GLN B O 1
ATOM 5298 N N . THR B 1 210 ? -14.977 20.609 13.625 1 85.19 210 THR B N 1
ATOM 5299 C CA . THR B 1 210 ? -14.695 21.719 12.719 1 85.19 210 THR B CA 1
ATOM 5300 C C . THR B 1 210 ? -13.305 22.281 12.977 1 85.19 210 THR B C 1
ATOM 5302 O O . THR B 1 210 ? -12.57 22.594 12.031 1 85.19 210 THR B O 1
ATOM 5305 N N . GLN B 1 211 ? -13 22.422 14.195 1 81.94 211 GLN B N 1
ATOM 5306 C CA . GLN B 1 211 ? -11.688 22.938 14.562 1 81.94 211 GLN B CA 1
ATOM 5307 C C . GLN B 1 211 ? -10.578 21.984 14.102 1 81.94 211 GLN B C 1
ATOM 5309 O O . GLN B 1 211 ? -9.539 22.438 13.609 1 81.94 211 GLN B O 1
ATOM 5314 N N . LEU B 1 212 ? -10.82 20.766 14.273 1 83.5 212 LEU B N 1
ATOM 5315 C CA . LEU B 1 212 ? -9.836 19.781 13.844 1 83.5 212 LEU B CA 1
ATOM 5316 C C . LEU B 1 212 ? -9.633 19.828 12.336 1 83.5 212 LEU B C 1
ATOM 5318 O O . LEU B 1 212 ? -8.492 19.797 11.859 1 83.5 212 LEU B O 1
ATOM 5322 N N . LEU B 1 213 ? -10.672 19.922 11.641 1 88.88 213 LEU B N 1
ATOM 5323 C CA . LEU B 1 213 ? -10.594 19.984 10.188 1 88.88 213 LEU B CA 1
ATOM 5324 C C . LEU B 1 213 ? -9.852 21.25 9.75 1 88.88 213 LEU B C 1
ATOM 5326 O O . LEU B 1 213 ? -8.984 21.188 8.875 1 88.88 213 LEU B O 1
ATOM 5330 N N . ASN B 1 214 ? -10.141 22.328 10.391 1 86.25 214 ASN B N 1
ATOM 5331 C CA . ASN B 1 214 ? -9.477 23.594 10.055 1 86.25 214 ASN B CA 1
ATOM 5332 C C . ASN B 1 214 ? -7.98 23.531 10.352 1 86.25 214 ASN B C 1
ATOM 5334 O O . ASN B 1 214 ? -7.168 24.047 9.594 1 86.25 214 ASN B O 1
ATOM 5338 N N . LEU B 1 215 ? -7.727 22.938 11.398 1 83.69 215 LEU B N 1
ATOM 5339 C CA . LEU B 1 215 ? -6.32 22.781 11.742 1 83.69 215 LEU B CA 1
ATOM 5340 C C . LEU B 1 215 ? -5.582 22 10.672 1 83.69 215 LEU B C 1
ATOM 5342 O O . LEU B 1 215 ? -4.461 22.344 10.297 1 83.69 215 LEU B O 1
ATOM 5346 N N . GLN B 1 216 ? -6.168 21 10.234 1 86.62 216 GLN B N 1
ATOM 5347 C CA . GLN B 1 216 ? -5.551 20.172 9.195 1 86.62 216 GLN B CA 1
ATOM 5348 C C . GLN B 1 216 ? -5.383 20.969 7.902 1 86.62 216 GLN B C 1
ATOM 5350 O O . GLN B 1 216 ? -4.363 20.828 7.219 1 86.62 216 GLN B O 1
ATOM 5355 N N . ILE B 1 217 ? -6.324 21.719 7.625 1 89.88 217 ILE B N 1
ATOM 5356 C CA . ILE B 1 217 ? -6.285 22.5 6.398 1 89.88 217 ILE B CA 1
ATOM 5357 C C . ILE B 1 217 ? -5.152 23.531 6.477 1 89.88 217 ILE B C 1
ATOM 5359 O O . ILE B 1 217 ? -4.371 23.656 5.531 1 89.88 217 ILE B O 1
ATOM 5363 N N . TYR B 1 218 ? -5.043 24.203 7.59 1 86.69 218 TYR B N 1
ATOM 5364 C CA . TYR B 1 218 ? -3.951 25.156 7.762 1 86.69 218 TYR B CA 1
ATOM 5365 C C . TYR B 1 218 ? -2.6 24.453 7.672 1 86.69 218 TYR B C 1
ATOM 5367 O O . TYR B 1 218 ? -1.671 24.969 7.043 1 86.69 218 TYR B O 1
ATOM 5375 N N . HIS B 1 219 ? -2.561 23.375 8.266 1 84 219 HIS B N 1
ATOM 5376 C CA . HIS B 1 219 ? -1.311 22.625 8.25 1 84 219 HIS B CA 1
ATOM 5377 C C . HIS B 1 219 ? -0.919 22.25 6.824 1 84 219 HIS B C 1
ATOM 5379 O O . HIS B 1 219 ? 0.255 22.328 6.457 1 84 219 HIS B O 1
ATOM 5385 N N . ALA B 1 220 ? -1.839 21.812 6.125 1 89.12 220 ALA B N 1
ATOM 5386 C CA . ALA B 1 220 ? -1.574 21.422 4.742 1 89.12 220 ALA B CA 1
ATOM 5387 C C . ALA B 1 220 ? -1.085 22.609 3.914 1 89.12 220 ALA B C 1
ATOM 5389 O O . ALA B 1 220 ? -0.182 22.469 3.088 1 89.12 220 ALA B O 1
ATOM 5390 N N . ARG B 1 221 ? -1.66 23.703 4.184 1 89.69 221 ARG B N 1
ATOM 5391 C CA . ARG B 1 221 ? -1.241 24.906 3.467 1 89.69 221 ARG B CA 1
ATOM 5392 C C . ARG B 1 221 ? 0.201 25.266 3.801 1 89.69 221 ARG B C 1
ATOM 5394 O O . ARG B 1 221 ? 0.973 25.641 2.918 1 89.69 221 ARG B O 1
ATOM 5401 N N . VAL B 1 222 ? 0.502 25.141 5 1 85.56 222 VAL B N 1
ATOM 5402 C CA . VAL B 1 222 ? 1.857 25.469 5.438 1 85.56 222 VAL B CA 1
ATOM 5403 C C . VAL B 1 222 ? 2.85 24.5 4.785 1 85.56 222 VAL B C 1
ATOM 5405 O O . VAL B 1 222 ? 3.877 24.922 4.25 1 85.56 222 VAL B O 1
ATOM 5408 N N . LEU B 1 223 ? 2.51 23.312 4.809 1 83.56 223 LEU B N 1
ATOM 5409 C CA . LEU B 1 223 ? 3.414 22.312 4.246 1 83.56 223 LEU B CA 1
ATOM 5410 C C . LEU B 1 223 ? 3.598 22.531 2.748 1 83.56 223 LEU B C 1
ATOM 5412 O O . LEU B 1 223 ? 4.688 22.312 2.215 1 83.56 223 LEU B O 1
ATOM 5416 N N . LEU B 1 224 ? 2.6 22.922 2.135 1 87.62 224 LEU B N 1
ATOM 5417 C CA . LEU B 1 224 ? 2.645 23.156 0.696 1 87.62 224 LEU B CA 1
ATOM 5418 C C . LEU B 1 224 ? 3.549 24.328 0.367 1 87.62 224 LEU B C 1
ATOM 5420 O O . LEU B 1 224 ? 4.27 24.312 -0.633 1 87.62 224 LEU B O 1
ATOM 5424 N N . LEU B 1 225 ? 3.607 25.297 1.237 1 86.75 225 LEU B N 1
ATOM 5425 C CA . LEU B 1 225 ? 4.27 26.562 0.895 1 86.75 225 LEU B CA 1
ATOM 5426 C C . LEU B 1 225 ? 5.598 26.688 1.627 1 86.75 225 LEU B C 1
ATOM 5428 O O . LEU B 1 225 ? 6.434 27.516 1.266 1 86.75 225 LEU B O 1
ATOM 5432 N N . ARG B 1 226 ? 5.844 25.906 2.541 1 83.19 226 ARG B N 1
ATOM 5433 C CA . ARG B 1 226 ? 7.027 25.984 3.395 1 83.19 226 ARG B CA 1
ATOM 5434 C C . ARG B 1 226 ? 8.305 25.891 2.568 1 83.19 226 ARG B C 1
ATOM 5436 O O . ARG B 1 226 ? 9.289 26.578 2.855 1 83.19 226 ARG B O 1
ATOM 5443 N N . PRO B 1 227 ? 8.359 25.125 1.554 1 81.5 227 PRO B N 1
ATOM 5444 C CA . PRO B 1 227 ? 9.602 25.031 0.778 1 81.5 227 PRO B CA 1
ATOM 5445 C C . PRO B 1 227 ? 10.055 26.375 0.218 1 81.5 227 PRO B C 1
ATOM 5447 O O . PRO B 1 227 ? 11.25 26.578 -0.02 1 81.5 227 PRO B O 1
ATOM 5450 N N . PHE B 1 228 ? 9.211 27.281 0.084 1 83.69 228 PHE B N 1
ATOM 5451 C CA . PHE B 1 228 ? 9.539 28.578 -0.508 1 83.69 228 PHE B CA 1
ATOM 5452 C C . PHE B 1 228 ? 10.172 29.5 0.528 1 83.69 228 PHE B C 1
ATOM 5454 O O . PHE B 1 228 ? 10.734 30.531 0.18 1 83.69 228 PHE B O 1
ATOM 5461 N N . ILE B 1 229 ? 10.086 29.078 1.686 1 77.75 229 ILE B N 1
ATOM 5462 C CA . ILE B 1 229 ? 10.711 29.859 2.748 1 77.75 229 ILE B CA 1
ATOM 5463 C C . ILE B 1 229 ? 12.203 29.547 2.822 1 77.75 229 ILE B C 1
ATOM 5465 O O . ILE B 1 229 ? 13.008 30.406 3.172 1 77.75 229 ILE B O 1
ATOM 5469 N N . TYR B 1 230 ? 12.586 28.297 2.434 1 64.06 230 TYR B N 1
ATOM 5470 C CA . TYR B 1 230 ? 13.961 27.828 2.531 1 64.06 230 TYR B CA 1
ATOM 5471 C C . TYR B 1 230 ? 14.797 28.328 1.364 1 64.06 230 TYR B C 1
ATOM 5473 O O . TYR B 1 230 ? 16.031 28.203 1.369 1 64.06 230 TYR B O 1
ATOM 5481 N N . LYS B 1 231 ? 14.352 29.109 0.383 1 59.06 231 LYS B N 1
ATOM 5482 C CA . LYS B 1 231 ? 15.039 29.484 -0.851 1 59.06 231 LYS B CA 1
ATOM 5483 C C . LYS B 1 231 ? 16.359 30.172 -0.554 1 59.06 231 LYS B C 1
ATOM 5485 O O . LYS B 1 231 ? 17.188 30.359 -1.452 1 59.06 231 LYS B O 1
ATOM 5490 N N . ARG B 1 232 ? 16.672 30.562 0.574 1 51.16 232 ARG B N 1
ATOM 5491 C CA . ARG B 1 232 ? 17.828 31.469 0.637 1 51.16 232 ARG B CA 1
ATOM 5492 C C . ARG B 1 232 ? 19.047 30.844 -0.025 1 51.16 232 ARG B C 1
ATOM 5494 O O . ARG B 1 232 ? 19.844 31.547 -0.661 1 51.16 232 ARG B O 1
ATOM 5501 N N . ASP B 1 233 ? 19.297 29.547 0.213 1 47.66 233 ASP B N 1
ATOM 5502 C CA . ASP B 1 233 ? 20.625 29.141 -0.21 1 47.66 233 ASP B CA 1
ATOM 5503 C C . ASP B 1 233 ? 20.594 28.516 -1.603 1 47.66 233 ASP B C 1
ATOM 5505 O O . ASP B 1 233 ? 21.531 27.812 -1.993 1 47.66 233 ASP B O 1
ATOM 5509 N N . VAL B 1 234 ? 19.453 28.469 -2.221 1 50.62 234 VAL B N 1
ATOM 5510 C CA . VAL B 1 234 ? 19.516 27.812 -3.525 1 50.62 234 VAL B CA 1
ATOM 5511 C C . VAL B 1 234 ? 20.156 28.734 -4.543 1 50.62 234 VAL B C 1
ATOM 5513 O O . VAL B 1 234 ? 19.875 29.938 -4.574 1 50.62 234 VAL B O 1
ATOM 5516 N N . PRO B 1 235 ? 21.25 28.281 -5.078 1 52.38 235 PRO B N 1
ATOM 5517 C CA . PRO B 1 235 ? 21.906 29.109 -6.086 1 52.38 235 PRO B CA 1
ATOM 5518 C C . PRO B 1 235 ? 20.922 29.828 -7.004 1 52.38 235 PRO B C 1
ATOM 5520 O O . PRO B 1 235 ? 19.781 29.391 -7.141 1 52.38 235 PRO B O 1
ATOM 5523 N N . PRO B 1 236 ? 21.484 30.969 -7.387 1 52.75 236 PRO B N 1
ATOM 5524 C CA . PRO B 1 236 ? 20.766 31.875 -8.289 1 52.75 236 PRO B CA 1
ATOM 5525 C C . PRO B 1 236 ? 20.047 31.125 -9.414 1 52.75 236 PRO B C 1
ATOM 5527 O O . PRO B 1 236 ? 20.578 30.141 -9.945 1 52.75 236 PRO B O 1
ATOM 5530 N N . TYR B 1 237 ? 18.703 31.281 -9.414 1 57.19 237 TYR B N 1
ATOM 5531 C CA . TYR B 1 237 ? 17.812 30.828 -10.484 1 57.19 237 TYR B CA 1
ATOM 5532 C C . TYR B 1 237 ? 18.531 30.875 -11.836 1 57.19 237 TYR B C 1
ATOM 5534 O O . TYR B 1 237 ? 19.406 31.719 -12.039 1 57.19 237 TYR B O 1
ATOM 5542 N N . THR B 1 238 ? 18.578 29.797 -12.445 1 59.03 238 THR B N 1
ATOM 5543 C CA . THR B 1 238 ? 18.984 29.953 -13.836 1 59.03 238 THR B CA 1
ATOM 5544 C C . THR B 1 238 ? 18.344 31.203 -14.453 1 59.03 238 THR B C 1
ATOM 5546 O O . THR B 1 238 ? 17.297 31.656 -14 1 59.03 238 THR B O 1
ATOM 5549 N N . GLU B 1 239 ? 18.938 31.734 -15.25 1 65.12 239 GLU B N 1
ATOM 5550 C CA . GLU B 1 239 ? 18.656 32.969 -15.938 1 65.12 239 GLU B CA 1
ATOM 5551 C C . GLU B 1 239 ? 17.266 32.969 -16.562 1 65.12 239 GLU B C 1
ATOM 5553 O O . GLU B 1 239 ? 16.578 33.969 -16.578 1 65.12 239 GLU B O 1
ATOM 5558 N N . GLU B 1 240 ? 16.672 31.641 -16.719 1 74.06 240 GLU B N 1
ATOM 5559 C CA . GLU B 1 240 ? 15.398 31.656 -17.422 1 74.06 240 GLU B CA 1
ATOM 5560 C C . GLU B 1 240 ? 14.242 31.922 -16.453 1 74.06 240 GLU B C 1
ATOM 5562 O O . GLU B 1 240 ? 14.094 31.219 -15.445 1 74.06 240 GLU B O 1
ATOM 5567 N N . HIS B 1 241 ? 13.422 33 -16.672 1 81.31 241 HIS B N 1
ATOM 5568 C CA . HIS B 1 241 ? 12.227 33.438 -15.961 1 81.31 241 HIS B CA 1
ATOM 5569 C C . HIS B 1 241 ? 12.547 33.812 -14.516 1 81.31 241 HIS B C 1
ATOM 5571 O O . HIS B 1 241 ? 11.742 33.594 -13.617 1 81.31 241 HIS B O 1
ATOM 5577 N N . ARG B 1 242 ? 13.727 34.25 -14.32 1 83.88 242 ARG B N 1
ATOM 5578 C CA . ARG B 1 242 ? 14.227 34.562 -12.984 1 83.88 242 ARG B CA 1
ATOM 5579 C C . ARG B 1 242 ? 13.305 35.531 -12.266 1 83.88 242 ARG B C 1
ATOM 5581 O O . ARG B 1 242 ? 12.922 35.312 -11.109 1 83.88 242 ARG B O 1
ATOM 5588 N N . ALA B 1 243 ? 12.93 36.625 -12.922 1 83.19 243 ALA B N 1
ATOM 5589 C CA . ALA B 1 243 ? 12.109 37.656 -12.297 1 83.19 243 ALA B CA 1
ATOM 5590 C C . ALA B 1 243 ? 10.75 37.094 -11.875 1 83.19 243 ALA B C 1
ATOM 5592 O O . ALA B 1 243 ? 10.258 37.375 -10.789 1 83.19 243 ALA B O 1
ATOM 5593 N N . LEU B 1 244 ? 10.242 36.281 -12.727 1 86.56 244 LEU B N 1
ATOM 5594 C CA . LEU B 1 244 ? 8.938 35.688 -12.445 1 86.56 244 LEU B CA 1
ATOM 5595 C C . LEU B 1 244 ? 9.023 34.75 -11.258 1 86.56 244 LEU B C 1
ATOM 5597 O O . LEU B 1 244 ? 8.148 34.75 -10.383 1 86.56 244 LEU B O 1
ATOM 5601 N N . ARG B 1 245 ? 10.031 33.969 -11.195 1 87.75 245 ARG B N 1
ATOM 5602 C CA . ARG B 1 245 ? 10.211 33 -10.117 1 87.75 245 ARG B CA 1
ATOM 5603 C C . ARG B 1 245 ? 10.43 33.688 -8.781 1 87.75 245 ARG B C 1
ATOM 5605 O O . ARG B 1 245 ? 9.891 33.281 -7.758 1 87.75 245 ARG B O 1
ATOM 5612 N N . GLU B 1 246 ? 11.211 34.719 -8.852 1 85.44 246 GLU B N 1
ATOM 5613 C CA . GLU B 1 246 ? 11.484 35.469 -7.629 1 85.44 246 GLU B CA 1
ATOM 5614 C C . GLU B 1 246 ? 10.203 36.094 -7.066 1 85.44 246 GLU B C 1
ATOM 5616 O O . GLU B 1 246 ? 9.992 36.094 -5.855 1 85.44 246 GLU B O 1
ATOM 5621 N N . THR B 1 247 ? 9.438 36.594 -7.961 1 86.75 247 THR B N 1
ATOM 5622 C CA . THR B 1 247 ? 8.172 37.156 -7.531 1 86.75 247 THR B CA 1
ATOM 5623 C C . THR B 1 247 ? 7.262 36.094 -6.93 1 86.75 247 THR B C 1
ATOM 5625 O O . THR B 1 247 ? 6.645 36.312 -5.883 1 86.75 247 THR B O 1
ATOM 5628 N N . PHE B 1 248 ? 7.215 35 -7.582 1 90.94 248 PHE B N 1
ATOM 5629 C CA . PHE B 1 248 ? 6.414 33.906 -7.07 1 90.94 248 PHE B CA 1
ATOM 5630 C C . PHE B 1 248 ? 6.895 33.469 -5.691 1 90.94 248 PHE B C 1
ATOM 5632 O O . PHE B 1 248 ? 6.09 33.281 -4.773 1 90.94 248 PHE B O 1
ATOM 5639 N N . ASP B 1 249 ? 8.156 33.344 -5.617 1 87.75 249 ASP B N 1
ATOM 5640 C CA . ASP B 1 249 ? 8.75 32.875 -4.367 1 87.75 249 ASP B CA 1
ATOM 5641 C C . ASP B 1 249 ? 8.461 33.844 -3.227 1 87.75 2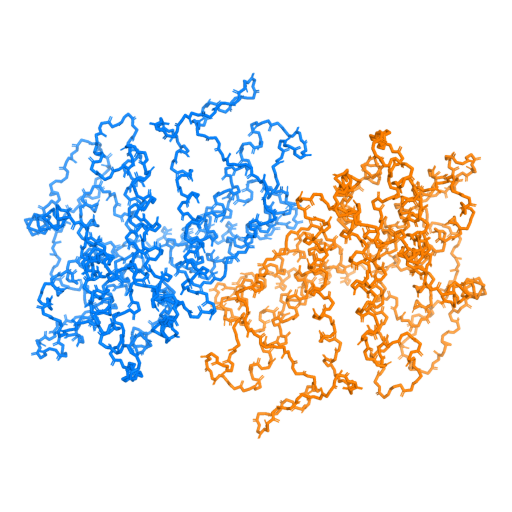49 ASP B C 1
ATOM 5643 O O . ASP B 1 249 ? 8.195 33.406 -2.098 1 87.75 249 ASP B O 1
ATOM 5647 N N . GLN B 1 250 ? 8.547 35.031 -3.525 1 85.88 250 GLN B N 1
ATOM 5648 C CA . GLN B 1 250 ? 8.273 36.031 -2.508 1 85.88 250 GLN B CA 1
ATOM 5649 C C . GLN B 1 250 ? 6.816 36 -2.061 1 85.88 250 GLN B C 1
ATOM 5651 O O . GLN B 1 250 ? 6.527 36.031 -0.863 1 85.88 250 GLN B O 1
ATOM 5656 N N . HIS B 1 251 ? 5.965 35.969 -3.016 1 90.25 251 HIS B N 1
ATOM 5657 C CA . HIS B 1 251 ? 4.551 35.906 -2.674 1 90.25 251 HIS B CA 1
ATOM 5658 C C . HIS B 1 251 ? 4.23 34.625 -1.896 1 90.25 251 HIS B C 1
ATOM 5660 O O . HIS B 1 251 ? 3.447 34.656 -0.943 1 90.25 251 HIS B O 1
ATOM 5666 N N . ALA B 1 252 ? 4.781 33.531 -2.344 1 90.69 252 ALA B N 1
ATOM 5667 C CA . ALA B 1 252 ? 4.559 32.25 -1.655 1 90.69 252 ALA B CA 1
ATOM 5668 C C . ALA B 1 252 ? 5.055 32.312 -0.213 1 90.69 252 ALA B C 1
ATOM 5670 O O . ALA B 1 252 ? 4.395 31.812 0.699 1 90.69 252 ALA B O 1
ATOM 5671 N N . CYS B 1 253 ? 6.16 32.906 -0.049 1 85.81 253 CYS B N 1
ATOM 5672 C CA . CYS B 1 253 ? 6.707 33.094 1.291 1 85.81 253 CYS B CA 1
ATOM 5673 C C . CYS B 1 253 ? 5.781 33.938 2.152 1 85.81 253 CYS B C 1
ATOM 5675 O O . CYS B 1 253 ? 5.492 33.594 3.297 1 85.81 253 CYS B O 1
ATOM 5677 N N . ASP B 1 254 ? 5.336 35 1.617 1 86.94 254 ASP B N 1
ATOM 5678 C CA . ASP B 1 254 ? 4.461 35.906 2.359 1 86.94 254 ASP B CA 1
ATOM 5679 C C . ASP B 1 254 ? 3.154 35.219 2.742 1 86.94 254 ASP B C 1
ATOM 5681 O O . ASP B 1 254 ? 2.676 35.375 3.869 1 86.94 254 ASP B O 1
ATOM 5685 N N . VAL B 1 255 ? 2.652 34.562 1.825 1 90.94 255 VAL B N 1
ATOM 5686 C CA . VAL B 1 255 ? 1.404 33.844 2.09 1 90.94 255 VAL B CA 1
ATOM 5687 C C . VAL B 1 255 ? 1.631 32.781 3.156 1 90.94 255 VAL B C 1
ATOM 5689 O O . VAL B 1 255 ? 0.785 32.562 4.031 1 90.94 255 VAL B O 1
ATOM 5692 N N . CYS B 1 256 ? 2.701 32.094 3.041 1 89.12 256 CYS B N 1
ATOM 5693 C CA . CYS B 1 256 ? 3.01 31.062 4.035 1 89.12 256 CYS B CA 1
ATOM 5694 C C . CYS B 1 256 ? 3.07 31.656 5.434 1 89.12 256 CYS B C 1
ATOM 5696 O O . CYS B 1 256 ? 2.523 31.094 6.383 1 89.12 256 CYS B O 1
ATOM 5698 N N . ILE B 1 257 ? 3.682 32.75 5.539 1 85.56 257 ILE B N 1
ATOM 5699 C CA . ILE B 1 257 ? 3.801 33.438 6.824 1 85.56 257 ILE B CA 1
ATOM 5700 C C . ILE B 1 257 ? 2.414 33.812 7.332 1 85.56 257 ILE B C 1
ATOM 5702 O O . ILE B 1 257 ? 2.104 33.625 8.516 1 85.56 257 ILE B O 1
ATOM 5706 N N . GLN B 1 258 ? 1.633 34.344 6.453 1 87.88 258 GLN B N 1
ATOM 5707 C CA . GLN B 1 258 ? 0.281 34.719 6.84 1 87.88 258 GLN B CA 1
ATOM 5708 C C . GLN B 1 258 ? -0.525 33.531 7.309 1 87.88 258 GLN B C 1
ATOM 5710 O O . GLN B 1 258 ? -1.282 33.594 8.273 1 87.88 258 GLN B O 1
ATOM 5715 N N . VAL B 1 259 ? -0.364 32.438 6.621 1 89.38 259 VAL B N 1
ATOM 5716 C CA . VAL B 1 259 ? -1.078 31.234 6.996 1 89.38 259 VAL B CA 1
ATOM 5717 C C . VAL B 1 259 ? -0.595 30.75 8.359 1 89.38 259 VAL B C 1
ATOM 5719 O O . VAL B 1 259 ? -1.396 30.312 9.188 1 89.38 259 VAL B O 1
ATOM 5722 N N . CYS B 1 260 ? 0.656 30.797 8.555 1 86.81 260 CYS B N 1
ATOM 5723 C CA . CYS B 1 260 ? 1.205 30.391 9.844 1 86.81 260 CYS B CA 1
ATOM 5724 C C . CYS B 1 260 ? 0.644 31.25 10.969 1 86.81 260 CYS B C 1
ATOM 5726 O O . CYS B 1 260 ? 0.287 30.734 12.031 1 86.81 260 CYS B O 1
ATOM 5728 N N . LYS B 1 261 ? 0.598 32.5 10.734 1 84.81 261 LYS B N 1
ATOM 5729 C CA . LYS B 1 261 ? 0.028 33.406 11.727 1 84.81 261 LYS B CA 1
ATOM 5730 C C . LYS B 1 261 ? -1.434 33.094 12.008 1 84.81 261 LYS B C 1
ATOM 5732 O O . LYS B 1 261 ? -1.864 33.062 13.164 1 84.81 261 LYS B O 1
ATOM 5737 N N . ARG B 1 262 ? -2.117 32.844 11.008 1 87.25 262 ARG B N 1
ATOM 5738 C CA . ARG B 1 262 ? -3.525 32.5 11.164 1 87.25 262 ARG B CA 1
ATOM 5739 C C . ARG B 1 262 ? -3.686 31.172 11.93 1 87.25 262 ARG B C 1
ATOM 5741 O O . ARG B 1 262 ? -4.594 31.031 12.75 1 87.25 262 ARG B O 1
ATOM 5748 N N . LEU B 1 263 ? -2.871 30.266 11.586 1 86.12 263 LEU B N 1
ATOM 5749 C CA . LEU B 1 263 ? -2.898 28.984 12.281 1 86.12 263 LEU B CA 1
ATOM 5750 C C . LEU B 1 263 ? -2.652 29.188 13.773 1 86.12 263 LEU B C 1
ATOM 5752 O O . LEU B 1 263 ? -3.357 28.594 14.602 1 86.12 263 LEU B O 1
ATOM 5756 N N . LEU B 1 264 ? -1.698 29.953 14.086 1 83.31 264 LEU B N 1
ATOM 5757 C CA . LEU B 1 264 ? -1.391 30.219 15.492 1 83.31 264 LEU B CA 1
ATOM 5758 C C . LEU B 1 264 ? -2.529 30.969 16.172 1 83.31 264 LEU B C 1
ATOM 5760 O O . LEU B 1 264 ? -2.877 30.688 17.312 1 83.31 264 LEU B O 1
ATOM 5764 N N . ALA B 1 265 ? -3.025 31.922 15.438 1 84.12 265 ALA B N 1
ATOM 5765 C CA . ALA B 1 265 ? -4.172 32.656 15.953 1 84.12 265 ALA B CA 1
ATOM 5766 C C . ALA B 1 265 ? -5.352 31.719 16.219 1 84.12 265 ALA B C 1
ATOM 5768 O O . ALA B 1 265 ? -6.012 31.828 17.25 1 84.12 265 ALA B O 1
ATOM 5769 N N . PHE B 1 266 ? -5.543 30.906 15.328 1 83.81 266 PHE B N 1
ATOM 5770 C CA . PHE B 1 266 ? -6.633 29.938 15.453 1 83.81 266 PHE B CA 1
ATOM 5771 C C . PHE B 1 266 ? -6.422 29.031 16.656 1 83.81 266 PHE B C 1
ATOM 5773 O O . PHE B 1 266 ? -7.363 28.75 17.391 1 83.81 266 PHE B O 1
ATOM 5780 N N . GLN B 1 267 ? -5.293 28.594 16.812 1 80.62 267 GLN B N 1
ATOM 5781 C CA . GLN B 1 267 ? -4.977 27.719 17.938 1 80.62 267 GLN B CA 1
ATOM 5782 C C . GLN B 1 267 ? -5.184 28.438 19.266 1 80.62 267 GLN B C 1
ATOM 5784 O O . GLN B 1 267 ? -5.59 27.828 20.266 1 80.62 267 GLN B O 1
ATOM 5789 N N . GLN B 1 268 ? -4.883 29.625 19.266 1 78.5 268 GLN B N 1
ATOM 5790 C CA . GLN B 1 268 ? -5.109 30.422 20.469 1 78.5 268 GLN B CA 1
ATOM 5791 C C . GLN B 1 268 ? -6.598 30.5 20.812 1 78.5 268 GLN B C 1
ATOM 5793 O O . GLN B 1 268 ? -6.98 30.344 21.969 1 78.5 268 GLN B O 1
ATOM 5798 N N . VAL B 1 269 ? -7.277 30.688 19.828 1 78.38 269 VAL B N 1
ATOM 5799 C CA . VAL B 1 269 ? -8.719 30.766 20.016 1 78.38 269 VAL B CA 1
ATOM 5800 C C . VAL B 1 269 ? -9.266 29.406 20.438 1 78.38 269 VAL B C 1
ATOM 5802 O O . VAL B 1 269 ? -10.094 29.312 21.344 1 78.38 269 VAL B O 1
ATOM 5805 N N . MET B 1 270 ? -8.781 28.406 19.828 1 76.69 270 MET B N 1
ATOM 5806 C CA . MET B 1 270 ? -9.234 27.047 20.125 1 76.69 270 MET B CA 1
ATOM 5807 C C . MET B 1 270 ? -8.875 26.656 21.562 1 76.69 270 MET B C 1
ATOM 5809 O O . MET B 1 270 ? -9.648 25.969 22.234 1 76.69 270 MET B O 1
ATOM 5813 N N . HIS B 1 271 ? -7.676 26.922 21.891 1 71.69 271 HIS B N 1
ATOM 5814 C CA . HIS B 1 271 ? -7.203 26.609 23.219 1 71.69 271 HIS B CA 1
ATOM 5815 C C . HIS B 1 271 ? -8.109 27.219 24.281 1 71.69 271 HIS B C 1
ATOM 5817 O O . HIS B 1 271 ? -8.242 26.672 25.391 1 71.69 271 HIS B O 1
ATOM 5823 N N . SER B 1 272 ? -8.672 28.219 23.891 1 65 272 SER B N 1
ATOM 5824 C CA . SER B 1 272 ? -9.57 28.875 24.844 1 65 272 SER B CA 1
ATOM 5825 C C . SER B 1 272 ? -10.914 28.172 24.891 1 65 272 SER B C 1
ATOM 5827 O O . SER B 1 272 ? -11.672 28.344 25.859 1 65 272 SER B O 1
ATOM 5829 N N . GLN B 1 273 ? -11.117 27.266 23.906 1 64.75 273 GLN B N 1
ATOM 5830 C CA . GLN B 1 273 ? -12.445 26.672 23.781 1 64.75 273 GLN B CA 1
ATOM 5831 C C . GLN B 1 273 ? -12.406 25.172 24.062 1 64.75 273 GLN B C 1
ATOM 5833 O O . GLN B 1 273 ? -13.422 24.578 24.422 1 64.75 273 GLN B O 1
ATOM 5838 N N . ILE B 1 274 ? -11.203 24.531 23.75 1 61.59 274 ILE B N 1
ATOM 5839 C CA . ILE B 1 274 ? -11.148 23.078 23.812 1 61.59 274 ILE B CA 1
ATOM 5840 C C . ILE B 1 274 ? -10.156 22.641 24.891 1 61.59 274 ILE B C 1
ATOM 5842 O O . ILE B 1 274 ? -9.164 23.328 25.141 1 61.59 274 ILE B O 1
ATOM 5846 N N . PRO B 1 275 ? -10.555 21.516 25.391 1 55 275 PRO B N 1
ATOM 5847 C CA . PRO B 1 275 ? -9.617 20.984 26.391 1 55 275 PRO B CA 1
ATOM 5848 C C . PRO B 1 275 ? -8.211 20.766 25.828 1 55 275 PRO B C 1
ATOM 5850 O O . PRO B 1 275 ? -8.062 20.359 24.672 1 55 275 PRO B O 1
ATOM 5853 N N . ARG B 1 276 ? -7.309 21.047 26.578 1 56.66 276 ARG B N 1
ATOM 5854 C CA . ARG B 1 276 ? -5.887 21.125 26.266 1 56.66 276 ARG B CA 1
ATOM 5855 C C . ARG B 1 276 ? -5.371 19.781 25.734 1 56.66 276 ARG B C 1
ATOM 5857 O O . ARG B 1 276 ? -4.473 19.75 24.906 1 56.66 276 ARG B O 1
ATOM 5864 N N . HIS B 1 277 ? -6 18.859 26.25 1 49.16 277 HIS B N 1
ATOM 5865 C CA . HIS B 1 277 ? -5.469 17.531 25.922 1 49.16 277 HIS B CA 1
ATOM 5866 C C . HIS B 1 277 ? -5.746 17.172 24.469 1 49.16 277 HIS B C 1
ATOM 5868 O O . HIS B 1 277 ? -5.141 16.25 23.938 1 49.16 277 HIS B O 1
ATOM 5874 N N . GLN B 1 278 ? -6.496 18.062 23.906 1 50.78 278 GLN B N 1
ATOM 5875 C CA . GLN B 1 278 ? -6.879 17.75 22.531 1 50.78 278 GLN B CA 1
ATOM 5876 C C . GLN B 1 278 ? -6.039 18.547 21.531 1 50.78 278 GLN B C 1
ATOM 5878 O O . GLN B 1 278 ? -6.113 18.312 20.328 1 50.78 278 GLN B O 1
ATOM 5883 N N . LEU B 1 279 ? -5.246 19.453 22.156 1 52.19 279 LEU B N 1
ATOM 5884 C CA . LEU B 1 279 ? -4.504 20.344 21.25 1 52.19 279 LEU B CA 1
ATOM 5885 C C . LEU B 1 279 ? -3.32 19.609 20.625 1 52.19 279 LEU B C 1
ATOM 5887 O O . LEU B 1 279 ? -2.648 18.812 21.297 1 52.19 279 LEU B O 1
ATOM 5891 N N . ARG B 1 280 ? -3.25 19.594 19.234 1 55.97 280 ARG B N 1
ATOM 5892 C CA . ARG B 1 280 ? -2.252 18.859 18.484 1 55.97 280 ARG B CA 1
ATOM 5893 C C . ARG B 1 280 ? -1.031 19.719 18.188 1 55.97 280 ARG B C 1
ATOM 5895 O O . ARG B 1 280 ? -1.089 20.938 18.297 1 55.97 280 ARG B O 1
ATOM 5902 N N . TRP B 1 281 ? 0.261 19.219 17.906 1 54.25 281 TRP B N 1
ATOM 5903 C CA . TRP B 1 281 ? 1.658 19.609 17.781 1 54.25 281 TRP B CA 1
ATOM 5904 C C . TRP B 1 281 ? 1.886 20.406 16.5 1 54.25 281 TRP B C 1
ATOM 5906 O O . TRP B 1 281 ? 3.021 20.766 16.172 1 54.25 281 TRP B O 1
ATOM 5916 N N . PHE B 1 282 ? 0.963 20.875 15.844 1 58.47 282 PHE B N 1
ATOM 5917 C CA . PHE B 1 282 ? 1.169 21.594 14.594 1 58.47 282 PHE B CA 1
ATOM 5918 C C . PHE B 1 282 ? 1.933 22.891 14.836 1 58.47 282 PHE B C 1
ATOM 5920 O O . PHE B 1 282 ? 2.607 23.406 13.945 1 58.47 282 PHE B O 1
ATOM 5927 N N . LEU B 1 283 ? 2.068 23.234 16.016 1 59.78 283 LEU B N 1
ATOM 5928 C CA . LEU B 1 283 ? 2.672 24.516 16.359 1 59.78 283 LEU B CA 1
ATOM 5929 C C . LEU B 1 283 ? 4.172 24.5 16.094 1 59.78 283 LEU B C 1
ATOM 5931 O O . LEU B 1 283 ? 4.746 25.5 15.672 1 59.78 283 LEU B O 1
ATOM 5935 N N . LEU B 1 284 ? 4.73 23.344 16.219 1 59.38 284 LEU B N 1
ATOM 5936 C CA . LEU B 1 284 ? 6.172 23.297 16.016 1 59.38 284 LEU B CA 1
ATOM 5937 C C . LEU B 1 284 ? 6.512 23.531 14.539 1 59.38 284 LEU B C 1
ATOM 5939 O O . LEU B 1 284 ? 7.434 24.281 14.227 1 59.38 284 LEU B O 1
ATOM 5943 N N . THR B 1 285 ? 5.809 22.859 13.75 1 61.19 285 THR B N 1
ATOM 5944 C CA . THR B 1 285 ? 6.09 23.031 12.328 1 61.19 285 THR B CA 1
ATOM 5945 C C . THR B 1 285 ? 5.902 24.5 11.922 1 61.19 285 THR B C 1
ATOM 5947 O O . THR B 1 285 ? 6.738 25.062 11.219 1 61.19 285 THR B O 1
ATOM 5950 N N . LEU B 1 286 ? 5.02 25.016 12.531 1 64.38 286 LEU B N 1
ATOM 5951 C CA . LEU B 1 286 ? 4.68 26.391 12.18 1 64.38 286 LEU B CA 1
ATOM 5952 C C . LEU B 1 286 ? 5.746 27.359 12.68 1 64.38 286 LEU B C 1
ATOM 5954 O O . LEU B 1 286 ? 6.199 28.234 11.93 1 64.38 286 LEU B O 1
ATOM 5958 N N . ALA B 1 287 ? 6.102 27.094 13.82 1 63.41 287 ALA B N 1
ATOM 5959 C CA . ALA B 1 287 ? 7.109 27.984 14.406 1 63.41 287 ALA B CA 1
ATOM 5960 C C . ALA B 1 287 ? 8.438 27.875 13.656 1 63.41 287 ALA B C 1
ATOM 5962 O O . ALA B 1 287 ? 9.109 28.875 13.43 1 63.41 287 ALA B O 1
ATOM 5963 N N . SER B 1 288 ? 8.648 26.781 13.18 1 63.84 288 SER B N 1
ATOM 5964 C CA . SER B 1 288 ? 9.891 26.578 12.438 1 63.84 288 SER B CA 1
ATOM 5965 C C . SER B 1 288 ? 9.898 27.391 11.141 1 63.84 288 SER B C 1
ATOM 5967 O O . SER B 1 288 ? 10.914 27.984 10.781 1 63.84 288 SER B O 1
ATOM 5969 N N . VAL B 1 289 ? 8.781 27.516 10.57 1 69.06 289 VAL B N 1
ATOM 5970 C CA . VAL B 1 289 ? 8.656 28.234 9.32 1 69.06 289 VAL B CA 1
ATOM 5971 C C . VAL B 1 289 ? 8.828 29.734 9.57 1 69.06 289 VAL B C 1
ATOM 5973 O O . VAL B 1 289 ? 9.508 30.422 8.805 1 69.06 289 VAL B O 1
ATOM 5976 N N . LEU B 1 290 ? 8.398 30.203 10.664 1 72.25 290 LEU B N 1
ATOM 5977 C CA . LEU B 1 290 ? 8.445 31.625 10.992 1 72.25 290 LEU B CA 1
ATOM 5978 C C . LEU B 1 290 ? 9.852 32.031 11.391 1 72.25 290 LEU B C 1
ATOM 5980 O O . LEU B 1 290 ? 10.289 33.156 11.07 1 72.25 290 LEU B O 1
ATOM 5984 N N . VAL B 1 291 ? 10.641 31.109 11.812 1 67.69 291 VAL B N 1
ATOM 5985 C CA . VAL B 1 291 ? 11.969 31.422 12.336 1 67.69 291 VAL B CA 1
ATOM 5986 C C . VAL B 1 291 ? 12.984 31.438 11.195 1 67.69 291 VAL B C 1
ATOM 5988 O O . VAL B 1 291 ? 14.062 32.031 11.32 1 67.69 291 VAL B O 1
ATOM 5991 N N . LEU B 1 292 ? 12.578 30.938 10.062 1 69.56 292 LEU B N 1
ATOM 5992 C CA . LEU B 1 292 ? 13.484 30.891 8.922 1 69.56 292 LEU B CA 1
ATOM 5993 C C . LEU B 1 292 ? 13.547 32.219 8.211 1 69.56 292 LEU B C 1
ATOM 5995 O O . LEU B 1 292 ? 14.375 32.438 7.32 1 69.56 292 LEU B O 1
ATOM 5999 N N . GLN B 1 293 ? 12.805 33.219 8.734 1 72.06 293 GLN B N 1
ATOM 6000 C CA . GLN B 1 293 ? 12.82 34.531 8.109 1 72.06 293 GLN B CA 1
ATOM 6001 C C . GLN B 1 293 ? 13.102 35.625 9.133 1 72.06 293 GLN B C 1
ATOM 6003 O O . GLN B 1 293 ? 12.281 36.531 9.344 1 72.06 293 GLN B O 1
ATOM 6008 N N . PRO B 1 294 ? 14.336 35.531 9.664 1 71 294 PRO B N 1
ATOM 6009 C CA . PRO B 1 294 ? 14.602 36.531 10.727 1 71 294 PRO B CA 1
ATOM 6010 C C . PRO B 1 294 ? 14.703 37.938 10.211 1 71 294 PRO B C 1
ATOM 6012 O O . PRO B 1 294 ? 14.477 38.906 10.961 1 71 294 PRO B O 1
ATOM 6015 N N . HIS B 1 295 ? 15.031 38.094 8.922 1 74.88 295 HIS B N 1
ATOM 6016 C CA . HIS B 1 295 ? 15.258 39.438 8.406 1 74.88 295 HIS B CA 1
ATOM 6017 C C . HIS B 1 295 ? 14.062 39.906 7.586 1 74.88 295 HIS B C 1
ATOM 6019 O O . HIS B 1 295 ? 14.156 40.906 6.859 1 74.88 295 HIS B O 1
ATOM 6025 N N . HIS B 1 296 ? 13.016 39.219 7.723 1 76.75 296 HIS B N 1
ATOM 6026 C CA . HIS B 1 296 ? 11.797 39.656 7.035 1 76.75 296 HIS B CA 1
ATOM 6027 C C . HIS B 1 296 ? 11.25 40.938 7.621 1 76.75 296 HIS B C 1
ATOM 6029 O O . HIS B 1 296 ? 11.438 41.219 8.805 1 76.75 296 HIS B O 1
ATOM 6035 N N . PRO B 1 297 ? 10.633 41.719 6.777 1 79.12 297 PRO B N 1
ATOM 6036 C CA . PRO B 1 297 ? 10.086 42.969 7.273 1 79.12 297 PRO B CA 1
ATOM 6037 C C . PRO B 1 297 ? 9.109 42.781 8.43 1 79.12 297 PRO B C 1
ATOM 6039 O O . PRO B 1 297 ? 8.945 43.688 9.258 1 79.12 297 PRO B O 1
ATOM 6042 N N . LEU B 1 298 ? 8.555 41.688 8.523 1 79.81 298 LEU B N 1
ATOM 6043 C CA . LEU B 1 298 ? 7.602 41.406 9.586 1 79.81 298 LEU B CA 1
ATOM 6044 C C . LEU B 1 298 ? 8.281 40.656 10.719 1 79.81 298 LEU B C 1
ATOM 6046 O O . LEU B 1 298 ? 7.625 39.875 11.438 1 79.81 298 LEU B O 1
ATOM 6050 N N . ALA B 1 299 ? 9.5 40.812 10.883 1 78 299 ALA B N 1
ATOM 6051 C CA . ALA B 1 299 ? 10.289 40.031 11.828 1 78 299 ALA B CA 1
ATOM 6052 C C . ALA B 1 299 ? 9.758 40.188 13.25 1 78 299 ALA B C 1
ATOM 6054 O O . ALA B 1 299 ? 9.688 39.219 14.008 1 78 299 ALA B O 1
ATOM 6055 N N . ASP B 1 300 ? 9.398 41.438 13.625 1 79.19 300 ASP B N 1
ATOM 6056 C CA . ASP B 1 300 ? 8.891 41.688 14.977 1 79.19 300 ASP B CA 1
ATOM 6057 C C . ASP B 1 300 ? 7.559 40.969 15.188 1 79.19 300 ASP B C 1
ATOM 6059 O O . ASP B 1 300 ? 7.32 40.375 16.25 1 79.19 300 ASP B O 1
ATOM 6063 N N . ASP B 1 301 ? 6.746 41.125 14.18 1 83.19 301 ASP B N 1
ATOM 6064 C CA . ASP B 1 301 ? 5.461 40.438 14.242 1 83.19 301 ASP B CA 1
ATOM 6065 C C . ASP B 1 301 ? 5.652 38.906 14.312 1 83.19 301 ASP B C 1
ATOM 6067 O O . ASP B 1 301 ? 4.938 38.219 15.039 1 83.19 301 ASP B O 1
ATOM 6071 N N . ILE B 1 302 ? 6.59 38.438 13.562 1 81.88 302 ILE B N 1
ATOM 6072 C CA . ILE B 1 302 ? 6.914 37 13.539 1 81.88 302 ILE B CA 1
ATOM 6073 C C . ILE B 1 302 ? 7.391 36.562 14.922 1 81.88 302 ILE B C 1
ATOM 6075 O O . ILE B 1 302 ? 6.984 35.5 15.414 1 81.88 302 ILE B O 1
ATOM 6079 N N . ASP B 1 303 ? 8.148 37.375 15.492 1 81.44 303 ASP B N 1
ATOM 6080 C CA . ASP B 1 303 ? 8.656 37.031 16.812 1 81.44 303 ASP B CA 1
ATOM 6081 C C . ASP B 1 303 ? 7.523 36.938 17.828 1 81.44 303 ASP B C 1
ATOM 6083 O O . ASP B 1 303 ? 7.559 36.094 18.734 1 81.44 303 ASP B O 1
ATOM 6087 N N . TYR B 1 304 ? 6.637 37.844 17.75 1 82.69 304 TYR B N 1
ATOM 6088 C CA . TYR B 1 304 ? 5.473 37.781 18.625 1 82.69 304 TYR B CA 1
ATOM 6089 C C . TYR B 1 304 ? 4.777 36.438 18.5 1 82.69 304 TYR B C 1
ATOM 6091 O O . TYR B 1 304 ? 4.438 35.812 19.5 1 82.69 304 TYR B O 1
ATOM 6099 N N . TRP B 1 305 ? 4.555 36.062 17.328 1 83.75 305 TRP B N 1
ATOM 6100 C CA . TRP B 1 305 ? 3.809 34.844 17.094 1 83.75 305 TRP B CA 1
ATOM 6101 C C . TRP B 1 305 ? 4.617 33.625 17.531 1 83.75 305 TRP B C 1
ATOM 6103 O O . TRP B 1 305 ? 4.059 32.625 18 1 83.75 305 TRP B O 1
ATOM 6113 N N . ILE B 1 306 ? 5.871 33.656 17.328 1 80.56 306 ILE B N 1
ATOM 6114 C CA . ILE B 1 306 ? 6.723 32.594 17.828 1 80.56 306 ILE B CA 1
ATOM 6115 C C . ILE B 1 306 ? 6.578 32.469 19.344 1 80.56 306 ILE B C 1
ATOM 6117 O O . ILE B 1 306 ? 6.434 31.375 19.875 1 80.56 306 ILE B O 1
ATOM 6121 N N . ARG B 1 307 ? 6.555 33.562 19.984 1 80.69 307 ARG B N 1
ATOM 6122 C CA . ARG B 1 307 ? 6.402 33.594 21.438 1 80.69 307 ARG B CA 1
ATOM 6123 C C . ARG B 1 307 ? 5.02 33.062 21.844 1 80.69 307 ARG B C 1
ATOM 6125 O O . ARG B 1 307 ? 4.887 32.344 22.828 1 80.69 307 ARG B O 1
ATOM 6132 N N . ALA B 1 308 ? 4.109 33.562 21.109 1 78.81 308 ALA B N 1
ATOM 6133 C CA . ALA B 1 308 ? 2.75 33.094 21.375 1 78.81 308 ALA B CA 1
ATOM 6134 C C . ALA B 1 308 ? 2.646 31.594 21.219 1 78.81 308 ALA B C 1
ATOM 6136 O O . ALA B 1 308 ? 1.972 30.922 22 1 78.81 308 ALA B O 1
ATOM 6137 N N . GLY B 1 309 ? 3.23 31.078 20.188 1 78.62 309 GLY B N 1
ATOM 6138 C CA . GLY B 1 309 ? 3.26 29.641 19.984 1 78.62 309 GLY B CA 1
ATOM 6139 C C . GLY B 1 309 ? 3.99 28.891 21.078 1 78.62 309 GLY B C 1
ATOM 6140 O O . GLY B 1 309 ? 3.543 27.828 21.531 1 78.62 309 GLY B O 1
ATOM 6141 N N . GLN B 1 310 ? 5.066 29.438 21.484 1 78.06 310 GLN B N 1
ATOM 6142 C CA . GLN B 1 310 ? 5.816 28.844 22.578 1 78.06 310 GLN B CA 1
ATOM 6143 C C . GLN B 1 310 ? 4.977 28.797 23.844 1 78.06 310 GLN B C 1
ATOM 6145 O O . GLN B 1 310 ? 5.023 27.797 24.594 1 78.06 310 GLN B O 1
ATOM 6150 N N . ASN B 1 311 ? 4.324 29.812 24.078 1 77.94 311 ASN B N 1
ATOM 6151 C CA . ASN B 1 311 ? 3.469 29.875 25.25 1 77.94 311 ASN B CA 1
ATOM 6152 C C . ASN B 1 311 ? 2.363 28.812 25.203 1 77.94 311 ASN B C 1
ATOM 6154 O O . ASN B 1 311 ? 2.037 28.203 26.219 1 77.94 311 ASN B O 1
ATOM 6158 N N . LEU B 1 312 ? 1.849 28.75 24.078 1 77.38 312 LEU B N 1
ATOM 6159 C CA . LEU B 1 312 ? 0.806 27.734 23.906 1 77.38 312 LEU B CA 1
ATOM 6160 C C . LEU B 1 312 ? 1.355 26.344 24.156 1 77.38 312 LEU B C 1
ATOM 6162 O O . LEU B 1 312 ? 0.718 25.531 24.828 1 77.38 312 LEU B O 1
ATOM 6166 N N . LEU B 1 313 ? 2.479 26.016 23.578 1 77.5 313 LEU B N 1
ATOM 6167 C CA . LEU B 1 313 ? 3.105 24.703 23.766 1 77.5 313 LEU B CA 1
ATOM 6168 C C . LEU B 1 313 ? 3.443 24.469 25.234 1 77.5 313 LEU B C 1
ATOM 6170 O O . LEU B 1 313 ? 3.283 23.344 25.734 1 77.5 313 LEU B O 1
ATOM 6174 N N . ARG B 1 314 ? 3.891 25.438 25.875 1 77.12 314 ARG B N 1
ATOM 6175 C CA . ARG B 1 314 ? 4.242 25.328 27.297 1 77.12 314 ARG B CA 1
ATOM 6176 C C . ARG B 1 314 ? 3.021 24.984 28.141 1 77.12 314 ARG B C 1
ATOM 6178 O O . ARG B 1 314 ? 3.123 24.234 29.109 1 77.12 314 ARG B O 1
ATOM 6185 N N . SER B 1 315 ? 1.983 25.531 27.75 1 73.62 315 SER B N 1
ATOM 6186 C CA . SER B 1 315 ? 0.76 25.297 28.516 1 73.62 315 SER B CA 1
ATOM 6187 C C . SER B 1 315 ? 0.303 23.844 28.422 1 73.62 315 SER B C 1
ATOM 6189 O O . SER B 1 315 ? -0.406 23.359 29.297 1 73.62 315 SER B O 1
ATOM 6191 N N . VAL B 1 316 ? 0.736 23.219 27.391 1 72 316 VAL B N 1
ATOM 6192 C CA . VAL B 1 316 ? 0.277 21.844 27.219 1 72 316 VAL B CA 1
ATOM 6193 C C . VAL B 1 316 ? 1.431 20.875 27.484 1 72 316 VAL B C 1
ATOM 6195 O O . VAL B 1 316 ? 1.243 19.656 27.453 1 72 316 VAL B O 1
ATOM 6198 N N . ALA B 1 317 ? 2.529 21.375 27.766 1 71 317 ALA B N 1
ATOM 6199 C CA . ALA B 1 317 ? 3.746 20.578 27.906 1 71 317 ALA B CA 1
ATOM 6200 C C . ALA B 1 317 ? 3.625 19.562 29.047 1 71 317 ALA B C 1
ATOM 6202 O O . ALA B 1 317 ? 4.242 18.5 29.016 1 71 317 ALA B O 1
ATOM 6203 N N . SER B 1 318 ? 2.855 19.906 29.984 1 66.56 318 SER B N 1
ATOM 6204 C CA . SER B 1 318 ? 2.719 19.016 31.125 1 66.56 318 SER B CA 1
ATOM 6205 C C . SER B 1 318 ? 1.938 17.75 30.75 1 66.56 318 SER B C 1
ATOM 6207 O O . SER B 1 318 ? 2.08 16.719 31.406 1 66.56 318 SER B O 1
ATOM 6209 N N . PHE B 1 319 ? 1.201 17.859 29.656 1 62.91 319 PHE B N 1
ATOM 6210 C CA . PHE B 1 319 ? 0.314 16.75 29.312 1 62.91 319 PHE B CA 1
ATOM 6211 C C . PHE B 1 319 ? 0.825 16 28.078 1 62.91 319 PHE B C 1
ATOM 6213 O O . PHE B 1 319 ? 0.428 14.867 27.828 1 62.91 319 PHE B O 1
ATOM 6220 N N . HIS B 1 320 ? 1.556 16.719 27.422 1 65.56 320 HIS B N 1
ATOM 6221 C CA . HIS B 1 320 ? 1.978 16.141 26.156 1 65.56 320 HIS B CA 1
ATOM 6222 C C . HIS B 1 320 ? 3.496 16.156 26.016 1 65.56 320 HIS B C 1
ATOM 6224 O O . HIS B 1 320 ? 4.109 17.219 26 1 65.56 320 HIS B O 1
ATOM 6230 N N . HIS B 1 321 ? 3.988 15.031 25.781 1 66.06 321 HIS B N 1
ATOM 6231 C CA . HIS B 1 321 ? 5.438 14.898 25.672 1 66.06 321 HIS B CA 1
ATOM 6232 C C . HIS B 1 321 ? 5.984 15.672 24.484 1 66.06 321 HIS B C 1
ATOM 6234 O O . HIS B 1 321 ? 7.004 16.359 24.594 1 66.06 321 HIS B O 1
ATOM 6240 N N . VAL B 1 322 ? 5.375 15.609 23.406 1 67.25 322 VAL B N 1
ATOM 6241 C CA . VAL B 1 322 ? 5.848 16.266 22.188 1 67.25 322 VAL B CA 1
ATOM 6242 C C . VAL B 1 322 ? 5.832 17.781 22.375 1 67.25 322 VAL B C 1
ATOM 6244 O O . VAL B 1 322 ? 6.719 18.469 21.875 1 67.25 322 VAL B O 1
ATOM 6247 N N . ALA B 1 323 ? 4.84 18.219 23.094 1 71.25 323 ALA B N 1
ATOM 6248 C CA . ALA B 1 323 ? 4.766 19.656 23.344 1 71.25 323 ALA B CA 1
ATOM 6249 C C . ALA B 1 323 ? 5.938 20.125 24.203 1 71.25 323 ALA B C 1
ATOM 6251 O O . ALA B 1 323 ? 6.527 21.172 23.938 1 71.25 323 ALA B O 1
ATOM 6252 N N . SER B 1 324 ? 6.258 19.328 25.141 1 72.12 324 SER B N 1
ATOM 6253 C CA . SER B 1 324 ? 7.367 19.672 26.031 1 72.12 324 SER B CA 1
ATOM 6254 C C . SER B 1 324 ? 8.68 19.75 25.266 1 72.12 324 SER B C 1
ATOM 6256 O O . SER B 1 324 ? 9.453 20.688 25.438 1 72.12 324 SER B O 1
ATOM 6258 N N . GLU B 1 325 ? 8.891 18.797 24.422 1 71.44 325 GLU B N 1
ATOM 6259 C CA . GLU B 1 325 ? 10.117 18.781 23.625 1 71.44 325 GLU B CA 1
ATOM 6260 C C . GLU B 1 325 ? 10.117 19.906 22.594 1 71.44 325 GLU B C 1
ATOM 6262 O O . GLU B 1 325 ? 11.172 20.469 22.281 1 71.44 325 GLU B O 1
ATOM 6267 N N . SER B 1 326 ? 8.953 20.234 22.125 1 73 326 SER B N 1
ATOM 6268 C CA . SER B 1 326 ? 8.836 21.281 21.125 1 73 326 SER B CA 1
ATOM 6269 C C . SER B 1 326 ? 9.148 22.656 21.719 1 73 326 SER B C 1
ATOM 6271 O O . SER B 1 326 ? 9.688 23.531 21.031 1 73 326 SER B O 1
ATOM 6273 N N . VAL B 1 327 ? 8.844 22.766 23 1 76 327 VAL B N 1
ATOM 6274 C CA . VAL B 1 327 ? 9.156 24.031 23.656 1 76 327 VAL B CA 1
ATOM 6275 C C . VAL B 1 327 ? 10.664 24.25 23.656 1 76 327 VAL B C 1
ATOM 6277 O O . VAL B 1 327 ? 11.141 25.344 23.344 1 76 327 VAL B O 1
ATOM 6280 N N . LYS B 1 328 ? 11.312 23.25 23.953 1 75 328 LYS B N 1
ATOM 6281 C CA . LYS B 1 328 ? 12.773 23.344 23.984 1 75 328 LYS B CA 1
ATOM 6282 C C . LYS B 1 328 ? 13.336 23.641 22.594 1 75 328 LYS B C 1
ATOM 6284 O O . LYS B 1 328 ? 14.211 24.5 22.453 1 75 328 LYS B O 1
ATOM 6289 N N . ALA B 1 329 ? 12.82 22.938 21.656 1 73.5 329 ALA B N 1
ATOM 6290 C CA . ALA B 1 329 ? 13.297 23.094 20.281 1 73.5 329 ALA B CA 1
ATOM 6291 C C . ALA B 1 329 ? 13.008 24.5 19.75 1 73.5 329 ALA B C 1
ATOM 6293 O O . ALA B 1 329 ? 13.875 25.125 19.141 1 73.5 329 ALA B O 1
ATOM 6294 N N . LEU B 1 330 ? 11.883 24.953 20.031 1 76.44 330 LEU B N 1
ATOM 6295 C CA . LEU B 1 330 ? 11.484 26.281 19.531 1 76.44 330 LEU B CA 1
ATOM 6296 C C . LEU B 1 330 ? 12.281 27.375 20.219 1 76.44 330 LEU B C 1
ATOM 6298 O O . LEU B 1 330 ? 12.594 28.406 19.609 1 76.44 330 LEU B O 1
ATOM 6302 N N . HIS B 1 331 ? 12.562 27.078 21.406 1 77.88 331 HIS B N 1
ATOM 6303 C CA . HIS B 1 331 ? 13.352 28.047 22.141 1 77.88 331 HIS B CA 1
ATOM 6304 C C . HIS B 1 331 ? 14.75 28.188 21.547 1 77.88 331 HIS B C 1
ATOM 6306 O O . HIS B 1 331 ? 15.258 29.297 21.406 1 77.88 331 HIS B O 1
ATOM 6312 N N . THR B 1 332 ? 15.25 27.125 21.25 1 75.25 332 THR B N 1
ATOM 6313 C CA . THR B 1 332 ? 16.578 27.125 20.656 1 75.25 332 THR B CA 1
ATOM 6314 C C . THR B 1 332 ? 16.562 27.812 19.297 1 75.25 332 THR B C 1
ATOM 6316 O O . THR B 1 332 ? 17.453 28.609 18.984 1 75.25 332 THR B O 1
ATOM 6319 N N . VAL B 1 333 ? 15.602 27.547 18.562 1 73.19 333 VAL B N 1
ATOM 6320 C CA . VAL B 1 333 ? 15.508 28.109 17.219 1 73.19 333 VAL B CA 1
ATOM 6321 C C . VAL B 1 333 ? 15.227 29.609 17.297 1 73.19 333 VAL B C 1
ATOM 6323 O O . VAL B 1 333 ? 15.766 30.406 16.516 1 73.19 333 VAL B O 1
ATOM 6326 N N . ARG B 1 334 ? 14.414 29.969 18.203 1 78.69 334 ARG B N 1
ATOM 6327 C CA . ARG B 1 334 ? 14.125 31.391 18.375 1 78.69 334 ARG B CA 1
ATOM 6328 C C . ARG B 1 334 ? 15.383 32.156 18.766 1 78.69 334 ARG B C 1
ATOM 6330 O O . ARG B 1 334 ? 15.633 33.25 18.25 1 78.69 334 ARG B O 1
ATOM 6337 N N . ASN B 1 335 ? 16.109 31.594 19.609 1 78.75 335 ASN B N 1
ATOM 6338 C CA . ASN B 1 335 ? 17.344 32.25 20.047 1 78.75 335 ASN B CA 1
ATOM 6339 C C . ASN B 1 335 ? 18.328 32.438 18.891 1 78.75 335 ASN B C 1
ATOM 6341 O O . ASN B 1 335 ? 19.016 33.438 18.812 1 78.75 335 ASN B O 1
ATOM 6345 N N . ARG B 1 336 ? 18.297 31.609 18.109 1 73.94 336 ARG B N 1
ATOM 6346 C CA . ARG B 1 336 ? 19.156 31.734 16.922 1 73.94 336 ARG B CA 1
ATOM 6347 C C . ARG B 1 336 ? 18.656 32.844 16 1 73.94 336 ARG B C 1
ATOM 6349 O O . ARG B 1 336 ? 19.453 33.562 15.414 1 73.94 336 ARG B O 1
ATOM 6356 N N . ALA B 1 337 ? 17.391 32.812 15.852 1 74.25 337 ALA B N 1
ATOM 6357 C CA . ALA B 1 337 ? 16.797 33.875 15.023 1 74.25 337 ALA B CA 1
ATOM 6358 C C . ALA B 1 337 ? 17.062 35.25 15.625 1 74.25 337 ALA B C 1
ATOM 6360 O O . ALA B 1 337 ? 17.344 36.188 14.898 1 74.25 337 ALA B O 1
ATOM 6361 N N . LEU B 1 338 ? 17.047 35.25 16.891 1 80.06 338 LEU B N 1
ATOM 6362 C CA . LEU B 1 338 ? 17.328 36.531 17.578 1 80.06 338 LEU B CA 1
ATOM 6363 C C . LEU B 1 338 ? 18.797 36.906 17.422 1 80.06 338 LEU B C 1
ATOM 6365 O O . LEU B 1 338 ? 19.109 38.062 17.141 1 80.06 338 LEU B O 1
ATOM 6369 N N . ALA B 1 339 ? 19.531 35.906 17.531 1 80.25 339 ALA B N 1
ATOM 6370 C CA . ALA B 1 339 ? 20.953 36.156 17.375 1 80.25 339 ALA B CA 1
ATOM 6371 C C . ALA B 1 339 ? 21.266 36.656 15.969 1 80.25 339 ALA B C 1
ATOM 6373 O O . ALA B 1 339 ? 22.125 37.531 15.781 1 80.25 339 ALA B O 1
ATOM 6374 N N . ALA B 1 340 ? 20.641 36.094 15.062 1 75.5 340 ALA B N 1
ATOM 6375 C CA . ALA B 1 340 ? 20.844 36.469 13.672 1 75.5 340 ALA B CA 1
ATOM 6376 C C . ALA B 1 340 ? 20.438 37.938 13.438 1 75.5 340 ALA B C 1
ATOM 6378 O O . ALA B 1 340 ? 20.969 38.594 12.555 1 75.5 340 ALA B O 1
ATOM 6379 N N . ARG B 1 341 ? 19.547 38.406 14.305 1 80.38 341 ARG B N 1
ATOM 6380 C CA . ARG B 1 341 ? 19.062 39.781 14.18 1 80.38 341 ARG B CA 1
ATOM 6381 C C . ARG B 1 341 ? 19.828 40.719 15.094 1 80.38 341 ARG B C 1
ATOM 6383 O O . ARG B 1 341 ? 19.562 41.938 15.125 1 80.38 341 ARG B O 1
ATOM 6390 N N . GLY B 1 342 ? 20.703 40.125 15.789 1 80.38 342 GLY B N 1
ATOM 6391 C CA . GLY B 1 342 ? 21.5 40.938 16.719 1 80.38 342 GLY B CA 1
ATOM 6392 C C . GLY B 1 342 ? 20.75 41.312 17.984 1 80.38 342 GLY B C 1
ATOM 6393 O O . GLY B 1 342 ? 21.031 42.312 18.625 1 80.38 342 GLY B O 1
ATOM 6394 N N . LEU B 1 343 ? 19.75 40.562 18.281 1 84.06 343 LEU B N 1
ATOM 6395 C CA . LEU B 1 343 ? 18.953 40.812 19.484 1 84.06 343 LEU B CA 1
ATOM 6396 C C . LEU B 1 343 ? 19.406 39.875 20.625 1 84.06 343 LEU B C 1
ATOM 6398 O O . LEU B 1 343 ? 20.016 38.844 20.375 1 84.06 343 LEU B O 1
ATOM 6402 N N . PRO B 1 344 ? 19.094 40.281 21.812 1 85.31 344 PRO B N 1
ATOM 6403 C CA . PRO B 1 344 ? 19.484 39.406 22.938 1 85.31 344 PRO B CA 1
ATOM 6404 C C . PRO B 1 344 ? 18.719 38.094 22.984 1 85.31 344 PRO B C 1
ATOM 6406 O O . PRO B 1 344 ? 17.516 38.062 22.703 1 85.31 344 PRO B O 1
ATOM 6409 N N . VAL B 1 345 ? 19.484 37.125 23.312 1 85.44 345 VAL B N 1
ATOM 6410 C CA . VAL B 1 345 ? 18.906 35.781 23.438 1 85.44 345 VAL B CA 1
ATOM 6411 C C . VAL B 1 345 ? 18.219 35.625 24.781 1 85.44 345 VAL B C 1
ATOM 6413 O O . VAL B 1 345 ? 18.547 36.344 25.734 1 85.44 345 VAL B O 1
ATOM 6416 N N . VAL B 1 346 ? 17.266 34.812 24.797 1 81.12 346 VAL B N 1
ATOM 6417 C CA . VAL B 1 346 ? 16.516 34.562 26.031 1 81.12 346 VAL B CA 1
ATOM 6418 C C . VAL B 1 346 ? 17.141 33.375 26.766 1 81.12 346 VAL B C 1
ATOM 6420 O O . VAL B 1 346 ? 17.297 32.312 26.188 1 81.12 346 VAL B O 1
ATOM 6423 N N . GLU B 1 347 ? 17.453 33.594 28.016 1 79.06 347 GLU B N 1
ATOM 6424 C CA . GLU B 1 347 ? 18.094 32.562 28.797 1 79.06 347 GLU B CA 1
ATOM 6425 C C . GLU B 1 347 ? 17.094 31.469 29.219 1 79.06 347 GLU B C 1
ATOM 6427 O O . GLU B 1 347 ? 15.891 31.719 29.25 1 79.06 347 GLU B O 1
ATOM 6432 N N . GLY B 1 348 ? 17.578 30.266 29.438 1 77.19 348 GLY B N 1
ATOM 6433 C CA . GLY B 1 348 ? 16.766 29.156 29.922 1 77.19 348 GLY B CA 1
ATOM 6434 C C . GLY B 1 348 ? 16.453 28.141 28.844 1 77.19 348 GLY B C 1
ATOM 6435 O O . GLY B 1 348 ? 17.094 28.109 27.797 1 77.19 348 GLY B O 1
ATOM 6436 N N . ASP B 1 349 ? 15.68 27.141 29.281 1 70.12 349 ASP B N 1
ATOM 6437 C CA . ASP B 1 349 ? 15.312 26.062 28.359 1 70.12 349 ASP B CA 1
ATOM 6438 C C . ASP B 1 349 ? 13.93 26.312 27.75 1 70.12 349 ASP B C 1
ATOM 6440 O O . ASP B 1 349 ? 13.398 25.453 27.047 1 70.12 349 ASP B O 1
ATOM 6444 N N . GLY B 1 350 ? 13.492 27.516 27.984 1 71.88 350 GLY B N 1
ATOM 6445 C CA . GLY B 1 350 ? 12.203 27.875 27.422 1 71.88 350 GLY B CA 1
ATOM 6446 C C . GLY B 1 350 ? 11.039 27.547 28.344 1 71.88 350 GLY B C 1
ATOM 6447 O O . GLY B 1 350 ? 9.922 28.031 28.125 1 71.88 350 GLY B O 1
ATOM 6448 N N . HIS B 1 351 ? 11.297 26.547 29.297 1 72.19 351 HIS B N 1
ATOM 6449 C CA . HIS B 1 351 ? 10.219 26.156 30.203 1 72.19 351 HIS B CA 1
ATOM 6450 C C . HIS B 1 351 ? 10.055 27.172 31.344 1 72.19 351 HIS B C 1
ATOM 6452 O O . HIS B 1 351 ? 8.961 27.297 31.906 1 72.19 351 HIS B O 1
ATOM 6458 N N . ASN B 1 352 ? 11.234 27.531 31.984 1 59.16 352 ASN B N 1
ATOM 6459 C CA . ASN B 1 352 ? 11.234 28.344 33.188 1 59.16 352 ASN B CA 1
ATOM 6460 C C . ASN B 1 352 ? 10.734 29.766 32.938 1 59.16 352 ASN B C 1
ATOM 6462 O O . ASN B 1 352 ? 11.055 30.688 33.656 1 59.16 352 ASN B O 1
ATOM 6466 N N . LEU B 1 353 ? 10.312 30.016 31.922 1 51.09 353 LEU B N 1
ATOM 6467 C CA . LEU B 1 353 ? 9.836 31.391 31.953 1 51.09 353 LEU B CA 1
ATOM 6468 C C . LEU B 1 353 ? 8.719 31.578 32.969 1 51.09 353 LEU B C 1
ATOM 6470 O O . LEU B 1 353 ? 8.023 30.609 33.312 1 51.09 353 LEU B O 1
ATOM 6474 N N . THR B 1 354 ? 8.711 32.688 33.781 1 42.44 354 THR B N 1
ATOM 6475 C CA . THR B 1 354 ? 7.738 33.031 34.812 1 42.44 354 THR B CA 1
ATOM 6476 C C . THR B 1 354 ? 6.352 32.531 34.469 1 42.44 354 THR B C 1
ATOM 6478 O O . THR B 1 354 ? 5.836 32.781 33.375 1 42.44 354 THR B O 1
ATOM 6481 N N . PRO B 1 355 ? 6.012 31.469 35.219 1 40.06 355 PRO B N 1
ATOM 6482 C CA . PRO B 1 355 ? 4.691 30.844 35.062 1 40.06 355 PRO B CA 1
ATOM 6483 C C . PRO B 1 355 ? 3.592 31.875 34.812 1 40.06 355 PRO B C 1
ATOM 6485 O O . PRO B 1 355 ? 3.504 32.875 35.531 1 40.06 355 PRO B O 1
ATOM 6488 N N . ILE B 1 356 ? 3.238 32.188 33.781 1 35 356 ILE B N 1
ATOM 6489 C CA . ILE B 1 356 ? 1.912 32.781 33.875 1 35 356 ILE B CA 1
ATOM 6490 C C . ILE B 1 356 ? 0.982 31.875 34.656 1 35 356 ILE B C 1
ATOM 6492 O O . ILE B 1 356 ? 0.732 30.734 34.281 1 35 356 ILE B O 1
ATOM 6496 N N . SER B 1 357 ? 0.973 31.906 36.031 1 31.31 357 SER B N 1
ATOM 6497 C CA . SER B 1 357 ? 0.082 31.188 36.906 1 31.31 357 SER B CA 1
ATOM 6498 C C . SER B 1 357 ? -1.288 30.969 36.281 1 31.31 357 SER B C 1
ATOM 6500 O O . SER B 1 357 ? -2.092 31.906 36.188 1 31.31 357 SER B O 1
ATOM 6502 N N . VAL B 1 358 ? -1.411 30.297 35.25 1 32.88 358 VAL B N 1
ATOM 6503 C CA . VAL B 1 358 ? -2.789 29.922 34.938 1 32.88 358 VAL B CA 1
ATOM 6504 C C . VAL B 1 358 ? -3.328 28.969 36 1 32.88 358 VAL B C 1
ATOM 6506 O O . VAL B 1 358 ? -2.822 27.859 36.188 1 32.88 358 VAL B O 1
ATOM 6509 N N . ASN B 1 359 ? -3.723 29.328 37.156 1 29.09 359 ASN B N 1
ATOM 6510 C CA . ASN B 1 359 ? -4.551 28.562 38.094 1 29.09 359 ASN B CA 1
ATOM 6511 C C . ASN B 1 359 ? -5.668 27.828 37.375 1 29.09 359 ASN B C 1
ATOM 6513 O O . ASN B 1 359 ? -6.777 28.344 37.25 1 29.09 359 ASN B O 1
ATOM 6517 N N . VAL B 1 360 ? -5.395 27.078 36.438 1 33.66 360 VAL B N 1
ATOM 6518 C CA . VAL B 1 360 ? -6.496 26.234 35.969 1 33.66 360 VAL B CA 1
ATOM 6519 C C . VAL B 1 360 ? -6.906 25.25 37.062 1 33.66 360 VAL B C 1
ATOM 6521 O O . VAL B 1 360 ? -6.113 24.391 37.469 1 33.66 360 VAL B O 1
ATOM 6524 N N . PRO B 1 361 ? -7.785 25.531 37.875 1 29.52 361 PRO B N 1
ATOM 6525 C CA . PRO B 1 361 ? -8.25 24.516 38.844 1 29.52 361 PRO B CA 1
ATOM 6526 C C . PRO B 1 361 ? -8.516 23.156 38.188 1 29.52 361 PRO B C 1
ATOM 6528 O O . PRO B 1 361 ? -8.945 23.109 37.031 1 29.52 361 PRO B O 1
ATOM 6531 N N . ALA B 1 362 ? -7.832 22.109 38.438 1 33.28 362 ALA B N 1
ATOM 6532 C CA . ALA B 1 362 ? -8.148 20.719 38.188 1 33.28 362 ALA B CA 1
ATOM 6533 C C . ALA B 1 362 ? -9.656 20.469 38.281 1 33.28 362 ALA B C 1
ATOM 6535 O O . ALA B 1 362 ? -10.078 19.344 38.594 1 33.28 362 ALA B O 1
ATOM 6536 N N . GLN B 1 363 ? -10.656 21.438 38.562 1 30.42 363 GLN B N 1
ATOM 6537 C CA . GLN B 1 363 ? -12.047 21.078 38.781 1 30.42 363 GLN B CA 1
ATOM 6538 C C . GLN B 1 363 ? -12.602 20.25 37.625 1 30.42 363 GLN B C 1
ATOM 6540 O O . GLN B 1 363 ? -12.188 20.438 36.469 1 30.42 363 GLN B O 1
ATOM 6545 N N . HIS B 1 364 ? -13.383 19.125 37.969 1 30.67 364 HIS B N 1
ATOM 6546 C CA . HIS B 1 364 ? -14.328 18.312 37.188 1 30.67 364 HIS B CA 1
ATOM 6547 C C . HIS B 1 364 ? -15.07 19.156 36.156 1 30.67 364 HIS B C 1
ATOM 6549 O O . HIS B 1 364 ? -15.438 20.297 36.438 1 30.67 364 HIS B O 1
ATOM 6555 N N . TYR B 1 365 ? -14.922 18.891 34.938 1 29.66 365 TYR B N 1
ATOM 6556 C CA . TYR B 1 365 ? -15.656 19.469 33.812 1 29.66 365 TYR B CA 1
ATOM 6557 C C . TYR B 1 365 ? -17.125 19.688 34.156 1 29.66 365 TYR B C 1
ATOM 6559 O O . TYR B 1 365 ? -17.922 18.734 34.156 1 29.66 365 TYR B O 1
ATOM 6567 N N . THR B 1 366 ? -17.422 20.344 35.312 1 30.05 366 THR B N 1
ATOM 6568 C CA . THR B 1 366 ? -18.828 20.75 35.281 1 30.05 366 THR B CA 1
ATOM 6569 C C . THR B 1 366 ? -19.094 21.688 34.125 1 30.05 366 THR B C 1
ATOM 6571 O O . THR B 1 366 ? -18.25 22.5 33.75 1 30.05 366 THR B O 1
ATOM 6574 N N . HIS B 1 367 ? -20.125 21.422 33.188 1 31.72 367 HIS B N 1
ATOM 6575 C CA . HIS B 1 367 ? -20.656 22.094 32 1 31.72 367 HIS B CA 1
ATOM 6576 C C . HIS B 1 367 ? -20.609 23.609 32.156 1 31.72 367 HIS B C 1
ATOM 6578 O O . HIS B 1 367 ? -20.703 24.344 31.172 1 31.72 367 HIS B O 1
ATOM 6584 N N . SER B 1 368 ? -20.984 24.141 33.406 1 30.97 368 SER B N 1
ATOM 6585 C CA . SER B 1 368 ? -21.469 25.516 33.5 1 30.97 368 SER B CA 1
ATOM 6586 C C . SER B 1 368 ? -20.312 26.516 33.406 1 30.97 368 SER B C 1
ATOM 6588 O O . SER B 1 368 ? -20.531 27.703 33.188 1 30.97 368 SER B O 1
ATOM 6590 N N . GLN B 1 369 ? -19.234 26.453 34.281 1 31.14 369 GLN B N 1
ATOM 6591 C CA . GLN B 1 369 ? -18.453 27.641 34.562 1 31.14 369 GLN B CA 1
ATOM 6592 C C . GLN B 1 369 ? -17.531 28 33.406 1 31.14 369 GLN B C 1
ATOM 6594 O O . GLN B 1 369 ? -16.766 27.156 32.938 1 31.14 369 GLN B O 1
ATOM 6599 N N . THR B 1 370 ? -17.859 28.984 32.594 1 33.34 370 THR B N 1
ATOM 6600 C CA . THR B 1 370 ? -17.078 29.797 31.656 1 33.34 370 THR B CA 1
ATOM 6601 C C . THR B 1 370 ? -15.68 30.031 32.188 1 33.34 370 THR B C 1
ATOM 6603 O O . THR B 1 370 ? -15.5 30.688 33.219 1 33.34 370 THR B O 1
ATOM 6606 N N . HIS B 1 371 ? -14.875 29.109 32.406 1 33.34 371 HIS B N 1
ATOM 6607 C CA . HIS B 1 371 ? -13.531 29.141 32.969 1 33.34 371 HIS B CA 1
ATOM 6608 C C . HIS B 1 371 ? -12.812 30.438 32.625 1 33.34 371 HIS B C 1
ATOM 6610 O O . HIS B 1 371 ? -12.766 30.828 31.438 1 33.34 371 HIS B O 1
ATOM 6616 N N . ASN B 1 372 ? -12.906 31.438 33.406 1 34.25 372 ASN B N 1
ATOM 6617 C CA . ASN B 1 372 ? -12.086 32.625 33.5 1 34.25 372 ASN B CA 1
ATOM 6618 C C . ASN B 1 372 ? -10.617 32.344 33.219 1 34.25 372 ASN B C 1
ATOM 6620 O O . ASN B 1 372 ? -9.789 32.406 34.125 1 34.25 372 ASN B O 1
ATOM 6624 N N . LEU B 1 373 ? -10.391 31.344 32.688 1 36.47 373 LEU B N 1
ATOM 6625 C CA . LEU B 1 373 ? -9.016 30.922 32.438 1 36.47 373 LEU B CA 1
ATOM 6626 C C . LEU B 1 373 ? -8.227 32.031 31.766 1 36.47 373 LEU B C 1
ATOM 6628 O O . LEU B 1 373 ? -7.066 31.859 31.391 1 36.47 373 LEU B O 1
ATOM 6632 N N . PHE B 1 374 ? -8.898 33.125 31.266 1 36.62 374 PHE B N 1
ATOM 6633 C CA . PHE B 1 374 ? -8.164 34.062 30.438 1 36.62 374 PHE B CA 1
ATOM 6634 C C . PHE B 1 374 ? -7.336 35.031 31.281 1 36.62 374 PHE B C 1
ATOM 6636 O O . PHE B 1 374 ? -7.891 35.812 32.062 1 36.62 374 PHE B O 1
ATOM 6643 N N . ASP B 1 375 ? -6.273 34.75 31.656 1 38.38 375 ASP B N 1
ATOM 6644 C CA . ASP B 1 375 ? -5.277 35.75 32.062 1 38.38 375 ASP B CA 1
ATOM 6645 C C . ASP B 1 375 ? -5.293 36.969 31.125 1 38.38 375 ASP B C 1
ATOM 6647 O O . ASP B 1 375 ? -5.578 36.812 29.938 1 38.38 375 ASP B O 1
ATOM 6651 N N . PRO B 1 376 ? -5.34 38.156 31.656 1 43.09 376 PRO B N 1
ATOM 6652 C CA . PRO B 1 376 ? -5.328 39.375 30.828 1 43.09 376 PRO B CA 1
ATOM 6653 C C . PRO B 1 376 ? -4.406 39.281 29.625 1 43.09 376 PRO B C 1
ATOM 6655 O O . PRO B 1 376 ? -4.699 39.844 28.562 1 43.09 376 PRO B O 1
ATOM 6658 N N . LEU B 1 377 ? -3.209 38.844 29.812 1 42.91 377 LEU B N 1
ATOM 6659 C CA . LEU B 1 377 ? -2.283 38.625 28.703 1 42.91 377 LEU B CA 1
ATOM 6660 C C . LEU B 1 377 ? -2.9 37.719 27.641 1 42.91 377 LEU B C 1
ATOM 6662 O O . LEU B 1 377 ? -2.666 37.906 26.438 1 42.91 377 LEU B O 1
ATOM 6666 N N . LEU B 1 378 ? -3.816 36.938 28.125 1 55.84 378 LEU B N 1
ATOM 6667 C CA . LEU B 1 378 ? -4.547 36.031 27.25 1 55.84 378 LEU B CA 1
ATOM 6668 C C . LEU B 1 378 ? -5.605 36.781 26.453 1 55.84 378 LEU B C 1
ATOM 6670 O O . LEU B 1 378 ? -5.863 36.438 25.297 1 55.84 378 LEU B O 1
ATOM 6674 N N . THR B 1 379 ? -5.953 37.969 27.094 1 61.91 379 THR B N 1
ATOM 6675 C CA . THR B 1 379 ? -7 38.719 26.406 1 61.91 379 THR B CA 1
ATOM 6676 C C . THR B 1 379 ? -6.426 39.469 25.203 1 61.91 379 THR B C 1
ATOM 6678 O O . THR B 1 379 ? -7.039 39.5 24.141 1 61.91 379 THR B O 1
ATOM 6681 N N . ALA B 1 380 ? -5.234 40.125 25.469 1 68.44 380 ALA B N 1
ATOM 6682 C CA . ALA B 1 380 ? -4.621 40.844 24.359 1 68.44 380 ALA B CA 1
ATOM 6683 C C . ALA B 1 380 ? -4.219 39.906 23.25 1 68.44 380 ALA B C 1
ATOM 6685 O O . ALA B 1 380 ? -4.379 40.219 22.062 1 68.44 380 ALA B O 1
ATOM 6686 N N . GLU B 1 381 ? -3.799 38.812 23.703 1 75.75 381 GLU B N 1
ATOM 6687 C CA . GLU B 1 381 ? -3.414 37.812 22.719 1 75.75 381 GLU B CA 1
ATOM 6688 C C . GLU B 1 381 ? -4.629 37.281 21.953 1 75.75 381 GLU B C 1
ATOM 6690 O O . GLU B 1 381 ? -4.559 37.062 20.734 1 75.75 381 GLU B O 1
ATOM 6695 N N . LEU B 1 382 ? -5.699 37.281 22.641 1 81.38 382 LEU B N 1
ATOM 6696 C CA . LEU B 1 382 ? -6.922 36.781 22.016 1 81.38 382 LEU B CA 1
ATOM 6697 C C . LEU B 1 382 ? -7.492 37.812 21.047 1 81.38 382 LEU B C 1
ATOM 6699 O O . LEU B 1 382 ? -8.031 37.438 20 1 81.38 382 LEU B O 1
ATOM 6703 N N . ASP B 1 383 ? -7.324 39.062 21.516 1 84.44 383 ASP B N 1
ATOM 6704 C CA . ASP B 1 383 ? -7.789 40.125 20.609 1 84.44 383 ASP B CA 1
ATOM 6705 C C . ASP B 1 383 ? -6.977 40.156 19.328 1 84.44 383 ASP B C 1
ATOM 6707 O O . ASP B 1 383 ? -7.535 40.312 18.234 1 84.44 383 ASP B O 1
ATOM 6711 N N . ARG B 1 384 ? -5.742 40 19.5 1 85.81 384 ARG B N 1
ATOM 6712 C CA . ARG B 1 384 ? -4.891 39.969 18.312 1 85.81 384 ARG B CA 1
ATOM 6713 C C . ARG B 1 384 ? -5.215 38.75 17.438 1 85.81 384 ARG B C 1
ATOM 6715 O O . ARG B 1 384 ? -5.18 38.812 16.219 1 85.81 384 ARG B O 1
ATOM 6722 N N . ALA B 1 385 ? -5.43 37.656 18.062 1 86.62 385 ALA B N 1
ATOM 6723 C CA . ALA B 1 385 ? -5.793 36.438 17.344 1 86.62 385 ALA B CA 1
ATOM 6724 C C . ALA B 1 385 ? -7.09 36.625 16.562 1 86.62 385 ALA B C 1
ATOM 6726 O O . ALA B 1 385 ? -7.172 36.25 15.383 1 86.62 385 ALA B O 1
ATOM 6727 N N . HIS B 1 386 ? -8.031 37.281 17.141 1 86 386 HIS B N 1
ATOM 6728 C CA . HIS B 1 386 ? -9.305 37.531 16.469 1 86 386 HIS B CA 1
ATOM 6729 C C . HIS B 1 386 ? -9.141 38.469 15.305 1 86 386 HIS B C 1
ATOM 6731 O O . HIS B 1 386 ? -9.781 38.312 14.266 1 86 386 HIS B O 1
ATOM 6737 N N . ARG B 1 387 ? -8.305 39.438 15.5 1 88.44 387 ARG B N 1
ATOM 6738 C CA . ARG B 1 387 ? -8.039 40.375 14.422 1 88.44 387 ARG B CA 1
ATOM 6739 C C . ARG B 1 387 ? -7.371 39.688 13.234 1 88.44 387 ARG B C 1
ATOM 6741 O O . ARG B 1 387 ? -7.707 39.969 12.086 1 88.44 387 ARG B O 1
ATOM 6748 N N . THR B 1 388 ? -6.438 38.875 13.602 1 88.56 388 THR B N 1
ATOM 6749 C CA . THR B 1 388 ? -5.734 38.125 12.547 1 88.56 388 THR B CA 1
ATOM 6750 C C . THR B 1 388 ? -6.688 37.219 11.789 1 88.56 388 THR B C 1
ATOM 6752 O O . THR B 1 388 ? -6.633 37.156 10.562 1 88.56 388 THR B O 1
ATOM 6755 N N . LEU B 1 389 ? -7.574 36.562 12.461 1 87.5 389 LEU B N 1
ATOM 6756 C CA . LEU B 1 389 ? -8.516 35.625 11.852 1 87.5 389 LEU B CA 1
ATOM 6757 C C . LEU B 1 389 ? -9.609 36.375 11.094 1 87.5 389 LEU B C 1
ATOM 6759 O O . LEU B 1 389 ? -10.242 35.812 10.195 1 87.5 389 LEU B O 1
ATOM 6763 N N . GLY B 1 390 ? -9.828 37.562 11.5 1 84.81 390 GLY B N 1
ATOM 6764 C CA . GLY B 1 390 ? -10.836 38.375 10.844 1 84.81 390 GLY B CA 1
ATOM 6765 C C . GLY B 1 390 ? -10.398 38.906 9.484 1 84.81 390 GLY B C 1
ATOM 6766 O O . GLY B 1 390 ? -11.234 39.281 8.664 1 84.81 390 GLY B O 1
ATOM 6767 N N . GLN B 1 391 ? -9.133 38.875 9.297 1 84.38 391 GLN B N 1
ATOM 6768 C CA . GLN B 1 391 ? -8.617 39.312 8.008 1 84.38 391 GLN B CA 1
ATOM 6769 C C . GLN B 1 391 ? -8.859 38.25 6.938 1 84.38 391 GLN B C 1
ATOM 6771 O O . GLN B 1 391 ? -8.852 37.062 7.23 1 84.38 391 GLN B O 1
ATOM 6776 N N . SER B 1 392 ? -9.133 38.719 5.723 1 82.19 392 SER B N 1
ATOM 6777 C CA . SER B 1 392 ? -9.375 37.781 4.629 1 82.19 392 SER B CA 1
ATOM 6778 C C . SER B 1 392 ? -8.125 36.969 4.32 1 82.19 392 SER B C 1
ATOM 6780 O O . SER B 1 392 ? -7.004 37.5 4.379 1 82.19 392 SER B O 1
ATOM 6782 N N . GLN B 1 393 ? -8.367 35.75 4.117 1 82.81 393 GLN B N 1
ATOM 6783 C CA . GLN B 1 393 ? -7.258 34.875 3.766 1 82.81 393 GLN B CA 1
ATOM 6784 C C . GLN B 1 393 ? -6.844 35.062 2.309 1 82.81 393 GLN B C 1
ATOM 6786 O O . GLN B 1 393 ? -7.68 35 1.407 1 82.81 393 GLN B O 1
ATOM 6791 N N . ILE B 1 394 ? -5.594 35.375 2.145 1 83.69 394 ILE B N 1
ATOM 6792 C CA . ILE B 1 394 ? -5.059 35.562 0.802 1 83.69 394 ILE B CA 1
ATOM 6793 C C . ILE B 1 394 ? -4.344 34.312 0.339 1 83.69 394 ILE B C 1
ATOM 6795 O O . ILE B 1 394 ? -3.521 33.75 1.068 1 83.69 394 ILE B O 1
ATOM 6799 N N . LEU B 1 395 ? -4.738 33.906 -0.801 1 88.12 395 LEU B N 1
ATOM 6800 C CA . LEU B 1 395 ? -4.074 32.781 -1.418 1 88.12 395 LEU B CA 1
ATOM 6801 C C . LEU B 1 395 ? -2.957 33.219 -2.35 1 88.12 395 LEU B C 1
ATOM 6803 O O . LEU B 1 395 ? -2.867 34.406 -2.686 1 88.12 395 LEU B O 1
ATOM 6807 N N . LEU B 1 396 ? -2.166 32.312 -2.654 1 91.75 396 LEU B N 1
ATOM 6808 C CA . LEU B 1 396 ? -1.055 32.594 -3.557 1 91.75 396 LEU B CA 1
ATOM 6809 C C . LEU B 1 396 ? -1.562 33.156 -4.891 1 91.75 396 LEU B C 1
ATOM 6811 O O . LEU B 1 396 ? -1.025 34.125 -5.414 1 91.75 396 LEU B O 1
ATOM 6815 N N . ALA B 1 397 ? -2.578 32.5 -5.363 1 89.62 397 ALA B N 1
ATOM 6816 C CA . ALA B 1 397 ? -3.141 32.938 -6.641 1 89.62 397 ALA B CA 1
ATOM 6817 C C . ALA B 1 397 ? -3.656 34.375 -6.551 1 89.62 397 ALA B C 1
ATOM 6819 O O . ALA B 1 397 ? -3.543 35.156 -7.508 1 89.62 397 ALA B O 1
ATOM 6820 N N . ASP B 1 398 ? -4.188 34.688 -5.43 1 89.94 398 ASP B N 1
ATOM 6821 C CA . ASP B 1 398 ? -4.684 36.062 -5.207 1 89.94 398 ASP B CA 1
ATOM 6822 C C . ASP B 1 398 ? -3.533 37.062 -5.152 1 89.94 398 ASP B C 1
ATOM 6824 O O . ASP B 1 398 ? -3.65 38.156 -5.664 1 89.94 398 ASP B O 1
ATOM 6828 N N . SER B 1 399 ? -2.475 36.688 -4.555 1 89.94 399 SER B N 1
ATOM 6829 C CA . SER B 1 399 ? -1.313 37.562 -4.414 1 89.94 399 SER B CA 1
ATOM 6830 C C . SER B 1 399 ? -0.606 37.75 -5.75 1 89.94 399 SER B C 1
ATOM 6832 O O . SER B 1 399 ? -0.041 38.812 -6.004 1 89.94 399 SER B O 1
ATOM 6834 N N . LEU B 1 400 ? -0.614 36.75 -6.547 1 91.06 400 LEU B N 1
ATOM 6835 C CA . LEU B 1 400 ? 0.021 36.844 -7.859 1 91.06 400 LEU B CA 1
ATOM 6836 C C . LEU B 1 400 ? -0.843 37.625 -8.836 1 91.06 400 LEU B C 1
ATOM 6838 O O . LEU B 1 400 ? -0.322 38.281 -9.734 1 91.06 400 LEU B O 1
ATOM 6842 N N . GLY B 1 401 ? -2.084 37.594 -8.617 1 89.38 401 GLY B N 1
ATOM 6843 C CA . GLY B 1 401 ? -3.012 38.156 -9.578 1 89.38 401 GLY B CA 1
ATOM 6844 C C . GLY B 1 401 ? -3.473 37.156 -10.625 1 89.38 401 GLY B C 1
ATOM 6845 O O . GLY B 1 401 ? -2.768 36.188 -10.914 1 89.38 401 GLY B O 1
ATOM 6846 N N . SER B 1 402 ? -4.574 37.375 -11.227 1 87.81 402 SER B N 1
ATOM 6847 C CA . SER B 1 402 ? -5.215 36.438 -12.133 1 87.81 402 SER B CA 1
ATOM 6848 C C . SER B 1 402 ? -4.344 36.156 -13.352 1 87.81 402 SER B C 1
ATOM 6850 O O . SER B 1 402 ? -4.211 35 -13.781 1 87.81 402 SER B O 1
ATOM 6852 N N . ALA B 1 403 ? -3.674 37.156 -13.82 1 88.25 403 ALA B N 1
ATOM 6853 C CA . ALA B 1 403 ? -2.863 37 -15.031 1 88.25 403 ALA B CA 1
ATOM 6854 C C . ALA B 1 403 ? -1.633 36.125 -14.75 1 88.25 403 ALA B C 1
ATOM 6856 O O . ALA B 1 403 ? -1.317 35.219 -15.523 1 88.25 403 ALA B O 1
ATOM 6857 N N . GLU B 1 404 ? -1.044 36.438 -13.648 1 89.88 404 GLU B N 1
ATOM 6858 C CA . GLU B 1 404 ? 0.179 35.688 -13.312 1 89.88 404 GLU B CA 1
ATOM 6859 C C . GLU B 1 404 ? -0.133 34.281 -12.805 1 89.88 404 GLU B C 1
ATOM 6861 O O . GLU B 1 404 ? 0.623 33.344 -13.055 1 89.88 404 GLU B O 1
ATOM 6866 N N . ALA B 1 405 ? -1.188 34.125 -12.188 1 91.19 405 ALA B N 1
ATOM 6867 C CA . ALA B 1 405 ? -1.557 32.812 -11.625 1 91.19 405 ALA B CA 1
ATOM 6868 C C . ALA B 1 405 ? -1.901 31.828 -12.734 1 91.19 405 ALA B C 1
ATOM 6870 O O . ALA B 1 405 ? -1.687 30.625 -12.586 1 91.19 405 ALA B O 1
ATOM 6871 N N . ASN B 1 406 ? -2.424 32.344 -13.859 1 91 406 ASN B N 1
ATOM 6872 C CA . ASN B 1 406 ? -2.852 31.469 -14.938 1 91 406 ASN B CA 1
ATOM 6873 C C . ASN B 1 406 ? -1.812 31.406 -16.062 1 91 406 ASN B C 1
ATOM 6875 O O . ASN B 1 406 ? -2.104 30.938 -17.156 1 91 406 ASN B O 1
ATOM 6879 N N . ASN B 1 407 ? -0.646 31.969 -15.75 1 92.25 407 ASN B N 1
ATOM 6880 C CA . ASN B 1 407 ? 0.434 31.891 -16.734 1 92.25 407 ASN B CA 1
ATOM 6881 C C . ASN B 1 407 ? 0.841 30.438 -17 1 92.25 407 ASN B C 1
ATOM 6883 O O . ASN B 1 407 ? 1.264 29.734 -16.094 1 92.25 407 ASN B O 1
ATOM 6887 N N . PRO B 1 408 ? 0.767 29.969 -18.203 1 91.88 408 PRO B N 1
ATOM 6888 C CA . PRO B 1 408 ? 1.055 28.578 -18.531 1 91.88 408 PRO B CA 1
ATOM 6889 C C . PRO B 1 408 ? 2.516 28.203 -18.297 1 91.88 408 PRO B C 1
ATOM 6891 O O . PRO B 1 408 ? 2.85 27.016 -18.219 1 91.88 408 PRO B O 1
ATOM 6894 N N . VAL B 1 409 ? 3.361 29.203 -18.094 1 92.06 409 VAL B N 1
ATOM 6895 C CA . VAL B 1 409 ? 4.789 28.953 -17.922 1 92.06 409 VAL B CA 1
ATOM 6896 C C . VAL B 1 409 ? 5.016 28.172 -16.625 1 92.06 409 VAL B C 1
ATOM 6898 O O . VAL B 1 409 ? 5.98 27.406 -16.516 1 92.06 409 VAL B O 1
ATOM 6901 N N . TRP B 1 410 ? 4.074 28.297 -15.703 1 93.69 410 TRP B N 1
ATOM 6902 C CA . TRP B 1 410 ? 4.25 27.688 -14.391 1 93.69 410 TRP B CA 1
ATOM 6903 C C . TRP B 1 410 ? 4.188 26.172 -14.492 1 93.69 410 TRP B C 1
ATOM 6905 O O . TRP B 1 410 ? 4.699 25.469 -13.617 1 93.69 410 TRP B O 1
ATOM 6915 N N . GLU B 1 411 ? 3.582 25.641 -15.562 1 92.75 411 GLU B N 1
ATOM 6916 C CA . GLU B 1 411 ? 3.445 24.203 -15.719 1 92.75 411 GLU B CA 1
ATOM 6917 C C . GLU B 1 411 ? 4.77 23.562 -16.125 1 92.75 411 GLU B C 1
ATOM 6919 O O . GLU B 1 411 ? 4.98 22.375 -15.914 1 92.75 411 GLU B O 1
ATOM 6924 N N . HIS B 1 412 ? 5.625 24.375 -16.562 1 91.31 412 HIS B N 1
ATOM 6925 C CA . HIS B 1 412 ? 6.844 23.812 -17.141 1 91.31 412 HIS B CA 1
ATOM 6926 C C . HIS B 1 412 ? 8.062 24.125 -16.281 1 91.31 412 HIS B C 1
ATOM 6928 O O . HIS B 1 412 ? 9.148 23.594 -16.516 1 91.31 412 HIS B O 1
ATOM 6934 N N . ILE B 1 413 ? 7.895 25.047 -15.312 1 91 413 ILE B N 1
ATOM 6935 C CA . ILE B 1 413 ? 9.023 25.375 -14.445 1 91 413 ILE B CA 1
ATOM 6936 C C . ILE B 1 413 ? 8.984 24.484 -13.195 1 91 413 ILE B C 1
ATOM 6938 O O . ILE B 1 413 ? 7.977 24.469 -12.477 1 91 413 ILE B O 1
ATOM 6942 N N . SER B 1 414 ? 10.086 23.797 -12.938 1 89.38 414 SER B N 1
ATOM 6943 C CA . SER B 1 414 ? 10.18 22.938 -11.766 1 89.38 414 SER B CA 1
ATOM 6944 C C . SER B 1 414 ? 10.492 23.75 -10.508 1 89.38 414 SER B C 1
ATOM 6946 O O . SER B 1 414 ? 11.328 24.656 -10.539 1 89.38 414 SER B O 1
ATOM 6948 N N . ALA B 1 415 ? 9.758 23.453 -9.508 1 88.19 415 ALA B N 1
ATOM 6949 C CA . ALA B 1 415 ? 10.023 24.078 -8.219 1 88.19 415 ALA B CA 1
ATOM 6950 C C . ALA B 1 415 ? 11.078 23.297 -7.434 1 88.19 415 ALA B C 1
ATOM 6952 O O . ALA B 1 415 ? 10.742 22.516 -6.543 1 88.19 415 ALA B O 1
ATOM 6953 N N . THR B 1 416 ? 12.273 23.547 -7.57 1 81.06 416 THR B N 1
ATOM 6954 C CA . THR B 1 416 ? 13.406 22.766 -7.098 1 81.06 416 THR B CA 1
ATOM 6955 C C . THR B 1 416 ? 13.531 22.859 -5.582 1 81.06 416 THR B C 1
ATOM 6957 O O . THR B 1 416 ? 14.227 22.062 -4.957 1 81.06 416 THR B O 1
ATOM 6960 N N . MET B 1 417 ? 12.875 23.859 -5.012 1 79.88 417 MET B N 1
ATOM 6961 C CA . MET B 1 417 ? 12.945 24 -3.562 1 79.88 417 MET B CA 1
ATOM 6962 C C . MET B 1 417 ? 12.305 22.812 -2.863 1 79.88 417 MET B C 1
ATOM 6964 O O . MET B 1 417 ? 12.555 22.562 -1.684 1 79.88 417 MET B O 1
ATOM 6968 N N . PHE B 1 418 ? 11.539 22.109 -3.6 1 79.88 418 PHE B N 1
ATOM 6969 C CA . PHE B 1 418 ? 10.891 20.922 -3.025 1 79.88 418 PHE B CA 1
ATOM 6970 C C . PHE B 1 418 ? 11.875 19.766 -2.908 1 79.88 418 PHE B C 1
ATOM 6972 O O . PHE B 1 418 ? 11.602 18.781 -2.221 1 79.88 418 PHE B O 1
ATOM 6979 N N . GLU B 1 419 ? 12.953 19.844 -3.809 1 68.5 419 GLU B N 1
ATOM 6980 C CA . GLU B 1 419 ? 13.961 18.781 -3.756 1 68.5 419 GLU B CA 1
ATOM 6981 C C . GLU B 1 419 ? 14.758 18.844 -2.455 1 68.5 419 GLU B C 1
ATOM 6983 O O . GLU B 1 419 ? 15.289 17.828 -2.002 1 68.5 419 GLU B O 1
ATOM 6988 N N . THR B 1 420 ? 15.148 20.203 -2.451 1 53.34 420 THR B N 1
ATOM 6989 C CA . THR B 1 420 ? 16.062 20.438 -1.33 1 53.34 420 THR B CA 1
ATOM 6990 C C . THR B 1 420 ? 15.477 19.859 -0.038 1 53.34 420 THR B C 1
ATOM 6992 O O . THR B 1 420 ? 14.258 19.766 0.111 1 53.34 420 THR B O 1
ATOM 6995 N N . GLY B 1 421 ? 15.555 18.969 0.697 1 49.16 421 GLY B N 1
ATOM 6996 C CA . GLY B 1 421 ? 15.453 18.172 1.913 1 49.16 421 GLY B CA 1
ATOM 6997 C C . GLY B 1 421 ? 14.07 18.219 2.541 1 49.16 421 GLY B C 1
ATOM 6998 O O . GLY B 1 421 ? 13.477 19.297 2.676 1 49.16 421 GLY B O 1
ATOM 6999 N N . VAL B 1 422 ? 13.312 17.188 2.211 1 46.62 422 VAL B N 1
ATOM 7000 C CA . VAL B 1 422 ? 12.195 16.734 3.029 1 46.62 422 VAL B CA 1
ATOM 7001 C C . VAL B 1 422 ? 12.406 17.156 4.48 1 46.62 422 VAL B C 1
ATOM 7003 O O . VAL B 1 422 ? 13.352 16.719 5.133 1 46.62 422 VAL B O 1
ATOM 7006 N N . LEU B 1 423 ? 12.461 18.312 4.762 1 46.22 423 LEU B N 1
ATOM 7007 C CA . LEU B 1 423 ? 12.375 18.484 6.207 1 46.22 423 LEU B CA 1
ATOM 7008 C C . LEU B 1 423 ? 11.562 17.375 6.855 1 46.22 423 LEU B C 1
ATOM 7010 O O . LEU B 1 423 ? 10.461 17.062 6.406 1 46.22 423 LEU B O 1
ATOM 7014 N N . PRO B 1 424 ? 12.391 16.406 7.27 1 45.66 424 PRO B N 1
ATOM 7015 C CA . PRO B 1 424 ? 11.555 15.484 8.039 1 45.66 424 PRO B CA 1
ATOM 7016 C C . PRO B 1 424 ? 10.297 16.141 8.602 1 45.66 424 PRO B C 1
ATOM 7018 O O . PRO B 1 424 ? 10.312 17.328 8.93 1 45.66 424 PRO B O 1
ATOM 7021 N N . SER B 1 425 ? 9.289 15.648 8.141 1 49.47 425 SER B N 1
ATOM 7022 C CA . SER B 1 425 ? 8.086 16.172 8.773 1 49.47 425 SER B CA 1
ATOM 7023 C C . SER B 1 425 ? 8.32 16.469 10.258 1 49.47 425 SER B C 1
ATOM 7025 O O . SER B 1 425 ? 9.109 15.789 10.906 1 49.47 425 SER B O 1
ATOM 7027 N N . SER B 1 426 ? 8.164 17.672 10.641 1 50.53 426 SER B N 1
ATOM 7028 C CA . SER B 1 426 ? 8.312 18.203 11.984 1 50.53 426 SER B CA 1
ATOM 7029 C C . SER B 1 426 ? 7.992 17.156 13.047 1 50.53 426 SER B C 1
ATOM 7031 O O . SER B 1 426 ? 8.672 17.078 14.07 1 50.53 426 SER B O 1
ATOM 7033 N N . VAL B 1 427 ? 7.129 16.25 12.625 1 52.25 427 VAL B N 1
ATOM 7034 C CA . VAL B 1 427 ? 6.691 15.344 13.68 1 52.25 427 VAL B CA 1
ATOM 7035 C C . VAL B 1 427 ? 7.773 14.289 13.938 1 52.25 427 VAL B C 1
ATOM 7037 O O . VAL B 1 427 ? 8.031 13.93 15.086 1 52.25 427 VAL B O 1
ATOM 7040 N N . GLU B 1 428 ? 8.352 13.906 12.852 1 56.91 428 GLU B N 1
ATOM 7041 C CA . GLU B 1 428 ? 9.375 12.875 13.016 1 56.91 428 GLU B CA 1
ATOM 7042 C C . GLU B 1 428 ? 10.602 13.438 13.734 1 56.91 428 GLU B C 1
ATOM 7044 O O . GLU B 1 428 ? 11.242 12.734 14.516 1 56.91 428 GLU B O 1
ATOM 7049 N N . MET B 1 429 ? 10.766 14.586 13.438 1 54 429 MET B N 1
ATOM 7050 C CA . MET B 1 429 ? 11.922 15.242 14.047 1 54 429 MET B CA 1
ATOM 7051 C C . MET B 1 429 ? 11.711 15.422 15.547 1 54 429 MET B C 1
ATOM 7053 O O . MET B 1 429 ? 12.672 15.391 16.328 1 54 429 MET B O 1
ATOM 7057 N N . LEU B 1 430 ? 10.523 15.555 15.852 1 50.19 430 LEU B N 1
ATOM 7058 C CA . LEU B 1 430 ? 10.211 15.859 17.234 1 50.19 430 LEU B CA 1
ATOM 7059 C C . LEU B 1 430 ? 10.023 14.578 18.047 1 50.19 430 LEU B C 1
ATOM 7061 O O . LEU B 1 430 ? 10.023 14.602 19.281 1 50.19 430 LEU B O 1
ATOM 7065 N N . SER B 1 431 ? 9.672 13.547 17.406 1 47.84 431 SER B N 1
ATOM 7066 C CA . SER B 1 431 ? 9.359 12.305 18.094 1 47.84 431 SER B CA 1
ATOM 7067 C C . SER B 1 431 ? 10.625 11.57 18.531 1 47.84 431 SER B C 1
ATOM 7069 O O . SER B 1 431 ? 10.602 10.773 19.469 1 47.84 431 SER B O 1
ATOM 7071 N N . GLY B 1 432 ? 11.766 11.734 17.844 1 46.22 432 GLY B N 1
ATOM 7072 C CA . GLY B 1 432 ? 12.961 11.008 18.25 1 46.22 432 GLY B CA 1
ATOM 7073 C C . GLY B 1 432 ? 13.836 11.789 19.203 1 46.22 432 GLY B C 1
ATOM 7074 O O . GLY B 1 432 ? 13.508 12.914 19.578 1 46.22 432 GLY B O 1
ATOM 7075 N N . ASP B 1 433 ? 14.711 11.07 19.953 1 45.5 433 ASP B N 1
ATOM 7076 C CA . ASP B 1 433 ? 15.727 11.688 20.797 1 45.5 433 ASP B CA 1
ATOM 7077 C C . ASP B 1 433 ? 16.594 12.664 19.984 1 45.5 433 ASP B C 1
ATOM 7079 O O . ASP B 1 433 ? 17.562 12.258 19.344 1 45.5 433 ASP B O 1
ATOM 7083 N N . PHE B 1 434 ? 16 13.453 19.438 1 44.31 434 PHE B N 1
ATOM 7084 C CA . PHE B 1 434 ? 16.797 14.312 18.578 1 44.31 434 PHE B CA 1
ATOM 7085 C C . PHE B 1 434 ? 17.531 15.367 19.391 1 44.31 434 PHE B C 1
ATOM 7087 O O . PHE B 1 434 ? 17.016 15.852 20.406 1 44.31 434 PHE B O 1
ATOM 7094 N N . ASP B 1 435 ? 18.766 15.25 19.125 1 47.56 435 ASP B N 1
ATOM 7095 C CA . ASP B 1 435 ? 19.547 16.406 19.547 1 47.56 435 ASP B CA 1
ATOM 7096 C C . ASP B 1 435 ? 19.078 17.672 18.828 1 47.56 435 ASP B C 1
ATOM 7098 O O . ASP B 1 435 ? 19.125 17.75 17.609 1 47.56 435 ASP B O 1
ATOM 7102 N N . ALA B 1 436 ? 18.375 18.453 19.531 1 46.56 436 ALA B N 1
ATOM 7103 C CA . ALA B 1 436 ? 17.812 19.719 19.047 1 46.56 436 ALA B CA 1
ATOM 7104 C C . ALA B 1 436 ? 18.797 20.422 18.125 1 46.56 436 ALA B C 1
ATOM 7106 O O . ALA B 1 436 ? 18.391 21.016 17.109 1 46.56 436 ALA B O 1
ATOM 7107 N N . GLU B 1 437 ? 20.016 20.266 18.453 1 46.81 437 GLU B N 1
ATOM 7108 C CA . GLU B 1 437 ? 21.047 20.953 17.656 1 46.81 437 GLU B CA 1
ATOM 7109 C C . GLU B 1 437 ? 21.188 20.328 16.281 1 46.81 437 GLU B C 1
ATOM 7111 O O . GLU B 1 437 ? 21.312 21.031 15.281 1 46.81 437 GLU B O 1
ATOM 7116 N N . GLU B 1 438 ? 21.219 19.094 16.25 1 50.25 438 GLU B N 1
ATOM 7117 C CA . GLU B 1 438 ? 21.406 18.391 14.992 1 50.25 438 GLU B CA 1
ATOM 7118 C C . GLU B 1 438 ? 20.203 18.562 14.062 1 50.25 438 GLU B C 1
ATOM 7120 O O . GLU B 1 438 ? 20.359 18.672 12.852 1 50.25 438 GLU B O 1
ATOM 7125 N N . LEU B 1 439 ? 19.203 18.578 14.664 1 47.41 439 LEU B N 1
ATOM 7126 C CA . LEU B 1 439 ? 17.969 18.797 13.906 1 47.41 439 LEU B CA 1
ATOM 7127 C C . LEU B 1 439 ? 18.031 20.094 13.125 1 47.41 439 LEU B C 1
ATOM 7129 O O . LEU B 1 439 ? 17.625 20.156 11.961 1 47.41 439 LEU B O 1
ATOM 7133 N N . PHE B 1 440 ? 18.5 21.062 13.828 1 46.47 440 PHE B N 1
ATOM 7134 C CA . PHE B 1 440 ? 18.562 22.406 13.242 1 46.47 440 PHE B CA 1
ATOM 7135 C C . PHE B 1 440 ? 19.562 22.453 12.094 1 46.47 440 PHE B C 1
ATOM 7137 O O . PHE B 1 440 ? 19.312 23.109 11.07 1 46.47 440 PHE B O 1
ATOM 7144 N N . GLU B 1 441 ? 20.594 21.781 12.359 1 46.53 441 GLU B N 1
ATOM 7145 C CA . GLU B 1 441 ? 21.547 21.766 11.258 1 46.53 441 GLU B CA 1
ATOM 7146 C C . GLU B 1 441 ? 20.953 21.141 10 1 46.53 441 GLU B C 1
ATOM 7148 O O . GLU B 1 441 ? 21.234 21.578 8.891 1 46.53 441 GLU B O 1
ATOM 7153 N N . ARG B 1 442 ? 20.125 20.406 10.305 1 48.44 442 ARG B N 1
ATOM 7154 C CA . ARG B 1 442 ? 19.5 19.719 9.172 1 48.44 442 ARG B CA 1
ATOM 7155 C C . ARG B 1 442 ? 18.344 20.547 8.617 1 48.44 442 ARG B C 1
ATOM 7157 O O . ARG B 1 442 ? 18 20.438 7.434 1 48.44 442 ARG B O 1
ATOM 7164 N N . PHE B 1 443 ? 17.75 21.172 9.586 1 45.19 443 PHE B N 1
ATOM 7165 C CA . PHE B 1 443 ? 16.656 22.062 9.219 1 45.19 443 PHE B CA 1
ATOM 7166 C C . PHE B 1 443 ? 17.188 23.281 8.477 1 45.19 443 PHE B C 1
ATOM 7168 O O . PHE B 1 443 ? 16.469 23.891 7.691 1 45.19 443 PHE B O 1
ATOM 7175 N N . LEU B 1 444 ? 18.344 23.766 8.922 1 39.75 444 LEU B N 1
ATOM 7176 C CA . LEU B 1 444 ? 18.953 24.938 8.289 1 39.75 444 LEU B CA 1
ATOM 7177 C C . LEU B 1 444 ? 19.703 24.547 7.027 1 39.75 444 LEU B C 1
ATOM 7179 O O . LEU B 1 444 ? 19.938 25.375 6.152 1 39.75 444 LEU B O 1
#

pLDDT: mean 76.66, std 18.05, range [28.91, 98.31]